Protein AF-0000000071356988 (afdb_homodimer)

Organism: NCBI:txid346377

Radius of gyration: 32.49 Å; Cα contacts (8 Å, |Δi|>4): 2192; chains: 2; bounding box: 57×94×104 Å

Sequence (890 aa):
MARQQEADKPNIILIVADDLGYGDLGITGSKQIFTPNIDALAKGGIFFSQGYVSSAVCSPSRAGLLTGRNQVTFGYDNNLAENQPGFDPAFLGLPVEVKTVGDHLHELGYISGIVGKWHLGFEEQFYPLNRGFDEFWGYRGGGHDYFEATDRDRGYKARIESNYKTPQPISYLTDDKGDECVDFIRRHQEEPFFLYASFNAPHTPMQATEADLNIYKDIKDPKRRTYAAMVHRLDINIGKIMNALEENGLSENTMVVFISDNGGPVVTNGSINAPFTGKKGTLLEGGIRVPFILNWPGHLSAGSTYDHPVSSLDLVPTFITMAGGILRPEDQFDGKNLLPYLGQEQMEIPHEEMKWRFTISAVIREGKWKLVRLPDRLPMLFDLDTDLSEQHDVAMEHMDITKRLLRKLGQWDVQLPHPLFLEGPSWRINQLDQYDKTYRLTQPEMARQQEADKPNIILIVADDLGYGDLGITGSKQIFTPNIDALAKGGIFFSQGYVSSAVCSPSRAGLLTGRNQVTFGYDNNLAENQPGFDPAFLGLPVEVKTVGDHLHELGYISGIVGKWHLGFEEQFYPLNRGFDEFWGYRGGGHDYFEATDRDRGYKARIESNYKTPQPISYLTDDKGDECVDFIRRHQEEPFFLYASFNAPHTPMQATEADLNIYKDIKDPKRRTYAAMVHRLDINIGKIMNALEENGLSENTMVVFISDNGGPVVTNGSINAPFTGKKGTLLEGGIRVPFILNWPGHLSAGSTYDHPVSSLDLVPTFITMAGGILRPEDQFDGKNLLPYLGQEQMEIPHEEMKWRFTISAVIREGKWKLVRLPDRLPMLFDLDTDLSEQHDVAMEHMDITKRLLRKLGQWDVQLPHPLFLEGPSWRINQLDQYDKTYRLTQPE

InterPro domains:
  IPR000917 Sulfatase, N-terminal [PF00884] (10-324)
  IPR017850 Alkaline-phosphatase-like, core domain superfamily [G3DSA:3.40.720.10] (7-374)
  IPR017850 Alkaline-phosphatase-like, core domain superfamily [SSF53649] (8-413)
  IPR024607 Sulfatase, conserved site [PS00149] (109-119)
  IPR024607 Sulfatase, conserved site [PS00523] (56-68)
  IPR050738 Sulfatase enzyme [PTHR42693] (6-416)

Foldseek 3Di:
DPPPPPPAQFAEEEAAEEQAAFCLEVVNPFPQFYQVLVVVLQQQFEWAQFEWFQALHFQQSVLLLFQLANSLQVFAFAFQAPFDPPFDLVLRFRDLVGATLLQLVVVLPAAEEEQEEQRGDDDPCRDVVNRNHVKYWYFDHDDDDQAQDDPVDPDPNTDTDIDPDDDDHHPGRLVSLLVVLLVVCVVCVPHHYYYYSYDHPPPDDLDADPVLLVVNVVPPPSLLSSNSSRVNSNSVSSVSNCVSCVVSVNQQRYKYKYKYSWAHQCVNRPHANAQAAFHRLAPTCRSIGITITIHHHPQADGRHYDHAHAYSSQVSQQSCVSSVHDDDVVSVRPHHNCSCCRDPNHDDGRDQKDWHDHDFWIWMDGVQWIWIDGDPDQIFIDRCVVCVHSPDGCCVVCVVVNVVVVVVRVVVVVSGDHRSGYNDPVSSVVSVVSVVDDHDHDHDD/DPPPPPPAQFAEEEAAEEQAAFCLEVVNPFPQFYQPQVVVLQQQFEWAQFEWFQALHFQQSVLLLFQLANSLQVFAQAFQAPFDPPFDLVLRFRDLPGATLLQLVVVLPAAEEEFEEQRGDDDPCRDVVNRNHVKYWYFDHDDDDQAQDDPVDPDPNTDTDIDPDDDDHHPGSLVSLLVVLLVVCVVCVPHHYYYYSYDHPPPDDLDADPVLLVVNVVPPPSLLSSNSSSVNSNSVSSVSNCVSCVVSVNQQRYKYKYKYSWAHQCVNRPHANAQAAFHRLAPTCRSIGITITIHHHPQADGRHYDHAHAYSSQVSQQSCVSSVHDDDVVSVRPHHNCSCCRDPNHDDGRDQKDWHDHDFWIWMDGVQWIWIDGDPDQIFIDRCVVCVHSPDGCCVVCVVVNVVVVVVRVVVVVSGDHRSGDNDPVSSVVSVVSVVDDHDHDHDD

Structure (mmCIF, N/CA/C/O backbone):
data_AF-0000000071356988-model_v1
#
loop_
_entity.id
_entity.type
_entity.pdbx_description
1 polymer Arylsulfatase
#
loop_
_atom_site.group_PDB
_atom_site.id
_atom_site.type_symbol
_atom_site.label_atom_id
_atom_site.label_alt_id
_atom_site.label_comp_id
_atom_site.label_asym_id
_atom_site.label_entity_id
_atom_site.label_seq_id
_atom_site.pdbx_PDB_ins_code
_atom_site.Cartn_x
_atom_site.Cartn_y
_atom_site.Cartn_z
_atom_site.occupancy
_atom_site.B_iso_or_equiv
_atom_site.auth_seq_id
_atom_site.auth_comp_id
_atom_site.auth_asym_id
_atom_site.auth_atom_id
_atom_site.pdbx_PDB_model_num
ATOM 1 N N . MET A 1 1 ? -15.273 -34.094 -52.219 1 24.59 1 MET A N 1
ATOM 2 C CA . MET A 1 1 ? -15.102 -33.031 -51.219 1 24.59 1 MET A CA 1
ATOM 3 C C . MET A 1 1 ? -14.906 -33.625 -49.844 1 24.59 1 MET A C 1
ATOM 5 O O . MET A 1 1 ? -15.812 -34.25 -49.281 1 24.59 1 MET A O 1
ATOM 9 N N . ALA A 1 2 ? -13.727 -33.938 -49.594 1 35.47 2 ALA A N 1
ATOM 10 C CA . ALA A 1 2 ? -13.32 -34.75 -48.438 1 35.47 2 ALA A CA 1
ATOM 11 C C . ALA A 1 2 ? -13.891 -34.188 -47.156 1 35.47 2 ALA A C 1
ATOM 13 O O . ALA A 1 2 ? -13.836 -33 -46.906 1 35.47 2 ALA A O 1
ATOM 14 N N . ARG A 1 3 ? -15 -34.656 -46.656 1 33.38 3 ARG A N 1
ATOM 15 C CA . ARG A 1 3 ? -15.305 -34.219 -45.312 1 33.38 3 ARG A CA 1
ATOM 16 C C . ARG A 1 3 ? -14.031 -34 -44.5 1 33.38 3 AR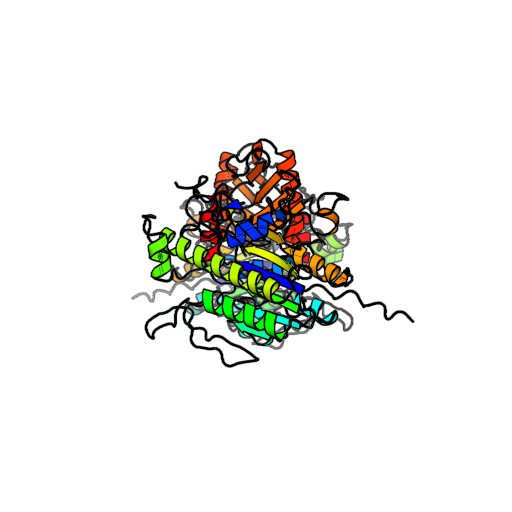G A C 1
ATOM 18 O O . ARG A 1 3 ? -13.242 -34.906 -44.312 1 33.38 3 ARG A O 1
ATOM 25 N N . GLN A 1 4 ? -13.461 -32.938 -44.625 1 34.5 4 GLN A N 1
ATOM 26 C CA . GLN A 1 4 ? -12.281 -32.625 -43.844 1 34.5 4 GLN A CA 1
ATOM 27 C C . GLN A 1 4 ? -12.469 -33 -42.375 1 34.5 4 GLN A C 1
ATOM 29 O O . GLN A 1 4 ? -13.43 -32.562 -41.719 1 34.5 4 GLN A O 1
ATOM 34 N N . GLN A 1 5 ? -12.242 -34.125 -41.938 1 36.25 5 GLN A N 1
ATOM 35 C CA . GLN A 1 5 ? -12.195 -34.562 -40.562 1 36.25 5 GLN A CA 1
ATOM 36 C C . GLN A 1 5 ? -11.797 -33.438 -39.625 1 36.25 5 GLN A C 1
ATOM 38 O O . GLN A 1 5 ? -10.695 -32.875 -39.719 1 36.25 5 GLN A O 1
ATOM 43 N N . GLU A 1 6 ? -12.562 -32.375 -39.375 1 43.94 6 GLU A N 1
ATOM 44 C CA . GLU A 1 6 ? -12.312 -31.297 -38.438 1 43.94 6 GLU A CA 1
ATOM 45 C C . GLU A 1 6 ? -11.383 -31.766 -37.312 1 43.94 6 GLU A C 1
ATOM 47 O O . GLU A 1 6 ? -11.648 -32.75 -36.625 1 43.94 6 GLU A O 1
ATOM 52 N N . ALA A 1 7 ? -10.125 -31.719 -37.438 1 52.62 7 ALA A N 1
ATOM 53 C CA . ALA A 1 7 ? -9.078 -32.094 -36.5 1 52.62 7 ALA A CA 1
ATOM 54 C C . ALA A 1 7 ? -9.539 -31.859 -35.062 1 52.62 7 ALA A C 1
ATOM 56 O O . ALA A 1 7 ? -10.031 -30.781 -34.719 1 52.62 7 ALA A O 1
ATOM 57 N N . ASP A 1 8 ? -9.805 -32.875 -34.156 1 77.62 8 ASP A N 1
ATOM 58 C CA . ASP A 1 8 ? -10.359 -32.969 -32.781 1 77.62 8 ASP A CA 1
ATOM 59 C C . ASP A 1 8 ? -9.609 -32.031 -31.844 1 77.62 8 ASP A C 1
ATOM 61 O O . ASP A 1 8 ? -8.383 -32.062 -31.781 1 77.62 8 ASP A O 1
ATOM 65 N N . LYS A 1 9 ? -10.211 -30.922 -31.453 1 92.69 9 LYS A N 1
ATOM 66 C CA . LYS A 1 9 ? -9.648 -30.031 -30.438 1 92.69 9 LYS A CA 1
ATOM 67 C C . LYS A 1 9 ? -9.023 -30.812 -29.297 1 92.69 9 LYS A C 1
ATOM 69 O O . LYS A 1 9 ? -9.641 -31.75 -28.781 1 92.69 9 LYS A O 1
ATOM 74 N N . PRO A 1 10 ? -7.793 -30.531 -29.031 1 97.19 10 PRO A N 1
ATOM 75 C CA . PRO A 1 10 ? -7.125 -31.281 -27.969 1 97.19 10 PRO A CA 1
ATOM 76 C C . PRO A 1 10 ? -7.746 -31.031 -26.594 1 97.19 10 PRO A C 1
ATOM 78 O O . PRO A 1 10 ? -8.305 -29.953 -26.344 1 97.19 10 PRO A O 1
ATOM 81 N N . ASN A 1 11 ? -7.684 -32.031 -25.766 1 98.5 11 ASN A N 1
ATOM 82 C CA . ASN A 1 11 ? -8.031 -31.875 -24.359 1 98.5 11 ASN A CA 1
ATOM 83 C C . ASN A 1 11 ? -6.91 -31.203 -23.578 1 98.5 11 ASN A C 1
ATOM 85 O O . ASN A 1 11 ? -5.758 -31.219 -24.016 1 98.5 11 ASN A O 1
ATOM 89 N N . ILE A 1 12 ? -7.258 -30.578 -22.5 1 98.81 12 ILE A N 1
ATOM 90 C CA . ILE A 1 12 ? -6.297 -29.938 -21.609 1 98.81 12 ILE A CA 1
ATOM 91 C C . ILE A 1 12 ? -6.551 -30.375 -20.172 1 98.81 12 ILE A C 1
ATOM 93 O O . ILE A 1 12 ? -7.688 -30.344 -19.688 1 98.81 12 ILE A O 1
ATOM 97 N N . ILE A 1 13 ? -5.531 -30.828 -19.484 1 98.94 13 ILE A N 1
ATOM 98 C CA . ILE A 1 13 ? -5.586 -31.078 -18.062 1 98.94 13 ILE A CA 1
ATOM 99 C C . ILE A 1 13 ? -4.512 -30.266 -17.344 1 98.94 13 ILE A C 1
ATOM 101 O O . ILE A 1 13 ? -3.324 -30.391 -17.656 1 98.94 13 ILE A O 1
ATOM 105 N N . LEU A 1 14 ? -4.914 -29.422 -16.484 1 98.94 14 LEU A N 1
ATOM 106 C CA . LEU A 1 14 ? -4.035 -28.656 -15.617 1 98.94 14 LEU A CA 1
ATOM 107 C C . LEU A 1 14 ? -4.039 -29.219 -14.203 1 98.94 14 LEU A C 1
ATOM 109 O O . LEU A 1 14 ? -5.023 -29.094 -13.477 1 98.94 14 LEU A O 1
ATOM 113 N N . ILE A 1 15 ? -2.975 -29.875 -13.836 1 98.94 15 ILE A N 1
ATOM 114 C CA . ILE A 1 15 ? -2.812 -30.438 -12.5 1 98.94 15 ILE A CA 1
ATOM 115 C C . ILE A 1 15 ? -2.025 -29.469 -11.617 1 98.94 15 ILE A C 1
ATOM 117 O O . ILE A 1 15 ? -0.886 -29.125 -11.938 1 98.94 15 ILE A O 1
ATOM 121 N N . VAL A 1 16 ? -2.635 -29.078 -10.5 1 98.94 16 VAL A N 1
ATOM 122 C CA . VAL A 1 16 ? -1.989 -28.109 -9.609 1 98.94 16 VAL A CA 1
ATOM 123 C C . VAL A 1 16 ? -1.786 -28.734 -8.234 1 98.94 16 VAL A C 1
ATOM 125 O O . VAL A 1 16 ? -2.742 -29.188 -7.602 1 98.94 16 VAL A O 1
ATOM 128 N N . ALA A 1 17 ? -0.52 -28.797 -7.844 1 98.88 17 ALA A N 1
ATOM 129 C CA . ALA A 1 17 ? -0.189 -29.125 -6.457 1 98.88 17 ALA A CA 1
ATOM 130 C C . ALA A 1 17 ? -0.237 -27.891 -5.574 1 98.88 17 ALA A C 1
ATOM 132 O O . ALA A 1 17 ? -0.066 -26.766 -6.059 1 98.88 17 ALA A O 1
ATOM 133 N N . ASP A 1 18 ? -0.504 -28.109 -4.301 1 98.56 18 ASP A N 1
ATOM 134 C CA . ASP A 1 18 ? -0.643 -27.016 -3.352 1 98.56 18 ASP A CA 1
ATOM 135 C C . ASP A 1 18 ? 0.484 -27.031 -2.32 1 98.56 18 ASP A C 1
ATOM 137 O O . ASP A 1 18 ? 0.528 -27.906 -1.458 1 98.56 18 ASP A O 1
ATOM 141 N N . ASP A 1 19 ? 1.419 -26.047 -2.404 1 98.69 19 ASP A N 1
ATOM 142 C CA . ASP A 1 19 ? 2.498 -25.891 -1.436 1 98.69 19 ASP A CA 1
ATOM 143 C C . ASP A 1 19 ? 3.586 -26.938 -1.643 1 98.69 19 ASP A C 1
ATOM 145 O O . ASP A 1 19 ? 4.191 -27.406 -0.679 1 98.69 19 ASP A O 1
ATOM 149 N N . LEU A 1 20 ? 3.777 -27.359 -2.898 1 98.94 20 LEU A N 1
ATOM 150 C CA . LEU A 1 20 ? 4.809 -28.344 -3.189 1 98.94 20 LEU A CA 1
ATOM 151 C C . LEU A 1 20 ? 6.184 -27.688 -3.273 1 98.94 20 LEU A C 1
ATOM 153 O O . LEU A 1 20 ? 6.359 -26.703 -3.986 1 98.94 20 LEU A O 1
ATOM 157 N N . GLY A 1 21 ? 7.168 -28.25 -2.576 1 98.81 21 GLY A N 1
ATOM 158 C CA . GLY A 1 21 ? 8.531 -27.766 -2.674 1 98.81 21 GLY A CA 1
ATOM 159 C C . GLY A 1 21 ? 9.18 -28.047 -4.016 1 98.81 21 GLY A C 1
ATOM 160 O O . GLY A 1 21 ? 8.977 -29.125 -4.586 1 98.81 21 GLY A O 1
ATOM 161 N N . TYR A 1 22 ? 9.984 -27.141 -4.438 1 98.75 22 TYR A N 1
ATOM 162 C CA . TYR A 1 22 ? 10.68 -27.328 -5.707 1 98.75 22 TYR A CA 1
ATOM 163 C C . TYR A 1 22 ? 11.523 -28.594 -5.68 1 98.75 22 TYR A C 1
ATOM 165 O O . TYR A 1 22 ? 11.508 -29.375 -6.633 1 98.75 22 TYR A O 1
ATOM 173 N N . GLY A 1 23 ? 12.219 -28.875 -4.648 1 98.5 23 GLY A N 1
ATOM 174 C CA . GLY A 1 23 ? 13.188 -29.953 -4.559 1 98.5 23 GLY A CA 1
ATOM 175 C C . GLY A 1 23 ? 12.562 -31.281 -4.16 1 98.5 23 GLY A C 1
ATOM 176 O O . GLY A 1 23 ? 13.273 -32.219 -3.801 1 98.5 23 GLY A O 1
ATOM 177 N N . ASP A 1 24 ? 11.266 -31.406 -4.309 1 98.75 24 ASP A N 1
ATOM 178 C CA . ASP A 1 24 ? 10.625 -32.531 -3.654 1 98.75 24 ASP A CA 1
ATOM 179 C C . ASP A 1 24 ? 10.125 -33.562 -4.68 1 98.75 24 ASP A C 1
ATOM 181 O O . ASP A 1 24 ? 9.336 -34.438 -4.348 1 98.75 24 ASP A O 1
ATOM 185 N N . LEU A 1 25 ? 10.539 -33.406 -5.91 1 98.69 25 LEU A N 1
ATOM 186 C CA . LEU A 1 25 ? 10.297 -34.406 -6.953 1 98.69 25 LEU A CA 1
ATOM 187 C C . LEU A 1 25 ? 11.594 -35.125 -7.316 1 98.69 25 LEU A C 1
ATOM 189 O O . LEU A 1 25 ? 12.688 -34.594 -7.109 1 98.69 25 LEU A O 1
ATOM 193 N N . GLY A 1 26 ? 11.383 -36.312 -7.855 1 97.88 26 GLY A N 1
ATOM 194 C CA . GLY A 1 26 ? 12.57 -36.969 -8.375 1 97.88 26 GLY A CA 1
ATOM 195 C C . GLY A 1 26 ? 13.32 -36.156 -9.406 1 97.88 26 GLY A C 1
ATOM 196 O O . GLY A 1 26 ? 14.539 -36 -9.312 1 97.88 26 GLY A O 1
ATOM 197 N N . ILE A 1 27 ? 12.664 -35.531 -10.32 1 97 27 ILE A N 1
ATOM 198 C CA . ILE A 1 27 ? 13.258 -34.812 -11.43 1 97 27 ILE A CA 1
ATOM 199 C C . ILE A 1 27 ? 13.906 -33.531 -10.906 1 97 27 ILE A C 1
ATOM 201 O O . ILE A 1 27 ? 14.773 -32.938 -11.57 1 97 27 ILE A O 1
ATOM 205 N N . THR A 1 28 ? 13.508 -33.062 -9.727 1 97.5 28 THR A N 1
ATOM 206 C CA . THR A 1 28 ? 14.094 -31.844 -9.18 1 97.5 28 THR A CA 1
ATOM 207 C C . THR A 1 28 ? 15.102 -32.188 -8.086 1 97.5 28 THR A C 1
ATOM 209 O O . THR A 1 28 ? 15.57 -31.281 -7.379 1 97.5 28 THR A O 1
ATOM 212 N N . GLY A 1 29 ? 15.352 -33.5 -7.855 1 96 29 GLY A N 1
ATOM 213 C CA . GLY A 1 29 ? 16.547 -33.875 -7.102 1 96 29 GLY A CA 1
ATOM 214 C C . GLY A 1 29 ? 16.234 -34.5 -5.754 1 96 29 GLY A C 1
ATOM 215 O O . GLY A 1 29 ? 17.141 -34.719 -4.953 1 96 29 GLY A O 1
ATOM 216 N N . SER A 1 30 ? 14.953 -34.75 -5.469 1 97.75 30 SER A N 1
ATOM 217 C CA . SER A 1 30 ? 14.648 -35.344 -4.168 1 97.75 30 SER A CA 1
ATOM 218 C C . SER A 1 30 ? 15.344 -36.688 -3.986 1 97.75 30 SER A C 1
ATOM 220 O O . SER A 1 30 ? 15.359 -37.5 -4.898 1 97.75 30 SER A O 1
ATOM 222 N N . LYS A 1 31 ? 15.859 -36.906 -2.818 1 96.44 31 LYS A N 1
ATOM 223 C CA . LYS A 1 31 ? 16.484 -38.188 -2.465 1 96.44 31 LYS A CA 1
ATOM 224 C C . LYS A 1 31 ? 15.594 -39 -1.506 1 96.44 31 LYS A C 1
ATOM 226 O O . LYS A 1 31 ? 15.852 -40.156 -1.244 1 96.44 31 LYS A O 1
ATOM 231 N N . GLN A 1 32 ? 14.555 -38.312 -1.113 1 97.56 32 GLN A N 1
ATOM 232 C CA . GLN A 1 32 ? 13.711 -38.938 -0.097 1 97.56 32 GLN A CA 1
ATOM 233 C C . GLN A 1 32 ? 12.359 -39.344 -0.674 1 97.56 32 GLN A C 1
ATOM 235 O O . GLN A 1 32 ? 11.773 -40.344 -0.269 1 97.56 32 GLN A O 1
ATOM 240 N N . ILE A 1 33 ? 11.867 -38.562 -1.537 1 98.12 33 ILE A N 1
ATOM 241 C CA . ILE A 1 33 ? 10.508 -38.75 -2.027 1 98.12 33 ILE A CA 1
ATOM 242 C C . ILE A 1 33 ? 10.547 -39.344 -3.441 1 98.12 33 ILE A C 1
ATOM 244 O O . ILE A 1 33 ? 11.211 -38.781 -4.324 1 98.12 33 ILE A O 1
ATOM 248 N N . PHE A 1 34 ? 9.859 -40.375 -3.645 1 96.12 34 PHE A N 1
ATOM 249 C CA . PHE A 1 34 ? 9.773 -41.031 -4.949 1 96.12 34 PHE A CA 1
ATOM 250 C C . PHE A 1 34 ? 8.492 -40.625 -5.672 1 96.12 34 PHE A C 1
ATOM 252 O O . PHE A 1 34 ? 7.391 -40.844 -5.176 1 96.12 34 PHE A O 1
ATOM 259 N N . THR A 1 35 ? 8.672 -39.969 -6.832 1 98.62 35 THR A N 1
ATOM 260 C CA . THR A 1 35 ? 7.523 -39.5 -7.594 1 98.62 35 THR A CA 1
ATOM 261 C C . THR A 1 35 ? 7.574 -40.031 -9.031 1 98.62 35 THR A C 1
ATOM 263 O O . THR A 1 35 ? 7.609 -39.219 -9.977 1 98.62 35 THR A O 1
ATOM 266 N N . PRO A 1 36 ? 7.465 -41.312 -9.234 1 98.69 36 PRO A N 1
ATOM 267 C CA . PRO A 1 36 ? 7.676 -41.875 -10.555 1 98.69 36 PRO A CA 1
ATOM 268 C C . PRO A 1 36 ? 6.664 -41.406 -11.586 1 98.69 36 PRO A C 1
ATOM 270 O O . PRO A 1 36 ? 6.992 -41.281 -12.773 1 98.69 36 PRO A O 1
ATOM 273 N N . ASN A 1 37 ? 5.449 -41.188 -11.18 1 98.75 37 ASN A N 1
ATOM 274 C CA . ASN A 1 37 ? 4.438 -40.781 -12.148 1 98.75 37 ASN A CA 1
ATOM 275 C C . ASN A 1 37 ? 4.656 -39.344 -12.625 1 98.75 37 ASN A C 1
ATOM 277 O O . ASN A 1 37 ? 4.57 -39.062 -13.82 1 98.75 37 ASN A O 1
ATOM 281 N N . ILE A 1 38 ? 4.988 -38.438 -11.703 1 98.81 38 ILE A N 1
ATOM 282 C CA . ILE A 1 38 ? 5.277 -37.062 -12.078 1 98.81 38 ILE A CA 1
ATOM 283 C C . ILE A 1 38 ? 6.562 -37 -12.898 1 98.81 38 ILE A C 1
ATOM 285 O O . ILE A 1 38 ? 6.648 -36.281 -13.883 1 98.81 38 ILE A O 1
ATOM 289 N N . ASP A 1 39 ? 7.531 -37.812 -12.516 1 98.56 39 ASP A N 1
ATOM 290 C CA . ASP A 1 39 ? 8.781 -37.875 -13.266 1 98.56 39 ASP A CA 1
ATOM 291 C C . ASP A 1 39 ? 8.539 -38.406 -14.68 1 98.56 39 ASP A C 1
ATOM 293 O O . ASP A 1 39 ? 9.172 -37.938 -15.633 1 98.56 39 ASP A O 1
ATOM 297 N N . ALA A 1 40 ? 7.645 -39.312 -14.773 1 98.19 40 ALA A N 1
ATOM 298 C CA . ALA A 1 40 ? 7.312 -39.844 -16.094 1 98.19 40 ALA A CA 1
ATOM 299 C C . ALA A 1 40 ? 6.652 -38.781 -16.969 1 98.19 40 ALA A C 1
ATOM 301 O O . ALA A 1 40 ? 6.863 -38.75 -18.172 1 98.19 40 ALA A O 1
ATOM 302 N N . LEU A 1 41 ? 5.836 -37.969 -16.344 1 97.25 41 LEU A N 1
ATOM 303 C CA . LEU A 1 41 ? 5.234 -36.875 -17.078 1 97.25 41 LEU A CA 1
ATOM 304 C C . LEU A 1 41 ? 6.309 -35.969 -17.656 1 97.25 41 LEU A C 1
ATOM 306 O O . LEU A 1 41 ? 6.211 -35.531 -18.812 1 97.25 41 LEU A O 1
ATOM 310 N N . ALA A 1 42 ? 7.32 -35.688 -16.859 1 97.12 42 ALA A N 1
ATOM 311 C CA . ALA A 1 42 ? 8.43 -34.844 -17.297 1 97.12 42 ALA A CA 1
ATOM 312 C C . ALA A 1 42 ? 9.242 -35.562 -18.391 1 97.12 42 ALA A C 1
ATOM 314 O O . ALA A 1 42 ? 9.602 -34.938 -19.391 1 97.12 42 ALA A O 1
ATOM 315 N N . LYS A 1 43 ? 9.477 -36.812 -18.219 1 96.62 43 LYS A N 1
ATOM 316 C CA . LYS A 1 43 ? 10.258 -37.562 -19.172 1 96.62 43 LYS A CA 1
ATOM 317 C C . LYS A 1 43 ? 9.539 -37.656 -20.516 1 96.62 43 LYS A C 1
ATOM 319 O O . LYS A 1 43 ? 10.18 -37.75 -21.562 1 96.62 43 LYS A O 1
ATOM 324 N N . GLY A 1 44 ? 8.25 -37.656 -20.422 1 96.31 44 GLY A N 1
ATOM 325 C CA . GLY A 1 44 ? 7.449 -37.75 -21.641 1 96.31 44 GLY A CA 1
ATOM 326 C C . GLY A 1 44 ? 7.098 -36.375 -22.219 1 96.31 44 GLY A C 1
ATOM 327 O O . GLY A 1 44 ? 6.422 -36.281 -23.234 1 96.31 44 GLY A O 1
ATOM 328 N N . GLY A 1 45 ? 7.539 -35.344 -21.594 1 96.81 45 GLY A N 1
ATOM 329 C CA . GLY A 1 45 ? 7.223 -34 -22 1 96.81 45 GLY A CA 1
ATOM 330 C C . GLY A 1 45 ? 8.383 -33.031 -21.812 1 96.81 45 GLY A C 1
ATOM 331 O O . GLY A 1 45 ? 9.531 -33.375 -22.109 1 96.81 45 GLY A O 1
ATOM 332 N N . ILE A 1 46 ? 8.047 -31.828 -21.469 1 96.81 46 ILE A N 1
ATOM 333 C CA . ILE A 1 46 ? 9.023 -30.766 -21.25 1 96.81 46 ILE A CA 1
ATOM 334 C C . ILE A 1 46 ? 9.023 -30.344 -19.797 1 96.81 46 ILE A C 1
ATOM 336 O O . ILE A 1 46 ? 7.973 -30.031 -19.219 1 96.81 46 ILE A O 1
ATOM 340 N N . PHE A 1 47 ? 10.219 -30.391 -19.172 1 97.81 47 PHE A N 1
ATOM 341 C CA . PHE A 1 47 ? 10.422 -29.812 -17.844 1 97.81 47 PHE A CA 1
ATOM 342 C C . PHE A 1 47 ? 10.945 -28.391 -17.938 1 97.81 47 PHE A C 1
ATOM 344 O O . PHE A 1 47 ? 11.961 -28.141 -18.594 1 97.81 47 PHE A O 1
ATOM 351 N N . PHE A 1 48 ? 10.234 -27.469 -17.344 1 97.94 48 PHE A N 1
ATOM 352 C CA . PHE A 1 48 ? 10.711 -26.078 -17.297 1 97.94 48 PHE A CA 1
ATOM 353 C C . PHE A 1 48 ? 11.57 -25.859 -16.062 1 97.94 48 PHE A C 1
ATOM 355 O O . PHE A 1 48 ? 11.047 -25.656 -14.961 1 97.94 48 PHE A O 1
ATOM 362 N N . SER A 1 49 ? 12.844 -25.781 -16.281 1 97.25 49 SER A N 1
ATOM 363 C CA . SER A 1 49 ? 13.742 -25.656 -15.141 1 97.25 49 SER A CA 1
ATOM 364 C C . SER A 1 49 ? 13.602 -24.281 -14.484 1 97.25 49 SER A C 1
ATOM 366 O O . SER A 1 49 ? 13.977 -24.109 -13.32 1 97.25 49 SER A O 1
ATOM 368 N N . GLN A 1 50 ? 13.125 -23.312 -15.266 1 97.94 50 GLN A N 1
ATOM 369 C CA . GLN A 1 50 ? 12.859 -21.969 -14.773 1 97.94 50 GLN A CA 1
ATOM 370 C C . GLN A 1 50 ? 11.383 -21.609 -14.922 1 97.94 50 GLN A C 1
ATOM 372 O O . GLN A 1 50 ? 11.047 -20.609 -15.555 1 97.94 50 GLN A O 1
ATOM 377 N N . GLY A 1 51 ? 10.547 -22.453 -14.281 1 98.62 51 GLY A N 1
ATOM 378 C CA . GLY A 1 51 ? 9.117 -22.203 -14.227 1 98.62 51 GLY A CA 1
ATOM 379 C C . GLY A 1 51 ? 8.695 -21.359 -13.039 1 98.62 51 GLY A C 1
ATOM 380 O O . GLY A 1 51 ? 9.047 -21.672 -11.898 1 98.62 51 GLY A O 1
ATOM 381 N N . TYR A 1 52 ? 7.984 -20.266 -13.312 1 98.88 52 TYR A N 1
ATOM 382 C CA . TYR A 1 52 ? 7.613 -19.328 -12.258 1 98.88 52 TYR A CA 1
ATOM 383 C C . TYR A 1 52 ? 6.098 -19.203 -12.148 1 98.88 52 TYR A C 1
ATOM 385 O O . TYR A 1 52 ? 5.387 -19.297 -13.148 1 98.88 52 TYR A O 1
ATOM 393 N N . VAL A 1 53 ? 5.664 -19 -10.922 1 98.94 53 VAL A N 1
ATOM 394 C CA . VAL A 1 53 ? 4.309 -18.516 -10.688 1 98.94 53 VAL A CA 1
ATOM 395 C C . VAL A 1 53 ? 4.328 -17.016 -10.445 1 98.94 53 VAL A C 1
ATOM 397 O O . VAL A 1 53 ? 5.391 -16.422 -10.242 1 98.94 53 VAL A O 1
ATOM 400 N N . SER A 1 54 ? 3.16 -16.422 -10.516 1 98.75 54 SER A N 1
ATOM 401 C CA . SER A 1 54 ? 3.092 -14.961 -10.516 1 98.75 54 SER A CA 1
ATOM 402 C C . SER A 1 54 ? 2.902 -14.414 -9.109 1 98.75 54 SER A C 1
ATOM 404 O O . SER A 1 54 ? 2.908 -13.203 -8.898 1 98.75 54 SER A O 1
ATOM 406 N N . SER A 1 55 ? 2.738 -15.344 -8.148 1 98.75 55 SER A N 1
ATOM 407 C CA . SER A 1 55 ? 2.645 -14.953 -6.75 1 98.75 55 SER A CA 1
ATOM 408 C C . SER A 1 55 ? 3.227 -16.031 -5.836 1 98.75 55 SER A C 1
ATOM 410 O O . SER A 1 55 ? 3.293 -17.203 -6.211 1 98.75 55 SER A O 1
ATOM 412 N N . ALA A 1 56 ? 3.572 -15.609 -4.637 1 98 56 ALA A N 1
ATOM 413 C CA . ALA A 1 56 ? 4.242 -16.516 -3.703 1 98 56 ALA A CA 1
ATOM 414 C C . ALA A 1 56 ? 3.246 -17.141 -2.732 1 98 56 ALA A C 1
ATOM 416 O O . ALA A 1 56 ? 3.639 -17.781 -1.753 1 98 56 ALA A O 1
ATOM 417 N N . VAL A 1 57 ? 1.941 -16.875 -2.982 1 97.44 57 VAL A N 1
ATOM 418 C CA . VAL A 1 57 ? 0.917 -17.469 -2.137 1 97.44 57 VAL A CA 1
ATOM 419 C C . VAL A 1 57 ? -0.234 -17.984 -3.002 1 97.44 57 VAL A C 1
ATOM 421 O O . VAL A 1 57 ? -0.346 -17.609 -4.176 1 97.44 57 VAL A O 1
ATOM 424 N N . CYS A 1 58 ? -1.134 -18.688 -2.447 1 98.06 58 CYS A N 1
ATOM 425 C CA . CYS A 1 58 ? -2.045 -19.594 -3.143 1 98.06 58 CYS A CA 1
ATOM 426 C C . CYS A 1 58 ? -3.037 -18.812 -4 1 98.06 58 CYS A C 1
ATOM 428 O O . CYS A 1 58 ? -3.018 -18.922 -5.227 1 98.06 58 CYS A O 1
ATOM 430 N N . SER A 1 59 ? -3.812 -17.953 -3.4 1 98.06 59 SER A N 1
ATOM 431 C CA . SER A 1 59 ? -4.98 -17.391 -4.062 1 98.06 59 SER A CA 1
ATOM 432 C C . SER A 1 59 ? -4.57 -16.469 -5.203 1 98.06 59 SER A C 1
ATOM 434 O O . SER A 1 59 ? -5.016 -16.641 -6.34 1 98.06 59 SER A O 1
ATOM 436 N N . PRO A 1 60 ? -3.674 -15.516 -4.949 1 98.5 60 PRO A N 1
ATOM 437 C CA . PRO A 1 60 ? -3.279 -14.688 -6.086 1 98.5 60 PRO A CA 1
ATOM 438 C C . PRO A 1 60 ? -2.527 -15.469 -7.16 1 98.5 60 PRO A C 1
ATOM 440 O O . PRO A 1 60 ? -2.627 -15.148 -8.344 1 98.5 60 PRO A O 1
ATOM 443 N N . SER A 1 61 ? -1.746 -16.453 -6.824 1 98.81 61 SER A N 1
ATOM 444 C CA . SER A 1 61 ? -1.095 -17.297 -7.816 1 98.81 61 SER A CA 1
ATOM 445 C C . SER A 1 61 ? -2.119 -18.016 -8.695 1 98.81 61 SER A C 1
ATOM 447 O O . SER A 1 61 ? -1.951 -18.078 -9.914 1 98.81 61 SER A O 1
ATOM 449 N N . ARG A 1 62 ? -3.197 -18.484 -8.117 1 98.81 62 ARG A N 1
ATOM 450 C CA . ARG A 1 62 ? -4.27 -19.141 -8.867 1 98.81 62 ARG A CA 1
ATOM 451 C C . ARG A 1 62 ? -5 -18.141 -9.758 1 98.81 62 ARG A C 1
ATOM 453 O O . ARG A 1 62 ? -5.438 -18.484 -10.852 1 98.81 62 ARG A O 1
ATOM 460 N N . ALA A 1 63 ? -5.148 -16.906 -9.234 1 98.81 63 ALA A N 1
ATOM 461 C CA . ALA A 1 63 ? -5.746 -15.867 -10.07 1 98.81 63 ALA A CA 1
ATOM 462 C C . ALA A 1 63 ? -4.93 -15.641 -11.336 1 98.81 63 ALA A C 1
ATOM 464 O O . ALA A 1 63 ? -5.48 -15.586 -12.438 1 98.81 63 ALA A O 1
ATOM 465 N N . GLY A 1 64 ? -3.611 -15.539 -11.164 1 98.81 64 GLY A N 1
ATOM 466 C CA . GLY A 1 64 ? -2.754 -15.406 -12.328 1 98.81 64 GLY A CA 1
ATOM 467 C C . GLY A 1 64 ? -2.799 -16.625 -13.242 1 98.81 64 GLY A C 1
ATOM 468 O O . GLY A 1 64 ? -2.92 -16.484 -14.461 1 98.81 64 GLY A O 1
ATOM 469 N N . LEU A 1 65 ? -2.758 -17.75 -12.68 1 98.81 65 LEU A N 1
ATOM 470 C CA . LEU A 1 65 ? -2.736 -19.031 -13.367 1 98.81 65 LEU A CA 1
ATOM 471 C C . LEU A 1 65 ? -3.979 -19.203 -14.234 1 98.81 65 LEU A C 1
ATOM 473 O O . LEU A 1 65 ? -3.885 -19.672 -15.375 1 98.81 65 LEU A O 1
ATOM 477 N N . LEU A 1 66 ? -5.133 -18.797 -13.75 1 98.88 66 LEU A N 1
ATOM 478 C CA . LEU A 1 66 ? -6.398 -19.094 -14.414 1 98.88 66 LEU A CA 1
ATOM 479 C C . LEU A 1 66 ? -6.809 -17.953 -15.336 1 98.88 66 LEU A C 1
ATOM 481 O O . LEU A 1 66 ? -7.711 -18.109 -16.172 1 98.88 66 LEU A O 1
ATOM 485 N N . THR A 1 67 ? -6.113 -16.781 -15.242 1 98.81 67 THR A N 1
ATOM 486 C CA . THR A 1 67 ? -6.523 -15.664 -16.078 1 98.81 67 THR A CA 1
ATOM 487 C C . THR A 1 67 ? -5.469 -15.359 -17.125 1 98.81 67 THR A C 1
ATOM 489 O O . THR A 1 67 ? -5.758 -14.703 -18.125 1 98.81 67 THR A O 1
ATOM 492 N N . GLY A 1 68 ? -4.219 -15.773 -16.859 1 98.88 68 GLY A N 1
ATOM 493 C CA . GLY A 1 68 ? -3.121 -15.422 -17.75 1 98.88 68 GLY A CA 1
ATOM 494 C C . GLY A 1 68 ? -2.666 -13.984 -17.594 1 98.88 68 GLY A C 1
ATOM 495 O O . GLY A 1 68 ? -1.88 -13.492 -18.406 1 98.88 68 GLY A O 1
ATOM 496 N N . ARG A 1 69 ? -3.221 -13.312 -16.609 1 98.69 69 ARG A N 1
ATOM 497 C CA . ARG A 1 69 ? -2.871 -11.938 -16.281 1 98.69 69 ARG A CA 1
ATOM 498 C C . ARG A 1 69 ? -2.131 -11.867 -14.945 1 98.69 69 ARG A C 1
ATOM 500 O O . ARG A 1 69 ? -2.426 -12.633 -14.023 1 98.69 69 ARG A O 1
ATOM 507 N N . ASN A 1 70 ? -1.138 -10.992 -14.938 1 98.75 70 ASN A N 1
ATOM 508 C CA . ASN A 1 70 ? -0.555 -10.719 -13.625 1 98.75 70 ASN A CA 1
ATOM 509 C C . ASN A 1 70 ? -1.589 -10.148 -12.656 1 98.75 70 ASN A C 1
ATOM 511 O O . ASN A 1 70 ? -2.107 -9.047 -12.875 1 98.75 70 ASN A O 1
ATOM 515 N N . GLN A 1 71 ? -1.821 -10.828 -11.594 1 98.69 71 GLN A N 1
ATOM 516 C CA . GLN A 1 71 ? -2.961 -10.562 -10.727 1 98.69 71 GLN A CA 1
ATOM 517 C C . GLN A 1 71 ? -2.842 -9.188 -10.07 1 98.69 71 GLN A C 1
ATOM 519 O O . GLN A 1 71 ? -3.848 -8.586 -9.688 1 98.69 71 GLN A O 1
ATOM 524 N N . VAL A 1 72 ? -1.711 -8.641 -10.023 1 97.38 72 VAL A N 1
ATOM 525 C CA . VAL A 1 72 ? -1.549 -7.34 -9.383 1 97.38 72 VAL A CA 1
ATOM 526 C C . VAL A 1 72 ? -2.092 -6.242 -10.297 1 97.38 72 VAL A C 1
ATOM 528 O O . VAL A 1 72 ? -2.342 -5.121 -9.852 1 97.38 72 VAL A O 1
ATOM 531 N N . THR A 1 73 ? -2.27 -6.543 -11.641 1 97.06 73 THR A N 1
ATOM 532 C CA . THR A 1 73 ? -2.783 -5.559 -12.586 1 97.06 73 THR A CA 1
ATOM 533 C C . THR A 1 73 ? -4.277 -5.332 -12.375 1 97.06 73 THR A C 1
ATOM 535 O O . THR A 1 73 ? -4.848 -4.375 -12.906 1 97.06 73 THR A O 1
ATOM 538 N N . PHE A 1 74 ? -4.898 -6.188 -11.57 1 96.25 74 PHE A N 1
ATOM 539 C CA . PHE A 1 74 ? -6.301 -5.949 -11.25 1 96.25 74 PHE A CA 1
ATOM 540 C C . PHE A 1 74 ? -6.535 -6.031 -9.75 1 96.25 74 PHE A C 1
ATOM 542 O O . PHE A 1 74 ? -7.656 -6.293 -9.305 1 96.25 74 PHE A O 1
ATOM 549 N N . GLY A 1 75 ? -5.496 -5.926 -8.938 1 94.5 75 GLY A N 1
ATOM 550 C CA . GLY A 1 75 ? -5.574 -5.648 -7.508 1 94.5 75 GLY A CA 1
ATOM 551 C C . GLY A 1 75 ? -5.668 -6.902 -6.66 1 94.5 75 GLY A C 1
ATOM 552 O O . GLY A 1 75 ? -6.109 -6.844 -5.512 1 94.5 75 GLY A O 1
ATOM 553 N N . TYR A 1 76 ? -5.281 -8.062 -7.137 1 96.81 76 TYR A N 1
ATOM 554 C CA . TYR A 1 76 ? -5.391 -9.32 -6.41 1 96.81 76 TYR A CA 1
ATOM 555 C C . TYR A 1 76 ? -4.031 -9.766 -5.875 1 96.81 76 TYR A C 1
ATOM 557 O O . TYR A 1 76 ? -3.551 -10.852 -6.203 1 96.81 76 TYR A O 1
ATOM 565 N N . ASP A 1 77 ? -3.529 -9.094 -4.898 1 94.5 77 ASP A N 1
ATOM 566 C CA . ASP A 1 77 ? -2.154 -9.234 -4.43 1 94.5 77 ASP A CA 1
ATOM 567 C C . ASP A 1 77 ? -2.059 -10.281 -3.322 1 94.5 77 ASP A C 1
ATOM 569 O O . ASP A 1 77 ? -0.991 -10.859 -3.096 1 94.5 77 ASP A O 1
ATOM 573 N N . ASN A 1 78 ? -3.197 -10.531 -2.637 1 93.44 78 ASN A N 1
ATOM 574 C CA . ASN A 1 78 ? -3.115 -11.227 -1.356 1 93.44 78 ASN A CA 1
ATOM 575 C C . ASN A 1 78 ? -4.051 -12.438 -1.313 1 93.44 78 ASN A C 1
ATOM 577 O O . ASN A 1 78 ? -4.973 -12.539 -2.123 1 93.44 78 ASN A O 1
ATOM 581 N N . ASN A 1 79 ? -3.771 -13.32 -0.356 1 94.75 79 ASN A N 1
ATOM 582 C CA . ASN A 1 79 ? -4.734 -14.367 -0.053 1 94.75 79 ASN A CA 1
ATOM 583 C C . ASN A 1 79 ? -6.035 -13.797 0.505 1 94.75 79 ASN A C 1
ATOM 585 O O . ASN A 1 79 ? -6.047 -12.688 1.053 1 94.75 79 ASN A O 1
ATOM 589 N N . LEU A 1 80 ? -7.035 -14.602 0.305 1 92.25 80 LEU A N 1
ATOM 590 C CA . LEU A 1 80 ? -8.32 -14.227 0.883 1 92.25 80 LEU A CA 1
ATOM 591 C C . LEU A 1 80 ? -8.289 -14.336 2.404 1 92.25 80 LEU A C 1
ATOM 593 O O . LEU A 1 80 ? -7.758 -15.305 2.947 1 92.25 80 LEU A O 1
ATOM 597 N N . ALA A 1 81 ? -8.641 -13.305 3.062 1 86.38 81 ALA A N 1
ATOM 598 C CA . ALA A 1 81 ? -8.695 -13.258 4.523 1 86.38 81 ALA A CA 1
ATOM 599 C C . ALA A 1 81 ? -9.922 -12.469 4.996 1 86.38 81 ALA A C 1
ATOM 601 O O . ALA A 1 81 ? -10.789 -12.117 4.195 1 86.38 81 ALA A O 1
ATOM 602 N N . GLU A 1 82 ? -9.961 -12.398 6.277 1 84.25 82 GLU A N 1
ATOM 603 C CA . GLU A 1 82 ? -11.031 -11.578 6.828 1 84.25 82 GLU A CA 1
ATOM 604 C C . GLU A 1 82 ? -10.953 -10.141 6.309 1 84.25 82 GLU A C 1
ATOM 606 O O . GLU A 1 82 ? -9.859 -9.594 6.152 1 84.25 82 GLU A O 1
ATOM 611 N N . ASN A 1 83 ? -12.086 -9.664 6.086 1 84.31 83 ASN A N 1
ATOM 612 C CA . ASN A 1 83 ? -12.141 -8.305 5.566 1 84.31 83 ASN A CA 1
ATOM 613 C C . ASN A 1 83 ? -11.539 -7.301 6.547 1 84.31 83 ASN A C 1
ATOM 615 O O . ASN A 1 83 ? -11.875 -7.301 7.73 1 84.31 83 ASN A O 1
ATOM 619 N N . GLN A 1 84 ? -10.688 -6.477 6.016 1 83.94 84 GLN A N 1
ATOM 620 C CA . GLN A 1 84 ? -10.055 -5.441 6.82 1 83.94 84 GLN A CA 1
ATOM 621 C C . GLN A 1 84 ? -10.859 -4.145 6.781 1 83.94 84 GLN A C 1
ATOM 623 O O . GLN A 1 84 ? -11.555 -3.871 5.801 1 83.94 84 GLN A O 1
ATOM 628 N N . PRO A 1 85 ? -10.742 -3.33 7.887 1 82.81 85 PRO A N 1
ATOM 629 C CA . PRO A 1 85 ? -11.398 -2.023 7.828 1 82.81 85 PRO A CA 1
ATOM 630 C C . PRO A 1 85 ? -10.992 -1.212 6.598 1 82.81 85 PRO A C 1
ATOM 632 O O . PRO A 1 85 ? -9.82 -1.197 6.223 1 82.81 85 PRO A O 1
ATOM 635 N N . GLY A 1 86 ? -12.008 -0.674 5.992 1 84.69 86 GLY A N 1
ATOM 636 C CA . GLY A 1 86 ? -11.75 0.161 4.832 1 84.69 86 GLY A CA 1
ATOM 637 C C . GLY A 1 86 ? -11.984 -0.559 3.516 1 84.69 86 GLY A C 1
ATOM 638 O O . GLY A 1 86 ? -12.109 0.077 2.467 1 84.69 86 GLY A O 1
ATOM 639 N N . PHE A 1 87 ? -12.031 -1.869 3.619 1 87.56 87 PHE A N 1
ATOM 640 C CA . PHE A 1 87 ? -12.219 -2.635 2.391 1 87.56 87 PHE A CA 1
ATOM 641 C C . PHE A 1 87 ? -13.672 -3.043 2.225 1 87.56 87 PHE A C 1
ATOM 643 O O . PHE A 1 87 ? -14.391 -3.215 3.211 1 87.56 87 PHE A O 1
ATOM 650 N N . ASP A 1 88 ? -14.078 -3.143 0.987 1 89.5 88 ASP A N 1
ATOM 651 C CA . ASP A 1 88 ? -15.406 -3.607 0.618 1 89.5 88 ASP A CA 1
ATOM 652 C C . ASP A 1 88 ? -15.43 -5.121 0.431 1 89.5 88 ASP A C 1
ATOM 654 O O . ASP A 1 88 ? -14.805 -5.648 -0.489 1 89.5 88 ASP A O 1
ATOM 658 N N . PRO A 1 89 ? -16.188 -5.816 1.257 1 88.5 89 PRO A N 1
ATOM 659 C CA . PRO A 1 89 ? -16.219 -7.281 1.173 1 88.5 89 PRO A CA 1
ATOM 660 C C . PRO A 1 89 ? -16.719 -7.781 -0.183 1 88.5 89 PRO A C 1
ATOM 662 O O . PRO A 1 89 ? -16.469 -8.938 -0.544 1 88.5 89 PRO A O 1
ATOM 665 N N . ALA A 1 90 ? -17.375 -6.945 -0.954 1 89.38 90 ALA A N 1
ATOM 666 C CA . ALA A 1 90 ? -17.891 -7.34 -2.258 1 89.38 90 ALA A CA 1
ATOM 667 C C . ALA A 1 90 ? -16.766 -7.621 -3.242 1 89.38 90 ALA A C 1
ATOM 669 O O . ALA A 1 90 ? -16.984 -8.25 -4.281 1 89.38 90 ALA A O 1
ATOM 670 N N . PHE A 1 91 ? -15.57 -7.234 -2.867 1 91.44 91 PHE A N 1
ATOM 671 C CA . PHE A 1 91 ? -14.438 -7.379 -3.773 1 91.44 91 PHE A CA 1
ATOM 672 C C . PHE A 1 91 ? -13.5 -8.484 -3.297 1 91.44 91 PHE A C 1
ATOM 674 O O . PHE A 1 91 ? -12.391 -8.633 -3.811 1 91.44 91 PHE A O 1
ATOM 681 N N . LEU A 1 92 ? -13.938 -9.289 -2.346 1 93.56 92 LEU A N 1
ATOM 682 C CA . LEU A 1 92 ? -13.102 -10.328 -1.752 1 93.56 92 LEU A CA 1
ATOM 683 C C . LEU A 1 92 ? -13.109 -11.586 -2.613 1 93.56 92 LEU A C 1
ATOM 685 O O . LEU A 1 92 ? -13.594 -12.633 -2.18 1 93.56 92 LEU A O 1
ATOM 689 N N . GLY A 1 93 ? -12.555 -11.461 -3.826 1 96.38 93 GLY A N 1
ATOM 690 C CA . GLY A 1 93 ? -12.469 -12.531 -4.805 1 96.38 93 GLY A CA 1
ATOM 691 C C . GLY A 1 93 ? -11.961 -12.07 -6.156 1 96.38 93 GLY A C 1
ATOM 692 O O . GLY A 1 93 ? -11.547 -10.922 -6.309 1 96.38 93 GLY A O 1
ATOM 693 N N . LEU A 1 94 ? -11.906 -13.023 -7.07 1 97.81 94 LEU A N 1
ATOM 694 C CA . LEU A 1 94 ? -11.469 -12.688 -8.422 1 97.81 94 LEU A CA 1
ATOM 695 C C . LEU A 1 94 ? -12.461 -11.758 -9.102 1 97.81 94 LEU A C 1
ATOM 697 O O . LEU A 1 94 ? -13.625 -12.117 -9.289 1 97.81 94 LEU A O 1
ATOM 701 N N . PRO A 1 95 ? -12 -10.555 -9.516 1 96.56 95 PRO A N 1
ATOM 702 C CA . PRO A 1 95 ? -12.938 -9.617 -10.141 1 96.56 95 PRO A CA 1
ATOM 703 C C . PRO A 1 95 ? -13.703 -10.234 -11.305 1 96.56 95 PRO A C 1
ATOM 705 O O . PRO A 1 95 ? -13.109 -10.906 -12.156 1 96.56 95 PRO A O 1
ATOM 708 N N . VAL A 1 96 ? -14.984 -9.938 -11.359 1 95.5 96 VAL A N 1
ATOM 709 C CA . VAL A 1 96 ? -15.875 -10.656 -12.258 1 95.5 96 VAL A CA 1
ATOM 710 C C . VAL A 1 96 ? -15.625 -10.219 -13.695 1 95.5 96 VAL A C 1
ATOM 712 O O . VAL A 1 96 ? -15.977 -10.938 -14.641 1 95.5 96 VAL A O 1
ATOM 715 N N . GLU A 1 97 ? -14.984 -9.047 -13.836 1 95.12 97 GLU A N 1
ATOM 716 C CA . GLU A 1 97 ? -14.719 -8.547 -15.18 1 95.12 97 GLU A CA 1
ATOM 717 C C . GLU A 1 97 ? -13.5 -9.234 -15.789 1 95.12 97 GLU A C 1
ATOM 719 O O . GLU A 1 97 ? -13.258 -9.125 -16.984 1 95.12 97 GLU A O 1
ATOM 724 N N . VAL A 1 98 ? -12.711 -9.93 -15 1 97.75 98 VAL A N 1
ATOM 725 C CA . VAL A 1 98 ? -11.523 -10.625 -15.492 1 97.75 98 VAL A CA 1
ATOM 726 C C . VAL A 1 98 ? -11.891 -12.047 -15.914 1 97.75 98 VAL A C 1
ATOM 728 O O . VAL A 1 98 ? -12.266 -12.867 -15.07 1 97.75 98 VAL A O 1
ATOM 731 N N . LYS A 1 99 ? -11.75 -12.367 -17.156 1 98.25 99 LYS A N 1
ATOM 732 C CA . LYS A 1 99 ? -12.117 -13.68 -17.672 1 98.25 99 LYS A CA 1
ATOM 733 C C . LYS A 1 99 ? -11.102 -14.742 -17.25 1 98.25 99 LYS A C 1
ATOM 735 O O . LYS A 1 99 ? -9.898 -14.484 -17.234 1 98.25 99 LYS A O 1
ATOM 740 N N . THR A 1 100 ? -11.602 -15.945 -16.969 1 98.62 100 THR A N 1
ATOM 741 C CA . THR A 1 100 ? -10.75 -17.094 -16.672 1 98.62 100 THR A CA 1
ATOM 742 C C . THR A 1 100 ? -10.562 -17.953 -17.906 1 98.62 100 THR A C 1
ATOM 744 O O . THR A 1 100 ? -11.188 -17.719 -18.938 1 98.62 100 THR A O 1
ATOM 747 N N . VAL A 1 101 ? -9.703 -18.922 -17.781 1 98.75 101 VAL A N 1
ATOM 748 C CA . VAL A 1 101 ? -9.5 -19.906 -18.828 1 98.75 101 VAL A CA 1
ATOM 749 C C . VAL A 1 101 ? -10.812 -20.625 -19.141 1 98.75 101 VAL A C 1
ATOM 751 O O . VAL A 1 101 ? -11.094 -20.969 -20.297 1 98.75 101 VAL A O 1
ATOM 754 N N . GLY A 1 102 ? -11.664 -20.844 -18.078 1 98.5 102 GLY A N 1
ATOM 755 C CA . GLY A 1 102 ? -12.977 -21.438 -18.312 1 98.5 102 GLY A CA 1
ATOM 756 C C . GLY A 1 102 ? -13.844 -20.625 -19.25 1 98.5 102 GLY A C 1
ATOM 757 O O . GLY A 1 102 ? -14.477 -21.188 -20.141 1 98.5 102 GLY A O 1
ATOM 758 N N . ASP A 1 103 ? -13.82 -19.297 -19.109 1 98.38 103 ASP A N 1
ATOM 759 C CA . ASP A 1 103 ? -14.578 -18.406 -19.984 1 98.38 103 ASP A CA 1
ATOM 760 C C . ASP A 1 103 ? -14.078 -18.5 -21.422 1 98.38 103 ASP A C 1
ATOM 762 O O . ASP A 1 103 ? -14.875 -18.641 -22.344 1 98.38 103 ASP A O 1
ATOM 766 N N . HIS A 1 104 ? -12.805 -18.422 -21.594 1 98.5 104 HIS A N 1
ATOM 767 C CA . HIS A 1 104 ? -12.203 -18.406 -22.922 1 98.5 104 HIS A CA 1
ATOM 768 C C . HIS A 1 104 ? -12.445 -19.719 -23.656 1 98.5 104 HIS A C 1
ATOM 770 O O . HIS A 1 104 ? -12.812 -19.734 -24.828 1 98.5 104 HIS A O 1
ATOM 776 N N . LEU A 1 105 ? -12.273 -20.859 -22.984 1 98.5 105 LEU A N 1
ATOM 777 C CA . LEU A 1 105 ? -12.398 -22.156 -23.625 1 98.5 105 LEU A CA 1
ATOM 778 C C . LEU A 1 105 ? -13.859 -22.516 -23.875 1 98.5 105 LEU A C 1
ATOM 780 O O . LEU A 1 105 ? -14.18 -23.219 -24.844 1 98.5 105 LEU A O 1
ATOM 784 N N . HIS A 1 106 ? -14.703 -22 -22.984 1 97.75 106 HIS A N 1
ATOM 785 C CA . HIS A 1 106 ? -16.125 -22.172 -23.234 1 97.75 106 HIS A CA 1
ATOM 786 C C . HIS A 1 106 ? -16.531 -21.594 -24.578 1 97.75 106 HIS A C 1
ATOM 788 O O . HIS A 1 106 ? -17.281 -22.219 -25.344 1 97.75 106 HIS A O 1
ATOM 794 N N . GLU A 1 107 ? -16 -20.5 -24.906 1 96.81 107 GLU A N 1
ATOM 795 C CA . GLU A 1 107 ? -16.281 -19.828 -26.172 1 96.81 107 GLU A CA 1
ATOM 796 C C . GLU A 1 107 ? -15.766 -20.641 -27.344 1 96.81 107 GLU A C 1
ATOM 798 O O . GLU A 1 107 ? -16.203 -20.453 -28.484 1 96.81 107 GLU A O 1
ATOM 803 N N . LEU A 1 108 ? -14.891 -21.578 -27.062 1 97.5 108 LEU A N 1
ATOM 804 C CA . LEU A 1 108 ? -14.273 -22.375 -28.109 1 97.5 108 LEU A CA 1
ATOM 805 C C . LEU A 1 108 ? -14.859 -23.781 -28.141 1 97.5 108 LEU A C 1
ATOM 807 O O . LEU A 1 108 ? -14.352 -24.656 -28.844 1 97.5 108 LEU A O 1
ATOM 811 N N . GLY A 1 109 ? -15.852 -24.016 -27.328 1 97.69 109 GLY A N 1
ATOM 812 C CA . GLY A 1 109 ? -16.609 -25.25 -27.422 1 97.69 109 GLY A CA 1
ATOM 813 C C . GLY A 1 109 ? -16.156 -26.312 -26.438 1 97.69 109 GLY A C 1
ATOM 814 O O . GLY A 1 109 ? -16.531 -27.484 -26.562 1 97.69 109 GLY A O 1
ATOM 815 N N . TYR A 1 110 ? -15.391 -25.953 -25.438 1 98.5 110 TYR A N 1
ATOM 816 C CA . TYR A 1 110 ? -14.898 -26.906 -24.453 1 98.5 110 TYR A CA 1
ATOM 817 C C . TYR A 1 110 ? -15.906 -27.078 -23.328 1 98.5 110 TYR A C 1
ATOM 819 O O . TYR A 1 110 ? -16.609 -26.141 -22.953 1 98.5 110 TYR A O 1
ATOM 827 N N . ILE A 1 111 ? -15.961 -28.266 -22.781 1 98.5 111 ILE A N 1
ATOM 828 C CA . ILE A 1 111 ? -16.516 -28.484 -21.453 1 98.5 111 ILE A CA 1
ATOM 829 C C . ILE A 1 111 ? -15.414 -28.359 -20.406 1 98.5 111 ILE A C 1
ATOM 831 O O . ILE A 1 111 ? -14.383 -29.031 -20.5 1 98.5 111 ILE A O 1
ATOM 835 N N . SER A 1 112 ? -15.602 -27.469 -19.453 1 98.75 112 SER A N 1
ATOM 836 C CA . SER A 1 112 ? -14.578 -27.219 -18.438 1 98.75 112 SER A CA 1
ATOM 837 C C . SER A 1 112 ? -15.031 -27.688 -17.062 1 98.75 112 SER A C 1
ATOM 839 O O . SER A 1 112 ? -16.156 -27.391 -16.641 1 98.75 112 SER A O 1
ATOM 841 N N . GLY A 1 113 ? -14.148 -28.422 -16.391 1 98.81 113 GLY A N 1
ATOM 842 C CA . GLY A 1 113 ? -14.414 -28.875 -15.031 1 98.81 113 GLY A CA 1
ATOM 843 C C . GLY A 1 113 ? -13.297 -28.531 -14.062 1 98.81 113 GLY A C 1
ATOM 844 O O . GLY A 1 113 ? -12.125 -28.516 -14.438 1 98.81 113 GLY A O 1
ATOM 845 N N . ILE A 1 114 ? -13.68 -28.266 -12.805 1 98.75 114 ILE A N 1
ATOM 846 C CA . ILE A 1 114 ? -12.719 -28.125 -11.719 1 98.75 114 ILE A CA 1
ATOM 847 C C . ILE A 1 114 ? -12.977 -29.203 -10.672 1 98.75 114 ILE A C 1
ATOM 849 O O . ILE A 1 114 ? -14.117 -29.422 -10.25 1 98.75 114 ILE A O 1
ATOM 853 N N . VAL A 1 115 ? -11.961 -29.859 -10.359 1 98.69 115 VAL A N 1
ATOM 854 C CA . VAL A 1 115 ? -11.969 -30.797 -9.234 1 98.69 115 VAL A CA 1
ATOM 855 C C . VAL A 1 115 ? -11.023 -30.281 -8.141 1 98.69 115 VAL A C 1
ATOM 857 O O . VAL A 1 115 ? -9.805 -30.25 -8.336 1 98.69 115 VAL A O 1
ATOM 860 N N . GLY A 1 116 ? -11.633 -29.906 -7.02 1 98.06 116 GLY A N 1
ATOM 861 C CA . GLY A 1 116 ? -10.789 -29.562 -5.883 1 98.06 116 GLY A CA 1
ATOM 862 C C . GLY A 1 116 ? -10.859 -28.094 -5.504 1 98.06 116 GLY A C 1
ATOM 863 O O . GLY A 1 116 ? -11.945 -27.531 -5.395 1 98.06 116 GLY A O 1
ATOM 864 N N . LYS A 1 117 ? -9.727 -27.469 -5.148 1 97.56 117 LYS A N 1
ATOM 865 C CA . LYS A 1 117 ? -9.578 -26.141 -4.539 1 97.56 117 LYS A CA 1
ATOM 866 C C . LYS A 1 117 ? -9.844 -25.031 -5.555 1 97.56 117 LYS A C 1
ATOM 868 O O . LYS A 1 117 ? -9.227 -25 -6.621 1 97.56 117 LYS A O 1
ATOM 873 N N . TRP A 1 118 ? -10.797 -24.125 -5.223 1 97.81 118 TRP A N 1
ATOM 874 C CA . TRP A 1 118 ? -11.062 -22.938 -6.023 1 97.81 118 TRP A CA 1
ATOM 875 C C . TRP A 1 118 ? -10.234 -21.75 -5.543 1 97.81 118 TRP A C 1
ATOM 877 O O . TRP A 1 118 ? -9.25 -21.375 -6.18 1 97.81 118 TRP A O 1
ATOM 887 N N . HIS A 1 119 ? -10.5 -21.219 -4.328 1 97.69 119 HIS A N 1
ATOM 888 C CA . HIS A 1 119 ? -9.766 -20.234 -3.543 1 97.69 119 HIS A CA 1
ATOM 889 C C . HIS A 1 119 ? -9.719 -18.891 -4.254 1 97.69 119 HIS A C 1
ATOM 891 O O . HIS A 1 119 ? -8.719 -18.188 -4.18 1 97.69 119 HIS A O 1
ATOM 897 N N . LEU A 1 120 ? -10.797 -18.531 -5.035 1 98.25 120 LEU A N 1
ATOM 898 C CA . LEU A 1 120 ? -10.836 -17.234 -5.719 1 98.25 120 LEU A CA 1
ATOM 899 C C . LEU A 1 120 ? -12.086 -16.453 -5.332 1 98.25 120 LEU A C 1
ATOM 901 O O . LEU A 1 120 ? -12.586 -15.648 -6.121 1 98.25 120 LEU A O 1
ATOM 905 N N . GLY A 1 121 ? -12.617 -16.766 -4.156 1 96.25 121 GLY A N 1
ATOM 906 C CA . GLY A 1 121 ? -13.75 -16.047 -3.594 1 96.25 121 GLY A CA 1
ATOM 907 C C . GLY A 1 121 ? -14.852 -16.969 -3.104 1 96.25 121 GLY A C 1
ATOM 908 O O . GLY A 1 121 ? -15.047 -18.062 -3.643 1 96.25 121 GLY A O 1
ATOM 909 N N . PHE A 1 122 ? -15.641 -16.484 -2.152 1 94.12 122 PHE A N 1
ATOM 910 C CA . PHE A 1 122 ? -16.672 -17.312 -1.534 1 94.12 122 PHE A CA 1
ATOM 911 C C . PHE A 1 122 ? -18.047 -16.938 -2.049 1 94.12 122 PHE A C 1
ATOM 913 O O . PHE A 1 122 ? -18.969 -17.766 -2.045 1 94.12 122 PHE A O 1
ATOM 920 N N . GLU A 1 123 ? -18.172 -15.688 -2.482 1 94.19 123 GLU A N 1
ATOM 921 C CA . GLU A 1 123 ? -19.484 -15.195 -2.869 1 94.19 123 GLU A CA 1
ATOM 922 C C . GLU A 1 123 ? -19.938 -15.789 -4.203 1 94.19 123 GLU A C 1
ATOM 924 O O . GLU A 1 123 ? -19.094 -16.25 -4.984 1 94.19 123 GLU A O 1
ATOM 929 N N . GLU A 1 124 ? -21.188 -15.711 -4.496 1 95.25 124 GLU A N 1
ATOM 930 C CA . GLU A 1 124 ? -21.812 -16.344 -5.656 1 95.25 124 GLU A CA 1
ATOM 931 C C . GLU A 1 124 ? -21.203 -15.836 -6.957 1 95.25 124 GLU A C 1
ATOM 933 O O . GLU A 1 124 ? -20.984 -16.609 -7.895 1 95.25 124 GLU A O 1
ATOM 938 N N . GLN A 1 125 ? -20.875 -14.625 -6.98 1 95.25 125 GLN A N 1
ATOM 939 C CA . GLN A 1 125 ? -20.375 -14.039 -8.219 1 95.25 125 GLN A CA 1
ATOM 940 C C . GLN A 1 125 ? -18.984 -14.578 -8.562 1 95.25 125 GLN A C 1
ATOM 942 O O . GLN A 1 125 ? -18.531 -14.461 -9.703 1 95.25 125 GLN A O 1
ATOM 947 N N . PHE A 1 126 ? -18.328 -15.195 -7.512 1 96.88 126 PHE A N 1
ATOM 948 C CA . PHE A 1 126 ? -16.984 -15.695 -7.723 1 96.88 126 PHE A CA 1
ATOM 949 C C . PHE A 1 126 ? -17 -17.203 -7.945 1 96.88 126 PHE A C 1
ATOM 951 O O . PHE A 1 126 ? -15.961 -17.797 -8.266 1 96.88 126 PHE A O 1
ATOM 958 N N . TYR A 1 127 ? -18.156 -17.812 -7.848 1 96.56 127 TYR A N 1
ATOM 959 C CA . TYR A 1 127 ? -18.312 -19.266 -7.953 1 96.56 127 TYR A CA 1
ATOM 960 C C . TYR A 1 127 ? -17.812 -19.766 -9.297 1 96.56 127 TYR A C 1
ATOM 962 O O . TYR A 1 127 ? -18.031 -19.141 -10.328 1 96.56 127 TYR A O 1
ATOM 970 N N . PRO A 1 128 ? -17.078 -20.984 -9.258 1 97.81 128 PRO A N 1
ATOM 971 C CA . PRO A 1 128 ? -16.484 -21.469 -10.508 1 97.81 128 PRO A CA 1
ATOM 972 C C . PRO A 1 128 ? -17.5 -21.562 -11.641 1 97.81 128 PRO A C 1
ATOM 974 O O . PRO A 1 128 ? -17.188 -21.234 -12.789 1 97.81 128 PRO A O 1
ATOM 977 N N . LEU A 1 129 ? -18.781 -21.891 -11.32 1 98.25 129 LEU A N 1
ATOM 978 C CA . LEU A 1 129 ? -19.828 -22.078 -12.32 1 98.25 129 LEU A CA 1
ATOM 979 C C . LEU A 1 129 ? -20.25 -20.734 -12.906 1 98.25 129 LEU A C 1
ATOM 981 O O . LEU A 1 129 ? -20.891 -20.688 -13.953 1 98.25 129 LEU A O 1
ATOM 985 N N . ASN A 1 130 ? -19.938 -19.641 -12.203 1 97.94 130 ASN A N 1
ATOM 986 C CA . ASN A 1 130 ? -20.203 -18.297 -12.711 1 97.94 130 ASN A CA 1
ATOM 987 C C . ASN A 1 130 ? -18.953 -17.672 -13.312 1 97.94 130 ASN A C 1
ATOM 989 O O . ASN A 1 130 ? -18.938 -16.469 -13.602 1 97.94 130 ASN A O 1
ATOM 993 N N . ARG A 1 131 ? -17.922 -18.516 -13.406 1 98.12 131 ARG A N 1
ATOM 994 C CA . ARG A 1 131 ? -16.641 -18.031 -13.906 1 98.12 131 ARG A CA 1
ATOM 995 C C . ARG A 1 131 ? -16.141 -18.891 -15.07 1 98.12 131 ARG A C 1
ATOM 997 O O . ARG A 1 131 ? -14.938 -19.094 -15.227 1 98.12 131 ARG A O 1
ATOM 1004 N N . GLY A 1 132 ? -17.016 -19.438 -15.812 1 98.12 132 GLY A N 1
ATOM 1005 C CA . GLY A 1 132 ? -16.688 -20.062 -17.078 1 98.12 132 GLY A CA 1
ATOM 1006 C C . GLY A 1 132 ? -16.578 -21.562 -17 1 98.12 132 GLY A C 1
ATOM 1007 O O . GLY A 1 132 ? -16.438 -22.25 -18.016 1 98.12 132 GLY A O 1
ATOM 1008 N N . PHE A 1 133 ? -16.703 -22.141 -15.805 1 98.75 133 PHE A N 1
ATOM 1009 C CA . PHE A 1 133 ? -16.641 -23.578 -15.664 1 98.75 133 PHE A CA 1
ATOM 1010 C C . PHE A 1 133 ? -18.031 -24.203 -15.719 1 98.75 133 PHE A C 1
ATOM 1012 O O . PHE A 1 133 ? -18.984 -23.641 -15.203 1 98.75 133 PHE A O 1
ATOM 1019 N N . ASP A 1 134 ? -18.094 -25.391 -16.266 1 98.69 134 ASP A N 1
ATOM 1020 C CA . ASP A 1 134 ? -19.359 -26.094 -16.438 1 98.69 134 ASP A CA 1
ATOM 1021 C C . ASP A 1 134 ? -19.625 -27.031 -15.266 1 98.69 134 ASP A C 1
ATOM 1023 O O . ASP A 1 134 ? -20.781 -27.281 -14.898 1 98.69 134 ASP A O 1
ATOM 1027 N N . GLU A 1 135 ? -18.516 -27.578 -14.734 1 98.75 135 GLU A N 1
ATOM 1028 C CA . GLU A 1 135 ? -18.625 -28.531 -13.633 1 98.75 135 GLU A CA 1
ATOM 1029 C C . GLU A 1 135 ? -17.688 -28.172 -12.484 1 98.75 135 GLU A C 1
ATOM 1031 O O . GLU A 1 135 ? -16.547 -27.766 -12.719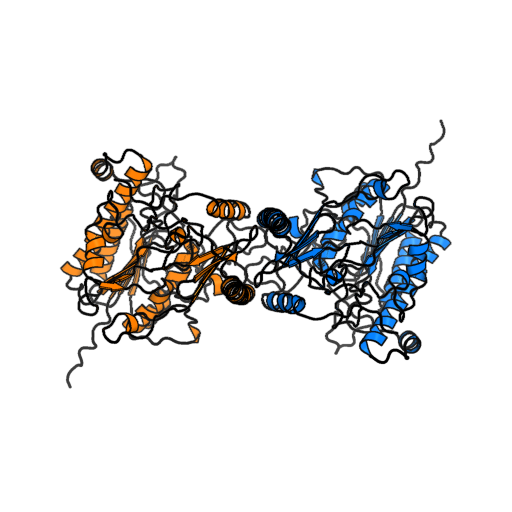 1 98.75 135 GLU A O 1
ATOM 1036 N N . PHE A 1 136 ? -18.281 -28.359 -11.266 1 98.5 136 PHE A N 1
ATOM 1037 C CA . PHE A 1 136 ? -17.5 -28.109 -10.055 1 98.5 136 PHE A CA 1
ATOM 1038 C C . PHE A 1 136 ? -17.703 -29.234 -9.047 1 98.5 136 PHE A C 1
ATOM 1040 O O . PHE A 1 136 ? -18.828 -29.609 -8.719 1 98.5 136 PHE A O 1
ATOM 1047 N N . TRP A 1 137 ? -16.625 -29.812 -8.625 1 98.38 137 TRP A N 1
ATOM 1048 C CA . TRP A 1 137 ? -16.531 -30.703 -7.477 1 98.38 137 TRP A CA 1
ATOM 1049 C C . TRP A 1 137 ? -15.391 -30.297 -6.555 1 98.38 137 TRP A C 1
ATOM 1051 O O . TRP A 1 137 ? -14.219 -30.484 -6.883 1 98.38 137 TRP A O 1
ATOM 1061 N N . GLY A 1 138 ? -15.68 -29.719 -5.453 1 97.12 138 GLY A N 1
ATOM 1062 C CA . GLY A 1 138 ? -14.602 -29.234 -4.598 1 97.12 138 GLY A CA 1
ATOM 1063 C C . GLY A 1 138 ? -15.07 -28.25 -3.545 1 97.12 138 GLY A C 1
ATOM 1064 O O . GLY A 1 138 ? -16.125 -28.438 -2.941 1 97.12 138 GLY A O 1
ATOM 1065 N N . TYR A 1 139 ? -14.258 -27.344 -3.15 1 95.44 139 TYR A N 1
ATOM 1066 C CA . TYR A 1 139 ? -14.516 -26.375 -2.094 1 95.44 139 TYR A CA 1
ATOM 1067 C C . TYR A 1 139 ? -13.945 -25 -2.457 1 95.44 139 TYR A C 1
ATOM 1069 O O . TYR A 1 139 ? -13.008 -24.906 -3.252 1 95.44 139 TYR A O 1
ATOM 1077 N N . ARG A 1 140 ? -14.469 -23.984 -1.923 1 93.81 140 ARG A N 1
ATOM 1078 C CA . ARG A 1 140 ? -14.18 -22.609 -2.334 1 93.81 140 ARG A CA 1
ATOM 1079 C C . ARG A 1 140 ? -12.992 -22.047 -1.55 1 93.81 140 ARG A C 1
ATOM 1081 O O . ARG A 1 140 ? -12.336 -21.109 -2.002 1 93.81 140 ARG A O 1
ATOM 1088 N N . GLY A 1 141 ? -12.648 -22.641 -0.4 1 92.75 141 GLY A N 1
ATOM 1089 C CA . GLY A 1 141 ? -11.68 -22.078 0.524 1 92.75 141 GLY A CA 1
ATOM 1090 C C . GLY A 1 141 ? -10.25 -22.453 0.192 1 92.75 141 GLY A C 1
ATOM 1091 O O . GLY A 1 141 ? -9.984 -23.062 -0.841 1 92.75 141 GLY A O 1
ATOM 1092 N N . GLY A 1 142 ? -9.336 -22.016 1.098 1 92.25 142 GLY A N 1
ATOM 1093 C CA . GLY A 1 142 ? -7.906 -22.141 0.855 1 92.25 142 GLY A CA 1
ATOM 1094 C C . GLY A 1 142 ? -7.344 -23.484 1.278 1 92.25 142 GLY A C 1
ATOM 1095 O O . GLY A 1 142 ? -6.199 -23.797 0.964 1 92.25 142 GLY A O 1
ATOM 1096 N N . GLY A 1 143 ? -8.078 -24.219 1.974 1 91 143 GLY A N 1
ATOM 1097 C CA . GLY A 1 143 ? -7.637 -25.531 2.447 1 91 143 GLY A CA 1
ATOM 1098 C C . GLY A 1 143 ? -8.781 -26.453 2.818 1 91 143 GLY A C 1
ATOM 1099 O O . GLY A 1 143 ? -9.945 -26.047 2.76 1 91 143 GLY A O 1
ATOM 1100 N N . HIS A 1 144 ? -8.375 -27.672 3.039 1 92.5 144 HIS A N 1
ATOM 1101 C CA . HIS A 1 144 ? -9.344 -28.688 3.445 1 92.5 144 HIS A CA 1
ATOM 1102 C C . HIS A 1 144 ? -8.664 -29.828 4.172 1 92.5 144 HIS A C 1
ATOM 1104 O O . HIS A 1 144 ? -7.539 -30.219 3.83 1 92.5 144 HIS A O 1
ATOM 1110 N N . ASP A 1 145 ? -9.422 -30.422 5.102 1 93.38 145 ASP A N 1
ATOM 1111 C CA . ASP A 1 145 ? -8.922 -31.641 5.719 1 93.38 145 ASP A CA 1
ATOM 1112 C C . ASP A 1 145 ? -8.891 -32.781 4.715 1 93.38 145 ASP A C 1
ATOM 1114 O O . ASP A 1 145 ? -9.68 -32.812 3.768 1 93.38 145 ASP A O 1
ATOM 1118 N N . TYR A 1 146 ? -7.992 -33.719 4.938 1 95.75 146 TYR A N 1
ATOM 1119 C CA . TYR A 1 146 ? -7.824 -34.812 3.996 1 95.75 146 TYR A CA 1
ATOM 1120 C C . TYR A 1 146 ? -8.734 -36 4.352 1 95.75 146 TYR A C 1
ATOM 1122 O O . TYR A 1 146 ? -8.969 -36.875 3.525 1 95.75 146 TYR A O 1
ATOM 1130 N N . PHE A 1 147 ? -9.094 -36 5.605 1 93.56 147 PHE A N 1
ATOM 1131 C CA . PHE A 1 147 ? -10.047 -37 6.098 1 93.56 147 PHE A CA 1
ATOM 1132 C C . PHE A 1 147 ? -11.312 -36.312 6.605 1 93.56 147 PHE A C 1
ATOM 1134 O O . PHE A 1 147 ? -11.359 -35.094 6.719 1 93.56 147 PHE A O 1
ATOM 1141 N N . GLU A 1 148 ? -12.43 -37.125 6.723 1 83.12 148 GLU A N 1
ATOM 1142 C CA . GLU A 1 148 ? -13.656 -36.562 7.281 1 83.12 148 GLU A CA 1
ATOM 1143 C C . GLU A 1 148 ? -13.406 -35.938 8.656 1 83.12 148 GLU A C 1
ATOM 1145 O O . GLU A 1 148 ? -12.789 -36.562 9.523 1 83.12 148 GLU A O 1
ATOM 1150 N N . ALA A 1 149 ? -13.688 -34.469 8.68 1 68.06 149 ALA A N 1
ATOM 1151 C CA . ALA A 1 149 ? -13.445 -33.781 9.945 1 68.06 149 ALA A CA 1
ATOM 1152 C C . ALA A 1 149 ? -14.375 -34.281 11.039 1 68.06 149 ALA A C 1
ATOM 1154 O O . ALA A 1 149 ? -15.516 -34.656 10.766 1 68.06 149 ALA A O 1
ATOM 1155 N N . THR A 1 150 ? -13.812 -34.719 12.109 1 58.59 150 THR A N 1
ATOM 1156 C CA . THR A 1 150 ? -14.633 -35.031 13.273 1 58.59 150 THR A CA 1
ATOM 1157 C C . THR A 1 150 ? -15 -33.75 14.023 1 58.59 150 THR A C 1
ATOM 1159 O O . THR A 1 150 ? -14.406 -32.688 13.797 1 58.59 150 THR A O 1
ATOM 1162 N N . ASP A 1 151 ? -16.234 -33.656 14.711 1 49.59 151 ASP A N 1
ATOM 1163 C CA . ASP A 1 151 ? -16.781 -32.531 15.461 1 49.59 151 ASP A CA 1
ATOM 1164 C C . ASP A 1 151 ? -15.656 -31.672 16.031 1 49.59 151 ASP A C 1
ATOM 1166 O O . ASP A 1 151 ? -15.836 -30.469 16.266 1 49.59 151 ASP A O 1
ATOM 1170 N N . ARG A 1 152 ? -14.805 -32.25 16.625 1 44.78 152 ARG A N 1
ATOM 1171 C CA . ARG A 1 152 ? -13.844 -31.484 17.406 1 44.78 152 ARG A CA 1
ATOM 1172 C C . ARG A 1 152 ? -12.859 -30.75 16.5 1 44.78 152 ARG A C 1
ATOM 1174 O O . ARG A 1 152 ? -12.016 -29.984 16.984 1 44.78 152 ARG A O 1
ATOM 1181 N N . ASP A 1 153 ? -12.695 -31.172 15.383 1 44.53 153 ASP A N 1
ATOM 1182 C CA . ASP A 1 153 ? -11.523 -30.734 14.641 1 44.53 153 ASP A CA 1
ATOM 1183 C C . ASP A 1 153 ? -11.773 -29.391 13.961 1 44.53 153 ASP A C 1
ATOM 1185 O O . ASP A 1 153 ? -12.844 -29.172 13.383 1 44.53 153 ASP A O 1
ATOM 1189 N N . ARG A 1 154 ? -11.219 -28.422 14.297 1 44.47 154 ARG A N 1
ATOM 1190 C CA . ARG A 1 154 ? -11.195 -27.016 13.945 1 44.47 154 ARG A CA 1
ATOM 1191 C C . ARG A 1 154 ? -10.883 -26.812 12.469 1 44.47 154 ARG A C 1
ATOM 1193 O O . ARG A 1 154 ? -10.812 -25.688 11.984 1 44.47 154 ARG A O 1
ATOM 1200 N N . GLY A 1 155 ? -10.539 -27.891 11.672 1 49.12 155 GLY A N 1
ATOM 1201 C CA . GLY A 1 155 ? -9.992 -27.609 10.359 1 49.12 155 GLY A CA 1
ATOM 1202 C C . GLY A 1 155 ? -11.031 -27.125 9.367 1 49.12 155 GLY A C 1
ATOM 1203 O O . GLY A 1 155 ? -12.156 -26.797 9.75 1 49.12 155 GLY A O 1
ATOM 1204 N N . TYR A 1 156 ? -10.602 -26.969 8.047 1 58.53 156 TYR A N 1
ATOM 1205 C CA . TYR A 1 156 ? -11.383 -26.516 6.902 1 58.53 156 TYR A CA 1
ATOM 1206 C C . TYR A 1 156 ? -12.625 -27.375 6.711 1 58.53 156 TYR A C 1
ATOM 1208 O O . TYR A 1 156 ? -12.57 -28.422 6.055 1 58.53 156 TYR A O 1
ATOM 1216 N N . LYS A 1 157 ? -13.562 -27.234 7.52 1 63.78 157 LYS A N 1
ATOM 1217 C CA . LYS A 1 157 ? -14.797 -28.016 7.547 1 63.78 157 LYS A CA 1
ATOM 1218 C C . LYS A 1 157 ? -15.711 -27.641 6.383 1 63.78 157 LYS A C 1
ATOM 1220 O O . LYS A 1 157 ? -16.922 -27.797 6.469 1 63.78 157 LYS A O 1
ATOM 1225 N N . ALA A 1 158 ? -15.078 -27.328 5.367 1 77.25 158 ALA A N 1
ATOM 1226 C CA . ALA A 1 158 ? -15.984 -27 4.273 1 77.25 158 ALA A CA 1
ATOM 1227 C C . ALA A 1 158 ? -16.531 -28.266 3.609 1 77.25 158 ALA A C 1
ATOM 1229 O O . ALA A 1 158 ? -15.805 -29.25 3.453 1 77.25 158 ALA A O 1
ATOM 1230 N N . ARG A 1 159 ? -17.844 -28.328 3.377 1 85.12 159 ARG A N 1
ATOM 1231 C CA . ARG A 1 159 ? -18.438 -29.422 2.613 1 85.12 159 ARG A CA 1
ATOM 1232 C C . ARG A 1 159 ? -18.016 -29.359 1.15 1 85.12 159 ARG A C 1
ATOM 1234 O O . ARG A 1 159 ? -17.844 -28.281 0.589 1 85.12 159 ARG A O 1
ATOM 1241 N N . ILE A 1 160 ? -17.75 -30.641 0.598 1 93.94 160 ILE A N 1
ATOM 1242 C CA . ILE A 1 160 ? -17.5 -30.703 -0.839 1 93.94 160 ILE A CA 1
ATOM 1243 C C . ILE A 1 160 ? -18.766 -30.297 -1.595 1 93.94 160 ILE A C 1
ATOM 1245 O O . ILE A 1 160 ? -19.859 -30.797 -1.302 1 93.94 160 ILE A O 1
ATOM 1249 N N . GLU A 1 161 ? -18.625 -29.375 -2.488 1 95.31 161 GLU A N 1
ATOM 1250 C CA . GLU A 1 161 ? -19.719 -28.938 -3.352 1 95.31 161 GLU A CA 1
ATOM 1251 C C . GLU A 1 161 ? -19.625 -29.578 -4.73 1 95.31 161 GLU A C 1
ATOM 1253 O O . GLU A 1 161 ? -18.531 -29.812 -5.246 1 95.31 161 GLU A O 1
ATOM 1258 N N . SER A 1 162 ? -20.719 -29.891 -5.332 1 97.38 162 SER A N 1
ATOM 1259 C CA . SER A 1 162 ? -20.797 -30.406 -6.691 1 97.38 162 SER A CA 1
ATOM 1260 C C . SER A 1 162 ? -22.109 -30.047 -7.355 1 97.38 162 SER A C 1
ATOM 1262 O O . SER A 1 162 ? -23.172 -30.062 -6.707 1 97.38 162 SER A O 1
ATOM 1264 N N . ASN A 1 163 ? -22.078 -29.656 -8.633 1 97.75 163 ASN A N 1
ATOM 1265 C CA . ASN A 1 163 ? -23.312 -29.297 -9.312 1 97.75 163 ASN A CA 1
ATOM 1266 C C . ASN A 1 163 ? -23.859 -30.469 -10.125 1 97.75 163 ASN A C 1
ATOM 1268 O O . ASN A 1 163 ? -24.953 -30.391 -10.688 1 97.75 163 ASN A O 1
ATOM 1272 N N . TYR A 1 164 ? -23.203 -31.656 -10.164 1 97.12 164 TYR A N 1
ATOM 1273 C CA . TYR A 1 164 ? -23.641 -32.688 -11.094 1 97.12 164 TYR A CA 1
ATOM 1274 C C . TYR A 1 164 ? -23.828 -34.031 -10.383 1 97.12 164 TYR A C 1
ATOM 1276 O O . TYR A 1 164 ? -24.312 -34.969 -10.977 1 97.12 164 TYR A O 1
ATOM 1284 N N . LYS A 1 165 ? -23.391 -34.094 -9.094 1 96.75 165 LYS A N 1
ATOM 1285 C CA . LYS A 1 165 ? -23.641 -35.281 -8.273 1 96.75 165 LYS A CA 1
ATOM 1286 C C . LYS A 1 165 ? -23.594 -34.938 -6.789 1 96.75 165 LYS A C 1
ATOM 1288 O O . LYS A 1 165 ? -23.141 -33.875 -6.402 1 96.75 165 LYS A O 1
ATOM 1293 N N . THR A 1 166 ? -24.125 -35.875 -5.996 1 94.69 166 THR A N 1
ATOM 1294 C CA . THR A 1 166 ? -23.922 -35.781 -4.555 1 94.69 166 THR A CA 1
ATOM 1295 C C . THR A 1 166 ? -22.531 -36.281 -4.172 1 94.69 166 THR A C 1
ATOM 1297 O O . THR A 1 166 ? -22.203 -37.438 -4.414 1 94.69 166 THR A O 1
ATOM 1300 N N . PRO A 1 167 ? -21.781 -35.406 -3.676 1 91.75 167 PRO A N 1
ATOM 1301 C CA . PRO A 1 167 ? -20.438 -35.875 -3.311 1 91.75 167 PRO A CA 1
ATOM 1302 C C . PRO A 1 167 ? -20.469 -37 -2.283 1 91.75 167 PRO A C 1
ATOM 1304 O O . PRO A 1 167 ? -21.297 -37 -1.372 1 91.75 167 PRO A O 1
ATOM 1307 N N . GLN A 1 168 ? -19.594 -37.906 -2.438 1 88.38 168 GLN A N 1
ATOM 1308 C CA . GLN A 1 168 ? -19.406 -38.938 -1.44 1 88.38 168 GLN A CA 1
ATOM 1309 C C . GLN A 1 168 ? -18.703 -38.406 -0.198 1 88.38 168 GLN A C 1
ATOM 1311 O O . GLN A 1 168 ? -18.062 -37.344 -0.249 1 88.38 168 GLN A O 1
ATOM 1316 N N . PRO A 1 169 ? -18.859 -39.219 0.924 1 89.69 169 PRO A N 1
ATOM 1317 C CA . PRO A 1 169 ? -18.031 -38.844 2.068 1 89.69 169 PRO A CA 1
ATOM 1318 C C . PRO A 1 169 ? -16.531 -38.906 1.754 1 89.69 169 PRO A C 1
ATOM 1320 O O . PRO A 1 169 ? -16.109 -39.75 0.966 1 89.69 169 PRO A O 1
ATOM 1323 N N . ILE A 1 170 ? -15.82 -38.125 2.387 1 92.94 170 ILE A N 1
ATOM 1324 C CA . ILE A 1 170 ? -14.383 -38.094 2.125 1 92.94 170 ILE A CA 1
ATOM 1325 C C . ILE A 1 170 ? -13.711 -39.312 2.695 1 92.94 170 ILE A C 1
ATOM 1327 O O . ILE A 1 170 ? -13.836 -39.625 3.887 1 92.94 170 ILE A O 1
ATOM 1331 N N . SER A 1 171 ? -13.117 -40.125 1.928 1 94.19 171 SER A N 1
ATOM 1332 C CA . SER A 1 171 ? -12.219 -41.188 2.371 1 94.19 171 SER A CA 1
ATOM 1333 C C . SER A 1 171 ? -10.812 -40.656 2.617 1 94.19 171 SER A C 1
ATOM 1335 O O . SER A 1 171 ? -10.414 -40.438 3.766 1 94.19 171 SER A O 1
ATOM 1337 N N . TYR A 1 172 ? -10.156 -40.312 1.677 1 96.81 172 TYR A N 1
ATOM 1338 C CA . TYR A 1 172 ? -8.93 -39.531 1.631 1 96.81 172 TYR A CA 1
ATOM 1339 C C . TYR A 1 172 ? -8.953 -38.562 0.445 1 96.81 172 TYR A C 1
ATOM 1341 O O . TYR A 1 172 ? -8.984 -39 -0.709 1 96.81 172 TYR A O 1
ATOM 1349 N N . LEU A 1 173 ? -8.984 -37.344 0.708 1 96.88 173 LEU A N 1
ATOM 1350 C CA . LEU A 1 173 ? -9.367 -36.312 -0.253 1 96.88 173 LEU A CA 1
ATOM 1351 C C . LEU A 1 173 ? -8.508 -36.406 -1.51 1 96.88 173 LEU A C 1
ATOM 1353 O O . LEU A 1 173 ? -9.008 -36.219 -2.621 1 96.88 173 LEU A O 1
ATOM 1357 N N . THR A 1 174 ? -7.176 -36.688 -1.329 1 98.5 174 THR A N 1
ATOM 1358 C CA . THR A 1 174 ? -6.297 -36.781 -2.49 1 98.5 174 THR A CA 1
ATOM 1359 C C . THR A 1 174 ? -6.77 -37.906 -3.432 1 98.5 174 THR A C 1
ATOM 1361 O O . THR A 1 174 ? -6.812 -37.688 -4.648 1 98.5 174 THR A O 1
ATOM 1364 N N . ASP A 1 175 ? -7.145 -39.031 -2.857 1 98.56 175 ASP A N 1
ATOM 1365 C CA . ASP A 1 175 ? -7.672 -40.125 -3.65 1 98.56 175 ASP A CA 1
ATOM 1366 C C . ASP A 1 175 ? -9.023 -39.781 -4.266 1 98.56 175 ASP A C 1
ATOM 1368 O O . ASP A 1 175 ? -9.289 -40.094 -5.422 1 98.56 175 ASP A O 1
ATOM 1372 N N . ASP A 1 176 ? -9.836 -39.156 -3.473 1 97.94 176 ASP A N 1
ATOM 1373 C CA . ASP A 1 176 ? -11.156 -38.75 -3.961 1 97.94 176 ASP A CA 1
ATOM 1374 C C . ASP A 1 176 ? -11.039 -37.812 -5.16 1 97.94 176 ASP A C 1
ATOM 1376 O O . ASP A 1 176 ? -11.797 -37.938 -6.125 1 97.94 176 ASP A O 1
ATOM 1380 N N . LYS A 1 177 ? -10.117 -36.906 -5.152 1 98.56 177 LYS A N 1
ATOM 1381 C CA . LYS A 1 177 ? -9.883 -36 -6.27 1 98.56 177 LYS A CA 1
ATOM 1382 C C . LYS A 1 177 ? -9.398 -36.75 -7.5 1 98.56 177 LYS A C 1
ATOM 1384 O O . LYS A 1 177 ? -9.852 -36.5 -8.617 1 98.56 177 LYS A O 1
ATOM 1389 N N . GLY A 1 178 ? -8.406 -37.688 -7.285 1 98.75 178 GLY A N 1
ATOM 1390 C CA . GLY A 1 178 ? -7.973 -38.5 -8.391 1 98.75 178 GLY A CA 1
ATOM 1391 C C . GLY A 1 178 ? -9.109 -39.25 -9.062 1 98.75 178 GLY A C 1
ATOM 1392 O O . GLY A 1 178 ? -9.219 -39.25 -10.289 1 98.75 178 GLY A O 1
ATOM 1393 N N . ASP A 1 179 ? -9.961 -39.844 -8.211 1 98.69 179 ASP A N 1
ATOM 1394 C CA . ASP A 1 179 ? -11.109 -40.594 -8.719 1 98.69 179 ASP A CA 1
ATOM 1395 C C . ASP A 1 179 ? -12.055 -39.688 -9.5 1 98.69 179 ASP A C 1
ATOM 1397 O O . ASP A 1 179 ? -12.562 -40.094 -10.555 1 98.69 179 ASP A O 1
ATOM 1401 N N . GLU A 1 180 ? -12.273 -38.531 -8.969 1 98.62 180 GLU A N 1
ATOM 1402 C CA . GLU A 1 180 ? -13.195 -37.594 -9.625 1 98.62 180 GLU A CA 1
ATOM 1403 C C . GLU A 1 180 ? -12.625 -37.094 -10.953 1 98.62 180 GLU A C 1
ATOM 1405 O O . GLU A 1 180 ? -13.375 -36.875 -11.906 1 98.62 180 GLU A O 1
ATOM 1410 N N . CYS A 1 181 ? -11.328 -36.906 -11 1 98.88 181 CYS A N 1
ATOM 1411 C CA . CYS A 1 181 ? -10.688 -36.531 -12.258 1 98.88 181 CYS A CA 1
ATOM 1412 C C . CYS A 1 181 ? -10.867 -37.625 -13.305 1 98.88 181 CYS A C 1
ATOM 1414 O O . CYS A 1 181 ? -11.188 -37.344 -14.461 1 98.88 181 CYS A O 1
ATOM 1416 N N . VAL A 1 182 ? -10.68 -38.844 -12.922 1 98.81 182 VAL A N 1
ATOM 1417 C CA . VAL A 1 182 ? -10.852 -40 -13.82 1 98.81 182 VAL A CA 1
ATOM 1418 C C . VAL A 1 182 ? -12.305 -40.062 -14.297 1 98.81 182 VAL A C 1
ATOM 1420 O O . VAL A 1 182 ? -12.562 -40.281 -15.484 1 98.81 182 VAL A O 1
ATOM 1423 N N . ASP A 1 183 ? -13.234 -39.844 -13.336 1 98.56 183 ASP A N 1
ATOM 1424 C CA . ASP A 1 183 ? -14.648 -39.844 -13.68 1 98.56 183 ASP A CA 1
ATOM 1425 C C . ASP A 1 183 ? -14.953 -38.781 -14.734 1 98.56 183 ASP A C 1
ATOM 1427 O O . ASP A 1 183 ? -15.656 -39.031 -15.711 1 98.56 183 ASP A O 1
ATOM 1431 N N . PHE A 1 184 ? -14.469 -37.594 -14.586 1 98.69 184 PHE A N 1
ATOM 1432 C CA . PHE A 1 184 ? -14.664 -36.5 -15.531 1 98.69 184 PHE A CA 1
ATOM 1433 C C . PHE A 1 184 ? -14.164 -36.875 -16.922 1 98.69 184 PHE A C 1
ATOM 1435 O O . PHE A 1 184 ? -14.859 -36.688 -17.922 1 98.69 184 PHE A O 1
ATOM 1442 N N . ILE A 1 185 ? -12.898 -37.438 -16.969 1 98.69 185 ILE A N 1
ATOM 1443 C CA . ILE A 1 185 ? -12.273 -37.812 -18.234 1 98.69 185 ILE A CA 1
ATOM 1444 C C . ILE A 1 185 ? -13.156 -38.844 -18.953 1 98.69 185 ILE A C 1
ATOM 1446 O O . ILE A 1 185 ? -13.422 -38.719 -20.141 1 98.69 185 ILE A O 1
ATOM 1450 N N . ARG A 1 186 ? -13.703 -39.781 -18.219 1 98.25 186 ARG A N 1
ATOM 1451 C CA . ARG A 1 186 ? -14.523 -40.812 -18.797 1 98.25 186 ARG A CA 1
ATOM 1452 C C . ARG A 1 186 ? -15.852 -40.25 -19.297 1 98.25 186 ARG A C 1
ATOM 1454 O O . ARG A 1 186 ? -16.312 -40.625 -20.375 1 98.25 186 ARG A O 1
ATOM 1461 N N . ARG A 1 187 ? -16.375 -39.312 -18.547 1 98.12 187 ARG A N 1
ATOM 1462 C CA . ARG A 1 187 ? -17.672 -38.781 -18.906 1 98.12 187 ARG A CA 1
ATOM 1463 C C . ARG A 1 187 ? -17.562 -37.875 -20.125 1 98.12 187 ARG A C 1
ATOM 1465 O O . ARG A 1 187 ? -18.516 -37.75 -20.906 1 98.12 187 ARG A O 1
ATOM 1472 N N . HIS A 1 188 ? -16.438 -37.312 -20.375 1 97.88 188 HIS A N 1
ATOM 1473 C CA . HIS A 1 188 ? -16.328 -36.312 -21.406 1 97.88 188 HIS A CA 1
ATOM 1474 C C . HIS A 1 188 ? -15.344 -36.719 -22.5 1 97.88 188 HIS A C 1
ATOM 1476 O O . HIS A 1 188 ? -14.805 -35.875 -23.203 1 97.88 188 HIS A O 1
ATOM 1482 N N . GLN A 1 189 ? -15.055 -37.969 -22.656 1 96 189 GLN A N 1
ATOM 1483 C CA . GLN A 1 189 ? -14.031 -38.5 -23.547 1 96 189 GLN A CA 1
ATOM 1484 C C . GLN A 1 189 ? -14.383 -38.25 -25.016 1 96 189 GLN A C 1
ATOM 1486 O O . GLN A 1 189 ? -13.516 -38.312 -25.891 1 96 189 GLN A O 1
ATOM 1491 N N . GLU A 1 190 ? -15.656 -37.875 -25.375 1 96 190 GLU A N 1
ATOM 1492 C CA . GLU A 1 190 ? -16.094 -37.719 -26.766 1 96 190 GLU A CA 1
ATOM 1493 C C . GLU A 1 190 ? -16.156 -36.25 -27.172 1 96 190 GLU A C 1
ATOM 1495 O O . GLU A 1 190 ? -16.594 -35.938 -28.281 1 96 190 GLU A O 1
ATOM 1500 N N . GLU A 1 191 ? -15.828 -35.344 -26.328 1 96.5 191 GLU A N 1
ATOM 1501 C CA . GLU A 1 191 ? -15.805 -33.906 -26.609 1 96.5 191 GLU A CA 1
ATOM 1502 C C . GLU A 1 191 ? -14.547 -33.281 -26.047 1 96.5 191 GLU A C 1
ATOM 1504 O O . GLU A 1 191 ? -13.922 -33.812 -25.141 1 96.5 191 GLU A O 1
ATOM 1509 N N . PRO A 1 192 ? -14.117 -32.188 -26.656 1 98.12 192 PRO A N 1
ATOM 1510 C CA . PRO A 1 192 ? -12.953 -31.5 -26.078 1 98.12 192 PRO A CA 1
ATOM 1511 C C . PRO A 1 192 ? -13.203 -30.984 -24.672 1 98.12 192 PRO A C 1
ATOM 1513 O O . PRO A 1 192 ? -14.266 -30.406 -24.391 1 98.12 192 PRO A O 1
ATOM 1516 N N . PHE A 1 193 ? -12.227 -31.141 -23.719 1 98.62 193 PHE A N 1
ATOM 1517 C CA . PHE A 1 193 ? -12.453 -30.75 -22.328 1 98.62 193 PHE A CA 1
ATOM 1518 C C . PHE A 1 193 ? -11.227 -30.062 -21.75 1 98.62 193 PHE A C 1
ATOM 1520 O O . PHE A 1 193 ? -10.125 -30.203 -22.266 1 98.62 193 PHE A O 1
ATOM 1527 N N . PHE A 1 194 ? -11.484 -29.234 -20.828 1 98.81 194 PHE A N 1
ATOM 1528 C CA . PHE A 1 194 ? -10.5 -28.656 -19.906 1 98.81 194 PHE A CA 1
ATOM 1529 C C . PHE A 1 194 ? -10.766 -29.109 -18.484 1 98.81 194 PHE A C 1
ATOM 1531 O O . PHE A 1 194 ? -11.844 -28.844 -17.938 1 98.81 194 PHE A O 1
ATOM 1538 N N . LEU A 1 195 ? -9.789 -29.797 -17.906 1 98.94 195 LEU A N 1
ATOM 1539 C CA . LEU A 1 195 ? -9.883 -30.234 -16.531 1 98.94 195 LEU A CA 1
ATOM 1540 C C . LEU A 1 195 ? -8.852 -29.516 -15.656 1 98.94 195 LEU A C 1
ATOM 1542 O O . LEU A 1 195 ? -7.648 -29.656 -15.875 1 98.94 195 LEU A O 1
ATOM 1546 N N . TYR A 1 196 ? -9.344 -28.734 -14.758 1 98.88 196 TYR A N 1
ATOM 1547 C CA . TYR A 1 196 ? -8.539 -28.141 -13.695 1 98.88 196 TYR A CA 1
ATOM 1548 C C . TYR A 1 196 ? -8.492 -29.047 -12.469 1 98.88 196 TYR A C 1
ATOM 1550 O O . TYR A 1 196 ? -9.375 -28.984 -11.617 1 98.88 196 TYR A O 1
ATOM 1558 N N . ALA A 1 197 ? -7.492 -29.906 -12.445 1 98.94 197 ALA A N 1
ATOM 1559 C CA . ALA A 1 197 ? -7.262 -30.812 -11.328 1 98.94 197 ALA A CA 1
ATOM 1560 C C . ALA A 1 197 ? -6.48 -30.125 -10.211 1 98.94 197 ALA A C 1
ATOM 1562 O O . ALA A 1 197 ? -5.246 -30.172 -10.188 1 98.94 197 ALA A O 1
ATOM 1563 N N . SER A 1 198 ? -7.203 -29.547 -9.289 1 98.69 198 SER A N 1
ATOM 1564 C CA . SER A 1 198 ? -6.641 -28.672 -8.266 1 98.69 198 SER A CA 1
ATOM 1565 C C . SER A 1 198 ? -6.492 -29.406 -6.938 1 98.69 198 SER A C 1
ATOM 1567 O O . SER A 1 198 ? -7.367 -29.312 -6.07 1 98.69 198 SER A O 1
ATOM 1569 N N . PHE A 1 199 ? -5.398 -30 -6.746 1 98.62 199 PHE A N 1
ATOM 1570 C CA . PHE A 1 199 ? -5.145 -30.797 -5.547 1 98.62 199 PHE A CA 1
ATOM 1571 C C . PHE A 1 199 ? -4.781 -29.906 -4.371 1 98.62 199 PHE A C 1
ATOM 1573 O O . PHE A 1 199 ? -4.238 -28.812 -4.562 1 98.62 199 PHE A O 1
ATOM 1580 N N . ASN A 1 200 ? -5.078 -30.375 -3.123 1 95.75 200 ASN A N 1
ATOM 1581 C CA . ASN A 1 200 ? -4.637 -29.688 -1.908 1 95.75 200 ASN A CA 1
ATOM 1582 C C . ASN A 1 200 ? -3.342 -30.297 -1.37 1 95.75 200 ASN A C 1
ATOM 1584 O O . ASN A 1 200 ? -2.66 -29.688 -0.548 1 95.75 200 ASN A O 1
ATOM 1588 N N . ALA A 1 201 ? -3.109 -31.531 -1.789 1 97.94 201 ALA A N 1
ATOM 1589 C CA . ALA A 1 201 ? -1.831 -32.125 -1.396 1 97.94 201 ALA A CA 1
ATOM 1590 C C . ALA A 1 201 ? -0.667 -31.406 -2.076 1 97.94 201 ALA A C 1
ATOM 1592 O O . ALA A 1 201 ? -0.722 -31.109 -3.273 1 97.94 201 ALA A O 1
ATOM 1593 N N . PRO A 1 202 ? 0.36 -30.984 -1.311 1 98.56 202 PRO A N 1
ATOM 1594 C CA . PRO A 1 202 ? 0.591 -31.406 0.072 1 98.56 202 PRO A CA 1
ATOM 1595 C C . PRO A 1 202 ? 0.38 -30.281 1.08 1 98.56 202 PRO A C 1
ATOM 1597 O O . PRO A 1 202 ? 1.144 -30.156 2.041 1 98.56 202 PRO A O 1
ATOM 1600 N N . HIS A 1 203 ? -0.554 -29.469 0.86 1 97.69 203 HIS A N 1
ATOM 1601 C CA . HIS A 1 203 ? -0.928 -28.391 1.765 1 97.69 203 HIS A CA 1
ATOM 1602 C C . HIS A 1 203 ? -1.335 -28.938 3.131 1 97.69 203 HIS A C 1
ATOM 1604 O O . HIS A 1 203 ? -1.82 -30.062 3.238 1 97.69 203 HIS A O 1
ATOM 1610 N N . THR A 1 204 ? -1.138 -28.156 4.219 1 96.69 204 THR A N 1
ATOM 1611 C CA . THR A 1 204 ? -1.647 -28.516 5.539 1 96.69 204 THR A CA 1
ATOM 1612 C C . THR A 1 204 ? -3.164 -28.672 5.508 1 96.69 204 THR A C 1
ATOM 1614 O O . THR A 1 204 ? -3.836 -28.109 4.645 1 96.69 204 THR A O 1
ATOM 1617 N N . PRO A 1 205 ? -3.715 -29.359 6.492 1 95.5 205 PRO A N 1
ATOM 1618 C CA . PRO A 1 205 ? -3.072 -30.047 7.621 1 95.5 205 PRO A CA 1
ATOM 1619 C C . PRO A 1 205 ? -2.256 -31.266 7.195 1 95.5 205 PRO A C 1
ATOM 1621 O O . PRO A 1 205 ? -2.494 -31.812 6.121 1 95.5 205 PRO A O 1
ATOM 1624 N N . MET A 1 206 ? -1.327 -31.609 8.094 1 97.12 206 MET A N 1
ATOM 1625 C CA . MET A 1 206 ? -0.471 -32.75 7.793 1 97.12 206 MET A CA 1
ATOM 1626 C C . MET A 1 206 ? -1.188 -34.062 8.102 1 97.12 206 MET A C 1
ATOM 1628 O O . MET A 1 206 ? -1.151 -34.531 9.242 1 97.12 206 MET A O 1
ATOM 1632 N N . GLN A 1 207 ? -1.845 -34.594 7.051 1 96.69 207 GLN A N 1
ATOM 1633 C CA . GLN A 1 207 ? -2.643 -35.812 7.18 1 96.69 207 GLN A CA 1
ATOM 1634 C C . GLN A 1 207 ? -2.367 -36.781 6.031 1 96.69 207 GLN A C 1
ATOM 1636 O O . GLN A 1 207 ? -2.664 -36.5 4.875 1 96.69 207 GLN A O 1
ATOM 1641 N N . ALA A 1 208 ? -1.82 -37.969 6.293 1 98 208 ALA A N 1
ATOM 1642 C CA . ALA A 1 208 ? -1.51 -39 5.312 1 98 208 ALA A CA 1
ATOM 1643 C C . ALA A 1 208 ? -2.051 -40.344 5.758 1 98 208 ALA A C 1
ATOM 1645 O O . ALA A 1 208 ? -2.375 -40.531 6.934 1 98 208 ALA A O 1
ATOM 1646 N N . THR A 1 209 ? -2.186 -41.219 4.832 1 97.62 209 THR A N 1
ATOM 1647 C CA . THR A 1 209 ? -2.643 -42.562 5.168 1 97.62 209 THR A CA 1
ATOM 1648 C C . THR A 1 209 ? -1.558 -43.312 5.914 1 97.62 209 THR A C 1
ATOM 1650 O O . THR A 1 209 ? -0.366 -43.125 5.68 1 97.62 209 THR A O 1
ATOM 1653 N N . GLU A 1 210 ? -2.041 -44.25 6.719 1 97.81 210 GLU A N 1
ATOM 1654 C CA . GLU A 1 210 ? -1.1 -45.062 7.477 1 97.81 210 GLU A CA 1
ATOM 1655 C C . GLU A 1 210 ? -0.184 -45.844 6.543 1 97.81 210 GLU A C 1
ATOM 1657 O O . GLU A 1 210 ? 1.007 -46 6.82 1 97.81 210 GLU A O 1
ATOM 1662 N N . ALA A 1 211 ? -0.748 -46.344 5.52 1 98.25 211 ALA A N 1
ATOM 1663 C CA . ALA A 1 211 ? 0.024 -47.125 4.555 1 98.25 211 ALA A CA 1
ATOM 1664 C C . ALA A 1 211 ? 1.166 -46.281 3.971 1 98.25 211 ALA A C 1
ATOM 1666 O O . ALA A 1 211 ? 2.293 -46.781 3.85 1 98.25 211 ALA A O 1
ATOM 1667 N N . ASP A 1 212 ? 0.923 -45.094 3.645 1 98.19 212 ASP A N 1
ATOM 1668 C CA . ASP A 1 212 ? 1.938 -44.25 3.035 1 98.19 212 ASP A CA 1
ATOM 1669 C C . ASP A 1 212 ? 2.959 -43.781 4.07 1 98.19 212 ASP A C 1
ATOM 1671 O O . ASP A 1 212 ? 4.141 -43.625 3.76 1 98.19 212 ASP A O 1
ATOM 1675 N N . LEU A 1 213 ? 2.527 -43.5 5.273 1 98.56 213 LEU A N 1
ATOM 1676 C CA . LEU A 1 213 ? 3.453 -43.156 6.348 1 98.56 213 LEU A CA 1
ATOM 1677 C C . LEU A 1 213 ? 4.473 -44.281 6.566 1 98.56 213 LEU A C 1
ATOM 1679 O O . LEU A 1 213 ? 5.645 -44 6.828 1 98.56 213 LEU A O 1
ATOM 1683 N N . ASN A 1 214 ? 3.969 -45.469 6.426 1 98.38 214 ASN A N 1
ATOM 1684 C CA . ASN A 1 214 ? 4.84 -46.625 6.621 1 98.38 214 ASN A CA 1
ATOM 1685 C C . ASN A 1 214 ? 5.902 -46.719 5.531 1 98.38 214 ASN A C 1
ATOM 1687 O O . ASN A 1 214 ? 7.023 -47.156 5.785 1 98.38 214 ASN A O 1
ATOM 1691 N N . ILE A 1 215 ? 5.59 -46.344 4.352 1 98.31 215 ILE A N 1
ATOM 1692 C CA . ILE A 1 215 ? 6.543 -46.344 3.248 1 98.31 215 ILE A CA 1
ATOM 1693 C C . ILE A 1 215 ? 7.707 -45.406 3.586 1 98.31 215 ILE A C 1
ATOM 1695 O O . ILE A 1 215 ? 8.859 -45.688 3.264 1 98.31 215 ILE A O 1
ATOM 1699 N N . TYR A 1 216 ? 7.465 -44.344 4.285 1 98.19 216 TYR A N 1
ATOM 1700 C CA . TYR A 1 216 ? 8.477 -43.312 4.527 1 98.19 216 TYR A CA 1
ATOM 1701 C C . TYR A 1 216 ? 8.883 -43.312 5.996 1 98.19 216 TYR A C 1
ATOM 1703 O O . TYR A 1 216 ? 9.281 -42.25 6.523 1 98.19 216 TYR A O 1
ATOM 1711 N N . LYS A 1 217 ? 8.75 -44.344 6.672 1 97.69 217 LYS A N 1
ATOM 1712 C CA . LYS A 1 217 ? 8.969 -44.469 8.109 1 97.69 217 LYS A CA 1
ATOM 1713 C C . LYS A 1 217 ? 10.414 -44.156 8.469 1 97.69 217 LYS A C 1
ATOM 1715 O O . LYS A 1 217 ? 10.711 -43.781 9.609 1 97.69 217 LYS A O 1
ATOM 1720 N N . ASP A 1 218 ? 11.359 -44.219 7.488 1 96.94 218 ASP A N 1
ATOM 1721 C CA . ASP A 1 218 ? 12.773 -44 7.754 1 96.94 218 ASP A CA 1
ATOM 1722 C C . ASP A 1 218 ? 13.086 -42.5 7.867 1 96.94 218 ASP A C 1
ATOM 1724 O O . ASP A 1 218 ? 14.164 -42.125 8.336 1 96.94 218 ASP A O 1
ATOM 1728 N N . ILE A 1 219 ? 12.172 -41.625 7.352 1 97.62 219 ILE A N 1
ATOM 1729 C CA . ILE A 1 219 ? 12.32 -40.219 7.578 1 97.62 219 ILE A CA 1
ATOM 1730 C C . ILE A 1 219 ? 12.031 -39.875 9.039 1 97.62 219 ILE A C 1
ATOM 1732 O O . ILE A 1 219 ? 10.898 -40.062 9.508 1 97.62 219 ILE A O 1
ATOM 1736 N N . LYS A 1 220 ? 13.016 -39.406 9.75 1 96.06 220 LYS A N 1
ATOM 1737 C CA . LYS A 1 220 ? 12.938 -39.25 11.203 1 96.06 220 LYS A CA 1
ATOM 1738 C C . LYS A 1 220 ? 11.992 -38.125 11.578 1 96.06 220 LYS A C 1
ATOM 1740 O O . LYS A 1 220 ? 11.227 -38.219 12.539 1 96.06 220 LYS A O 1
ATOM 1745 N N . ASP A 1 221 ? 12.109 -37 10.859 1 96.62 221 ASP A N 1
ATOM 1746 C CA . ASP A 1 221 ? 11.242 -35.875 11.156 1 96.62 221 ASP A CA 1
ATOM 1747 C C . ASP A 1 221 ? 9.789 -36.188 10.82 1 96.62 221 ASP A C 1
ATOM 1749 O O . ASP A 1 221 ? 9.453 -36.438 9.656 1 96.62 221 ASP A O 1
ATOM 1753 N N . PRO A 1 222 ? 8.891 -36.219 11.836 1 97.44 222 PRO A N 1
ATOM 1754 C CA . PRO A 1 222 ? 7.516 -36.656 11.586 1 97.44 222 PRO A CA 1
ATOM 1755 C C . PRO A 1 222 ? 6.793 -35.75 10.586 1 97.44 222 PRO A C 1
ATOM 1757 O O . PRO A 1 222 ? 5.965 -36.25 9.805 1 97.44 222 PRO A O 1
ATOM 1760 N N . LYS A 1 223 ? 6.996 -34.531 10.617 1 97.75 223 LYS A N 1
ATOM 1761 C CA . LYS A 1 223 ? 6.352 -33.625 9.664 1 97.75 223 LYS A CA 1
ATOM 1762 C C . LYS A 1 223 ? 6.824 -33.906 8.242 1 97.75 223 LYS A C 1
ATOM 1764 O O . LYS A 1 223 ? 6.012 -34 7.316 1 97.75 223 LYS A O 1
ATOM 1769 N N . ARG A 1 224 ? 8.094 -34.031 8.008 1 98.19 224 ARG A N 1
ATOM 1770 C CA . ARG A 1 224 ? 8.656 -34.344 6.703 1 98.19 224 ARG A CA 1
ATOM 1771 C C . ARG A 1 224 ? 8.156 -35.719 6.227 1 98.19 224 ARG A C 1
ATOM 1773 O O . ARG A 1 224 ? 7.875 -35.906 5.039 1 98.19 224 ARG A O 1
ATOM 1780 N N . ARG A 1 225 ? 8.055 -36.625 7.16 1 98.5 225 ARG A N 1
ATOM 1781 C CA . ARG A 1 225 ? 7.539 -37.938 6.844 1 98.5 225 ARG A CA 1
ATOM 1782 C C . ARG A 1 225 ? 6.109 -37.875 6.312 1 98.5 225 ARG A C 1
ATOM 1784 O O . ARG A 1 225 ? 5.789 -38.469 5.285 1 98.5 225 ARG A O 1
ATOM 1791 N N . THR A 1 226 ? 5.301 -37.156 7.059 1 98.75 226 THR A N 1
ATOM 1792 C CA . THR A 1 226 ? 3.91 -37 6.637 1 98.75 226 THR A CA 1
ATOM 1793 C C . THR A 1 226 ? 3.828 -36.281 5.293 1 98.75 226 THR A C 1
ATOM 1795 O O . THR A 1 226 ? 3.061 -36.688 4.414 1 98.75 226 THR A O 1
ATOM 1798 N N . TYR A 1 227 ? 4.672 -35.281 5.148 1 98.75 227 TYR A N 1
ATOM 1799 C CA . TYR A 1 227 ? 4.742 -34.531 3.891 1 98.75 227 TYR A CA 1
ATOM 1800 C C . TYR A 1 227 ? 5.098 -35.469 2.734 1 98.75 227 TYR A C 1
ATOM 1802 O O . TYR A 1 227 ? 4.438 -35.438 1.691 1 98.75 227 TYR A O 1
ATOM 1810 N N . ALA A 1 228 ? 6.109 -36.219 2.891 1 98.81 228 ALA A N 1
ATOM 1811 C CA . ALA A 1 228 ? 6.547 -37.156 1.86 1 98.81 228 ALA A CA 1
ATOM 1812 C C . ALA A 1 228 ? 5.426 -38.125 1.488 1 98.81 228 ALA A C 1
ATOM 1814 O O . ALA A 1 228 ? 5.215 -38.438 0.308 1 98.81 228 ALA A O 1
ATOM 1815 N N . ALA A 1 229 ? 4.734 -38.594 2.488 1 98.88 229 ALA A N 1
ATOM 1816 C CA . ALA A 1 229 ? 3.609 -39.5 2.271 1 98.88 229 ALA A CA 1
ATOM 1817 C C . ALA A 1 229 ? 2.504 -38.844 1.47 1 98.88 229 ALA A C 1
ATOM 1819 O O . ALA A 1 229 ? 1.891 -39.438 0.597 1 98.88 229 ALA A O 1
ATOM 1820 N N . MET A 1 230 ? 2.211 -37.625 1.753 1 98.88 230 MET A N 1
ATOM 1821 C CA . MET A 1 230 ? 1.193 -36.844 1.032 1 98.88 230 MET A CA 1
ATOM 1822 C C . MET A 1 230 ? 1.595 -36.656 -0.425 1 98.88 230 MET A C 1
ATOM 1824 O O . MET A 1 230 ? 0.766 -36.781 -1.327 1 98.88 230 MET A O 1
ATOM 1828 N N . VAL A 1 231 ? 2.904 -36.312 -0.672 1 98.94 231 VAL A N 1
ATOM 1829 C CA . VAL A 1 231 ? 3.402 -36.125 -2.031 1 98.94 231 VAL A CA 1
ATOM 1830 C C . VAL A 1 231 ? 3.346 -37.438 -2.791 1 98.94 231 VAL A C 1
ATOM 1832 O O . VAL A 1 231 ? 3.002 -37.469 -3.975 1 98.94 231 VAL A O 1
ATOM 1835 N N . HIS A 1 232 ? 3.654 -38.5 -2.096 1 98.75 232 HIS A N 1
ATOM 1836 C CA . HIS A 1 232 ? 3.57 -39.844 -2.676 1 98.75 232 HIS A CA 1
ATOM 1837 C C . HIS A 1 232 ? 2.16 -40.125 -3.176 1 98.75 232 HIS A C 1
ATOM 1839 O O . HIS A 1 232 ? 1.982 -40.594 -4.297 1 98.75 232 HIS A O 1
ATOM 1845 N N . ARG A 1 233 ? 1.201 -39.844 -2.352 1 98.81 233 ARG A N 1
ATOM 1846 C CA . ARG A 1 233 ? -0.179 -40.125 -2.74 1 98.81 233 ARG A CA 1
ATOM 1847 C C . ARG A 1 233 ? -0.607 -39.25 -3.902 1 98.81 233 ARG A C 1
ATOM 1849 O O . ARG A 1 233 ? -1.354 -39.656 -4.781 1 98.81 233 ARG A O 1
ATOM 1856 N N . LEU A 1 234 ? -0.191 -38 -3.896 1 98.94 234 LEU A N 1
ATOM 1857 C CA . LEU A 1 234 ? -0.406 -37.125 -5.047 1 98.94 234 LEU A CA 1
ATOM 1858 C C . LEU A 1 234 ? 0.15 -37.75 -6.32 1 98.94 234 LEU A C 1
ATOM 1860 O O . LEU A 1 234 ? -0.536 -37.812 -7.344 1 98.94 234 LEU A O 1
ATOM 1864 N N . ASP A 1 235 ? 1.353 -38.25 -6.262 1 98.94 235 ASP A N 1
ATOM 1865 C CA . ASP A 1 235 ? 2.008 -38.875 -7.398 1 98.94 235 ASP A CA 1
ATOM 1866 C C . ASP A 1 235 ? 1.186 -40.062 -7.922 1 98.94 235 ASP A C 1
ATOM 1868 O O . ASP A 1 235 ? 1.004 -40.219 -9.133 1 98.94 235 ASP A O 1
ATOM 1872 N N . ILE A 1 236 ? 0.696 -40.875 -7.023 1 98.88 236 ILE A N 1
ATOM 1873 C CA . ILE A 1 236 ? -0.105 -42.031 -7.387 1 98.88 236 ILE A CA 1
ATOM 1874 C C . ILE A 1 236 ? -1.355 -41.594 -8.141 1 98.88 236 ILE A C 1
ATOM 1876 O O . ILE A 1 236 ? -1.73 -42.188 -9.148 1 98.88 236 ILE A O 1
ATOM 1880 N N . ASN A 1 237 ? -1.957 -40.562 -7.664 1 98.88 237 ASN A N 1
ATOM 1881 C CA . ASN A 1 237 ? -3.199 -40.125 -8.289 1 98.88 237 ASN A CA 1
ATOM 1882 C C . ASN A 1 237 ? -2.939 -39.406 -9.625 1 98.88 237 ASN A C 1
ATOM 1884 O O . ASN A 1 237 ? -3.783 -39.469 -10.523 1 98.88 237 ASN A O 1
ATOM 1888 N N . ILE A 1 238 ? -1.783 -38.812 -9.797 1 98.88 238 ILE A N 1
ATOM 1889 C CA . ILE A 1 238 ? -1.399 -38.312 -11.117 1 98.88 238 ILE A CA 1
ATOM 1890 C C . ILE A 1 238 ? -1.241 -39.469 -12.086 1 98.88 238 ILE A C 1
ATOM 1892 O O . ILE A 1 238 ? -1.682 -39.406 -13.234 1 98.88 238 ILE A O 1
ATOM 1896 N N . GLY A 1 239 ? -0.666 -40.531 -11.609 1 98.81 239 GLY A N 1
ATOM 1897 C CA . GLY A 1 239 ? -0.625 -41.75 -12.398 1 98.81 239 GLY A CA 1
ATOM 1898 C C . GLY A 1 239 ? -2 -42.25 -12.812 1 98.81 239 GLY A C 1
ATOM 1899 O O . GLY A 1 239 ? -2.199 -42.656 -13.961 1 98.81 239 GLY A O 1
ATOM 1900 N N . LYS A 1 240 ? -2.926 -42.219 -11.867 1 98.69 240 LYS A N 1
ATOM 1901 C CA . LYS A 1 240 ? -4.301 -42.625 -12.141 1 98.69 240 LYS A CA 1
ATOM 1902 C C . LYS A 1 240 ? -4.906 -41.812 -13.273 1 98.69 240 LYS A C 1
ATOM 1904 O O . LYS A 1 240 ? -5.578 -42.344 -14.148 1 98.69 240 LYS A O 1
ATOM 1909 N N . ILE A 1 241 ? -4.703 -40.5 -13.273 1 98.88 241 ILE A N 1
ATOM 1910 C CA . ILE A 1 241 ? -5.219 -39.594 -14.289 1 98.88 241 ILE A CA 1
ATOM 1911 C C . ILE A 1 241 ? -4.598 -39.938 -15.648 1 98.88 241 ILE A C 1
ATOM 1913 O O . ILE A 1 241 ? -5.305 -40.062 -16.641 1 98.88 241 ILE A O 1
ATOM 1917 N N . MET A 1 242 ? -3.264 -40.156 -15.672 1 98.69 242 MET A N 1
ATOM 1918 C CA . MET A 1 242 ? -2.572 -40.469 -16.922 1 98.69 242 MET A CA 1
ATOM 1919 C C . MET A 1 242 ? -3.031 -41.812 -17.469 1 98.69 242 MET A C 1
ATOM 1921 O O . MET A 1 242 ? -3.205 -41.969 -18.672 1 98.69 242 MET A O 1
ATOM 1925 N N . ASN A 1 243 ? -3.219 -42.781 -16.578 1 98.62 243 ASN A N 1
ATOM 1926 C CA . ASN A 1 243 ? -3.721 -44.062 -16.984 1 98.62 243 ASN A CA 1
ATOM 1927 C C . ASN A 1 243 ? -5.117 -43.969 -17.594 1 98.62 243 ASN A C 1
ATOM 1929 O O . ASN A 1 243 ? -5.43 -44.656 -18.562 1 98.62 243 ASN A O 1
ATOM 1933 N N . ALA A 1 244 ? -5.953 -43.156 -17 1 98.69 244 ALA A N 1
ATOM 1934 C CA . ALA A 1 244 ? -7.297 -42.969 -17.531 1 98.69 244 ALA A CA 1
ATOM 1935 C C . ALA A 1 244 ? -7.238 -42.438 -18.969 1 98.69 244 ALA A C 1
ATOM 1937 O O . ALA A 1 244 ? -8.039 -42.844 -19.812 1 98.69 244 ALA A O 1
ATOM 1938 N N . LEU A 1 245 ? -6.32 -41.531 -19.281 1 98.5 245 LEU A N 1
ATOM 1939 C CA . LEU A 1 245 ? -6.145 -41.062 -20.641 1 98.5 245 LEU A CA 1
ATOM 1940 C C . LEU A 1 245 ? -5.734 -42.188 -21.578 1 98.5 245 LEU A C 1
ATOM 1942 O O . LEU A 1 245 ? -6.273 -42.312 -22.672 1 98.5 245 LEU A O 1
ATOM 1946 N N . GLU A 1 246 ? -4.809 -43 -21.125 1 97.56 246 GLU A N 1
ATOM 1947 C CA . GLU A 1 246 ? -4.328 -44.094 -21.922 1 97.56 246 GLU A CA 1
ATOM 1948 C C . GLU A 1 246 ? -5.441 -45.125 -22.188 1 97.56 246 GLU A C 1
ATOM 1950 O O . GLU A 1 246 ? -5.66 -45.531 -23.344 1 97.56 246 GLU A O 1
ATOM 1955 N N . GLU A 1 247 ? -6.16 -45.375 -21.188 1 97.81 247 GLU A N 1
ATOM 1956 C CA . GLU A 1 247 ? -7.211 -46.406 -21.266 1 97.81 247 GLU A CA 1
ATOM 1957 C C . GLU A 1 247 ? -8.336 -45.969 -22.188 1 97.81 247 GLU A C 1
ATOM 1959 O O . GLU A 1 247 ? -9.016 -46.781 -22.797 1 97.81 247 GLU A O 1
ATOM 1964 N N . ASN A 1 248 ? -8.453 -44.719 -22.328 1 97.19 248 ASN A N 1
ATOM 1965 C CA . ASN A 1 248 ? -9.547 -44.188 -23.141 1 97.19 248 ASN A CA 1
ATOM 1966 C C . ASN A 1 248 ? -9.047 -43.656 -24.484 1 97.19 248 ASN A C 1
ATOM 1968 O O . ASN A 1 248 ? -9.781 -42.938 -25.188 1 97.19 248 ASN A O 1
ATOM 1972 N N . GLY A 1 249 ? -7.77 -43.875 -24.828 1 96.75 249 GLY A N 1
ATOM 1973 C CA . GLY A 1 249 ? -7.207 -43.5 -26.109 1 96.75 249 GLY A CA 1
ATOM 1974 C C . GLY A 1 249 ? -7.07 -42 -26.281 1 96.75 249 GLY A C 1
ATOM 1975 O O . GLY A 1 249 ? -7.18 -41.5 -27.406 1 96.75 249 GLY A O 1
ATOM 1976 N N . LEU A 1 250 ? -6.863 -41.312 -25.203 1 97.5 250 LEU A N 1
ATOM 1977 C CA . LEU A 1 250 ? -6.895 -39.844 -25.25 1 97.5 250 LEU A CA 1
ATOM 1978 C C . LEU A 1 250 ? -5.492 -39.281 -25.094 1 97.5 250 LEU A C 1
ATOM 1980 O O . LEU A 1 250 ? -5.301 -38.062 -25.188 1 97.5 250 LEU A O 1
ATOM 1984 N N . SER A 1 251 ? -4.477 -40.062 -24.906 1 96.62 251 SER A N 1
ATOM 1985 C CA . SER A 1 251 ? -3.146 -39.625 -24.516 1 96.62 251 SER A CA 1
ATOM 1986 C C . SER A 1 251 ? -2.568 -38.656 -25.516 1 96.62 251 SER A C 1
ATOM 1988 O O . SER A 1 251 ? -2.084 -37.562 -25.156 1 96.62 251 SER A O 1
ATOM 1990 N N . GLU A 1 252 ? -2.639 -38.938 -26.812 1 95.38 252 GLU A N 1
ATOM 1991 C CA . GLU A 1 252 ? -2.008 -38.094 -27.844 1 95.38 252 GLU A CA 1
ATOM 1992 C C . GLU A 1 252 ? -2.803 -36.812 -28.078 1 95.38 252 GLU A C 1
ATOM 1994 O O . GLU A 1 252 ? -2.256 -35.844 -28.562 1 95.38 252 GLU A O 1
ATOM 1999 N N . ASN A 1 253 ? -4.012 -36.875 -27.688 1 96.81 253 ASN A N 1
ATOM 2000 C CA . ASN A 1 253 ? -4.859 -35.719 -27.922 1 96.81 253 ASN A CA 1
ATOM 2001 C C . ASN A 1 253 ? -5.047 -34.906 -26.656 1 96.81 253 ASN A C 1
ATOM 2003 O O . ASN A 1 253 ? -6.027 -34.156 -26.531 1 96.81 253 ASN A O 1
ATOM 2007 N N . THR A 1 254 ? -4.254 -35.094 -25.641 1 98.12 254 THR A N 1
ATOM 2008 C CA . THR A 1 254 ? -4.422 -34.344 -24.391 1 98.12 254 THR A CA 1
ATOM 2009 C C . THR A 1 254 ? -3.113 -33.688 -23.984 1 98.12 254 THR A C 1
ATOM 2011 O O . THR A 1 254 ? -2.08 -34.344 -23.875 1 98.12 254 THR A O 1
ATOM 2014 N N . MET A 1 255 ? -3.135 -32.375 -23.828 1 97.94 255 MET A N 1
ATOM 2015 C CA . MET A 1 255 ? -2.047 -31.672 -23.172 1 97.94 255 MET A CA 1
ATOM 2016 C C . MET A 1 255 ? -2.219 -31.703 -21.656 1 97.94 255 MET A C 1
ATOM 2018 O O . MET A 1 255 ? -3.281 -31.344 -21.141 1 97.94 255 MET A O 1
ATOM 2022 N N . VAL A 1 256 ? -1.177 -32.125 -20.953 1 98.75 256 VAL A N 1
ATOM 2023 C CA . VAL A 1 256 ? -1.203 -32.188 -19.5 1 98.75 256 VAL A CA 1
ATOM 2024 C C . VAL A 1 256 ? -0.13 -31.266 -18.938 1 98.75 256 VAL A C 1
ATOM 2026 O O . VAL A 1 256 ? 1.033 -31.328 -19.328 1 98.75 256 VAL A O 1
ATOM 2029 N N . VAL A 1 257 ? -0.562 -30.406 -18.078 1 98.88 257 VAL A N 1
ATOM 2030 C CA . VAL A 1 257 ? 0.349 -29.516 -17.344 1 98.88 257 VAL A CA 1
ATOM 2031 C C . VAL A 1 257 ? 0.353 -29.891 -15.867 1 98.88 257 VAL A C 1
ATOM 2033 O O . VAL A 1 257 ? -0.703 -30.125 -15.281 1 98.88 257 VAL A O 1
ATOM 2036 N N . PHE A 1 258 ? 1.539 -29.969 -15.258 1 98.88 258 PHE A N 1
ATOM 2037 C CA . PHE A 1 258 ? 1.725 -30.109 -13.812 1 98.88 258 PHE A CA 1
ATOM 2038 C C . PHE A 1 258 ? 2.486 -28.906 -13.25 1 98.88 258 PHE A C 1
ATOM 2040 O O . PHE A 1 258 ? 3.543 -28.547 -13.773 1 98.88 258 PHE A O 1
ATOM 2047 N N . ILE A 1 259 ? 1.953 -28.328 -12.148 1 98.94 259 ILE A N 1
ATOM 2048 C CA . ILE A 1 259 ? 2.59 -27.156 -11.594 1 98.94 259 ILE A CA 1
ATOM 2049 C C . ILE A 1 259 ? 2.25 -27.031 -10.109 1 98.94 259 ILE A C 1
ATOM 2051 O O . ILE A 1 259 ? 1.205 -27.516 -9.664 1 98.94 259 ILE A O 1
ATOM 2055 N N . SER A 1 260 ? 3.143 -26.516 -9.328 1 98.88 260 SER A N 1
ATOM 2056 C CA . SER A 1 260 ? 2.775 -26.078 -7.98 1 98.88 260 SER A CA 1
ATOM 2057 C C . SER A 1 260 ? 2.254 -24.641 -7.984 1 98.88 260 SER A C 1
ATOM 2059 O O . SER A 1 260 ? 2.721 -23.812 -8.766 1 98.88 260 SER A O 1
ATOM 2061 N N . ASP A 1 261 ? 1.337 -24.312 -7.109 1 98.69 261 ASP A N 1
ATOM 2062 C CA . ASP A 1 261 ? 0.734 -22.984 -7.109 1 98.69 261 ASP A CA 1
ATOM 2063 C C . ASP A 1 261 ? 1.679 -21.953 -6.496 1 98.69 261 ASP A C 1
ATOM 2065 O O . ASP A 1 261 ? 1.513 -20.75 -6.707 1 98.69 261 ASP A O 1
ATOM 2069 N N . ASN A 1 262 ? 2.602 -22.312 -5.715 1 98.81 262 ASN A N 1
ATOM 2070 C CA . ASN A 1 262 ? 3.693 -21.531 -5.145 1 98.81 262 ASN A CA 1
ATOM 2071 C C . ASN A 1 262 ? 4.773 -22.438 -4.547 1 98.81 262 ASN A C 1
ATOM 2073 O O . ASN A 1 262 ? 4.664 -23.656 -4.598 1 98.81 262 ASN A O 1
ATOM 2077 N N . GLY A 1 263 ? 5.875 -21.828 -4.09 1 98.69 263 GLY A N 1
ATOM 2078 C CA . GLY A 1 263 ? 6.883 -22.609 -3.385 1 98.69 263 GLY A CA 1
ATOM 2079 C C . GLY A 1 263 ? 6.391 -23.156 -2.059 1 98.69 263 GLY A C 1
ATOM 2080 O O . GLY A 1 263 ? 5.391 -22.672 -1.515 1 98.69 263 GLY A O 1
ATOM 2081 N N . GLY A 1 264 ? 7.105 -24.141 -1.628 1 98.75 264 GLY A N 1
ATOM 2082 C CA . GLY A 1 264 ? 6.727 -24.734 -0.361 1 98.75 264 GLY A CA 1
ATOM 2083 C C . GLY A 1 264 ? 6.957 -23.828 0.828 1 98.75 264 GLY A C 1
ATOM 2084 O O . GLY A 1 264 ? 7.891 -23.016 0.83 1 98.75 264 GLY A O 1
ATOM 2085 N N . PRO A 1 265 ? 6.133 -24 1.91 1 98.25 265 PRO A N 1
ATOM 2086 C CA . PRO A 1 265 ? 6.281 -23.156 3.1 1 98.25 265 PRO A CA 1
ATOM 2087 C C . PRO A 1 265 ? 7.379 -23.641 4.039 1 98.25 265 PRO A C 1
ATOM 2089 O O . PRO A 1 265 ? 7.672 -23 5.047 1 98.25 265 PRO A O 1
ATOM 2092 N N . VAL A 1 266 ? 7.996 -24.719 3.777 1 97.44 266 VAL A N 1
ATOM 2093 C CA . VAL A 1 266 ? 9.172 -25.281 4.434 1 97.44 266 VAL A CA 1
ATOM 2094 C C . VAL A 1 266 ? 8.82 -25.703 5.859 1 97.44 266 VAL A C 1
ATOM 2096 O O . VAL A 1 266 ? 8.477 -26.859 6.102 1 97.44 266 VAL A O 1
ATOM 2099 N N . VAL A 1 267 ? 8.602 -24.688 6.805 1 94.75 267 VAL A N 1
ATOM 2100 C CA . VAL A 1 267 ? 8.406 -24.969 8.219 1 94.75 267 VAL A CA 1
ATOM 2101 C C . VAL A 1 267 ? 7.008 -25.531 8.453 1 94.75 267 VAL A C 1
ATOM 2103 O O . VAL A 1 267 ? 6.828 -26.469 9.234 1 94.75 267 VAL A O 1
ATOM 2106 N N . THR A 1 268 ? 6.105 -25.078 7.766 1 95.5 268 THR A N 1
ATOM 2107 C CA . THR A 1 268 ? 4.703 -25.359 8.039 1 95.5 268 THR A CA 1
ATOM 2108 C C . THR A 1 268 ? 4.332 -26.75 7.555 1 95.5 268 THR A C 1
ATOM 2110 O O . THR A 1 268 ? 3.506 -27.438 8.172 1 95.5 268 THR A O 1
ATOM 2113 N N . ASN A 1 269 ? 4.957 -27.219 6.422 1 97.81 269 ASN A N 1
ATOM 2114 C CA . ASN A 1 269 ? 4.496 -28.516 5.914 1 97.81 269 ASN A CA 1
ATOM 2115 C C . ASN A 1 269 ? 5.66 -29.469 5.688 1 97.81 269 ASN A C 1
ATOM 2117 O O . ASN A 1 269 ? 5.457 -30.609 5.262 1 97.81 269 ASN A O 1
ATOM 2121 N N . GLY A 1 270 ? 6.879 -29.062 5.871 1 97.94 270 GLY A N 1
ATOM 2122 C CA . GLY A 1 270 ? 8.031 -29.938 5.742 1 97.94 270 GLY A CA 1
ATOM 2123 C C . GLY A 1 270 ? 8.602 -29.984 4.336 1 97.94 270 GLY A C 1
ATOM 2124 O O . GLY A 1 270 ? 9.453 -30.812 4.031 1 97.94 270 GLY A O 1
ATOM 2125 N N . SER A 1 271 ? 8.211 -29.094 3.471 1 98.69 271 SER A N 1
ATOM 2126 C CA . SER A 1 271 ? 8.68 -29.047 2.09 1 98.69 271 SER A CA 1
ATOM 2127 C C . SER A 1 271 ? 10.117 -28.547 2.018 1 98.69 271 SER A C 1
ATOM 2129 O O . SER A 1 271 ? 10.609 -27.922 2.959 1 98.69 271 SER A O 1
ATOM 2131 N N . ILE A 1 272 ? 10.742 -28.891 0.939 1 98.62 272 ILE A N 1
ATOM 2132 C CA . ILE A 1 272 ? 12.102 -28.453 0.656 1 98.62 272 ILE A CA 1
ATOM 2133 C C . ILE A 1 272 ? 12.148 -27.766 -0.709 1 98.62 272 ILE A C 1
ATOM 2135 O O . ILE A 1 272 ? 11.781 -28.359 -1.722 1 98.62 272 ILE A O 1
ATOM 2139 N N . ASN A 1 273 ? 12.656 -26.516 -0.689 1 98.69 273 ASN A N 1
ATOM 2140 C CA . ASN A 1 273 ? 12.734 -25.734 -1.924 1 98.69 273 ASN A CA 1
ATOM 2141 C C . ASN A 1 273 ? 14.156 -25.719 -2.482 1 98.69 273 ASN A C 1
ATOM 2143 O O . ASN A 1 273 ? 14.438 -25.031 -3.465 1 98.69 273 ASN A O 1
ATOM 2147 N N . ALA A 1 274 ? 15.023 -26.484 -1.939 1 98.19 274 ALA A N 1
ATOM 2148 C CA . ALA A 1 274 ? 16.406 -26.531 -2.393 1 98.19 274 ALA A CA 1
ATOM 2149 C C . ALA A 1 274 ? 16.484 -26.734 -3.902 1 98.19 274 ALA A C 1
ATOM 2151 O O . ALA A 1 274 ? 15.703 -27.5 -4.477 1 98.19 274 ALA A O 1
ATOM 2152 N N . PRO A 1 275 ? 17.453 -25.984 -4.512 1 98.06 275 PRO A N 1
ATOM 2153 C CA . PRO A 1 275 ? 18.547 -25.219 -3.924 1 98.06 275 PRO A CA 1
ATOM 2154 C C . PRO A 1 275 ? 18.188 -23.734 -3.74 1 98.06 275 PRO A C 1
ATOM 2156 O O .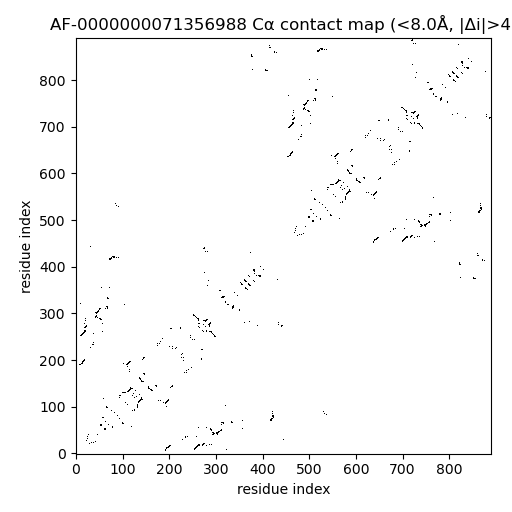 PRO A 1 275 ? 19.078 -22.891 -3.641 1 98.06 275 PRO A O 1
ATOM 2159 N N . PHE A 1 276 ? 16.969 -23.422 -3.695 1 98.56 276 PHE A N 1
ATOM 2160 C CA . PHE A 1 276 ? 16.547 -22.031 -3.73 1 98.56 276 PHE A CA 1
ATOM 2161 C C . PHE A 1 276 ? 16.344 -21.5 -2.32 1 98.56 276 PHE A C 1
ATOM 2163 O O . PHE A 1 276 ? 15.844 -22.203 -1.446 1 98.56 276 PHE A O 1
ATOM 2170 N N . THR A 1 277 ? 16.734 -20.25 -2.109 1 98.31 277 THR A N 1
ATOM 2171 C CA . THR A 1 277 ? 16.406 -19.5 -0.908 1 98.31 277 THR A CA 1
ATOM 2172 C C . THR A 1 277 ? 14.969 -18.984 -0.966 1 98.31 277 THR A C 1
ATOM 2174 O O . THR A 1 277 ? 14.492 -18.578 -2.025 1 98.31 277 THR A O 1
ATOM 2177 N N . GLY A 1 278 ? 14.352 -19.016 0.196 1 98.06 278 GLY A N 1
ATOM 2178 C CA . GLY A 1 278 ? 12.992 -18.5 0.291 1 98.06 278 GLY A CA 1
ATOM 2179 C C . GLY A 1 278 ? 11.945 -19.594 0.382 1 98.06 278 GLY A C 1
ATOM 2180 O O . GLY A 1 278 ? 12.273 -20.781 0.352 1 98.06 278 GLY A O 1
ATOM 2181 N N . LYS A 1 279 ? 10.695 -19.188 0.521 1 98.31 279 LYS A N 1
ATOM 2182 C CA . LYS A 1 279 ? 9.531 -20.062 0.699 1 98.31 279 LYS A CA 1
ATOM 2183 C C . LYS A 1 279 ? 8.242 -19.344 0.332 1 98.31 279 LYS A C 1
ATOM 2185 O O . LYS A 1 279 ? 8.266 -18.188 -0.073 1 98.31 279 LYS A O 1
ATOM 2190 N N . LYS A 1 280 ? 7.148 -20.062 0.427 1 97.81 280 LYS A N 1
ATOM 2191 C CA . LYS A 1 280 ? 5.84 -19.422 0.365 1 97.81 280 LYS A CA 1
ATOM 2192 C C . LYS A 1 280 ? 5.824 -18.125 1.171 1 97.81 280 LYS A C 1
ATOM 2194 O O . LYS A 1 280 ? 6.301 -18.094 2.307 1 97.81 280 LYS A O 1
ATOM 2199 N N . GLY A 1 281 ? 5.371 -17.094 0.512 1 96.81 281 GLY A N 1
ATOM 2200 C CA . GLY A 1 281 ? 5.285 -15.805 1.19 1 96.81 281 GLY A CA 1
ATOM 2201 C C . GLY A 1 281 ? 6.465 -14.898 0.893 1 96.81 281 GLY A C 1
ATOM 2202 O O . GLY A 1 281 ? 6.48 -13.734 1.31 1 96.81 281 GLY A O 1
ATOM 2203 N N . THR A 1 282 ? 7.492 -15.359 0.167 1 97.94 282 THR A N 1
ATOM 2204 C CA . THR A 1 282 ? 8.602 -14.516 -0.259 1 97.94 282 THR A CA 1
ATOM 2205 C C . THR A 1 282 ? 8.734 -14.516 -1.779 1 97.94 282 THR A C 1
ATOM 2207 O O . THR A 1 282 ? 8.352 -15.492 -2.439 1 97.94 282 THR A O 1
ATOM 2210 N N . LEU A 1 283 ? 9.258 -13.461 -2.332 1 98.56 283 LEU A N 1
ATOM 2211 C CA . LEU A 1 283 ? 9.484 -13.383 -3.771 1 98.56 283 LEU A CA 1
ATOM 2212 C C . LEU A 1 283 ? 10.898 -13.82 -4.125 1 98.56 283 LEU A C 1
ATOM 2214 O O . LEU A 1 283 ? 11.398 -13.5 -5.207 1 98.56 283 LEU A O 1
ATOM 2218 N N . LEU A 1 284 ? 11.562 -14.508 -3.199 1 98.75 284 LEU A N 1
ATOM 2219 C CA . LEU A 1 284 ? 12.805 -15.203 -3.518 1 98.75 284 LEU A CA 1
ATOM 2220 C C . LEU A 1 284 ? 12.523 -16.469 -4.34 1 98.75 284 LEU A C 1
ATOM 2222 O O . LEU A 1 284 ? 11.375 -16.891 -4.465 1 98.75 284 LEU A O 1
ATOM 2226 N N . GLU A 1 285 ? 13.523 -17.016 -4.91 1 98.81 285 GLU A N 1
ATOM 2227 C CA . GLU A 1 285 ? 13.344 -18.141 -5.828 1 98.81 285 GLU A CA 1
ATOM 2228 C C . GLU A 1 285 ? 12.539 -19.266 -5.18 1 98.81 285 GLU A C 1
ATOM 2230 O O . GLU A 1 285 ? 11.648 -19.844 -5.812 1 98.81 285 GLU A O 1
ATOM 2235 N N . GLY A 1 286 ? 12.742 -19.531 -3.949 1 98.75 286 GLY A N 1
ATOM 2236 C CA . GLY A 1 286 ? 12.078 -20.641 -3.273 1 98.75 286 GLY A CA 1
ATOM 2237 C C . GLY A 1 286 ? 10.586 -20.422 -3.104 1 98.75 286 GLY A C 1
ATOM 2238 O O . GLY A 1 286 ? 9.844 -21.359 -2.801 1 98.75 286 GLY A O 1
ATOM 2239 N N . GLY A 1 287 ? 10.141 -19.188 -3.258 1 98.69 287 GLY A N 1
ATOM 2240 C CA . GLY A 1 287 ? 8.727 -18.891 -3.1 1 98.69 287 GLY A CA 1
ATOM 2241 C C . GLY A 1 287 ? 7.977 -18.828 -4.418 1 98.69 287 GLY A C 1
ATOM 2242 O O . GLY A 1 287 ? 6.75 -18.969 -4.445 1 98.69 287 GLY A O 1
ATOM 2243 N N . ILE A 1 288 ? 8.766 -18.688 -5.566 1 98.88 288 ILE A N 1
ATOM 2244 C CA . ILE A 1 288 ? 8.016 -18.375 -6.785 1 98.88 288 ILE A CA 1
ATOM 2245 C C . ILE A 1 288 ? 8.492 -19.297 -7.918 1 98.88 288 ILE A C 1
ATOM 2247 O O . ILE A 1 288 ? 7.836 -19.375 -8.961 1 98.88 288 ILE A O 1
ATOM 2251 N N . ARG A 1 289 ? 9.695 -19.875 -7.879 1 98.81 289 ARG A N 1
ATOM 2252 C CA . ARG A 1 289 ? 10.117 -20.906 -8.828 1 98.81 289 ARG A CA 1
ATOM 2253 C C . ARG A 1 289 ? 9.602 -22.281 -8.414 1 98.81 289 ARG A C 1
ATOM 2255 O O . ARG A 1 289 ? 9.82 -22.719 -7.281 1 98.81 289 ARG A O 1
ATOM 2262 N N . VAL A 1 290 ? 8.883 -22.938 -9.32 1 98.88 290 VAL A N 1
ATOM 2263 C CA . VAL A 1 290 ? 8.156 -24.125 -8.914 1 98.88 290 VAL A CA 1
ATOM 2264 C C . VAL A 1 290 ? 8.367 -25.234 -9.945 1 98.88 290 VAL A C 1
ATOM 2266 O O . VAL A 1 290 ? 8.828 -24.984 -11.062 1 98.88 290 VAL A O 1
ATOM 2269 N N . PRO A 1 291 ? 8.094 -26.516 -9.547 1 98.81 291 PRO A N 1
ATOM 2270 C CA . PRO A 1 291 ? 7.992 -27.562 -10.57 1 98.81 291 PRO A CA 1
ATOM 2271 C C . PRO A 1 291 ? 6.934 -27.25 -11.625 1 98.81 291 PRO A C 1
ATOM 2273 O O . PRO A 1 291 ? 5.797 -26.906 -11.289 1 98.81 291 PRO A O 1
ATOM 2276 N N . PHE A 1 292 ? 7.336 -27.312 -12.82 1 98.81 292 PHE A N 1
ATOM 2277 C CA . PHE A 1 292 ? 6.512 -26.938 -13.961 1 98.81 292 PHE A CA 1
ATOM 2278 C C . PHE A 1 292 ? 6.805 -27.844 -15.156 1 98.81 292 PHE A C 1
ATOM 2280 O O . PHE A 1 292 ? 7.91 -27.844 -15.695 1 98.81 292 PHE A O 1
ATOM 2287 N N . ILE A 1 293 ? 5.789 -28.688 -15.508 1 98.69 293 ILE A N 1
ATOM 2288 C CA . ILE A 1 293 ? 5.949 -29.688 -16.547 1 98.69 293 ILE A CA 1
ATOM 2289 C C . ILE A 1 293 ? 4.824 -29.562 -17.578 1 98.69 293 ILE A C 1
ATOM 2291 O O . ILE A 1 293 ? 3.666 -29.344 -17.203 1 98.69 293 ILE A O 1
ATOM 2295 N N . LEU A 1 294 ? 5.129 -29.672 -18.797 1 98.19 294 LEU A N 1
ATOM 2296 C CA . LEU A 1 294 ? 4.18 -29.734 -19.906 1 98.19 294 LEU A CA 1
ATOM 2297 C C . LEU A 1 294 ? 4.363 -31.016 -20.719 1 98.19 294 LEU A C 1
ATOM 2299 O O . LEU A 1 294 ? 5.48 -31.328 -21.156 1 98.19 294 LEU A O 1
ATOM 2303 N N . ASN A 1 295 ? 3.27 -31.797 -20.828 1 97.44 295 ASN A N 1
ATOM 2304 C CA . ASN A 1 295 ? 3.289 -33.062 -21.562 1 97.44 295 ASN A CA 1
ATOM 2305 C C . ASN A 1 295 ? 2.219 -33.094 -22.656 1 97.44 295 ASN A C 1
ATOM 2307 O O . ASN A 1 295 ? 1.037 -32.875 -22.375 1 97.44 295 ASN A O 1
ATOM 2311 N N . TRP A 1 296 ? 2.588 -33.25 -23.875 1 96 296 TRP A N 1
ATOM 2312 C CA . TRP A 1 296 ? 1.707 -33.406 -25.031 1 96 296 TRP A CA 1
ATOM 2313 C C . TRP A 1 296 ? 2.305 -34.344 -26.062 1 96 296 TRP A C 1
ATOM 2315 O O . TRP A 1 296 ? 2.85 -33.906 -27.078 1 96 296 TRP A O 1
ATOM 2325 N N . PRO A 1 297 ? 2.031 -35.625 -25.797 1 94 297 PRO A N 1
ATOM 2326 C CA . PRO A 1 297 ? 2.654 -36.625 -26.672 1 94 297 PRO A CA 1
ATOM 2327 C C . PRO A 1 297 ? 2.307 -36.438 -28.141 1 94 297 PRO A C 1
ATOM 2329 O O . PRO A 1 297 ? 1.161 -36.094 -28.469 1 94 297 PRO A O 1
ATOM 2332 N N . GLY A 1 298 ? 3.326 -36.562 -28.969 1 89.5 298 GLY A N 1
ATOM 2333 C CA . GLY A 1 298 ? 3.129 -36.438 -30.406 1 89.5 298 GLY A CA 1
ATOM 2334 C C . GLY A 1 298 ? 3.229 -35.031 -30.906 1 89.5 298 GLY A C 1
ATOM 2335 O O . GLY A 1 298 ? 3.336 -34.781 -32.125 1 89.5 298 GLY A O 1
ATOM 2336 N N . HIS A 1 299 ? 3.277 -34.094 -30.031 1 89.81 299 HIS A N 1
ATOM 2337 C CA . HIS A 1 299 ? 3.287 -32.688 -30.438 1 89.81 299 HIS A CA 1
ATOM 2338 C C . HIS A 1 299 ? 4.52 -31.969 -29.906 1 89.81 299 HIS A C 1
ATOM 2340 O O . HIS A 1 299 ? 5 -31.016 -30.531 1 89.81 299 HIS A O 1
ATOM 2346 N N . LEU A 1 300 ? 4.973 -32.344 -28.734 1 89.5 300 LEU A N 1
ATOM 2347 C CA . LEU A 1 300 ? 6.16 -31.781 -28.125 1 89.5 300 LEU A CA 1
ATOM 2348 C C . LEU A 1 300 ? 7.246 -32.844 -27.938 1 89.5 300 LEU A C 1
ATOM 2350 O O . LEU A 1 300 ? 6.949 -34.031 -27.797 1 89.5 300 LEU A O 1
ATOM 2354 N N . SER A 1 301 ? 8.453 -32.344 -27.969 1 85.5 301 SER A N 1
ATOM 2355 C CA . SER A 1 301 ? 9.57 -33.25 -27.781 1 85.5 301 SER A CA 1
ATOM 2356 C C . SER A 1 301 ? 9.586 -33.812 -26.375 1 85.5 301 SER A C 1
ATOM 2358 O O . SER A 1 301 ? 9.43 -33.062 -25.391 1 85.5 301 SER A O 1
ATOM 2360 N N . ALA A 1 302 ? 9.789 -35.062 -26.312 1 88.31 302 ALA A N 1
ATOM 2361 C CA . ALA A 1 302 ? 9.812 -35.719 -25.016 1 88.31 302 ALA A CA 1
ATOM 2362 C C . ALA A 1 302 ? 11.203 -35.656 -24.375 1 88.31 302 ALA A C 1
ATOM 2364 O O . ALA A 1 302 ? 12.211 -35.656 -25.094 1 88.31 302 ALA A O 1
ATOM 2365 N N . GLY A 1 303 ? 11.148 -35.562 -23.016 1 90.44 303 GLY A N 1
ATOM 2366 C CA . GLY A 1 303 ? 12.367 -35.688 -22.234 1 90.44 303 GLY A CA 1
ATOM 2367 C C . GLY A 1 303 ? 13.273 -34.469 -22.359 1 90.44 303 GLY A C 1
ATOM 2368 O O . GLY A 1 303 ? 14.5 -34.594 -22.25 1 90.44 303 GLY A O 1
ATOM 2369 N N . SER A 1 304 ? 12.68 -33.312 -22.672 1 90.81 304 SER A N 1
ATOM 2370 C CA . SER A 1 304 ? 13.492 -32.125 -22.828 1 90.81 304 SER A CA 1
ATOM 2371 C C . SER A 1 304 ? 13.367 -31.219 -21.609 1 90.81 304 SER A C 1
ATOM 2373 O O . SER A 1 304 ? 12.391 -31.297 -20.859 1 90.81 304 SER A O 1
ATOM 2375 N N . THR A 1 305 ? 14.43 -30.484 -21.359 1 94.12 305 THR A N 1
ATOM 2376 C CA . THR A 1 305 ? 14.422 -29.422 -20.359 1 94.12 305 THR A CA 1
ATOM 2377 C C . THR A 1 305 ? 14.484 -28.062 -21.031 1 94.12 305 THR A C 1
ATOM 2379 O O . THR A 1 305 ? 15.359 -27.812 -21.875 1 94.12 305 THR A O 1
ATOM 2382 N N . TYR A 1 306 ? 13.523 -27.281 -20.844 1 94.81 306 TYR A N 1
ATOM 2383 C CA . TYR A 1 306 ? 13.531 -25.906 -21.312 1 94.81 306 TYR A CA 1
ATOM 2384 C C . TYR A 1 306 ? 14.078 -24.969 -20.25 1 94.81 306 TYR A C 1
ATOM 2386 O O . TYR A 1 306 ? 13.5 -24.844 -19.172 1 94.81 306 TYR A O 1
ATOM 2394 N N . ASP A 1 307 ? 15.141 -24.219 -20.547 1 93.94 307 ASP A N 1
ATOM 2395 C CA . ASP A 1 307 ? 15.914 -23.594 -19.469 1 93.94 307 ASP A CA 1
ATOM 2396 C C . ASP A 1 307 ? 15.766 -22.078 -19.5 1 93.94 307 ASP A C 1
ATOM 2398 O O . ASP A 1 307 ? 16.594 -21.359 -18.938 1 93.94 307 ASP A O 1
ATOM 2402 N N . HIS A 1 308 ? 14.75 -21.562 -20.203 1 95.06 308 HIS A N 1
ATOM 2403 C CA . HIS A 1 308 ? 14.422 -20.141 -20.125 1 95.06 308 HIS A CA 1
ATOM 2404 C C . HIS A 1 308 ? 13.195 -19.906 -19.25 1 95.06 308 HIS A C 1
ATOM 2406 O O . HIS A 1 308 ? 12.344 -20.781 -19.109 1 95.06 308 HIS A O 1
ATOM 2412 N N . PRO A 1 309 ? 13.125 -18.703 -18.734 1 97.5 309 PRO A N 1
ATOM 2413 C CA . PRO A 1 309 ? 12.008 -18.438 -17.828 1 97.5 309 PRO A CA 1
ATOM 2414 C C . PRO A 1 309 ? 10.648 -18.516 -18.516 1 97.5 309 PRO A C 1
ATOM 2416 O O . PRO A 1 309 ? 10.484 -17.984 -19.625 1 97.5 309 PRO A O 1
ATOM 2419 N N . VAL A 1 310 ? 9.797 -19.234 -17.953 1 98.12 310 VAL A N 1
ATOM 2420 C CA . VAL A 1 310 ? 8.383 -19.234 -18.328 1 98.12 310 VAL A CA 1
ATOM 2421 C C . VAL A 1 310 ? 7.523 -18.938 -17.094 1 98.12 310 VAL A C 1
ATOM 2423 O O . VAL A 1 310 ? 8 -19.031 -15.961 1 98.12 310 VAL A O 1
ATOM 2426 N N . SER A 1 311 ? 6.297 -18.516 -17.328 1 98.81 311 SER A N 1
ATOM 2427 C CA . SER A 1 311 ? 5.395 -18.141 -16.234 1 98.81 311 SER A CA 1
ATOM 2428 C C . SER A 1 311 ? 4.094 -18.938 -16.297 1 98.81 311 SER A C 1
ATOM 2430 O O . SER A 1 311 ? 3.629 -19.297 -17.391 1 98.81 311 SER A O 1
ATOM 2432 N N . SER A 1 312 ? 3.555 -19.188 -15.109 1 98.88 312 SER A N 1
ATOM 2433 C CA . SER A 1 312 ? 2.215 -19.766 -15.07 1 98.88 312 SER A CA 1
ATOM 2434 C C . SER A 1 312 ? 1.228 -18.938 -15.875 1 98.88 312 SER A C 1
ATOM 2436 O O . SER A 1 312 ? 0.226 -19.453 -16.375 1 98.88 312 SER A O 1
ATOM 2438 N N . LEU A 1 313 ? 1.492 -17.688 -16.094 1 98.88 313 LEU A N 1
ATOM 2439 C CA . LEU A 1 313 ? 0.65 -16.781 -16.859 1 98.88 313 LEU A CA 1
ATOM 2440 C C . LEU A 1 313 ? 0.612 -17.188 -18.328 1 98.88 313 LEU A C 1
ATOM 2442 O O . LEU A 1 313 ? -0.263 -16.734 -19.078 1 98.88 313 LEU A O 1
ATOM 2446 N N . ASP A 1 314 ? 1.517 -17.969 -18.766 1 98.81 314 ASP A N 1
ATOM 2447 C CA . ASP A 1 314 ? 1.657 -18.344 -20.172 1 98.81 314 ASP A CA 1
ATOM 2448 C C . ASP A 1 314 ? 0.643 -19.406 -20.562 1 98.81 314 ASP A C 1
ATOM 2450 O O . ASP A 1 314 ? 0.409 -19.656 -21.75 1 98.81 314 ASP A O 1
ATOM 2454 N N . LEU A 1 315 ? 0.032 -20.031 -19.578 1 98.88 315 LEU A N 1
ATOM 2455 C CA . LEU A 1 315 ? -0.775 -21.219 -19.844 1 98.88 315 LEU A CA 1
ATOM 2456 C C . LEU A 1 315 ? -2.072 -20.844 -20.547 1 98.88 315 LEU A C 1
ATOM 2458 O O . LEU A 1 315 ? -2.441 -21.484 -21.547 1 98.88 315 LEU A O 1
ATOM 2462 N N . VAL A 1 316 ? -2.701 -19.766 -20.125 1 98.88 316 VAL A N 1
ATOM 2463 C CA . VAL A 1 316 ? -4.004 -19.438 -20.703 1 98.88 316 VAL A CA 1
ATOM 2464 C C . VAL A 1 316 ? -3.848 -19.062 -22.172 1 98.88 316 VAL A C 1
ATOM 2466 O O . VAL A 1 316 ? -4.52 -19.625 -23.031 1 98.88 316 VAL A O 1
ATOM 2469 N N . PRO A 1 317 ? -2.91 -18.125 -22.516 1 98.75 317 PRO A N 1
ATOM 2470 C CA . PRO A 1 317 ? -2.746 -17.875 -23.938 1 98.75 317 PRO A CA 1
ATOM 2471 C C . PRO A 1 317 ? -2.326 -19.109 -24.719 1 98.75 317 PRO A C 1
ATOM 2473 O O . PRO A 1 317 ? -2.711 -19.266 -25.891 1 98.75 317 PRO A O 1
ATOM 2476 N N . THR A 1 318 ? -1.563 -20 -24.156 1 98.12 318 THR A N 1
ATOM 2477 C CA . THR A 1 318 ? -1.168 -21.25 -24.797 1 98.12 318 THR A CA 1
ATOM 2478 C C . THR A 1 318 ? -2.383 -22.141 -25.047 1 98.12 318 THR A C 1
ATOM 2480 O O . THR A 1 318 ? -2.562 -22.656 -26.141 1 98.12 318 THR A O 1
ATOM 2483 N N . PHE A 1 319 ? -3.254 -22.297 -24.047 1 98.62 319 PHE A N 1
ATOM 2484 C CA . PHE A 1 319 ? -4.441 -23.141 -24.156 1 98.62 319 PHE A CA 1
ATOM 2485 C C . PHE A 1 319 ? -5.391 -22.609 -25.219 1 98.62 319 PHE A C 1
ATOM 2487 O O . PHE A 1 319 ? -5.945 -23.375 -26 1 98.62 319 PHE A O 1
ATOM 2494 N N . ILE A 1 320 ? -5.586 -21.297 -25.219 1 98.38 320 ILE A N 1
ATOM 2495 C CA . ILE A 1 320 ? -6.484 -20.672 -26.188 1 98.38 320 ILE A CA 1
ATOM 2496 C C . ILE A 1 320 ? -5.992 -20.953 -27.609 1 98.38 320 ILE A C 1
ATOM 2498 O O . ILE A 1 320 ? -6.766 -21.359 -28.469 1 98.38 320 ILE A O 1
ATOM 2502 N N . THR A 1 321 ? -4.691 -20.781 -27.797 1 96.88 321 THR A N 1
ATOM 2503 C CA . THR A 1 321 ? -4.109 -20.984 -29.109 1 96.88 321 THR A CA 1
ATOM 2504 C C . THR A 1 321 ? -4.207 -22.453 -29.531 1 96.88 321 THR A C 1
ATOM 2506 O O . THR A 1 321 ? -4.602 -22.766 -30.656 1 96.88 321 THR A O 1
ATOM 2509 N N . MET A 1 322 ? -3.914 -23.297 -28.656 1 95.44 322 MET A N 1
ATOM 2510 C CA . MET A 1 322 ? -3.998 -24.734 -28.891 1 95.44 322 MET A CA 1
ATOM 2511 C C . MET A 1 322 ? -5.422 -25.141 -29.266 1 95.44 322 MET A C 1
ATOM 2513 O O . MET A 1 322 ? -5.621 -26.031 -30.078 1 95.44 322 MET A O 1
ATOM 2517 N N . ALA A 1 323 ? -6.371 -24.484 -28.703 1 96.62 323 ALA A N 1
ATOM 2518 C CA . ALA A 1 323 ? -7.785 -24.797 -28.906 1 96.62 323 ALA A CA 1
ATOM 2519 C C . ALA A 1 323 ? -8.305 -24.172 -30.188 1 96.62 323 ALA A C 1
ATOM 2521 O O . ALA A 1 323 ? -9.477 -24.344 -30.547 1 96.62 323 ALA A O 1
ATOM 2522 N N . GLY A 1 324 ? -7.461 -23.438 -30.828 1 96.12 324 GLY A N 1
ATOM 2523 C CA . GLY A 1 324 ? -7.852 -22.828 -32.094 1 96.12 324 GLY A CA 1
ATOM 2524 C C . GLY A 1 324 ? -8.375 -21.406 -31.922 1 96.12 324 GLY A C 1
ATOM 2525 O O . GLY A 1 324 ? -8.938 -20.844 -32.875 1 96.12 324 GLY A O 1
ATOM 2526 N N . GLY A 1 325 ? -8.141 -20.875 -30.703 1 96.81 325 GLY A N 1
ATOM 2527 C CA . GLY A 1 325 ? -8.594 -19.516 -30.453 1 96.81 325 GLY A CA 1
ATOM 2528 C C . GLY A 1 325 ? -7.582 -18.469 -30.859 1 96.81 325 GLY A C 1
ATOM 2529 O O . GLY A 1 325 ? -6.445 -18.797 -31.219 1 96.81 325 GLY A O 1
ATOM 2530 N N . ILE A 1 326 ? -8.07 -17.203 -30.859 1 96 326 ILE A N 1
ATOM 2531 C CA . ILE A 1 326 ? -7.246 -16.047 -31.203 1 96 326 ILE A CA 1
ATOM 2532 C C . ILE A 1 326 ? -7.039 -15.18 -29.953 1 96 326 ILE A C 1
ATOM 2534 O O . ILE A 1 326 ? -7.98 -14.922 -29.203 1 96 326 ILE A O 1
ATOM 2538 N N . LEU A 1 327 ? -5.781 -14.875 -29.766 1 97.19 327 LEU A N 1
ATOM 2539 C CA . LEU A 1 327 ? -5.473 -13.969 -28.672 1 97.19 327 LEU A CA 1
ATOM 2540 C C . LEU A 1 327 ? -5.785 -12.523 -29.047 1 97.19 327 LEU A C 1
ATOM 2542 O O . LEU A 1 327 ? -5.355 -12.047 -30.094 1 97.19 327 LEU A O 1
ATOM 2546 N N . ARG A 1 328 ? -6.547 -11.781 -28.188 1 94.25 328 ARG A N 1
ATOM 2547 C CA . ARG A 1 328 ? -6.953 -10.406 -28.453 1 94.25 328 ARG A CA 1
ATOM 2548 C C . ARG A 1 328 ? -6.32 -9.438 -27.469 1 94.25 328 ARG A C 1
ATOM 2550 O O . ARG A 1 328 ? -6.145 -9.773 -26.281 1 94.25 328 ARG A O 1
ATOM 2557 N N . PRO A 1 329 ? -5.941 -8.258 -27.938 1 95.25 329 PRO A N 1
ATOM 2558 C CA . PRO A 1 329 ? -5.367 -7.262 -27.031 1 95.25 329 PRO A CA 1
ATOM 2559 C C . PRO A 1 329 ? -6.254 -6.98 -25.828 1 95.25 329 PRO A C 1
ATOM 2561 O O . PRO A 1 329 ? -5.75 -6.711 -24.734 1 95.25 329 PRO A O 1
ATOM 2564 N N . GLU A 1 330 ? -7.523 -7.023 -25.969 1 94.38 330 GLU A N 1
ATOM 2565 C CA . GLU A 1 330 ? -8.477 -6.699 -24.906 1 94.38 330 GLU A CA 1
ATOM 2566 C C . GLU A 1 330 ? -8.406 -7.719 -23.781 1 94.38 330 GLU A C 1
ATOM 2568 O O . GLU A 1 330 ? -8.898 -7.461 -22.672 1 94.38 330 GLU A O 1
ATOM 2573 N N . ASP A 1 331 ? -7.824 -8.906 -24.094 1 95.25 331 ASP A N 1
ATOM 2574 C CA . ASP A 1 331 ? -7.703 -9.914 -23.047 1 95.25 331 ASP A CA 1
ATOM 2575 C C . ASP A 1 331 ? -6.621 -9.531 -22.031 1 95.25 331 ASP A C 1
ATOM 2577 O O . ASP A 1 331 ? -6.609 -10.031 -20.906 1 95.25 331 ASP A O 1
ATOM 2581 N N . GLN A 1 332 ? -5.637 -8.703 -22.469 1 97.25 332 GLN A N 1
ATOM 2582 C CA . GLN A 1 332 ? -4.605 -8.109 -21.625 1 97.25 332 GLN A CA 1
ATOM 2583 C C . GLN A 1 332 ? -3.75 -9.188 -20.953 1 97.25 332 GLN A C 1
ATOM 2585 O O . GLN A 1 332 ? -3.439 -9.094 -19.766 1 97.25 332 GLN A O 1
ATOM 2590 N N . PHE A 1 333 ? -3.432 -10.211 -21.719 1 98.5 333 PHE A N 1
ATOM 2591 C CA . PHE A 1 333 ? -2.576 -11.266 -21.188 1 98.5 333 PHE A CA 1
ATOM 2592 C C . PHE A 1 333 ? -1.173 -10.734 -20.922 1 98.5 333 PHE A C 1
ATOM 2594 O O . PHE A 1 333 ? -0.596 -10.039 -21.75 1 98.5 333 PHE A O 1
ATOM 2601 N N . ASP A 1 334 ? -0.705 -11.039 -19.766 1 98.25 334 ASP A N 1
ATOM 2602 C CA . ASP A 1 334 ? 0.705 -10.82 -19.453 1 98.25 334 ASP A CA 1
ATOM 2603 C C . ASP A 1 334 ? 1.544 -12.039 -19.828 1 98.25 334 ASP A C 1
ATOM 2605 O O . ASP A 1 334 ? 2.762 -11.938 -19.984 1 98.25 334 ASP A O 1
ATOM 2609 N N . GLY A 1 335 ? 0.901 -13.242 -19.922 1 98.19 335 GLY A N 1
ATOM 2610 C CA . GLY A 1 335 ? 1.558 -14.453 -20.391 1 98.19 335 GLY A CA 1
ATOM 2611 C C . GLY A 1 335 ? 1.695 -14.5 -21.906 1 98.19 335 GLY A C 1
ATOM 2612 O O . GLY A 1 335 ? 1.09 -13.703 -22.609 1 98.19 335 GLY A O 1
ATOM 2613 N N . LYS A 1 336 ? 2.48 -15.461 -22.359 1 96.5 336 LYS A N 1
ATOM 2614 C CA . LYS A 1 336 ? 2.721 -15.688 -23.781 1 96.5 336 LYS A CA 1
ATOM 2615 C C . LYS A 1 336 ? 2.336 -17.109 -24.188 1 96.5 336 LYS A C 1
ATOM 2617 O O . LYS A 1 336 ? 2.436 -18.031 -23.375 1 96.5 336 LYS A O 1
ATOM 2622 N N . ASN A 1 337 ? 1.862 -17.156 -25.453 1 96.56 337 ASN A N 1
ATOM 2623 C CA . ASN A 1 337 ? 1.753 -18.5 -26.016 1 96.56 337 ASN A CA 1
ATOM 2624 C C . ASN A 1 337 ? 3.115 -19.172 -26.109 1 96.56 337 ASN A C 1
ATOM 2626 O O . ASN A 1 337 ? 3.99 -18.719 -26.844 1 96.56 337 ASN A O 1
ATOM 2630 N N . LEU A 1 338 ? 3.277 -20.328 -25.422 1 96.38 338 LEU A N 1
ATOM 2631 C CA . LEU A 1 338 ? 4.586 -20.953 -25.297 1 96.38 338 LEU A CA 1
ATOM 2632 C C . LEU A 1 338 ? 4.891 -21.828 -26.516 1 96.38 338 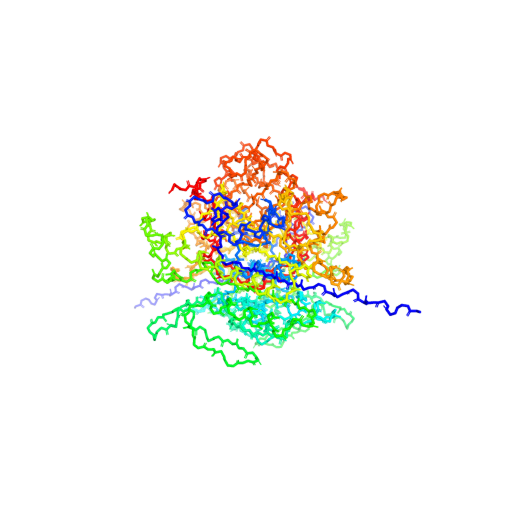LEU A C 1
ATOM 2634 O O . LEU A 1 338 ? 6.039 -22.219 -26.734 1 96.38 338 LEU A O 1
ATOM 2638 N N . LEU A 1 339 ? 3.949 -22.188 -27.328 1 93.31 339 LEU A N 1
ATOM 2639 C CA . LEU A 1 339 ? 4.086 -23.203 -28.359 1 93.31 339 LEU A CA 1
ATOM 2640 C C . LEU A 1 339 ? 5.191 -22.844 -29.344 1 93.31 339 LEU A C 1
ATOM 2642 O O . LEU A 1 339 ? 6.023 -23.672 -29.703 1 93.31 339 LEU A O 1
ATOM 2646 N N . PRO A 1 340 ? 5.289 -21.547 -29.719 1 92.69 340 PRO A N 1
ATOM 2647 C CA . PRO A 1 340 ? 6.352 -21.219 -30.672 1 92.69 340 PRO A CA 1
ATOM 2648 C C . PRO A 1 340 ? 7.746 -21.359 -30.062 1 92.69 340 PRO A C 1
ATOM 2650 O O . PRO A 1 340 ? 8.727 -21.484 -30.797 1 92.69 340 PRO A O 1
ATOM 2653 N N . TYR A 1 341 ? 7.836 -21.359 -28.781 1 93.19 341 TYR A N 1
ATOM 2654 C CA . TYR A 1 341 ? 9.133 -21.391 -28.109 1 93.19 341 TYR A CA 1
ATOM 2655 C C . TYR A 1 341 ? 9.578 -22.812 -27.828 1 93.19 341 TYR A C 1
ATOM 2657 O O . TYR A 1 341 ? 10.742 -23.062 -27.516 1 93.19 341 TYR A O 1
ATOM 2665 N N . LEU A 1 342 ? 8.656 -23.734 -27.828 1 90.81 342 LEU A N 1
ATOM 2666 C CA . LEU A 1 342 ? 8.922 -25.094 -27.391 1 90.81 342 LEU A CA 1
ATOM 2667 C C . LEU A 1 342 ? 9.211 -26 -28.578 1 90.81 342 LEU A C 1
ATOM 2669 O O . LEU A 1 342 ? 9.633 -27.141 -28.406 1 90.81 342 LEU A O 1
ATOM 2673 N N . GLY A 1 343 ? 8.953 -25.547 -29.812 1 76.31 343 GLY A N 1
ATOM 2674 C CA . GLY A 1 343 ? 9.195 -26.328 -31.016 1 76.31 343 GLY A CA 1
ATOM 2675 C C . GLY A 1 343 ? 10.617 -26.188 -31.547 1 76.31 343 GLY A C 1
ATOM 2676 O O . GLY A 1 343 ? 11.477 -25.625 -30.875 1 76.31 343 GLY A O 1
ATOM 2677 N N . GLN A 1 344 ? 10.852 -26.859 -32.625 1 62.16 344 GLN A N 1
ATOM 2678 C CA . GLN A 1 344 ? 12.141 -26.906 -33.281 1 62.16 344 GLN A CA 1
ATOM 2679 C C . GLN A 1 344 ? 12.57 -25.531 -33.781 1 62.16 344 GLN A C 1
ATOM 2681 O O . GLN A 1 344 ? 13.758 -25.219 -33.844 1 62.16 344 GLN A O 1
ATOM 2686 N N . GLU A 1 345 ? 11.617 -24.656 -34.094 1 58.38 345 GLU A N 1
ATOM 2687 C CA . GLU A 1 345 ? 11.961 -23.328 -34.594 1 58.38 345 GLU A CA 1
ATOM 2688 C C . GLU A 1 345 ? 12.148 -22.344 -33.469 1 58.38 345 GLU A C 1
ATOM 2690 O O . GLU A 1 345 ? 11.219 -22.094 -32.688 1 58.38 345 GLU A O 1
ATOM 2695 N N . GLN A 1 346 ? 13.242 -22.578 -32.781 1 60.16 346 GLN A N 1
ATOM 2696 C CA . GLN A 1 346 ? 13.445 -21.875 -31.516 1 60.16 346 GLN A CA 1
ATOM 2697 C C . GLN A 1 346 ? 13.43 -20.375 -31.719 1 60.16 346 GLN A C 1
ATOM 2699 O O . GLN A 1 346 ? 14.266 -19.828 -32.438 1 60.16 346 GLN A O 1
ATOM 2704 N N . MET A 1 347 ? 12.164 -19.844 -31.562 1 65.81 347 MET A N 1
ATOM 2705 C CA . MET A 1 347 ? 12.023 -18.391 -31.422 1 65.81 347 MET A CA 1
ATOM 2706 C C . MET A 1 347 ? 12.773 -17.906 -30.188 1 65.81 347 MET A C 1
ATOM 2708 O O . MET A 1 347 ? 13.172 -18.703 -29.328 1 65.81 347 MET A O 1
ATOM 2712 N N . GLU A 1 348 ? 12.969 -16.672 -30.141 1 83.19 348 GLU A N 1
ATOM 2713 C CA . GLU A 1 348 ? 13.523 -15.914 -29.031 1 83.19 348 GLU A CA 1
ATOM 2714 C C . GLU A 1 348 ? 12.891 -16.328 -27.703 1 83.19 348 GLU A C 1
ATOM 2716 O O . GLU A 1 348 ? 12.023 -17.203 -27.672 1 83.19 348 GLU A O 1
ATOM 2721 N N . ILE A 1 349 ? 13.398 -15.945 -26.5 1 92.25 349 ILE A N 1
ATOM 2722 C CA . ILE A 1 349 ? 12.953 -16.281 -25.156 1 92.25 349 ILE A CA 1
ATOM 2723 C C . ILE A 1 349 ? 11.617 -15.602 -24.875 1 92.25 349 ILE A C 1
ATOM 2725 O O . ILE A 1 349 ? 11.375 -14.469 -25.297 1 92.25 349 ILE A O 1
ATOM 2729 N N . PRO A 1 350 ? 10.688 -16.344 -24.297 1 94.69 350 PRO A N 1
ATOM 2730 C CA . PRO A 1 350 ? 9.344 -15.781 -24.109 1 94.69 350 PRO A CA 1
ATOM 2731 C C . PRO A 1 350 ? 9.344 -14.547 -23.219 1 94.69 350 PRO A C 1
ATOM 2733 O O . PRO A 1 350 ? 8.57 -13.609 -23.453 1 94.69 350 PRO A O 1
ATOM 2736 N N . HIS A 1 351 ? 10.211 -14.555 -22.234 1 96.75 351 HIS A N 1
ATOM 2737 C CA . HIS A 1 351 ? 10.211 -13.438 -21.297 1 96.75 351 HIS A CA 1
ATOM 2738 C C . HIS A 1 351 ? 11.625 -12.898 -21.078 1 96.75 351 HIS A C 1
ATOM 2740 O O . HIS A 1 351 ? 12.477 -13.586 -20.5 1 96.75 351 HIS A O 1
ATOM 2746 N N . GLU A 1 352 ? 11.805 -11.672 -21.453 1 95.88 352 GLU A N 1
ATOM 2747 C CA . GLU A 1 352 ? 13.047 -10.984 -21.141 1 95.88 352 GLU A CA 1
ATOM 2748 C C . GLU A 1 352 ? 12.992 -10.336 -19.766 1 95.88 352 GLU A C 1
ATOM 2750 O O . GLU A 1 352 ? 14.031 -10.102 -19.141 1 95.88 352 GLU A O 1
ATOM 2755 N N . GLU A 1 353 ? 11.828 -10.055 -19.375 1 98 353 GLU A N 1
ATOM 2756 C CA . GLU A 1 353 ? 11.57 -9.367 -18.109 1 98 353 GLU A CA 1
ATOM 2757 C C . GLU A 1 353 ? 10.336 -9.93 -17.406 1 98 353 GLU A C 1
ATOM 2759 O O . GLU A 1 353 ? 9.336 -10.234 -18.062 1 98 353 GLU A O 1
ATOM 2764 N N . MET A 1 354 ? 10.414 -10.172 -16.094 1 98.56 354 MET A N 1
ATOM 2765 C CA . MET A 1 354 ? 9.281 -10.555 -15.25 1 98.56 354 MET A CA 1
ATOM 2766 C C . MET A 1 354 ? 9.242 -9.703 -13.984 1 98.56 354 MET A C 1
ATOM 2768 O O . MET A 1 354 ? 10.281 -9.336 -13.445 1 98.56 354 MET A O 1
ATOM 2772 N N . LYS A 1 355 ? 8.07 -9.359 -13.516 1 98.81 355 LYS A N 1
ATOM 2773 C CA . LYS A 1 355 ? 7.898 -8.539 -12.312 1 98.81 355 LYS A CA 1
ATOM 2774 C C . LYS A 1 355 ? 6.875 -9.164 -11.367 1 98.81 355 LYS A C 1
ATOM 2776 O O . LYS A 1 355 ? 5.93 -9.812 -11.812 1 98.81 355 LYS A O 1
ATOM 2781 N N . TRP A 1 356 ? 7.102 -9.008 -10.086 1 98.81 356 TRP A N 1
ATOM 2782 C CA . TRP A 1 356 ? 6.23 -9.477 -9.016 1 98.81 356 TRP A CA 1
ATOM 2783 C C . TRP A 1 356 ? 6.004 -8.375 -7.977 1 98.81 356 TRP A C 1
ATOM 2785 O O . TRP A 1 356 ? 6.879 -7.539 -7.75 1 98.81 356 TRP A O 1
ATOM 2795 N N . ARG A 1 357 ? 4.863 -8.352 -7.434 1 97.81 357 ARG A N 1
ATOM 2796 C CA . ARG A 1 357 ? 4.559 -7.594 -6.223 1 97.81 357 ARG A CA 1
ATOM 2797 C C . ARG A 1 357 ? 3.754 -8.438 -5.238 1 97.81 357 ARG A C 1
ATOM 2799 O O . ARG A 1 357 ? 2.861 -9.188 -5.641 1 97.81 357 ARG A O 1
ATOM 2806 N N . PHE A 1 358 ? 4.164 -8.352 -3.969 1 95.88 358 PHE A N 1
ATOM 2807 C CA . PHE A 1 358 ? 3.447 -9.039 -2.898 1 95.88 358 PHE A CA 1
ATOM 2808 C C . PHE A 1 358 ? 3.502 -8.227 -1.609 1 95.88 358 PHE A C 1
ATOM 2810 O O . PHE A 1 358 ? 4.523 -8.219 -0.916 1 95.88 358 PHE A O 1
ATOM 2817 N N . THR A 1 359 ? 2.42 -7.559 -1.27 1 90.56 359 THR A N 1
ATOM 2818 C CA . THR A 1 359 ? 2.176 -6.762 -0.071 1 90.56 359 THR A CA 1
ATOM 2819 C C . THR A 1 359 ? 3.293 -5.746 0.14 1 90.56 359 THR A C 1
ATOM 2821 O O . THR A 1 359 ? 3.197 -4.605 -0.323 1 90.56 359 THR A O 1
ATOM 2824 N N . ILE A 1 360 ? 4.52 -6.195 0.68 1 93.19 360 ILE A N 1
ATOM 2825 C CA . ILE A 1 360 ? 5.543 -5.223 1.044 1 93.19 360 ILE A CA 1
ATOM 2826 C C . ILE A 1 360 ? 6.762 -5.391 0.138 1 93.19 360 ILE A C 1
ATOM 2828 O O . ILE A 1 360 ? 7.703 -4.598 0.202 1 93.19 360 ILE A O 1
ATOM 2832 N N . SER A 1 361 ? 6.754 -6.414 -0.752 1 97.25 361 SER A N 1
ATOM 2833 C CA . SER A 1 361 ? 7.91 -6.715 -1.592 1 97.25 361 SER A CA 1
ATOM 2834 C C . SER A 1 361 ? 7.574 -6.551 -3.07 1 97.25 361 SER A C 1
ATOM 2836 O O . SER A 1 361 ? 6.422 -6.703 -3.473 1 97.25 361 SER A O 1
ATOM 2838 N N . ALA A 1 362 ? 8.539 -6.184 -3.83 1 98.5 362 ALA A N 1
ATOM 2839 C CA . ALA A 1 362 ? 8.461 -6.141 -5.289 1 98.5 362 ALA A CA 1
ATOM 2840 C C . ALA A 1 362 ? 9.766 -6.617 -5.922 1 98.5 362 ALA A C 1
ATOM 2842 O O . ALA A 1 362 ? 10.852 -6.391 -5.375 1 98.5 362 ALA A O 1
ATOM 2843 N N . VAL A 1 363 ? 9.648 -7.297 -7.031 1 98.88 363 VAL A N 1
ATOM 2844 C CA . VAL A 1 363 ? 10.805 -7.93 -7.656 1 98.88 363 VAL A CA 1
ATOM 2845 C C . VAL A 1 363 ? 10.742 -7.746 -9.172 1 98.88 363 VAL A C 1
ATOM 2847 O O . VAL A 1 363 ? 9.664 -7.812 -9.766 1 98.88 363 VAL A O 1
ATOM 2850 N N . ILE A 1 364 ? 11.891 -7.535 -9.75 1 98.94 364 ILE A N 1
ATOM 2851 C CA . ILE A 1 364 ? 12.047 -7.566 -11.203 1 98.94 364 ILE A CA 1
ATOM 2852 C C . ILE A 1 364 ? 13.203 -8.492 -11.57 1 98.94 364 ILE A C 1
ATOM 2854 O O . ILE A 1 364 ? 14.258 -8.469 -10.938 1 98.94 364 ILE A O 1
ATOM 2858 N N . ARG A 1 365 ? 12.961 -9.32 -12.508 1 98.81 365 ARG A N 1
ATOM 2859 C CA . ARG A 1 365 ? 14.016 -10.094 -13.156 1 98.81 365 ARG A CA 1
ATOM 2860 C C . ARG A 1 365 ? 14.188 -9.688 -14.609 1 98.81 365 ARG A C 1
ATOM 2862 O O . ARG A 1 365 ? 13.211 -9.648 -15.367 1 98.81 365 ARG A O 1
ATOM 2869 N N . GLU A 1 366 ? 15.344 -9.336 -14.992 1 98.56 366 GLU A N 1
ATOM 2870 C CA . GLU A 1 366 ? 15.727 -9.055 -16.375 1 98.56 366 GLU A CA 1
ATOM 2871 C C . GLU A 1 366 ? 16.953 -9.867 -16.781 1 98.56 366 GLU A C 1
ATOM 2873 O O . GLU A 1 366 ? 18.078 -9.562 -16.359 1 98.56 366 GLU A O 1
ATOM 2878 N N . GLY A 1 367 ? 16.703 -10.852 -17.625 1 97.25 367 GLY A N 1
ATOM 2879 C CA . GLY A 1 367 ? 17.766 -11.805 -17.891 1 97.25 367 GLY A CA 1
ATOM 2880 C C . GLY A 1 367 ? 18.25 -12.523 -16.656 1 97.25 367 GLY A C 1
ATOM 2881 O O . GLY A 1 367 ? 17.453 -13.141 -15.93 1 97.25 367 GLY A O 1
ATOM 2882 N N . LYS A 1 368 ? 19.516 -12.406 -16.391 1 97.88 368 LYS A N 1
ATOM 2883 C CA . LYS A 1 368 ? 20.094 -13.117 -15.258 1 97.88 368 LYS A CA 1
ATOM 2884 C C . LYS A 1 368 ? 19.953 -12.305 -13.969 1 97.88 368 LYS A C 1
ATOM 2886 O O . LYS A 1 368 ? 20.219 -12.812 -12.875 1 97.88 368 LYS A O 1
ATOM 2891 N N . TRP A 1 369 ? 19.578 -10.984 -14.086 1 98.88 369 TRP A N 1
ATOM 2892 C CA . TRP A 1 369 ? 19.562 -10.078 -12.938 1 98.88 369 TRP A CA 1
ATOM 2893 C C . TRP A 1 369 ? 18.188 -10.102 -12.258 1 98.88 369 TRP A C 1
ATOM 2895 O O . TRP A 1 369 ? 17.156 -9.945 -12.914 1 98.88 369 TRP A O 1
ATOM 2905 N N . LYS A 1 370 ? 18.188 -10.328 -10.977 1 98.94 370 LYS A N 1
ATOM 2906 C CA . LYS A 1 370 ? 16.969 -10.258 -10.172 1 98.94 370 LYS A CA 1
ATOM 2907 C C . LYS A 1 370 ? 17.125 -9.266 -9.023 1 98.94 370 LYS A C 1
ATOM 2909 O O . LYS A 1 370 ? 18.031 -9.398 -8.203 1 98.94 370 LYS A O 1
ATOM 2914 N N . LEU A 1 371 ? 16.281 -8.273 -8.984 1 98.94 371 LEU A N 1
ATOM 2915 C CA . LEU A 1 371 ? 16.297 -7.262 -7.934 1 98.94 371 LEU A CA 1
ATOM 2916 C C . LEU A 1 371 ? 15.094 -7.434 -7.004 1 98.94 371 LEU A C 1
ATOM 2918 O O . LEU A 1 371 ? 13.969 -7.625 -7.465 1 98.94 371 LEU A O 1
ATOM 2922 N N . VAL A 1 372 ? 15.344 -7.434 -5.715 1 98.88 372 VAL A N 1
ATOM 2923 C CA . VAL A 1 372 ? 14.328 -7.531 -4.672 1 98.88 372 VAL A CA 1
ATOM 2924 C C . VAL A 1 372 ? 14.273 -6.223 -3.885 1 98.88 372 VAL A C 1
ATOM 2926 O O . VAL A 1 372 ? 15.297 -5.742 -3.393 1 98.88 372 VAL A O 1
ATOM 2929 N N . ARG A 1 373 ? 13.117 -5.676 -3.793 1 98.75 373 ARG A N 1
ATOM 2930 C CA . ARG A 1 373 ? 12.914 -4.449 -3.031 1 98.75 373 ARG A CA 1
ATOM 2931 C C . ARG A 1 373 ? 12.047 -4.703 -1.802 1 98.75 373 ARG A C 1
ATOM 2933 O O . ARG A 1 373 ? 10.953 -5.262 -1.909 1 98.75 373 ARG A O 1
ATOM 2940 N N . LEU A 1 374 ? 12.531 -4.336 -0.64 1 98.06 374 LEU A N 1
ATOM 2941 C CA . LEU A 1 374 ? 11.844 -4.359 0.646 1 98.06 374 LEU A CA 1
ATOM 2942 C C . LEU A 1 374 ? 11.828 -2.973 1.283 1 98.06 374 LEU A C 1
ATOM 2944 O O . LEU A 1 374 ? 12.688 -2.139 0.978 1 98.06 374 LEU A O 1
ATOM 2948 N N . PRO A 1 375 ? 10.93 -2.723 2.193 1 96.88 375 PRO A N 1
ATOM 2949 C CA . PRO A 1 375 ? 10.773 -1.356 2.701 1 96.88 375 PRO A CA 1
ATOM 2950 C C . PRO A 1 375 ? 11.82 -0.993 3.746 1 96.88 375 PRO A C 1
ATOM 2952 O O . PRO A 1 375 ? 11.992 0.184 4.074 1 96.88 375 PRO A O 1
ATOM 2955 N N . ASP A 1 376 ? 12.562 -1.936 4.336 1 97.69 376 ASP A N 1
ATOM 2956 C CA . ASP A 1 376 ? 13.375 -1.631 5.512 1 97.69 376 ASP A CA 1
ATOM 2957 C C . ASP A 1 376 ? 14.859 -1.756 5.207 1 97.69 376 ASP A C 1
ATOM 2959 O O . ASP A 1 376 ? 15.688 -1.76 6.121 1 97.69 376 ASP A O 1
ATOM 2963 N N . ARG A 1 377 ? 15.172 -1.923 3.92 1 97.75 377 ARG A N 1
ATOM 2964 C CA . ARG A 1 377 ? 16.578 -2.107 3.57 1 97.75 377 ARG A CA 1
ATOM 2965 C C . ARG A 1 377 ? 16.844 -1.678 2.133 1 97.75 377 ARG A C 1
ATOM 2967 O O . ARG A 1 377 ? 15.906 -1.418 1.372 1 97.75 377 ARG A O 1
ATOM 2974 N N . LEU A 1 378 ? 18.094 -1.545 1.796 1 98.12 378 LEU A N 1
ATOM 2975 C CA . LEU A 1 378 ? 18.469 -1.298 0.41 1 98.12 378 LEU A CA 1
ATOM 2976 C C . LEU A 1 378 ? 18.078 -2.469 -0.48 1 98.12 378 LEU A C 1
ATOM 2978 O O . LEU A 1 378 ? 18.016 -3.611 -0.02 1 98.12 378 LEU A O 1
ATOM 2982 N N . PRO A 1 379 ? 17.828 -2.174 -1.782 1 98.31 379 PRO A N 1
ATOM 2983 C CA . PRO A 1 379 ? 17.516 -3.285 -2.682 1 98.31 379 PRO A CA 1
ATOM 2984 C C . PRO A 1 379 ? 18.641 -4.312 -2.768 1 98.31 379 PRO A C 1
ATOM 2986 O O . PRO A 1 379 ? 19.812 -3.965 -2.617 1 98.31 379 PRO A O 1
ATOM 2989 N N . MET A 1 380 ? 18.219 -5.5 -2.996 1 98.56 380 MET A N 1
ATOM 2990 C CA . MET A 1 380 ? 19.172 -6.582 -3.24 1 98.56 380 MET A CA 1
ATOM 2991 C C . MET A 1 380 ? 19.188 -6.969 -4.715 1 98.56 380 MET A C 1
ATOM 2993 O O . MET A 1 380 ? 18.141 -6.957 -5.375 1 98.56 380 MET A O 1
ATOM 2997 N N . LEU A 1 381 ? 20.359 -7.254 -5.18 1 98.88 381 LEU A N 1
ATOM 2998 C CA . LEU A 1 381 ? 20.547 -7.684 -6.562 1 98.88 381 LEU A CA 1
ATOM 2999 C C . LEU A 1 381 ? 21.297 -9.016 -6.625 1 98.88 381 LEU A C 1
ATOM 3001 O O . LEU A 1 381 ? 22.344 -9.172 -5.988 1 98.88 381 LEU A O 1
ATOM 3005 N N . PHE A 1 382 ? 20.75 -9.93 -7.414 1 98.88 382 PHE A N 1
ATOM 3006 C CA . PHE A 1 382 ? 21.375 -11.234 -7.566 1 98.88 382 PHE A CA 1
ATOM 3007 C C . PHE A 1 382 ? 21.625 -11.547 -9.031 1 98.88 382 PHE A C 1
ATOM 3009 O O . PHE A 1 382 ? 20.812 -11.195 -9.898 1 98.88 382 PHE A O 1
ATOM 3016 N N . ASP A 1 383 ? 22.75 -12.188 -9.297 1 98.81 383 ASP A N 1
ATOM 3017 C CA . ASP A 1 383 ? 23.062 -12.797 -10.586 1 98.81 383 ASP A CA 1
ATOM 3018 C C . ASP A 1 383 ? 22.672 -14.273 -10.609 1 98.81 383 ASP A C 1
ATOM 3020 O O . ASP A 1 383 ? 23.422 -15.125 -10.133 1 98.81 383 ASP A O 1
ATOM 3024 N N . LEU A 1 384 ? 21.562 -14.602 -11.219 1 98.25 384 LEU A N 1
ATOM 3025 C CA . LEU A 1 384 ? 21 -15.938 -11.102 1 98.25 384 LEU A CA 1
ATOM 3026 C C . LEU A 1 384 ? 21.797 -16.938 -11.922 1 98.25 384 LEU A C 1
ATOM 3028 O O . LEU A 1 384 ? 21.656 -18.156 -11.742 1 98.25 384 LEU A O 1
ATOM 3032 N N . ASP A 1 385 ? 22.609 -16.516 -12.82 1 97.31 385 ASP A N 1
ATOM 3033 C CA . ASP A 1 385 ? 23.469 -17.438 -13.555 1 97.31 385 ASP A CA 1
ATOM 3034 C C . ASP A 1 385 ? 24.547 -18.031 -12.648 1 97.31 385 ASP A C 1
ATOM 3036 O O . ASP A 1 385 ? 24.891 -19.203 -12.797 1 97.31 385 ASP A O 1
ATOM 3040 N N . THR A 1 386 ? 25 -17.234 -11.734 1 97.44 386 THR A N 1
ATOM 3041 C CA . THR A 1 386 ? 26.125 -17.688 -10.906 1 97.44 386 THR A CA 1
ATOM 3042 C C . THR A 1 386 ? 25.672 -17.859 -9.453 1 97.44 386 THR A C 1
ATOM 3044 O O . THR A 1 386 ? 26.422 -18.422 -8.641 1 97.44 386 THR A O 1
ATOM 3047 N N . ASP A 1 387 ? 24.516 -17.375 -9.141 1 98 387 ASP A N 1
ATOM 3048 C CA . ASP A 1 387 ? 23.969 -17.422 -7.789 1 98 387 ASP A CA 1
ATOM 3049 C C . ASP A 1 387 ? 22.484 -17.766 -7.805 1 98 387 ASP A C 1
ATOM 3051 O O . ASP A 1 387 ? 21.656 -16.984 -7.336 1 98 387 ASP A O 1
ATOM 3055 N N . LEU A 1 388 ? 22.266 -19.016 -8.203 1 96.06 388 LEU A N 1
ATOM 3056 C CA . LEU A 1 388 ? 20.891 -19.5 -8.352 1 96.06 388 LEU A CA 1
ATOM 3057 C C . LEU A 1 388 ? 20.156 -19.484 -7.012 1 96.06 388 LEU A C 1
ATOM 3059 O O . LEU A 1 388 ? 18.938 -19.297 -6.973 1 96.06 388 LEU A O 1
ATOM 3063 N N . SER A 1 389 ? 20.922 -19.531 -5.926 1 98 389 SER A N 1
ATOM 3064 C CA . SER A 1 389 ? 20.344 -19.641 -4.59 1 98 389 SER A CA 1
ATOM 3065 C C . SER A 1 389 ? 20.203 -18.266 -3.938 1 98 389 SER A C 1
ATOM 3067 O O . SER A 1 389 ? 19.781 -18.172 -2.783 1 98 389 SER A O 1
ATOM 3069 N N . GLU A 1 390 ? 20.562 -17.219 -4.586 1 98.38 390 GLU A N 1
ATOM 3070 C CA . GLU A 1 390 ? 20.406 -15.859 -4.098 1 98.38 390 GLU A CA 1
ATOM 3071 C C . GLU A 1 390 ? 21.125 -15.664 -2.76 1 98.38 390 GLU A C 1
ATOM 3073 O O . GLU A 1 390 ? 20.531 -15.148 -1.807 1 98.38 390 GLU A O 1
ATOM 3078 N N . GLN A 1 391 ? 22.391 -16.094 -2.762 1 97.75 391 GLN A N 1
ATOM 3079 C CA . GLN A 1 391 ? 23.172 -16.047 -1.531 1 97.75 391 GLN A CA 1
ATOM 3080 C C . GLN A 1 391 ? 24.062 -14.812 -1.482 1 97.75 391 GLN A C 1
ATOM 3082 O O . GLN A 1 391 ? 24.562 -14.445 -0.417 1 97.75 391 GLN A O 1
ATOM 3087 N N . HIS A 1 392 ? 24.266 -14.18 -2.625 1 97.94 392 HIS A N 1
ATOM 3088 C CA . HIS A 1 392 ? 25.234 -13.086 -2.691 1 97.94 392 HIS A CA 1
ATOM 3089 C C . HIS A 1 392 ? 24.594 -11.836 -3.285 1 97.94 392 HIS A C 1
ATOM 3091 O O . HIS A 1 392 ? 24.484 -11.711 -4.508 1 97.94 392 HIS A O 1
ATOM 3097 N N . ASP A 1 393 ? 24.312 -10.875 -2.451 1 98.25 393 ASP A N 1
ATOM 3098 C CA . ASP A 1 393 ? 23.797 -9.578 -2.891 1 98.25 393 ASP A CA 1
ATOM 3099 C C . ASP A 1 393 ? 24.906 -8.734 -3.514 1 98.25 393 ASP A C 1
ATOM 3101 O O . ASP A 1 393 ? 25.859 -8.352 -2.83 1 98.25 393 ASP A O 1
ATOM 3105 N N . VAL A 1 394 ? 24.75 -8.352 -4.801 1 98.62 394 VAL A N 1
ATOM 3106 C CA . VAL A 1 394 ? 25.812 -7.633 -5.504 1 98.62 394 VAL A CA 1
ATOM 3107 C C . VAL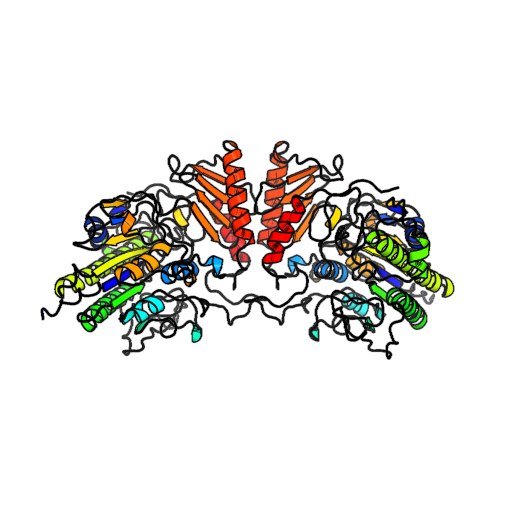 A 1 394 ? 25.312 -6.25 -5.91 1 98.62 394 VAL A C 1
ATOM 3109 O O . VAL A 1 394 ? 25.781 -5.676 -6.895 1 98.62 394 VAL A O 1
ATOM 3112 N N . ALA A 1 395 ? 24.266 -5.715 -5.258 1 98.19 395 ALA A N 1
ATOM 3113 C CA . ALA A 1 395 ? 23.641 -4.441 -5.609 1 98.19 395 ALA A CA 1
ATOM 3114 C C . ALA A 1 395 ? 24.672 -3.311 -5.625 1 98.19 395 ALA A C 1
ATOM 3116 O O . ALA A 1 395 ? 24.672 -2.482 -6.535 1 98.19 395 ALA A O 1
ATOM 3117 N N . MET A 1 396 ? 25.531 -3.258 -4.625 1 95.75 396 MET A N 1
ATOM 3118 C CA . MET A 1 396 ? 26.484 -2.168 -4.504 1 95.75 396 MET A CA 1
ATOM 3119 C C . MET A 1 396 ? 27.609 -2.32 -5.52 1 95.75 396 MET A C 1
ATOM 3121 O O . MET A 1 396 ? 28.25 -1.338 -5.895 1 95.75 396 MET A O 1
ATOM 3125 N N . GLU A 1 397 ? 27.812 -3.537 -5.98 1 97.56 397 GLU A N 1
ATOM 3126 C CA . GLU A 1 397 ? 28.859 -3.811 -6.973 1 97.56 397 GLU A CA 1
ATOM 3127 C C . GLU A 1 397 ? 28.375 -3.469 -8.383 1 97.56 397 GLU A C 1
ATOM 3129 O O . GLU A 1 397 ? 29.188 -3.242 -9.281 1 97.56 397 GLU A O 1
ATOM 3134 N N . HIS A 1 398 ? 27.125 -3.508 -8.508 1 98.31 398 HIS A N 1
ATOM 3135 C CA . HIS A 1 398 ? 26.516 -3.225 -9.805 1 98.31 398 HIS A CA 1
ATOM 3136 C C . HIS A 1 398 ? 25.453 -2.139 -9.688 1 98.31 398 HIS A C 1
ATOM 3138 O O . HIS A 1 398 ? 24.281 -2.359 -10.047 1 98.31 398 HIS A O 1
ATOM 3144 N N . MET A 1 399 ? 25.906 -0.965 -9.344 1 97.06 399 MET A N 1
ATOM 3145 C CA . MET A 1 399 ? 25.016 0.139 -9.023 1 97.06 399 MET A CA 1
ATOM 3146 C C . MET A 1 399 ? 24.219 0.578 -10.25 1 97.06 399 MET A C 1
ATOM 3148 O O . MET A 1 399 ? 23.047 0.944 -10.141 1 97.06 399 MET A O 1
ATOM 3152 N N . ASP A 1 400 ? 24.828 0.56 -11.383 1 98.25 400 ASP A N 1
ATOM 3153 C CA . ASP A 1 400 ? 24.141 0.96 -12.609 1 98.25 400 ASP A CA 1
ATOM 3154 C C . ASP A 1 400 ? 22.953 0.052 -12.891 1 98.25 400 ASP A C 1
ATOM 3156 O O . ASP A 1 400 ? 21.859 0.532 -13.211 1 98.25 400 ASP A O 1
ATOM 3160 N N . ILE A 1 401 ? 23.141 -1.286 -12.75 1 98.75 401 ILE A N 1
ATOM 3161 C CA . ILE A 1 401 ? 22.078 -2.264 -12.961 1 98.75 401 ILE A CA 1
ATOM 3162 C C . ILE A 1 401 ? 21.016 -2.102 -11.883 1 98.75 401 ILE A C 1
ATOM 3164 O O . ILE A 1 401 ? 19.812 -2.107 -12.188 1 98.75 401 ILE A O 1
ATOM 3168 N N . THR A 1 402 ? 21.484 -1.901 -10.641 1 98.69 402 THR A N 1
ATOM 3169 C CA . THR A 1 402 ? 20.578 -1.753 -9.516 1 98.69 402 THR A CA 1
ATOM 3170 C C . THR A 1 402 ? 19.656 -0.554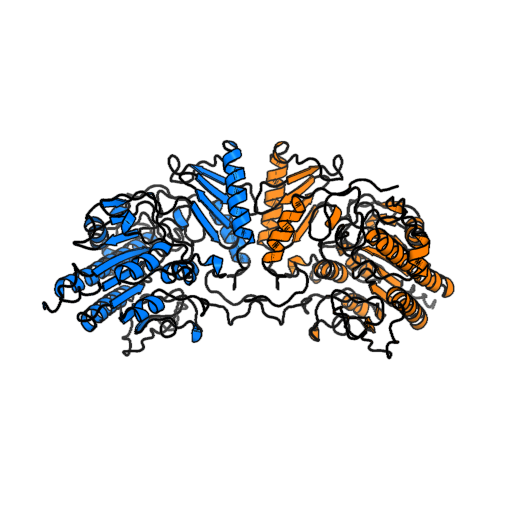 -9.719 1 98.69 402 THR A C 1
ATOM 3172 O O . THR A 1 402 ? 18.438 -0.673 -9.594 1 98.69 402 THR A O 1
ATOM 3175 N N . LYS A 1 403 ? 20.203 0.58 -10.078 1 98.5 403 LYS A N 1
ATOM 3176 C CA . LYS A 1 403 ? 19.422 1.793 -10.281 1 98.5 403 LYS A CA 1
ATOM 3177 C C . LYS A 1 403 ? 18.453 1.637 -11.453 1 98.5 403 LYS A C 1
ATOM 3179 O O . LYS A 1 403 ? 17.297 2.047 -11.375 1 98.5 403 LYS A O 1
ATOM 3184 N N . ARG A 1 404 ? 18.938 1.054 -12.516 1 98.75 404 ARG A N 1
ATOM 3185 C CA . ARG A 1 404 ? 18.109 0.866 -13.703 1 98.75 404 ARG A CA 1
ATOM 3186 C C . ARG A 1 404 ? 16.922 -0.037 -13.406 1 98.75 404 ARG A C 1
ATOM 3188 O O . ARG A 1 404 ? 15.781 0.289 -13.758 1 98.75 404 ARG A O 1
ATOM 3195 N N . LEU A 1 405 ? 17.141 -1.165 -12.727 1 98.88 405 LEU A N 1
ATOM 3196 C CA . LEU A 1 405 ? 16.078 -2.113 -12.43 1 98.88 405 LEU A CA 1
ATOM 3197 C C . LEU A 1 405 ? 15.117 -1.552 -11.383 1 98.88 405 LEU A C 1
ATOM 3199 O O . LEU A 1 405 ? 13.914 -1.793 -11.445 1 98.88 405 LEU A O 1
ATOM 3203 N N . LEU A 1 406 ? 15.711 -0.821 -10.453 1 98.62 406 LEU A N 1
ATOM 3204 C CA . LEU A 1 406 ? 14.852 -0.181 -9.453 1 98.62 406 LEU A CA 1
ATOM 3205 C C . LEU A 1 406 ? 13.914 0.822 -10.109 1 98.62 406 LEU A C 1
ATOM 3207 O O . LEU A 1 406 ? 12.734 0.9 -9.75 1 98.62 406 LEU A O 1
ATOM 3211 N N . ARG A 1 407 ? 14.398 1.578 -11.023 1 98.38 407 ARG A N 1
ATOM 3212 C CA . ARG A 1 407 ? 13.586 2.553 -11.742 1 98.38 407 ARG A CA 1
ATOM 3213 C C . ARG A 1 407 ? 12.477 1.862 -12.523 1 98.38 407 ARG A C 1
ATOM 3215 O O . ARG A 1 407 ? 11.312 2.271 -12.461 1 98.38 407 ARG A O 1
ATOM 3222 N N . LYS A 1 408 ? 12.82 0.809 -13.25 1 98.56 408 LYS A N 1
ATOM 3223 C CA . LYS A 1 408 ? 11.836 0.054 -14.016 1 98.56 408 LYS A CA 1
ATOM 3224 C C . LYS A 1 408 ? 10.758 -0.534 -13.102 1 98.56 408 LYS A C 1
ATOM 3226 O O . LYS A 1 408 ? 9.562 -0.428 -13.391 1 98.56 408 LYS A O 1
ATOM 3231 N N . LEU A 1 409 ? 11.203 -1.118 -12.023 1 98.69 409 LEU A N 1
ATOM 3232 C CA . LEU A 1 409 ? 10.289 -1.753 -11.078 1 98.69 409 LEU A CA 1
ATOM 3233 C C . LEU A 1 409 ? 9.359 -0.722 -10.445 1 98.69 409 LEU A C 1
ATOM 3235 O O . LEU A 1 409 ? 8.148 -0.938 -10.359 1 98.69 409 LEU A O 1
ATOM 3239 N N . GLY A 1 410 ? 9.961 0.339 -9.992 1 97.75 410 GLY A N 1
ATOM 3240 C CA . GLY A 1 410 ? 9.172 1.371 -9.336 1 97.75 410 GLY A CA 1
ATOM 3241 C C . GLY A 1 410 ? 8.156 2.021 -10.25 1 97.75 410 GLY A C 1
ATOM 3242 O O . GLY A 1 410 ? 7.023 2.289 -9.844 1 97.75 410 GLY A O 1
ATOM 3243 N N . GLN A 1 411 ? 8.523 2.312 -11.477 1 96.5 411 GLN A N 1
ATOM 3244 C CA . GLN A 1 411 ? 7.617 2.914 -12.445 1 96.5 411 GLN A CA 1
ATOM 3245 C C . GLN A 1 411 ? 6.457 1.974 -12.773 1 96.5 411 GLN A C 1
ATOM 3247 O O . GLN A 1 411 ? 5.332 2.422 -12.992 1 96.5 411 GLN A O 1
ATOM 3252 N N . TRP A 1 412 ? 6.758 0.695 -12.844 1 97.06 412 TRP A N 1
ATOM 3253 C CA . TRP A 1 412 ? 5.707 -0.303 -13.008 1 97.06 412 TRP A CA 1
ATOM 3254 C C . TRP A 1 412 ? 4.789 -0.34 -11.797 1 97.06 412 TRP A C 1
ATOM 3256 O O . TRP A 1 412 ? 3.562 -0.332 -11.938 1 97.06 412 TRP A O 1
ATOM 3266 N N . ASP A 1 413 ? 5.355 -0.312 -10.617 1 96.06 413 ASP A N 1
ATOM 3267 C CA . ASP A 1 413 ? 4.645 -0.453 -9.344 1 96.06 413 ASP A CA 1
ATOM 3268 C C . ASP A 1 413 ? 3.631 0.671 -9.156 1 96.06 413 ASP A C 1
ATOM 3270 O O . ASP A 1 413 ? 2.477 0.419 -8.805 1 96.06 413 ASP A O 1
ATOM 3274 N N . VAL A 1 414 ? 3.953 1.896 -9.469 1 93.88 414 VAL A N 1
ATOM 3275 C CA . VAL A 1 414 ? 3.111 3.049 -9.164 1 93.88 414 VAL A CA 1
ATOM 3276 C C . VAL A 1 414 ? 1.94 3.109 -10.141 1 93.88 414 VAL A C 1
ATOM 3278 O O . VAL A 1 414 ? 0.995 3.875 -9.938 1 93.88 414 VAL A O 1
ATOM 3281 N N . GLN A 1 415 ? 1.955 2.314 -11.18 1 93.5 415 GLN A N 1
ATOM 3282 C CA . GLN A 1 415 ? 0.876 2.303 -12.156 1 93.5 415 GLN A CA 1
ATOM 3283 C C . GLN A 1 415 ? -0.165 1.24 -11.82 1 93.5 415 GLN A C 1
ATOM 3285 O O . GLN A 1 415 ? -1.248 1.216 -12.406 1 93.5 415 GLN A O 1
ATOM 3290 N N . LEU A 1 416 ? 0.16 0.34 -10.945 1 93.88 416 LEU A N 1
ATOM 3291 C CA . LEU A 1 416 ? -0.731 -0.759 -10.586 1 93.88 416 LEU A CA 1
ATOM 3292 C C . LEU A 1 416 ? -1.87 -0.269 -9.695 1 93.88 416 LEU A C 1
ATOM 3294 O O . LEU A 1 416 ? -1.719 0.721 -8.977 1 93.88 416 LEU A O 1
ATOM 3298 N N . PRO A 1 417 ? -2.986 -0.93 -9.789 1 91.56 417 PRO A N 1
ATOM 3299 C CA . PRO A 1 417 ? -4.043 -0.583 -8.836 1 91.56 417 PRO A CA 1
ATOM 3300 C C . PRO A 1 417 ? -3.688 -0.964 -7.402 1 91.56 417 PRO A C 1
ATOM 3302 O O . PRO A 1 417 ? -2.736 -1.717 -7.176 1 91.56 417 PRO A O 1
ATOM 3305 N N . HIS A 1 418 ? -4.418 -0.406 -6.496 1 88.25 418 HIS A N 1
ATOM 3306 C CA . HIS A 1 418 ? -4.301 -0.838 -5.105 1 88.25 418 HIS A CA 1
ATOM 3307 C C . HIS A 1 418 ? -4.887 -2.232 -4.91 1 88.25 418 HIS A C 1
ATOM 3309 O O . HIS A 1 418 ? -5.77 -2.65 -5.664 1 88.25 418 HIS A O 1
ATOM 3315 N N . PRO A 1 419 ? -4.402 -2.916 -3.869 1 91.62 419 PRO A N 1
ATOM 3316 C CA . PRO A 1 419 ? -5.008 -4.219 -3.584 1 91.62 419 PRO A CA 1
ATOM 3317 C C . PRO A 1 419 ? -6.484 -4.113 -3.205 1 91.62 419 PRO A C 1
ATOM 3319 O O . PRO A 1 419 ? -6.871 -3.211 -2.457 1 91.62 419 PRO A O 1
ATOM 3322 N N . LEU A 1 420 ? -7.289 -5.012 -3.643 1 92.56 420 LEU A N 1
ATOM 3323 C CA . LEU A 1 420 ? -8.727 -5.023 -3.375 1 92.56 420 LEU A CA 1
ATOM 3324 C C . LEU A 1 420 ? -9.008 -5.484 -1.95 1 92.56 420 LEU A C 1
ATOM 3326 O O . LEU A 1 420 ? -10.094 -5.23 -1.416 1 92.56 420 LEU A O 1
ATOM 3330 N N . PHE A 1 421 ? -8.086 -6.195 -1.354 1 90.31 421 PHE A N 1
ATOM 3331 C CA . PHE A 1 421 ? -8.148 -6.676 0.021 1 90.31 421 PHE A CA 1
ATOM 3332 C C . PHE A 1 421 ? -6.762 -7.031 0.535 1 90.31 421 PHE A C 1
ATOM 3334 O O . PHE A 1 421 ? -5.816 -7.148 -0.248 1 90.31 421 PHE A O 1
ATOM 3341 N N . LEU A 1 422 ? -6.684 -7.133 1.897 1 87.81 422 LEU A N 1
ATOM 3342 C CA . LEU A 1 422 ? -5.414 -7.469 2.539 1 87.81 422 LEU A CA 1
ATOM 3343 C C . LEU A 1 422 ? -5.609 -8.562 3.586 1 87.81 422 LEU A C 1
ATOM 3345 O O . LEU A 1 422 ? -6.719 -8.75 4.094 1 87.81 422 LEU A O 1
ATOM 3349 N N . GLU A 1 423 ? -4.574 -9.367 3.902 1 83.88 423 GLU A N 1
ATOM 3350 C CA . GLU A 1 423 ? -4.613 -10.398 4.93 1 83.88 423 GLU A CA 1
ATOM 3351 C C . GLU A 1 423 ? -4.512 -9.797 6.328 1 83.88 423 GLU A C 1
ATOM 3353 O O . GLU A 1 423 ? -4.883 -10.43 7.316 1 83.88 423 GLU A O 1
ATOM 3358 N N . GLY A 1 424 ? -4.07 -8.578 6.535 1 77.38 424 GLY A N 1
ATOM 3359 C CA . GLY A 1 424 ? -3.877 -7.934 7.82 1 77.38 424 GLY A CA 1
ATOM 3360 C C . GLY A 1 424 ? -2.465 -7.414 8.023 1 77.38 424 GLY A C 1
ATOM 3361 O O . GLY A 1 424 ? -1.514 -7.953 7.453 1 77.38 424 GLY A O 1
ATOM 3362 N N . PRO A 1 425 ? -2.299 -6.445 8.906 1 77 425 PRO A N 1
ATOM 3363 C CA . PRO A 1 425 ? -0.999 -5.789 9.07 1 77 425 PRO A CA 1
ATOM 3364 C C . PRO A 1 425 ? 0.057 -6.711 9.672 1 77 425 PRO A C 1
ATOM 3366 O O . PRO A 1 425 ? 1.25 -6.547 9.406 1 77 425 PRO A O 1
ATOM 3369 N N . SER A 1 426 ? -0.35 -7.684 10.422 1 82.62 426 SER A N 1
ATOM 3370 C CA . SER A 1 426 ? 0.608 -8.594 11.047 1 82.62 426 SER A CA 1
ATOM 3371 C C . SER A 1 426 ? 1.362 -9.406 10 1 82.62 426 SER A C 1
ATOM 3373 O O . SER A 1 426 ? 2.514 -9.789 10.211 1 82.62 426 SER A O 1
ATOM 3375 N N . TRP A 1 427 ? 0.764 -9.617 8.922 1 86.81 427 TRP A N 1
ATOM 3376 C CA . TRP A 1 427 ? 1.381 -10.43 7.875 1 86.81 427 TRP A CA 1
ATOM 3377 C C . TRP A 1 427 ? 2.541 -9.688 7.223 1 86.81 427 TRP A C 1
ATOM 3379 O O . TRP A 1 427 ? 3.49 -10.305 6.738 1 86.81 427 TRP A O 1
ATOM 3389 N N . ARG A 1 428 ? 2.516 -8.383 7.285 1 91.44 428 ARG A N 1
ATOM 3390 C CA . ARG A 1 428 ? 3.59 -7.602 6.684 1 91.44 428 ARG A CA 1
ATOM 3391 C C . ARG A 1 428 ? 4.891 -7.77 7.461 1 91.44 428 ARG A C 1
ATOM 3393 O O . ARG A 1 428 ? 5.961 -7.93 6.867 1 91.44 428 ARG A O 1
ATOM 3400 N N . ILE A 1 429 ? 4.758 -7.844 8.766 1 90.31 429 ILE A N 1
ATOM 3401 C CA . ILE A 1 429 ? 5.926 -8.039 9.617 1 90.31 429 ILE A CA 1
ATOM 3402 C C . ILE A 1 429 ? 6.48 -9.445 9.422 1 90.31 429 ILE A C 1
ATOM 3404 O O . ILE A 1 429 ? 7.695 -9.625 9.297 1 90.31 429 ILE A O 1
ATOM 3408 N N . ASN A 1 430 ? 5.566 -10.344 9.328 1 90.44 430 ASN A N 1
ATOM 3409 C CA . ASN A 1 430 ? 5.953 -11.734 9.109 1 90.44 430 ASN A CA 1
ATOM 3410 C C . ASN A 1 430 ? 6.672 -11.906 7.773 1 90.44 430 ASN A C 1
ATOM 3412 O O . ASN A 1 430 ? 7.672 -12.625 7.688 1 90.44 430 ASN A O 1
ATOM 3416 N N . GLN A 1 431 ? 6.137 -11.297 6.805 1 91.44 431 GLN A N 1
ATOM 3417 C CA . GLN A 1 431 ? 6.75 -11.359 5.48 1 91.44 431 GLN A CA 1
ATOM 3418 C C . GLN A 1 431 ? 8.18 -10.828 5.512 1 91.44 431 GLN A C 1
ATOM 3420 O O . GLN A 1 431 ? 9.094 -11.461 4.973 1 91.44 431 GLN A O 1
ATOM 3425 N N . LEU A 1 432 ? 8.312 -9.703 6.16 1 94.19 432 LEU A N 1
ATOM 3426 C CA . LEU A 1 432 ? 9.625 -9.078 6.227 1 94.19 432 LEU A CA 1
ATOM 3427 C C . LEU A 1 432 ? 10.633 -9.984 6.918 1 94.19 432 LEU A C 1
ATOM 3429 O O . LEU A 1 432 ? 11.773 -10.125 6.461 1 94.19 432 LEU A O 1
ATOM 3433 N N . ASP A 1 433 ? 10.227 -10.656 7.941 1 93.62 433 ASP A N 1
ATOM 3434 C CA . ASP A 1 433 ? 11.086 -11.523 8.742 1 93.62 433 ASP A CA 1
ATOM 3435 C C . ASP A 1 433 ? 11.578 -12.711 7.926 1 93.62 433 ASP A C 1
ATOM 3437 O O . ASP A 1 433 ? 12.672 -13.234 8.172 1 93.62 433 ASP A O 1
ATOM 3441 N N . GLN A 1 434 ? 10.82 -13.156 6.961 1 95.88 434 GLN A N 1
ATOM 3442 C CA . GLN A 1 434 ? 11.164 -14.336 6.168 1 95.88 434 GLN A CA 1
ATOM 3443 C C . GLN A 1 434 ? 12.383 -14.07 5.297 1 95.88 434 GLN A C 1
ATOM 3445 O O . GLN A 1 434 ? 13.07 -15.016 4.887 1 95.88 434 GLN A O 1
ATOM 3450 N N . TYR A 1 435 ? 12.695 -12.82 4.957 1 96.69 435 TYR A N 1
ATOM 3451 C CA . TYR A 1 435 ? 13.82 -12.477 4.102 1 96.69 435 TYR A CA 1
ATOM 3452 C C . TYR A 1 435 ? 15.125 -12.508 4.883 1 96.69 435 TYR A C 1
ATOM 3454 O O . TYR A 1 435 ? 16.219 -12.461 4.297 1 96.69 435 TYR A O 1
ATOM 3462 N N . ASP A 1 436 ? 15.023 -12.633 6.215 1 95.31 436 ASP A N 1
ATOM 3463 C CA . ASP A 1 436 ? 16.219 -12.656 7.059 1 95.31 436 ASP A CA 1
ATOM 3464 C C . ASP A 1 436 ? 16.516 -14.078 7.535 1 95.31 436 ASP A C 1
ATOM 3466 O O . ASP A 1 436 ? 17.484 -14.297 8.266 1 95.31 436 ASP A O 1
ATOM 3470 N N . LYS A 1 437 ? 15.727 -15.031 7.109 1 95.81 437 LYS A N 1
ATOM 3471 C CA . LYS A 1 437 ? 15.914 -16.422 7.539 1 95.81 437 LYS A CA 1
ATOM 3472 C C . LYS A 1 437 ? 16.891 -17.156 6.625 1 95.81 437 LYS A C 1
ATOM 3474 O O . LYS A 1 437 ? 17.109 -16.734 5.488 1 95.81 437 LYS A O 1
ATOM 3479 N N . THR A 1 438 ? 17.453 -18.188 7.184 1 95.88 438 THR A N 1
ATOM 3480 C CA . THR A 1 438 ? 18.281 -19.094 6.414 1 95.88 438 THR A CA 1
ATOM 3481 C C . THR A 1 438 ? 17.469 -20.297 5.93 1 95.88 438 THR A C 1
ATOM 3483 O O . THR A 1 438 ? 16.656 -20.844 6.672 1 95.88 438 THR A O 1
ATOM 3486 N N . TYR A 1 439 ? 17.75 -20.719 4.73 1 96.75 439 TYR A N 1
ATOM 3487 C CA . TYR A 1 439 ? 17.016 -21.812 4.125 1 96.75 439 TYR A CA 1
ATOM 3488 C C . TYR A 1 439 ? 17.969 -22.938 3.693 1 96.75 439 TYR A C 1
ATOM 3490 O O . TYR A 1 439 ? 19.125 -22.672 3.393 1 96.75 439 TYR A O 1
ATOM 3498 N N . ARG A 1 440 ? 17.359 -24.125 3.717 1 96 440 ARG A N 1
ATOM 3499 C CA . ARG A 1 440 ? 18.141 -25.281 3.281 1 96 440 ARG A CA 1
ATOM 3500 C C . ARG A 1 440 ? 18.375 -25.25 1.777 1 96 440 ARG A C 1
ATOM 3502 O O . ARG A 1 440 ? 17.438 -25.141 0.993 1 96 440 ARG A O 1
ATOM 3509 N N . LEU A 1 441 ? 19.656 -25.5 1.4 1 97.56 441 LEU A N 1
ATOM 3510 C CA . LEU A 1 441 ? 20 -25.359 -0.012 1 97.56 441 LEU A CA 1
ATOM 3511 C C . LEU A 1 441 ? 20.375 -26.719 -0.607 1 97.56 441 LEU A C 1
ATOM 3513 O O . LEU A 1 441 ? 20.672 -26.812 -1.802 1 97.56 441 LEU A O 1
ATOM 3517 N N . THR A 1 442 ? 20.391 -27.766 0.23 1 97 442 THR A N 1
ATOM 3518 C CA . THR A 1 442 ? 20.75 -29.094 -0.231 1 97 442 THR A CA 1
ATOM 3519 C C . THR A 1 442 ? 19.672 -30.109 0.173 1 97 442 THR A C 1
ATOM 3521 O O . THR A 1 442 ? 18.922 -29.875 1.116 1 97 442 THR A O 1
ATOM 3524 N N . GLN A 1 443 ? 19.641 -31.203 -0.571 1 95.81 443 GLN A N 1
ATOM 3525 C CA . GLN A 1 443 ? 18.719 -32.281 -0.266 1 95.81 443 GLN A CA 1
ATOM 3526 C C . GLN A 1 443 ? 19.234 -33.125 0.886 1 95.81 443 GLN A C 1
ATOM 3528 O O . GLN A 1 443 ? 20.422 -33.438 0.969 1 95.81 443 GLN A O 1
ATOM 3533 N N . PRO A 1 444 ? 18.344 -33.469 1.74 1 94 444 PRO A N 1
ATOM 3534 C CA . PRO A 1 444 ? 18.75 -34.469 2.732 1 94 444 PRO A CA 1
ATOM 3535 C C . PRO A 1 444 ? 18.906 -35.875 2.139 1 94 444 PRO A C 1
ATOM 3537 O O . PRO A 1 444 ? 18.328 -36.156 1.091 1 94 444 PRO A O 1
ATOM 3540 N N . GLU A 1 445 ? 19.734 -36.688 2.791 1 86.5 445 GLU A N 1
ATOM 3541 C CA . GLU A 1 445 ? 19.969 -38.031 2.324 1 86.5 445 GLU A CA 1
ATOM 3542 C C . GLU A 1 445 ? 18.781 -38.938 2.643 1 86.5 445 GLU A C 1
ATOM 3544 O O . GLU A 1 445 ? 18.109 -38.781 3.662 1 86.5 445 GLU A O 1
ATOM 3549 N N . MET B 1 1 ? -13.688 32.5 53.75 1 25.81 1 MET B N 1
ATOM 3550 C CA . MET B 1 1 ? -13.242 31.406 52.875 1 25.81 1 MET B CA 1
ATOM 3551 C C . MET B 1 1 ? -12.945 31.906 51.469 1 25.81 1 MET B C 1
ATOM 3553 O O . MET B 1 1 ? -13.836 32.438 50.812 1 25.81 1 MET B O 1
ATOM 3557 N N . ALA B 1 2 ? -11.812 32.281 51.25 1 35.59 2 ALA B N 1
ATOM 3558 C CA . ALA B 1 2 ? -11.352 33.031 50.094 1 35.59 2 ALA B CA 1
ATOM 3559 C C . ALA B 1 2 ? -11.75 32.375 48.812 1 35.59 2 ALA B C 1
ATOM 3561 O O . ALA B 1 2 ? -11.477 31.172 48.594 1 35.59 2 ALA B O 1
ATOM 3562 N N . ARG B 1 3 ? -12.938 32.625 48.281 1 33.41 3 ARG B N 1
ATOM 3563 C CA . ARG B 1 3 ? -13.289 32.094 46.969 1 33.41 3 ARG B CA 1
ATOM 3564 C C . ARG B 1 3 ? -12.062 32.031 46.062 1 33.41 3 ARG B C 1
ATOM 3566 O O . ARG B 1 3 ? -11.469 33.062 45.719 1 33.41 3 ARG B O 1
ATOM 3573 N N . GLN B 1 4 ? -11.258 31.109 46.156 1 34.5 4 GLN B N 1
ATOM 3574 C CA . GLN B 1 4 ? -10.156 30.891 45.219 1 34.5 4 GLN B CA 1
ATOM 3575 C C . GLN B 1 4 ? -10.602 31.172 43.781 1 34.5 4 GLN B C 1
ATOM 3577 O O . GLN B 1 4 ? -11.555 30.562 43.281 1 34.5 4 GLN B O 1
ATOM 3582 N N . GLN B 1 5 ? -10.602 32.312 43.312 1 35.72 5 GLN B N 1
ATOM 3583 C CA . GLN B 1 5 ? -10.844 32.719 41.938 1 35.72 5 GLN B CA 1
ATOM 3584 C C . GLN B 1 5 ? -10.383 31.625 40.969 1 35.72 5 GLN B C 1
ATOM 3586 O O . GLN B 1 5 ? -9.195 31.297 40.938 1 35.72 5 GLN B O 1
ATOM 3591 N N . GLU B 1 6 ? -10.953 30.438 40.875 1 43.69 6 GLU B N 1
ATOM 3592 C CA . GLU B 1 6 ? -10.664 29.391 39.875 1 43.69 6 GLU B CA 1
ATOM 3593 C C . GLU B 1 6 ? -9.992 29.969 38.625 1 43.69 6 GLU B C 1
ATOM 3595 O O . GLU B 1 6 ? -10.523 30.891 38.031 1 43.69 6 GLU B O 1
ATOM 3600 N N . ALA B 1 7 ? -8.727 30.125 38.656 1 52.47 7 ALA B N 1
ATOM 3601 C CA . ALA B 1 7 ? -7.926 30.641 37.531 1 52.47 7 ALA B CA 1
ATOM 3602 C C . ALA B 1 7 ? -8.57 30.312 36.188 1 52.47 7 ALA B C 1
ATOM 3604 O O . ALA B 1 7 ? -8.93 29.156 35.938 1 52.47 7 ALA B O 1
ATOM 3605 N N . ASP B 1 8 ? -9.148 31.266 35.375 1 77.75 8 ASP B N 1
ATOM 3606 C CA . ASP B 1 8 ? -9.938 31.234 34.125 1 77.75 8 ASP B CA 1
ATOM 3607 C C . ASP B 1 8 ? -9.219 30.438 33.031 1 77.75 8 ASP B C 1
ATOM 3609 O O . ASP B 1 8 ? -8.039 30.656 32.781 1 77.75 8 ASP B O 1
ATOM 3613 N N . LYS B 1 9 ? -9.656 29.219 32.781 1 92.75 9 LYS B N 1
ATOM 3614 C CA . LYS B 1 9 ? -9.141 28.438 31.656 1 92.75 9 LYS B CA 1
ATOM 3615 C C . LYS B 1 9 ? -8.875 29.297 30.438 1 92.75 9 LYS B C 1
ATOM 3617 O O . LYS B 1 9 ? -9.719 30.109 30.047 1 92.75 9 LYS B O 1
ATOM 3622 N N . PRO B 1 10 ? -7.668 29.234 29.953 1 97.19 10 PRO B N 1
ATOM 3623 C CA . PRO B 1 10 ? -7.34 30.078 28.797 1 97.19 10 PRO B CA 1
ATOM 3624 C C . PRO B 1 10 ? -8.141 29.703 27.562 1 97.19 10 PRO B C 1
ATOM 3626 O O . PRO B 1 10 ? -8.547 28.547 27.391 1 97.19 10 PRO B O 1
ATOM 3629 N N . ASN B 1 11 ? -8.398 30.703 26.75 1 98.5 11 ASN B N 1
ATOM 3630 C CA . ASN B 1 11 ? -8.961 30.453 25.422 1 98.5 11 ASN B CA 1
ATOM 3631 C C . ASN B 1 11 ? -7.891 29.969 24.453 1 98.5 11 ASN B C 1
ATOM 3633 O O . ASN B 1 11 ? -6.695 30.172 24.688 1 98.5 11 ASN B O 1
ATOM 3637 N N . ILE B 1 12 ? -8.312 29.281 23.438 1 98.81 12 ILE B N 1
ATOM 3638 C CA . ILE B 1 12 ? -7.43 28.797 22.391 1 98.81 12 ILE B CA 1
ATOM 3639 C C . ILE B 1 12 ? -8 29.172 21.016 1 98.81 12 ILE B C 1
ATOM 3641 O O . ILE B 1 12 ? -9.18 28.938 20.75 1 98.81 12 ILE B O 1
ATOM 3645 N N . ILE B 1 13 ? -7.203 29.781 20.188 1 98.94 13 ILE B N 1
ATOM 3646 C CA . ILE B 1 13 ? -7.551 30 18.781 1 98.94 13 ILE B CA 1
ATOM 3647 C C . ILE B 1 13 ? -6.492 29.359 17.891 1 98.94 13 ILE B C 1
ATOM 3649 O O . ILE B 1 13 ? -5.309 29.688 17.984 1 98.94 13 ILE B O 1
ATOM 3653 N N . LEU B 1 14 ? -6.891 28.438 17.094 1 98.94 14 LEU B N 1
ATOM 3654 C CA . LEU B 1 14 ? -6.059 27.812 16.078 1 98.94 14 LEU B CA 1
ATOM 3655 C C . LEU B 1 14 ? -6.402 28.359 14.688 1 98.94 14 LEU B C 1
ATOM 3657 O O . LEU B 1 14 ? -7.461 28.047 14.141 1 98.94 14 LEU B O 1
ATOM 3661 N N . ILE B 1 15 ? -5.547 29.188 14.156 1 98.94 15 ILE B N 1
ATOM 3662 C CA . ILE B 1 15 ? -5.719 29.75 12.82 1 98.94 15 ILE B CA 1
ATOM 3663 C C . ILE B 1 15 ? -4.945 28.922 11.797 1 98.94 15 ILE B C 1
ATOM 3665 O O . ILE B 1 15 ? -3.725 28.766 11.906 1 98.94 15 ILE B O 1
ATOM 3669 N N . VAL B 1 16 ? -5.656 28.391 10.789 1 98.94 16 VAL B N 1
ATOM 3670 C CA . VAL B 1 16 ? -5.023 27.547 9.789 1 98.94 16 VAL B CA 1
ATOM 3671 C C . VAL B 1 16 ? -5.172 28.172 8.406 1 98.94 16 VAL B C 1
ATOM 3673 O O . VAL B 1 16 ? -6.289 28.453 7.961 1 98.94 16 VAL B O 1
ATOM 3676 N N . ALA B 1 17 ? -4.031 28.453 7.809 1 98.88 17 ALA B N 1
ATOM 3677 C CA . ALA B 1 17 ? -4.008 28.812 6.391 1 98.88 17 ALA B CA 1
ATOM 3678 C C . ALA B 1 17 ? -3.998 27.562 5.512 1 98.88 17 ALA B C 1
ATOM 3680 O O . ALA B 1 17 ? -3.566 26.5 5.945 1 98.88 17 ALA B O 1
ATOM 3681 N N . ASP B 1 18 ? -4.512 27.703 4.301 1 98.56 18 ASP B N 1
ATOM 3682 C CA . ASP B 1 18 ? -4.625 26.578 3.377 1 98.56 18 ASP B CA 1
ATOM 3683 C C . ASP B 1 18 ? -3.719 26.781 2.164 1 98.56 18 ASP B C 1
ATOM 3685 O O . ASP B 1 18 ? -3.98 27.641 1.317 1 98.56 18 ASP B O 1
ATOM 3689 N N . ASP B 1 19 ? -2.631 25.969 2.072 1 98.69 19 ASP B N 1
ATOM 3690 C CA . ASP B 1 19 ? -1.726 25.984 0.927 1 98.69 19 ASP B CA 1
ATOM 3691 C C . ASP B 1 19 ? -0.813 27.203 0.956 1 98.69 19 ASP B C 1
ATOM 3693 O O . ASP B 1 19 ? -0.478 27.766 -0.093 1 98.69 19 ASP B O 1
ATOM 3697 N N . LEU B 1 20 ? -0.475 27.672 2.166 1 98.94 20 LEU B N 1
ATOM 3698 C CA . LEU B 1 20 ? 0.411 28.828 2.289 1 98.94 20 LEU B CA 1
ATOM 3699 C C . LEU B 1 20 ? 1.868 28.406 2.115 1 98.94 20 LEU B C 1
ATOM 3701 O O . LEU B 1 20 ? 2.332 27.469 2.764 1 98.94 20 LEU B O 1
ATOM 3705 N N . GLY B 1 21 ? 2.605 29.125 1.263 1 98.81 21 GLY B N 1
ATOM 3706 C CA . GLY B 1 21 ? 4.031 28.875 1.114 1 98.81 21 GLY B CA 1
ATOM 3707 C C . GLY B 1 21 ? 4.84 29.281 2.328 1 98.81 21 GLY B C 1
ATOM 3708 O O . GLY B 1 21 ? 4.555 30.312 2.943 1 98.81 21 GLY B O 1
ATOM 3709 N N . TYR B 1 22 ? 5.852 28.516 2.578 1 98.75 22 TYR B N 1
ATOM 3710 C CA . TYR B 1 22 ? 6.711 28.844 3.713 1 98.75 22 TYR B CA 1
ATOM 3711 C C . TYR B 1 22 ? 7.312 30.234 3.557 1 98.75 22 TYR B C 1
ATOM 3713 O O . TYR B 1 22 ? 7.34 31.016 4.512 1 98.75 22 TYR B O 1
ATOM 3721 N N . GLY B 1 23 ? 7.77 30.609 2.432 1 98.5 23 GLY B N 1
ATOM 3722 C CA . GLY B 1 23 ? 8.508 31.844 2.191 1 98.5 23 GLY B CA 1
ATOM 3723 C C . GLY B 1 23 ? 7.613 33.031 1.928 1 98.5 23 GLY B C 1
ATOM 3724 O O . GLY B 1 23 ? 8.078 34.094 1.46 1 98.5 23 GLY B O 1
ATOM 3725 N N . ASP B 1 24 ? 6.352 32.938 2.305 1 98.81 24 ASP B N 1
ATOM 3726 C CA . ASP B 1 24 ? 5.422 33.938 1.787 1 98.81 24 ASP B CA 1
ATOM 3727 C C . ASP B 1 24 ? 4.945 34.875 2.898 1 98.81 24 ASP B C 1
ATOM 3729 O O . ASP B 1 24 ? 3.973 35.625 2.725 1 98.81 24 ASP B O 1
ATOM 3733 N N . LEU B 1 25 ? 5.59 34.812 4.035 1 98.69 25 LEU B N 1
ATOM 3734 C CA . LEU B 1 25 ? 5.371 35.781 5.121 1 98.69 25 LEU B CA 1
ATOM 3735 C C . LEU B 1 25 ? 6.566 36.719 5.266 1 98.69 25 LEU B C 1
ATOM 3737 O O . LEU B 1 25 ? 7.68 36.375 4.863 1 98.69 25 LEU B O 1
ATOM 3741 N N . GLY B 1 26 ? 6.262 37.844 5.852 1 97.88 26 GLY B N 1
ATOM 3742 C CA . GLY B 1 26 ? 7.387 38.719 6.168 1 97.88 26 GLY B CA 1
ATOM 3743 C C . GLY B 1 26 ? 8.43 38.031 7.039 1 97.88 26 GLY B C 1
ATOM 3744 O O . GLY B 1 26 ? 9.625 38.094 6.73 1 97.88 26 GLY B O 1
ATOM 3745 N N . ILE B 1 27 ? 8.062 37.344 8.039 1 97 27 ILE B N 1
ATOM 3746 C CA . ILE B 1 27 ? 8.953 36.719 9.023 1 97 27 ILE B CA 1
ATOM 3747 C C . ILE B 1 27 ? 9.703 35.562 8.375 1 97 27 ILE B C 1
ATOM 3749 O O . ILE B 1 27 ? 10.758 35.156 8.867 1 97 27 ILE B O 1
ATOM 3753 N N . THR B 1 28 ? 9.188 35.031 7.277 1 97.5 28 THR B N 1
ATOM 3754 C CA . THR B 1 28 ? 9.859 33.906 6.621 1 97.5 28 THR B CA 1
ATOM 3755 C C . THR B 1 28 ? 10.594 34.406 5.371 1 97.5 28 THR B C 1
ATOM 3757 O O . THR B 1 28 ? 11.07 33.594 4.574 1 97.5 28 THR B O 1
ATOM 3760 N N . GLY B 1 29 ? 10.578 35.75 5.117 1 95.94 29 GLY B N 1
ATOM 3761 C CA . GLY B 1 29 ? 11.539 36.281 4.172 1 95.94 29 GLY B CA 1
ATOM 3762 C C . GLY B 1 29 ? 10.906 36.844 2.908 1 95.94 29 GLY B C 1
ATOM 3763 O O . GLY B 1 29 ? 11.602 37.219 1.968 1 95.94 29 GLY B O 1
ATOM 3764 N N . SER B 1 30 ? 9.562 36.875 2.842 1 97.69 30 SER B N 1
ATOM 3765 C CA . SER B 1 30 ? 8.938 37.375 1.625 1 97.69 30 SER B CA 1
ATOM 3766 C C . SER B 1 30 ? 9.367 38.812 1.346 1 97.69 30 SER B C 1
ATOM 3768 O O . SER B 1 30 ? 9.398 39.656 2.256 1 97.69 30 SER B O 1
ATOM 3770 N N . LYS B 1 31 ? 9.625 39.125 0.112 1 96.44 31 LYS B N 1
ATOM 3771 C CA . LYS B 1 31 ? 9.953 40.469 -0.323 1 96.44 31 LYS B CA 1
ATOM 3772 C C . LYS B 1 31 ? 8.797 41.094 -1.099 1 96.44 31 LYS B C 1
ATOM 3774 O O . LYS B 1 31 ? 8.797 42.312 -1.37 1 96.44 31 LYS B O 1
ATOM 3779 N N . GLN B 1 32 ? 7.824 40.281 -1.312 1 97.5 32 GLN B N 1
ATOM 3780 C CA . GLN B 1 32 ? 6.723 40.719 -2.156 1 97.5 32 GLN B CA 1
ATOM 3781 C C . GLN B 1 32 ? 5.441 40.906 -1.345 1 97.5 32 GLN B C 1
ATOM 3783 O O . GLN B 1 32 ? 4.637 41.781 -1.629 1 97.5 32 GLN B O 1
ATOM 3788 N N . ILE B 1 33 ? 5.254 40.062 -0.419 1 98.12 33 ILE B N 1
ATOM 3789 C CA . ILE B 1 33 ? 3.984 40.031 0.303 1 98.12 33 ILE B CA 1
ATOM 3790 C C . ILE B 1 33 ? 4.176 40.625 1.697 1 98.12 33 ILE B C 1
ATOM 3792 O O . ILE B 1 33 ? 5.066 40.219 2.441 1 98.12 33 ILE B O 1
ATOM 3796 N N . PHE B 1 34 ? 3.363 41.531 2.037 1 96.06 34 PHE B N 1
ATOM 3797 C CA . PHE B 1 34 ? 3.398 42.188 3.348 1 96.06 34 PHE B CA 1
ATOM 3798 C C . PHE B 1 34 ? 2.355 41.562 4.277 1 96.06 34 PHE B C 1
ATOM 3800 O O . PHE B 1 34 ? 1.157 41.625 3.984 1 96.06 34 PHE B O 1
ATOM 3807 N N . THR B 1 35 ? 2.836 41 5.367 1 98.62 35 THR B N 1
ATOM 3808 C CA . THR B 1 35 ? 1.933 40.344 6.312 1 98.62 35 THR B CA 1
ATOM 3809 C C . THR B 1 35 ? 2.145 40.875 7.723 1 98.62 35 THR B C 1
ATOM 3811 O O . THR B 1 35 ? 2.477 40.125 8.641 1 98.62 35 THR B O 1
ATOM 3814 N N . PRO B 1 36 ? 1.863 42.125 7.965 1 98.69 36 PRO B N 1
ATOM 3815 C CA . PRO B 1 36 ? 2.201 42.781 9.234 1 98.69 36 PRO B CA 1
ATOM 3816 C C . PRO B 1 36 ? 1.482 42.125 10.43 1 98.69 36 PRO B C 1
ATOM 3818 O O . PRO B 1 36 ? 2.031 42.094 11.531 1 98.69 36 PRO B O 1
ATOM 3821 N N . ASN B 1 37 ? 0.264 41.719 10.242 1 98.75 37 ASN B N 1
ATOM 3822 C CA . ASN B 1 37 ? -0.48 41.156 11.367 1 98.75 37 ASN B CA 1
ATOM 3823 C C . ASN B 1 37 ? 0.058 39.812 11.773 1 98.75 37 ASN B C 1
ATOM 3825 O O . ASN B 1 37 ? 0.23 39.531 12.961 1 98.75 37 ASN B O 1
ATOM 3829 N N . ILE B 1 38 ? 0.372 38.938 10.797 1 98.81 38 ILE B N 1
ATOM 3830 C CA . ILE B 1 38 ? 0.949 37.625 11.094 1 98.81 38 ILE B CA 1
ATOM 3831 C C . ILE B 1 38 ? 2.352 37.812 11.672 1 98.81 38 ILE B C 1
ATOM 3833 O O . ILE B 1 38 ? 2.73 37.125 12.617 1 98.81 38 ILE B O 1
ATOM 3837 N N . ASP B 1 39 ? 3.088 38.75 11.133 1 98.56 39 ASP B N 1
ATOM 3838 C CA . ASP B 1 39 ? 4.418 39.031 11.656 1 98.56 39 ASP B CA 1
ATOM 3839 C C . ASP B 1 39 ? 4.344 39.531 13.102 1 98.56 39 ASP B C 1
ATOM 3841 O O . ASP B 1 39 ? 5.203 39.219 13.922 1 98.56 39 ASP B O 1
ATOM 3845 N N . ALA B 1 40 ? 3.338 40.312 13.367 1 98.19 40 ALA B N 1
ATOM 3846 C CA . ALA B 1 40 ? 3.154 40.781 14.727 1 98.19 40 ALA B CA 1
ATOM 3847 C C . ALA B 1 40 ? 2.848 39.625 15.688 1 98.19 40 ALA B C 1
ATOM 3849 O O . ALA B 1 40 ? 3.273 39.656 16.844 1 98.19 40 ALA B O 1
ATOM 3850 N N . LEU B 1 41 ? 2.082 38.688 15.211 1 97.25 41 LEU B N 1
ATOM 3851 C CA . LEU B 1 41 ? 1.812 37.5 16.016 1 97.25 41 LEU B CA 1
ATOM 3852 C C . LEU B 1 41 ? 3.111 36.812 16.391 1 97.25 41 LEU B C 1
ATOM 3854 O O . LEU B 1 41 ? 3.287 36.375 17.531 1 97.25 41 LEU B O 1
ATOM 3858 N N . ALA B 1 42 ? 3.994 36.688 15.414 1 97.12 42 ALA B N 1
ATOM 3859 C CA . ALA B 1 42 ? 5.289 36.062 15.648 1 97.12 42 ALA B CA 1
ATOM 3860 C C . ALA B 1 42 ? 6.148 36.906 16.594 1 97.12 42 ALA B C 1
ATOM 3862 O O . ALA B 1 42 ? 6.781 36.344 17.5 1 97.12 42 ALA B O 1
ATOM 3863 N N . LYS B 1 43 ? 6.137 38.156 16.391 1 96.56 43 LYS B N 1
ATOM 3864 C CA . LYS B 1 43 ? 6.934 39.062 17.219 1 96.56 43 LYS B CA 1
ATOM 3865 C C . LYS B 1 43 ? 6.453 39.062 18.656 1 96.56 43 LYS B C 1
ATOM 3867 O O . LYS B 1 43 ? 7.246 39.25 19.578 1 96.56 43 LYS B O 1
ATOM 3872 N N . GLY B 1 44 ? 5.188 38.844 18.797 1 96.31 44 GLY B N 1
ATOM 3873 C CA . GLY B 1 44 ? 4.609 38.812 20.125 1 96.31 44 GLY B CA 1
ATOM 3874 C C . GLY B 1 44 ? 4.598 37.406 20.734 1 96.31 44 GLY B C 1
ATOM 3875 O O . GLY B 1 44 ? 4.145 37.219 21.859 1 96.31 44 GLY B O 1
ATOM 3876 N N . GLY B 1 45 ? 5.086 36.438 20.031 1 96.81 45 GLY B N 1
ATOM 3877 C CA . GLY B 1 45 ? 5.078 35.062 20.453 1 96.81 45 GLY B CA 1
ATOM 3878 C C . GLY B 1 45 ? 6.336 34.312 20.062 1 96.81 45 GLY B C 1
ATOM 3879 O O . GLY B 1 45 ? 7.445 34.844 20.172 1 96.81 45 GLY B O 1
ATOM 3880 N N . ILE B 1 46 ? 6.148 33.062 19.766 1 96.81 46 ILE B N 1
ATOM 3881 C CA . ILE B 1 46 ? 7.242 32.188 19.391 1 96.81 46 ILE B CA 1
ATOM 3882 C C . ILE B 1 46 ? 7.055 31.734 17.938 1 96.81 46 ILE B C 1
ATOM 3884 O O . ILE B 1 46 ? 5.988 31.25 17.562 1 96.81 46 ILE B O 1
ATOM 3888 N N . PHE B 1 47 ? 8.102 31.984 17.109 1 97.81 47 PHE B N 1
ATOM 3889 C CA . PHE B 1 47 ? 8.164 31.438 15.766 1 97.81 47 PHE B CA 1
ATOM 3890 C C . PHE B 1 47 ? 8.93 30.109 15.75 1 97.81 47 PHE B C 1
ATOM 3892 O O . PHE B 1 47 ? 10.07 30.047 16.219 1 97.81 47 PHE B O 1
ATOM 3899 N N . PHE B 1 48 ? 8.289 29.078 15.273 1 97.94 48 PHE B N 1
ATOM 3900 C CA . PHE B 1 48 ? 8.969 27.797 15.117 1 97.94 48 PHE B CA 1
ATOM 3901 C C . PHE B 1 48 ? 9.633 27.688 13.75 1 97.94 48 PHE B C 1
ATOM 3903 O O . PHE B 1 48 ? 8.969 27.406 12.75 1 97.94 48 PHE B O 1
ATOM 3910 N N . SER B 1 49 ? 10.922 27.844 13.742 1 97.25 49 SER B N 1
ATOM 3911 C CA . SER B 1 49 ? 11.617 27.844 12.469 1 97.25 49 SER B CA 1
ATOM 3912 C C . SER B 1 49 ? 11.602 26.453 11.828 1 97.25 49 SER B C 1
ATOM 3914 O O . SER B 1 49 ? 11.789 26.328 10.617 1 97.25 49 SER B O 1
ATOM 3916 N N . GLN B 1 50 ? 11.43 25.438 12.656 1 97.94 50 GLN B N 1
ATOM 3917 C CA . GLN B 1 50 ? 11.32 24.047 12.203 1 97.94 50 GLN B CA 1
ATOM 3918 C C . GLN B 1 50 ? 9.977 23.453 12.602 1 97.94 50 GLN B C 1
ATOM 3920 O O . GLN B 1 50 ? 9.922 22.406 13.258 1 97.94 50 GLN B O 1
ATOM 3925 N N . GLY B 1 51 ? 8.914 24.125 12.133 1 98.62 51 GLY B N 1
ATOM 3926 C CA . GLY B 1 51 ? 7.551 23.656 12.32 1 98.62 51 GLY B CA 1
ATOM 3927 C C . GLY B 1 51 ? 7.078 22.734 11.203 1 98.62 51 GLY B C 1
ATOM 3928 O O . GLY B 1 51 ? 7.16 23.094 10.031 1 98.62 51 GLY B O 1
ATOM 3929 N N . TYR B 1 52 ? 6.605 21.547 11.578 1 98.88 52 TYR B N 1
ATOM 3930 C CA . TYR B 1 52 ? 6.223 20.547 10.586 1 98.88 52 TYR B CA 1
ATOM 3931 C C . TYR B 1 52 ? 4.758 20.156 10.734 1 98.88 52 TYR B C 1
ATOM 3933 O O . TYR B 1 52 ? 4.223 20.156 11.852 1 98.88 52 TYR B O 1
ATOM 3941 N N . VAL B 1 53 ? 4.156 19.859 9.602 1 98.94 53 VAL B N 1
ATOM 3942 C CA . VAL B 1 53 ? 2.879 19.156 9.594 1 98.94 53 VAL B CA 1
ATOM 3943 C C . VAL B 1 53 ? 3.109 17.672 9.328 1 98.94 53 VAL B C 1
ATOM 3945 O O . VAL B 1 53 ? 4.203 17.266 8.93 1 98.94 53 VAL B O 1
ATOM 3948 N N . SER B 1 54 ? 2.092 16.891 9.602 1 98.75 54 SER B N 1
ATOM 3949 C CA . SER B 1 54 ? 2.268 15.453 9.594 1 98.75 54 SER B CA 1
ATOM 3950 C C . SER B 1 54 ? 1.929 14.867 8.227 1 98.75 54 SER B C 1
ATOM 3952 O O . SER B 1 54 ? 2.102 13.664 7.996 1 98.75 54 SER B O 1
ATOM 3954 N N . SER B 1 55 ? 1.454 15.734 7.328 1 98.75 55 SER B N 1
ATOM 3955 C CA . SER B 1 55 ? 1.184 15.312 5.957 1 98.75 55 SER B CA 1
ATOM 3956 C C . SER B 1 55 ? 1.41 16.453 4.973 1 98.75 55 SER B C 1
ATOM 3958 O O . SER B 1 55 ? 1.35 17.625 5.352 1 98.75 55 SER B O 1
ATOM 3960 N N . ALA B 1 56 ? 1.597 16.094 3.727 1 98 56 ALA B N 1
ATOM 3961 C CA . ALA B 1 56 ? 1.933 17.078 2.703 1 98 56 ALA B CA 1
ATOM 3962 C C . ALA B 1 56 ? 0.691 17.516 1.931 1 98 56 ALA B C 1
ATOM 3964 O O . ALA B 1 56 ? 0.795 18.188 0.907 1 98 56 ALA B O 1
ATOM 3965 N N . VAL B 1 57 ? -0.483 17.031 2.395 1 97.44 57 VAL B N 1
ATOM 3966 C CA . VAL B 1 57 ? -1.726 17.453 1.752 1 97.44 57 VAL B CA 1
ATOM 3967 C C . VAL B 1 57 ? -2.775 17.766 2.814 1 97.44 57 VAL B C 1
ATOM 3969 O O . VAL B 1 57 ? -2.615 17.406 3.982 1 97.44 57 VAL B O 1
ATOM 3972 N N . CYS B 1 58 ? -3.859 18.312 2.441 1 98.06 58 CYS B N 1
ATOM 3973 C CA . CYS B 1 58 ? -4.773 19.062 3.299 1 98.06 58 CYS B CA 1
ATOM 3974 C C . CYS B 1 58 ? -5.457 18.141 4.301 1 98.06 58 CYS B C 1
ATOM 3976 O O . CYS B 1 58 ? -5.246 18.266 5.508 1 98.06 58 CYS B O 1
ATOM 3978 N N . SER B 1 59 ? -6.176 17.156 3.834 1 98 59 SER B N 1
ATOM 3979 C CA . SER B 1 59 ? -7.094 16.406 4.68 1 98 59 SER B CA 1
ATOM 3980 C C . SER B 1 59 ? -6.344 15.578 5.719 1 98 59 SER B C 1
ATOM 3982 O O . SER B 1 59 ? -6.609 15.688 6.918 1 98 59 SER B O 1
ATOM 3984 N N . PRO B 1 60 ? -5.363 14.789 5.297 1 98.5 60 PRO B N 1
ATOM 3985 C CA . PRO B 1 60 ? -4.641 14.055 6.336 1 98.5 60 PRO B CA 1
ATOM 3986 C C . PRO B 1 60 ? -3.855 14.969 7.273 1 98.5 60 PRO B C 1
ATOM 3988 O O . PRO B 1 60 ? -3.691 14.656 8.453 1 98.5 60 PRO B O 1
ATOM 3991 N N . SER B 1 61 ? -3.32 16.062 6.824 1 98.81 61 SER B N 1
ATOM 3992 C CA . SER B 1 61 ? -2.658 17.031 7.699 1 98.81 61 SER B CA 1
ATOM 3993 C C . SER B 1 61 ? -3.619 17.562 8.758 1 98.81 61 SER B C 1
ATOM 3995 O O . SER B 1 61 ? -3.256 17.688 9.93 1 98.81 61 SER B O 1
ATOM 3997 N N . ARG B 1 62 ? -4.84 17.859 8.383 1 98.81 62 ARG B N 1
ATOM 3998 C CA . ARG B 1 62 ? -5.863 18.328 9.312 1 98.81 62 ARG B CA 1
ATOM 3999 C C . ARG B 1 62 ? -6.25 17.234 10.297 1 98.81 62 ARG B C 1
ATOM 4001 O O . ARG B 1 62 ? -6.543 17.516 11.461 1 98.81 62 ARG B O 1
ATOM 4008 N N . ALA B 1 63 ? -6.277 15.977 9.797 1 98.81 63 ALA B N 1
ATOM 4009 C CA . ALA B 1 63 ? -6.539 14.867 10.703 1 98.81 63 ALA B CA 1
ATOM 4010 C C . ALA B 1 63 ? -5.488 14.797 11.805 1 98.81 63 ALA B C 1
ATOM 4012 O O . ALA B 1 63 ? -5.82 14.664 12.984 1 98.81 63 ALA B O 1
ATOM 4013 N N . GLY B 1 64 ? -4.227 14.906 11.406 1 98.81 64 GLY B N 1
ATOM 4014 C CA . GLY B 1 64 ? -3.168 14.945 12.406 1 98.81 64 GLY B CA 1
ATOM 4015 C C . GLY B 1 64 ? -3.258 16.141 13.328 1 98.81 64 GLY B C 1
ATOM 4016 O O . GLY B 1 64 ? -3.137 16.016 14.547 1 98.81 64 GLY B O 1
ATOM 4017 N N . LEU B 1 65 ? -3.508 17.266 12.781 1 98.81 65 LEU B N 1
ATOM 4018 C CA . LEU B 1 65 ? -3.584 18.531 13.469 1 98.81 65 LEU B CA 1
ATOM 4019 C C . LEU B 1 65 ? -4.664 18.516 14.547 1 98.81 65 LEU B C 1
ATOM 4021 O O . LEU B 1 65 ? -4.457 19.016 15.656 1 98.81 65 LEU B O 1
ATOM 4025 N N . LEU B 1 66 ? -5.805 17.906 14.266 1 98.88 66 LEU B N 1
ATOM 4026 C CA . LEU B 1 66 ? -6.965 18 15.141 1 98.88 66 LEU B CA 1
ATOM 4027 C C . LEU B 1 66 ? -7.008 16.812 16.109 1 98.88 66 LEU B C 1
ATOM 4029 O O . LEU B 1 66 ? -7.77 16.828 17.078 1 98.88 66 LEU B O 1
ATOM 4033 N N . THR B 1 67 ? -6.148 15.789 15.867 1 98.81 67 THR B N 1
ATOM 4034 C CA . THR B 1 67 ? -6.215 14.617 16.75 1 98.81 67 THR B CA 1
ATOM 4035 C C . THR B 1 67 ? -4.957 14.516 17.609 1 98.81 67 THR B C 1
ATOM 4037 O O . THR B 1 67 ? -4.953 13.836 18.625 1 98.81 67 THR B O 1
ATOM 4040 N N . GLY B 1 68 ? -3.859 15.125 17.125 1 98.88 68 GLY B N 1
ATOM 4041 C CA . GLY B 1 68 ? -2.582 14.984 17.797 1 98.88 68 GLY B CA 1
ATOM 4042 C C . GLY B 1 68 ? -1.925 13.641 17.562 1 98.88 68 GLY B C 1
ATOM 4043 O O . GLY B 1 68 ? -0.938 13.297 18.203 1 98.88 68 GLY B O 1
ATOM 4044 N N . ARG B 1 69 ? -2.52 12.867 16.672 1 98.69 69 ARG B N 1
ATOM 4045 C CA . ARG B 1 69 ? -2.008 11.562 16.266 1 98.69 69 ARG B CA 1
ATOM 4046 C C . ARG B 1 69 ? -1.507 11.602 14.82 1 98.69 69 ARG B C 1
ATOM 4048 O O . ARG B 1 69 ? -2.076 12.297 13.977 1 98.69 69 ARG B O 1
ATOM 4055 N N . ASN B 1 70 ? -0.409 10.898 14.625 1 98.75 70 ASN B N 1
ATOM 4056 C CA . ASN B 1 70 ? -0.024 10.703 13.234 1 98.75 70 ASN B CA 1
ATOM 4057 C C . ASN B 1 70 ? -1.101 9.961 12.453 1 98.75 70 ASN B C 1
ATOM 4059 O O . ASN B 1 70 ? -1.381 8.789 12.734 1 98.75 70 ASN B O 1
ATOM 4063 N N . GLN B 1 71 ? -1.628 10.586 11.453 1 98.69 71 GLN B N 1
ATOM 4064 C CA . GLN B 1 71 ? -2.84 10.117 10.789 1 98.69 71 GLN B CA 1
ATOM 4065 C C . GLN B 1 71 ? -2.607 8.773 10.102 1 98.69 71 GLN B C 1
ATOM 4067 O O . GLN B 1 71 ? -3.549 8.008 9.891 1 98.69 71 GLN B O 1
ATOM 4072 N N . VAL B 1 72 ? -1.421 8.422 9.852 1 97.38 72 VAL B N 1
ATOM 4073 C CA . VAL B 1 72 ? -1.156 7.152 9.172 1 97.38 72 VAL B CA 1
ATOM 4074 C C . VAL B 1 72 ? -1.343 5.996 10.148 1 97.38 72 VAL B C 1
ATOM 4076 O O . VAL B 1 72 ? -1.47 4.84 9.734 1 97.38 72 VAL B O 1
ATOM 4079 N N . THR B 1 73 ? -1.331 6.285 11.5 1 97.06 73 THR B N 1
ATOM 4080 C CA . THR B 1 73 ? -1.501 5.238 12.508 1 97.06 73 THR B CA 1
ATOM 4081 C C . THR B 1 73 ? -2.949 4.762 12.547 1 97.06 73 THR B C 1
ATOM 4083 O O . THR B 1 73 ? -3.252 3.73 13.156 1 97.06 73 THR B O 1
ATOM 4086 N N . PHE B 1 74 ? -3.84 5.488 11.883 1 96.25 74 PHE B N 1
ATOM 4087 C CA . PHE B 1 74 ? -5.215 5.012 11.805 1 96.25 74 PHE B CA 1
ATOM 4088 C C . PHE B 1 74 ? -5.715 5.035 10.367 1 96.25 74 PHE B C 1
ATOM 4090 O O . PHE B 1 74 ? -6.922 5.094 10.125 1 96.25 74 PHE B O 1
ATOM 4097 N N . GLY B 1 75 ? -4.828 5.09 9.383 1 94.44 75 GLY B N 1
ATOM 4098 C CA . GLY B 1 75 ? -5.102 4.781 7.992 1 94.44 75 GLY B CA 1
ATOM 4099 C C . GLY B 1 75 ? -5.547 5.992 7.191 1 94.44 75 GLY B C 1
ATOM 4100 O O . GLY B 1 75 ? -6.16 5.848 6.129 1 94.44 75 GLY B O 1
ATOM 4101 N N . TYR B 1 76 ? -5.289 7.215 7.609 1 96.81 76 TYR B N 1
ATOM 4102 C CA . TYR B 1 76 ? -5.73 8.43 6.938 1 96.81 76 TYR B CA 1
ATOM 4103 C C . TYR B 1 76 ? -4.582 9.086 6.18 1 96.81 76 TYR B C 1
ATOM 4105 O O . TYR B 1 76 ? -4.242 10.242 6.434 1 96.81 76 TYR B O 1
ATOM 4113 N N . ASP B 1 77 ? -4.133 8.477 5.129 1 94.56 77 ASP B N 1
ATOM 4114 C CA . ASP B 1 77 ? -2.904 8.844 4.434 1 94.56 77 ASP B CA 1
ATOM 4115 C C . ASP B 1 77 ? -3.182 9.883 3.344 1 94.56 77 ASP B C 1
ATOM 4117 O O . ASP B 1 77 ? -2.283 10.625 2.949 1 94.56 77 ASP B O 1
ATOM 4121 N N . ASN B 1 78 ? -4.445 9.922 2.861 1 93.5 78 ASN B N 1
ATOM 4122 C CA . ASN B 1 78 ? -4.703 10.609 1.6 1 93.5 78 ASN B CA 1
ATOM 4123 C C . ASN B 1 78 ? -5.828 11.633 1.738 1 93.5 78 ASN B C 1
ATOM 4125 O O . ASN B 1 78 ? -6.602 11.586 2.695 1 93.5 78 ASN B O 1
ATOM 4129 N N . ASN B 1 79 ? -5.879 12.547 0.769 1 94.62 79 ASN B N 1
ATOM 4130 C CA . ASN B 1 79 ? -7.047 13.414 0.655 1 94.62 79 ASN B CA 1
ATOM 4131 C C . ASN B 1 79 ? -8.305 12.617 0.32 1 94.62 79 ASN B C 1
ATOM 4133 O O . ASN B 1 79 ? -8.227 11.523 -0.241 1 94.62 79 ASN B O 1
ATOM 4137 N N . LEU B 1 80 ? -9.375 13.242 0.704 1 92.06 80 LEU B N 1
ATOM 4138 C CA . LEU B 1 80 ? -10.656 12.648 0.351 1 92.06 80 LEU B CA 1
ATOM 4139 C C . LEU B 1 80 ? -10.906 12.742 -1.151 1 92.06 80 LEU B C 1
ATOM 4141 O O . LEU B 1 80 ? -10.648 13.781 -1.763 1 92.06 80 LEU B O 1
ATOM 4145 N N . ALA B 1 81 ? -11.188 11.648 -1.764 1 86 81 ALA B N 1
ATOM 4146 C CA . ALA B 1 81 ? -11.477 11.578 -3.191 1 86 81 ALA B CA 1
ATOM 4147 C C . ALA B 1 81 ? -12.617 10.594 -3.465 1 86 81 ALA B C 1
ATOM 4149 O O . ALA B 1 81 ? -13.266 10.109 -2.535 1 86 81 ALA B O 1
ATOM 4150 N N . GLU B 1 82 ? -12.852 10.5 -4.723 1 83.62 82 GLU B N 1
ATOM 4151 C CA . GLU B 1 82 ? -13.852 9.5 -5.094 1 83.62 82 GLU B CA 1
ATOM 4152 C C . GLU B 1 82 ? -13.445 8.109 -4.621 1 83.62 82 GLU B C 1
ATOM 4154 O O . GLU B 1 82 ? -12.266 7.754 -4.664 1 83.62 82 GLU B O 1
ATOM 4159 N N . ASN B 1 83 ? -14.43 7.445 -4.215 1 83.5 83 ASN B N 1
ATOM 4160 C CA . ASN B 1 83 ? -14.164 6.102 -3.715 1 83.5 83 ASN B CA 1
ATOM 4161 C C . ASN B 1 83 ? -13.57 5.203 -4.797 1 83.5 83 ASN B C 1
ATOM 4163 O O . ASN B 1 83 ? -14.102 5.133 -5.91 1 83.5 83 ASN B O 1
ATOM 4167 N N . GLN B 1 84 ? -12.523 4.547 -4.426 1 83.62 84 GLN B N 1
ATOM 4168 C CA . GLN B 1 84 ? -11.867 3.617 -5.34 1 83.62 84 GLN B CA 1
ATOM 4169 C C . GLN B 1 84 ? -12.422 2.205 -5.176 1 83.62 84 GLN B C 1
ATOM 4171 O O . GLN B 1 84 ? -12.891 1.838 -4.098 1 83.62 84 GLN B O 1
ATOM 4176 N N . PRO B 1 85 ? -12.359 1.412 -6.297 1 82.62 85 PRO B N 1
ATOM 4177 C CA . PRO B 1 85 ? -12.773 0.016 -6.145 1 82.62 85 PRO B CA 1
ATOM 4178 C C . PRO B 1 85 ? -12.039 -0.699 -5.016 1 82.62 85 PRO B C 1
ATOM 4180 O O . PRO B 1 85 ? -10.828 -0.514 -4.844 1 82.62 85 PRO B O 1
ATOM 4183 N N . GLY B 1 86 ? -12.82 -1.395 -4.242 1 84.75 86 GLY B N 1
ATOM 4184 C CA . GLY B 1 86 ? -12.234 -2.156 -3.152 1 84.75 86 GLY B CA 1
ATOM 4185 C C . GLY B 1 86 ? -12.359 -1.465 -1.808 1 84.75 86 GLY B C 1
ATOM 4186 O O . GLY B 1 86 ? -12.211 -2.1 -0.762 1 84.75 86 GLY B O 1
ATOM 4187 N N . PHE B 1 87 ? -12.641 -0.182 -1.888 1 87.56 87 PHE B N 1
ATOM 4188 C CA . PHE B 1 87 ? -12.742 0.561 -0.637 1 87.56 87 PHE B CA 1
ATOM 4189 C C . PHE B 1 87 ? -14.203 0.724 -0.224 1 87.56 87 PHE B C 1
ATOM 4191 O O . PHE B 1 87 ? -15.094 0.766 -1.074 1 87.56 87 PHE B O 1
ATOM 4198 N N . ASP B 1 88 ? -14.398 0.772 1.061 1 89.5 88 ASP B N 1
ATOM 4199 C CA . ASP B 1 88 ? -15.711 1.013 1.652 1 89.5 88 ASP B CA 1
ATOM 4200 C C . ASP B 1 88 ? -15.953 2.506 1.861 1 89.5 88 ASP B C 1
ATOM 4202 O O . ASP B 1 88 ? -15.273 3.143 2.668 1 89.5 88 ASP B O 1
ATOM 4206 N N . PRO B 1 89 ? -16.938 3.049 1.19 1 88.56 89 PRO B N 1
ATOM 4207 C CA . PRO B 1 89 ? -17.219 4.484 1.301 1 88.56 89 PRO B CA 1
ATOM 4208 C C . PRO B 1 89 ? -17.547 4.914 2.729 1 88.56 89 PRO B C 1
ATOM 4210 O O . PRO B 1 89 ? -17.438 6.098 3.059 1 88.56 89 PRO B O 1
ATOM 4213 N N . ALA B 1 90 ? -17.906 3.998 3.588 1 89.44 90 ALA B N 1
ATOM 4214 C CA . ALA B 1 90 ? -18.266 4.312 4.969 1 89.44 90 ALA B CA 1
ATOM 4215 C C . ALA B 1 90 ? -17.047 4.801 5.746 1 89.44 90 ALA B C 1
ATOM 4217 O O . ALA B 1 90 ? -17.172 5.402 6.816 1 89.44 90 ALA B O 1
ATOM 4218 N N . PHE B 1 91 ? -15.875 4.605 5.172 1 91.5 91 PHE B N 1
ATOM 4219 C CA . PHE B 1 91 ? -14.641 4.953 5.871 1 91.5 91 PHE B CA 1
ATOM 4220 C C . PHE B 1 91 ? -14 6.195 5.258 1 91.5 91 PHE B C 1
ATOM 4222 O O . PHE B 1 91 ? -12.859 6.527 5.57 1 91.5 91 PHE B O 1
ATOM 4229 N N . LEU B 1 92 ? -14.734 6.906 4.414 1 93.5 92 LEU B N 1
ATOM 4230 C CA . LEU B 1 92 ? -14.195 8.062 3.701 1 93.5 92 LEU B CA 1
ATOM 4231 C C . LEU B 1 92 ? -14.258 9.312 4.57 1 93.5 92 LEU B C 1
ATOM 4233 O O . LEU B 1 92 ? -14.977 10.266 4.246 1 93.5 92 LEU B O 1
ATOM 4237 N N . GLY B 1 93 ? -13.5 9.289 5.676 1 96.31 93 GLY B N 1
ATOM 4238 C CA . GLY B 1 93 ? -13.43 10.383 6.641 1 96.31 93 GLY B CA 1
ATOM 4239 C C . GLY B 1 93 ? -12.625 10.023 7.879 1 96.31 93 GLY B C 1
ATOM 4240 O O . GLY B 1 93 ? -12.008 8.961 7.945 1 96.31 93 GLY B O 1
ATOM 4241 N N . LEU B 1 94 ? -12.57 10.984 8.781 1 97.81 94 LEU B N 1
ATOM 4242 C CA . LEU B 1 94 ? -11.852 10.75 10.031 1 97.81 94 LEU B CA 1
ATOM 4243 C C . LEU B 1 94 ? -12.539 9.672 10.859 1 97.81 94 LEU B C 1
ATOM 4245 O O . LEU B 1 94 ? -13.703 9.828 11.242 1 97.81 94 LEU B O 1
ATOM 4249 N N . PRO B 1 95 ? -11.828 8.578 11.172 1 96.56 95 PRO B N 1
ATOM 4250 C CA . PRO B 1 95 ? -12.469 7.504 11.93 1 96.56 95 PRO B CA 1
ATOM 4251 C C . PRO B 1 95 ? -13.117 8 13.219 1 96.56 95 PRO B C 1
ATOM 4253 O O . PRO B 1 95 ? -12.508 8.773 13.969 1 96.56 95 PRO B O 1
ATOM 4256 N N . VAL B 1 96 ? -14.289 7.488 13.5 1 95.5 96 VAL B N 1
ATOM 4257 C CA . VAL B 1 96 ? -15.133 8.055 14.547 1 95.5 96 VAL B CA 1
ATOM 4258 C C . VAL B 1 96 ? -14.562 7.695 15.922 1 95.5 96 VAL B C 1
ATOM 4260 O O . VAL B 1 96 ? -14.859 8.359 16.922 1 95.5 96 VAL B O 1
ATOM 4263 N N . GLU B 1 97 ? -13.719 6.645 15.922 1 95.12 97 GLU B N 1
ATOM 4264 C CA . GLU B 1 97 ? -13.141 6.223 17.188 1 95.12 97 GLU B CA 1
ATOM 4265 C C . GLU B 1 97 ? -11.969 7.113 17.594 1 95.12 97 GLU B C 1
ATOM 4267 O O . GLU B 1 97 ? -11.508 7.07 18.734 1 95.12 97 GLU B O 1
ATOM 4272 N N . VAL B 1 98 ? -11.445 7.91 16.688 1 97.69 98 VAL B N 1
ATOM 4273 C CA . VAL B 1 98 ? -10.328 8.797 16.969 1 97.69 98 VAL B CA 1
ATOM 4274 C C . VAL B 1 98 ? -10.852 10.141 17.469 1 97.69 98 VAL B C 1
ATOM 4276 O O . VAL B 1 98 ? -11.5 10.883 16.734 1 97.69 98 VAL B O 1
ATOM 4279 N N . LYS B 1 99 ? -10.555 10.516 18.672 1 98.19 99 LYS B N 1
ATOM 4280 C CA . LYS B 1 99 ? -11.039 11.758 19.266 1 98.19 99 LYS B CA 1
ATOM 4281 C C . LYS B 1 99 ? -10.305 12.961 18.688 1 98.19 99 LYS B C 1
ATOM 4283 O O . LYS B 1 99 ? -9.102 12.906 18.438 1 98.19 99 LYS B O 1
ATOM 4288 N N . THR B 1 100 ? -11.039 14.047 18.531 1 98.62 100 THR B N 1
ATOM 4289 C CA . THR B 1 100 ? -10.453 15.312 18.094 1 98.62 100 THR B CA 1
ATOM 4290 C C . THR B 1 100 ? -10.195 16.219 19.297 1 98.62 100 THR B C 1
ATOM 4292 O O . THR B 1 100 ? -10.594 15.906 20.422 1 98.62 100 THR B O 1
ATOM 4295 N N . VAL B 1 101 ? -9.547 17.328 19.047 1 98.75 101 VAL B N 1
ATOM 4296 C CA . VAL B 1 101 ? -9.328 18.344 20.062 1 98.75 101 VAL B CA 1
ATOM 4297 C C . VAL B 1 101 ? -10.672 18.828 20.609 1 98.75 101 VAL B C 1
ATOM 4299 O O . VAL B 1 101 ? -10.797 19.141 21.797 1 98.75 101 VAL B O 1
ATOM 4302 N N . GLY B 1 102 ? -11.719 18.891 19.719 1 98.5 102 GLY B N 1
ATOM 4303 C CA . GLY B 1 102 ? -13.055 19.25 20.172 1 98.5 102 GLY B CA 1
ATOM 4304 C C . GLY B 1 102 ? -13.594 18.328 21.234 1 98.5 102 GLY B C 1
ATOM 4305 O O . GLY B 1 102 ? -14.141 18.781 22.25 1 98.5 102 GLY B O 1
ATOM 4306 N N . ASP B 1 103 ? -13.375 17.016 21.078 1 98.38 103 ASP B N 1
ATOM 4307 C CA . ASP B 1 103 ? -13.797 16.016 22.062 1 98.38 103 ASP B CA 1
ATOM 4308 C C . ASP B 1 103 ? -13.078 16.219 23.391 1 98.38 103 ASP B C 1
ATOM 4310 O O . ASP B 1 103 ? -13.711 16.234 24.453 1 98.38 103 ASP B O 1
ATOM 4314 N N . HIS B 1 104 ? -11.805 16.359 23.344 1 98.5 104 HIS B N 1
ATOM 4315 C CA . HIS B 1 104 ? -10.984 16.453 24.547 1 98.5 104 HIS B CA 1
ATOM 4316 C C . HIS B 1 104 ? -11.312 17.719 25.328 1 98.5 104 HIS B C 1
ATOM 4318 O O . HIS B 1 104 ? -11.453 17.688 26.547 1 98.5 104 HIS B O 1
ATOM 4324 N N . LEU B 1 105 ? -11.453 18.859 24.641 1 98.5 105 LEU B N 1
ATOM 4325 C CA . LEU B 1 105 ? -11.68 20.141 25.328 1 98.5 105 LEU B CA 1
ATOM 4326 C C . LEU B 1 105 ? -13.109 20.234 25.828 1 98.5 105 LEU B C 1
ATOM 4328 O O . LEU B 1 105 ? -13.367 20.891 26.844 1 98.5 105 LEU B O 1
ATOM 4332 N N . HIS B 1 106 ? -14 19.578 25.094 1 97.75 106 HIS B N 1
ATOM 4333 C CA . HIS B 1 106 ? -15.367 19.516 25.578 1 97.75 106 HIS B CA 1
ATOM 4334 C C . HIS B 1 106 ? -15.414 18.891 26.969 1 97.75 106 HIS B C 1
ATOM 4336 O O . HIS B 1 106 ? -16.109 19.391 27.859 1 97.75 106 HIS B O 1
ATOM 4342 N N . GLU B 1 107 ? -14.672 17.906 27.188 1 96.81 107 GLU B N 1
ATOM 4343 C CA . GLU B 1 107 ? -14.609 17.203 28.469 1 96.81 107 GLU B CA 1
ATOM 4344 C C . GLU B 1 107 ? -14.039 18.109 29.547 1 96.81 107 GLU B C 1
ATOM 4346 O O . GLU B 1 107 ? -14.227 17.859 30.75 1 96.81 107 GLU B O 1
ATOM 4351 N N . LEU B 1 108 ? -13.398 19.172 29.141 1 97.5 108 LEU B N 1
ATOM 4352 C CA . LEU B 1 108 ? -12.75 20.078 30.078 1 97.5 108 LEU B CA 1
ATOM 4353 C C . LEU B 1 108 ? -13.555 21.359 30.234 1 97.5 108 LEU B C 1
ATOM 4355 O O . LEU B 1 108 ? -13.086 22.328 30.844 1 97.5 108 LEU B O 1
ATOM 4359 N N . GLY B 1 109 ? -14.711 21.438 29.594 1 97.75 109 GLY B N 1
ATOM 4360 C CA . GLY B 1 109 ? -15.641 22.516 29.844 1 97.75 109 GLY B CA 1
ATOM 4361 C C . GLY B 1 109 ? -15.547 23.625 28.812 1 97.75 109 GLY B C 1
ATOM 4362 O O . GLY B 1 109 ? -16.078 24.719 29.016 1 97.75 109 GLY B O 1
ATOM 4363 N N . TYR B 1 110 ? -14.906 23.391 27.688 1 98.5 110 TYR B N 1
ATOM 4364 C CA . TYR B 1 110 ? -14.766 24.406 26.641 1 98.5 110 TYR B CA 1
ATOM 4365 C C . TYR B 1 110 ? -15.961 24.391 25.703 1 98.5 110 TYR B C 1
ATOM 4367 O O . TYR B 1 110 ? -16.547 23.328 25.453 1 98.5 110 TYR B O 1
ATOM 4375 N N . ILE B 1 111 ? -16.312 25.547 25.203 1 98.5 111 ILE B N 1
ATOM 4376 C CA . ILE B 1 111 ? -17.125 25.641 23.984 1 98.5 111 ILE B CA 1
ATOM 4377 C C . ILE B 1 111 ? -16.203 25.688 22.766 1 98.5 111 ILE B C 1
ATOM 4379 O O . ILE B 1 111 ? -15.312 26.531 22.688 1 98.5 111 ILE B O 1
ATOM 4383 N N . SER B 1 112 ? -16.406 24.781 21.828 1 98.75 112 SER B N 1
ATOM 4384 C CA . SER B 1 112 ? -15.547 24.688 20.656 1 98.75 112 SER B CA 1
ATOM 4385 C C . SER B 1 112 ? -16.312 25.047 19.391 1 98.75 112 SER B C 1
ATOM 4387 O O . SER B 1 112 ? -17.422 24.578 19.172 1 98.75 112 SER B O 1
ATOM 4389 N N . GLY B 1 113 ? -15.695 25.922 18.594 1 98.81 113 GLY B N 1
ATOM 4390 C CA . GLY B 1 113 ? -16.266 26.297 17.297 1 98.81 113 GLY B CA 1
ATOM 4391 C C . GLY B 1 113 ? -15.297 26.141 16.156 1 98.81 113 GLY B C 1
ATOM 4392 O O . GLY B 1 113 ? -14.086 26.312 16.312 1 98.81 113 GLY B O 1
ATOM 4393 N N . ILE B 1 114 ? -15.836 25.781 14.984 1 98.75 114 ILE B N 1
ATOM 4394 C CA . ILE B 1 114 ? -15.07 25.797 13.742 1 98.75 114 ILE B CA 1
ATOM 4395 C C . ILE B 1 114 ? -15.68 26.812 12.766 1 98.75 114 ILE B C 1
ATOM 4397 O O . ILE B 1 114 ? -16.891 26.828 12.562 1 98.75 114 ILE B O 1
ATOM 4401 N N . VAL B 1 115 ? -14.867 27.625 12.297 1 98.69 115 VAL B N 1
ATOM 4402 C CA . VAL B 1 115 ? -15.219 28.516 11.203 1 98.69 115 VAL B CA 1
ATOM 4403 C C . VAL B 1 115 ? -14.414 28.156 9.961 1 98.69 115 VAL B C 1
ATOM 4405 O O . VAL B 1 115 ? -13.195 28.328 9.938 1 98.69 115 VAL B O 1
ATOM 4408 N N . GLY B 1 116 ? -15.141 27.656 8.953 1 98.06 116 GLY B N 1
ATOM 4409 C CA . GLY B 1 116 ? -14.469 27.453 7.684 1 98.06 116 GLY B CA 1
ATOM 4410 C C . GLY B 1 116 ? -14.352 25.984 7.297 1 98.06 116 GLY B C 1
ATOM 4411 O O . GLY B 1 116 ? -15.336 25.25 7.367 1 98.06 116 GLY B O 1
ATOM 4412 N N . LYS B 1 117 ? -13.211 25.547 6.742 1 97.56 117 LYS B N 1
ATOM 4413 C CA . LYS B 1 117 ? -12.945 24.266 6.094 1 97.56 117 LYS B CA 1
ATOM 4414 C C . LYS B 1 117 ? -12.844 23.141 7.125 1 97.56 117 LYS B C 1
ATOM 4416 O O . LYS B 1 117 ? -12.055 23.234 8.07 1 97.56 117 LYS B O 1
ATOM 4421 N N . TRP B 1 118 ? -13.672 22.094 6.938 1 97.81 118 TRP B N 1
ATOM 4422 C CA . TRP B 1 118 ? -13.594 20.891 7.754 1 97.81 118 TRP B CA 1
ATOM 4423 C C . TRP B 1 118 ? -12.672 19.859 7.117 1 97.81 118 TRP B C 1
ATOM 4425 O O . TRP B 1 118 ? -11.539 19.656 7.562 1 97.81 118 TRP B O 1
ATOM 4435 N N . HIS B 1 119 ? -13.055 19.266 5.961 1 97.69 119 HIS B N 1
ATOM 4436 C CA . HIS B 1 119 ? -12.312 18.406 5.047 1 97.69 119 HIS B CA 1
ATOM 4437 C C . HIS B 1 119 ? -11.922 17.094 5.719 1 97.69 119 HIS B C 1
ATOM 4439 O O . HIS B 1 119 ? -10.844 16.562 5.461 1 97.69 119 HIS B O 1
ATOM 4445 N N . LEU B 1 120 ? -12.766 16.578 6.672 1 98.25 120 LEU B N 1
ATOM 4446 C CA . LEU B 1 120 ? -12.469 15.305 7.332 1 98.25 120 LEU B CA 1
ATOM 4447 C C . LEU B 1 120 ? -13.609 14.312 7.152 1 98.25 120 LEU B C 1
ATOM 4449 O O . LEU B 1 120 ? -13.828 13.453 8.008 1 98.25 120 LEU B O 1
ATOM 4453 N N . GLY B 1 121 ? -14.383 14.516 6.094 1 96.25 121 GLY B N 1
ATOM 4454 C CA . GLY B 1 121 ? -15.461 13.609 5.727 1 96.25 121 GLY B CA 1
ATOM 4455 C C . GLY B 1 121 ? -16.766 14.32 5.449 1 96.25 121 GLY B C 1
ATOM 4456 O O . GLY B 1 121 ? -17.047 15.375 6.023 1 96.25 121 GLY B O 1
ATOM 4457 N N . PHE B 1 122 ? -17.625 13.703 4.641 1 94.12 122 PHE B N 1
ATOM 4458 C CA . PHE B 1 122 ? -18.875 14.344 4.223 1 94.12 122 PHE B CA 1
ATOM 4459 C C . PHE B 1 122 ? -20.062 13.758 4.969 1 94.12 122 PHE B C 1
ATOM 4461 O O . PHE B 1 122 ? -21.078 14.422 5.141 1 94.12 122 PHE B O 1
ATOM 4468 N N . GLU B 1 123 ? -19.891 12.5 5.398 1 94.19 123 GLU B N 1
ATOM 4469 C CA . GLU B 1 123 ? -21.016 11.805 6 1 94.19 123 GLU B CA 1
ATOM 4470 C C . GLU B 1 123 ? -21.312 12.328 7.402 1 94.19 123 GLU B C 1
ATOM 4472 O O . GLU B 1 123 ? -20.453 12.938 8.031 1 94.19 123 GLU B O 1
ATOM 4477 N N . GLU B 1 124 ? -22.469 12.047 7.914 1 95.19 124 GLU B N 1
ATOM 4478 C CA . GLU B 1 124 ? -22.969 12.578 9.18 1 95.19 124 GLU B CA 1
ATOM 4479 C C . GLU B 1 124 ? -22.062 12.195 10.344 1 95.19 124 GLU B C 1
ATOM 4481 O O . GLU B 1 124 ? -21.828 13 11.242 1 95.19 124 GLU B O 1
ATOM 4486 N N . GLN B 1 125 ? -21.547 11.055 10.281 1 95.25 125 GLN B N 1
ATOM 4487 C CA . GLN B 1 125 ? -20.75 10.57 11.398 1 95.25 125 GLN B CA 1
ATOM 4488 C C . GLN B 1 125 ? -19.422 11.336 11.508 1 95.25 125 GLN B C 1
ATOM 4490 O O . GLN B 1 125 ? -18.781 11.32 12.555 1 95.25 125 GLN B O 1
ATOM 4495 N N . PHE B 1 126 ? -19.078 12.047 10.367 1 96.88 126 PHE B N 1
ATOM 4496 C CA . PHE B 1 126 ? -17.812 12.773 10.344 1 96.88 126 PHE B CA 1
ATOM 4497 C C . PHE B 1 126 ? -18.047 14.258 10.594 1 96.88 126 PHE B C 1
ATOM 4499 O O . PHE B 1 126 ? -17.094 15.023 10.742 1 96.88 126 PHE B O 1
ATOM 4506 N N . TYR B 1 127 ? -19.297 14.664 10.703 1 96.56 127 TYR B N 1
ATOM 4507 C CA . TYR B 1 127 ? -19.672 16.062 10.859 1 96.56 127 TYR B CA 1
ATOM 4508 C C . TYR B 1 127 ? -19.031 16.672 12.102 1 96.56 127 TYR B C 1
ATOM 4510 O O . TYR B 1 127 ? -18.969 16.016 13.148 1 96.56 127 TYR B O 1
ATOM 4518 N N . PRO B 1 128 ? -18.531 17.984 11.961 1 97.81 128 PRO B N 1
ATOM 4519 C CA . PRO B 1 128 ? -17.828 18.578 13.094 1 97.81 128 PRO B CA 1
ATOM 4520 C C . PRO B 1 128 ? -18.625 18.516 14.391 1 97.81 128 PRO B C 1
ATOM 4522 O O . PRO B 1 128 ? -18.062 18.266 15.461 1 97.81 128 PRO B O 1
ATOM 4525 N N . LEU B 1 129 ? -19.984 18.641 14.289 1 98.25 129 LEU B N 1
ATOM 4526 C CA . LEU B 1 129 ? -20.844 18.656 15.469 1 98.25 129 LEU B CA 1
ATOM 4527 C C . LEU B 1 129 ? -20.938 17.266 16.094 1 98.25 129 LEU B C 1
ATOM 4529 O O . LEU B 1 129 ? -21.375 17.125 17.234 1 98.25 129 LEU B O 1
ATOM 4533 N N . ASN B 1 130 ? -20.578 16.234 15.336 1 97.88 130 ASN B N 1
ATOM 4534 C CA . ASN B 1 130 ? -20.516 14.883 15.859 1 97.88 130 ASN B CA 1
ATOM 4535 C C . ASN B 1 130 ? -19.094 14.477 16.234 1 97.88 130 ASN B C 1
ATOM 4537 O O . ASN B 1 130 ? -18.828 13.305 16.5 1 97.88 130 ASN B O 1
ATOM 4541 N N . ARG B 1 131 ? -18.219 15.477 16.156 1 98.12 131 ARG B N 1
ATOM 4542 C CA . ARG B 1 131 ? -16.797 15.219 16.422 1 98.12 131 ARG B CA 1
ATOM 4543 C C . ARG B 1 131 ? -16.266 16.156 17.5 1 98.12 131 ARG B C 1
ATOM 4545 O O . ARG B 1 131 ? -15.102 16.562 17.438 1 98.12 131 ARG B O 1
ATOM 4552 N N . GLY B 1 132 ? -17.078 16.562 18.391 1 98.12 132 GLY B N 1
ATOM 4553 C CA . GLY B 1 132 ? -16.641 17.25 19.594 1 98.12 132 GLY B CA 1
ATOM 4554 C C . GLY B 1 132 ? -16.797 18.766 19.5 1 98.12 132 GLY B C 1
ATOM 4555 O O . GLY B 1 132 ? -16.594 19.469 20.484 1 98.12 132 GLY B O 1
ATOM 4556 N N . PHE B 1 133 ? -17.234 19.281 18.359 1 98.75 133 PHE B N 1
ATOM 4557 C CA . PHE B 1 133 ? -17.422 20.719 18.219 1 98.75 133 PHE B CA 1
ATOM 4558 C C . PHE B 1 133 ? -18.875 21.094 18.531 1 98.75 133 PHE B C 1
ATOM 4560 O O . PHE B 1 133 ? -19.797 20.375 18.172 1 98.75 133 PHE B O 1
ATOM 4567 N N . ASP B 1 134 ? -19.047 22.266 19.109 1 98.69 134 ASP B N 1
ATOM 4568 C CA . ASP B 1 134 ? -20.359 22.75 19.516 1 98.69 134 ASP B CA 1
ATOM 4569 C C . ASP B 1 134 ? -20.984 23.625 18.422 1 98.69 134 ASP B C 1
ATOM 4571 O O . ASP B 1 134 ? -22.203 23.672 18.266 1 98.69 134 ASP B O 1
ATOM 4575 N N . GLU B 1 135 ? -20.078 24.344 17.703 1 98.75 135 GLU B N 1
ATOM 4576 C CA . GLU B 1 135 ? -20.547 25.25 16.656 1 98.75 135 GLU B CA 1
ATOM 4577 C C . GLU B 1 135 ? -19.766 25.031 15.359 1 98.75 135 GLU B C 1
ATOM 4579 O O . GLU B 1 135 ? -18.562 24.812 15.383 1 98.75 135 GLU B O 1
ATOM 4584 N N . PHE B 1 136 ? -20.578 25.094 14.266 1 98.5 136 PHE B N 1
ATOM 4585 C CA . PHE B 1 136 ? -20 24.953 12.93 1 98.5 136 PHE B CA 1
ATOM 4586 C C . PHE B 1 136 ? -20.547 26.016 11.992 1 98.5 136 PHE B C 1
ATOM 4588 O O . PHE B 1 136 ? -21.766 26.172 11.867 1 98.5 136 PHE B O 1
ATOM 4595 N N . TRP B 1 137 ? -19.688 26.766 11.406 1 98.44 137 TRP B N 1
ATOM 4596 C CA . TRP B 1 137 ? -19.938 27.641 10.273 1 98.44 137 TRP B CA 1
ATOM 4597 C C . TRP B 1 137 ? -18.922 27.422 9.164 1 98.44 137 TRP B C 1
ATOM 4599 O O . TRP B 1 137 ? -17.766 27.812 9.289 1 98.44 137 TRP B O 1
ATOM 4609 N N . GLY B 1 138 ? -19.297 26.781 8.117 1 97.19 138 GLY B N 1
ATOM 4610 C CA . GLY B 1 138 ? -18.312 26.469 7.086 1 97.19 138 GLY B CA 1
ATOM 4611 C C . GLY B 1 138 ? -18.797 25.406 6.117 1 97.19 138 GLY B C 1
ATOM 4612 O O . GLY B 1 138 ? -19.953 25.406 5.711 1 97.19 138 GLY B O 1
ATOM 4613 N N . TYR B 1 139 ? -17.922 24.641 5.559 1 95.5 139 TYR B N 1
ATOM 4614 C CA . TYR B 1 139 ? -18.203 23.625 4.547 1 95.5 139 TYR B CA 1
ATOM 4615 C C . TYR B 1 139 ? -17.359 22.391 4.781 1 95.5 139 TYR B C 1
ATOM 4617 O O . TYR B 1 139 ? -16.281 22.453 5.402 1 95.5 139 TYR B O 1
ATOM 4625 N N . ARG B 1 140 ? -17.781 21.266 4.305 1 93.75 140 ARG B N 1
ATOM 4626 C CA . ARG B 1 140 ? -17.203 19.969 4.637 1 93.75 140 ARG B CA 1
ATOM 4627 C C . ARG B 1 140 ? -16.094 19.594 3.652 1 93.75 140 ARG B C 1
ATOM 4629 O O . ARG B 1 140 ? -15.219 18.797 3.973 1 93.75 140 ARG B O 1
ATOM 4636 N N . GLY B 1 141 ? -16.062 20.25 2.477 1 92.69 141 GLY B N 1
ATOM 4637 C CA . GLY B 1 141 ? -15.18 19.844 1.391 1 92.69 141 GLY B CA 1
ATOM 4638 C C . GLY B 1 141 ? -13.789 20.453 1.48 1 92.69 141 GLY B C 1
ATOM 4639 O O . GLY B 1 141 ? -13.469 21.109 2.467 1 92.69 141 GLY B O 1
ATOM 4640 N N . GLY B 1 142 ? -12.992 20.156 0.426 1 92.19 142 GLY B N 1
ATOM 4641 C CA . GLY B 1 142 ? -11.578 20.531 0.423 1 92.19 142 GLY B CA 1
ATOM 4642 C C . GLY B 1 142 ? -11.336 21.938 -0.072 1 92.19 142 GLY B C 1
ATOM 4643 O O . GLY B 1 142 ? -10.219 22.453 0.038 1 92.19 142 GLY B O 1
ATOM 4644 N N . GLY B 1 143 ? -12.305 22.547 -0.601 1 90.81 143 GLY B N 1
ATOM 4645 C CA . GLY B 1 143 ? -12.172 23.891 -1.124 1 90.81 143 GLY B CA 1
ATOM 4646 C C . GLY B 1 143 ? -13.508 24.609 -1.279 1 90.81 143 GLY B C 1
ATOM 4647 O O . GLY B 1 143 ? -14.562 24.016 -1.034 1 90.81 143 GLY B O 1
ATOM 4648 N N . HIS B 1 144 ? -13.359 25.875 -1.539 1 92.44 144 HIS B N 1
ATOM 4649 C CA . HIS B 1 144 ? -14.539 26.703 -1.755 1 92.44 144 HIS B CA 1
ATOM 4650 C C . HIS B 1 144 ? -14.195 27.938 -2.574 1 92.44 144 HIS B C 1
ATOM 4652 O O . HIS B 1 144 ? -13.109 28.5 -2.428 1 92.44 144 HIS B O 1
ATOM 4658 N N . ASP B 1 145 ? -15.195 28.375 -3.348 1 93.31 145 ASP B N 1
ATOM 4659 C CA . ASP B 1 145 ? -15.023 29.656 -4.023 1 93.31 145 ASP B CA 1
ATOM 4660 C C . ASP B 1 145 ? -15.008 30.812 -3.025 1 93.31 145 ASP B C 1
ATOM 4662 O O . ASP B 1 145 ? -15.625 30.719 -1.96 1 93.31 145 ASP B O 1
ATOM 4666 N N . TYR B 1 146 ? -14.328 31.875 -3.395 1 95.69 146 TYR B N 1
ATOM 4667 C CA . TYR B 1 146 ? -14.188 33 -2.479 1 95.69 146 TYR B CA 1
ATOM 4668 C C . TYR B 1 146 ? -15.32 34 -2.656 1 95.69 146 TYR B C 1
ATOM 4670 O O . TYR B 1 146 ? -15.555 34.844 -1.793 1 95.69 146 TYR B O 1
ATOM 4678 N N . PHE B 1 147 ? -15.898 33.938 -3.826 1 93.44 147 PHE B N 1
ATOM 4679 C CA . PHE B 1 147 ? -17.078 34.75 -4.133 1 93.44 147 PHE B CA 1
ATOM 4680 C C . PHE B 1 147 ? -18.281 33.844 -4.418 1 93.44 147 PHE B C 1
ATOM 4682 O O . PHE B 1 147 ? -18.141 32.625 -4.543 1 93.44 147 PHE B O 1
ATOM 4689 N N . GLU B 1 148 ? -19.516 34.469 -4.32 1 82.69 148 GLU B N 1
ATOM 4690 C CA . GLU B 1 148 ? -20.719 33.688 -4.664 1 82.69 148 GLU B CA 1
ATOM 4691 C C . GLU B 1 148 ? -20.625 33.125 -6.078 1 82.69 148 GLU B C 1
ATOM 4693 O O . GLU B 1 148 ? -20.266 33.844 -7.016 1 82.69 148 GLU B O 1
ATOM 4698 N N . ALA B 1 149 ? -20.656 31.641 -6.094 1 67.56 149 ALA B N 1
ATOM 4699 C CA . ALA B 1 149 ? -20.531 30.984 -7.391 1 67.56 149 ALA B CA 1
ATOM 4700 C C . ALA B 1 149 ? -21.703 31.328 -8.297 1 67.56 149 ALA B C 1
ATOM 4702 O O . ALA B 1 149 ? -22.828 31.531 -7.828 1 67.56 149 ALA B O 1
ATOM 4703 N N . THR B 1 150 ? -21.438 31.859 -9.461 1 57.62 150 THR B N 1
ATOM 4704 C CA . THR B 1 150 ? -22.5 32.031 -10.453 1 57.62 150 THR B CA 1
ATOM 4705 C C . THR B 1 150 ? -22.781 30.688 -11.148 1 57.62 150 THR B C 1
ATOM 4707 O O . THR B 1 150 ? -22 29.75 -11.047 1 57.62 150 THR B O 1
ATOM 4710 N N . ASP B 1 151 ? -24.062 30.422 -11.648 1 48.47 151 ASP B N 1
ATOM 4711 C CA . ASP B 1 151 ? -24.547 29.219 -12.312 1 48.47 151 ASP B CA 1
ATOM 4712 C C . ASP B 1 151 ? -23.406 28.516 -13.062 1 48.47 151 ASP B C 1
ATOM 4714 O O . ASP B 1 151 ? -23.453 27.312 -13.266 1 48.47 151 ASP B O 1
ATOM 4718 N N . ARG B 1 152 ? -22.797 29.188 -13.828 1 44.06 152 ARG B N 1
ATOM 4719 C CA . ARG B 1 152 ? -21.859 28.562 -14.766 1 44.06 152 ARG B CA 1
ATOM 4720 C C . ARG B 1 152 ? -20.656 28 -14.039 1 44.06 152 ARG B C 1
ATOM 4722 O O . ARG B 1 152 ? -19.797 27.344 -14.648 1 44.06 152 ARG B O 1
ATOM 4729 N N . ASP B 1 153 ? -20.328 28.531 -12.992 1 43.22 153 ASP B N 1
ATOM 4730 C CA . ASP B 1 153 ? -19 28.281 -12.469 1 43.22 153 ASP B CA 1
ATOM 4731 C C . ASP B 1 153 ? -18.922 26.922 -11.766 1 43.22 153 ASP B C 1
ATOM 4733 O O . ASP B 1 153 ? -19.844 26.562 -11.023 1 43.22 153 ASP B O 1
ATOM 4737 N N . ARG B 1 154 ? -18.312 26.031 -12.219 1 44.44 154 ARG B N 1
ATOM 4738 C CA . ARG B 1 154 ? -17.984 24.656 -11.891 1 44.44 154 ARG B CA 1
ATOM 4739 C C . ARG B 1 154 ? -17.453 24.531 -10.469 1 44.44 154 ARG B C 1
ATOM 4741 O O . ARG B 1 154 ? -17.125 23.438 -10.008 1 44.44 154 ARG B O 1
ATOM 4748 N N . GLY B 1 155 ? -17.156 25.672 -9.742 1 47.94 155 GLY B N 1
ATOM 4749 C CA . GLY B 1 155 ? -16.359 25.5 -8.531 1 47.94 155 GLY B CA 1
ATOM 4750 C C . GLY B 1 155 ? -17.125 24.828 -7.41 1 47.94 155 GLY B C 1
ATOM 4751 O O . GLY B 1 155 ? -18.25 24.359 -7.613 1 47.94 155 GLY B O 1
ATOM 4752 N N . TYR B 1 156 ? -16.469 24.75 -6.152 1 56.38 156 TYR B N 1
ATOM 4753 C CA . TYR B 1 156 ? -16.953 24.156 -4.906 1 56.38 156 TYR B CA 1
ATOM 4754 C C . TYR B 1 156 ? -18.266 24.781 -4.469 1 56.38 156 TYR B C 1
ATOM 4756 O O . TYR B 1 156 ? -18.266 25.828 -3.797 1 56.38 156 TYR B O 1
ATOM 4764 N N . LYS B 1 157 ? -19.266 24.531 -5.098 1 62.66 157 LYS B N 1
ATOM 4765 C CA . LYS B 1 157 ? -20.609 25.078 -4.852 1 62.66 157 LYS B CA 1
ATOM 4766 C C . LYS B 1 157 ? -21.172 24.578 -3.523 1 62.66 157 LYS B C 1
ATOM 4768 O O . LYS B 1 157 ? -22.391 24.516 -3.342 1 62.66 157 LYS B O 1
ATOM 4773 N N . ALA B 1 158 ? -20.281 24.312 -2.701 1 77.12 158 ALA B N 1
ATOM 4774 C CA . ALA B 1 158 ? -20.875 23.859 -1.444 1 77.12 158 ALA B CA 1
ATOM 4775 C C . ALA B 1 158 ? -21.484 25.031 -0.674 1 77.12 158 ALA B C 1
ATOM 4777 O O . ALA B 1 158 ? -20.922 26.125 -0.653 1 77.12 158 ALA B O 1
ATOM 4778 N N . ARG B 1 159 ? -22.734 24.906 -0.204 1 84.94 159 ARG B N 1
ATOM 4779 C CA . ARG B 1 159 ? -23.344 25.891 0.665 1 84.94 159 ARG B CA 1
ATOM 4780 C C . ARG B 1 159 ? -22.672 25.938 2.027 1 84.94 159 ARG B C 1
ATOM 4782 O O . ARG B 1 159 ? -22.219 24.906 2.537 1 84.94 159 ARG B O 1
ATOM 4789 N N . ILE B 1 160 ? -22.531 27.25 2.533 1 94 160 ILE B N 1
ATOM 4790 C CA . ILE B 1 160 ? -22.047 27.375 3.906 1 94 160 ILE B CA 1
ATOM 4791 C C . ILE B 1 160 ? -23.078 26.781 4.863 1 94 160 ILE B C 1
ATOM 4793 O O . ILE B 1 160 ? -24.266 27.078 4.773 1 94 160 ILE B O 1
ATOM 4797 N N . GLU B 1 161 ? -22.625 25.906 5.703 1 95.38 161 GLU B N 1
ATOM 4798 C CA . GLU B 1 161 ? -23.453 25.312 6.738 1 95.38 161 GLU B CA 1
ATOM 4799 C C . GLU B 1 161 ? -23.234 25.984 8.086 1 95.38 161 GLU B C 1
ATOM 4801 O O . GLU B 1 161 ? -22.125 26.391 8.406 1 95.38 161 GLU B O 1
ATOM 4806 N N . SER B 1 162 ? -24.25 26.109 8.875 1 97.44 162 SER B N 1
ATOM 4807 C CA . SER B 1 162 ? -24.172 26.625 10.242 1 97.44 162 SER B CA 1
ATOM 4808 C C . SER B 1 162 ? -25.281 26.047 11.117 1 97.44 162 SER B C 1
ATOM 4810 O O . SER B 1 162 ? -26.406 25.891 10.664 1 97.44 162 SER B O 1
ATOM 4812 N N . ASN B 1 163 ? -24.953 25.703 12.367 1 97.81 163 ASN B N 1
ATOM 4813 C CA . ASN B 1 163 ? -25.969 25.156 13.25 1 97.81 163 ASN B CA 1
ATOM 4814 C C . ASN B 1 163 ? -26.562 26.234 14.156 1 97.81 163 ASN B C 1
ATOM 4816 O O . ASN B 1 163 ? -27.516 25.969 14.898 1 97.81 163 ASN B O 1
ATOM 4820 N N . TYR B 1 164 ? -26.125 27.5 14.094 1 97.19 164 TYR B N 1
ATOM 4821 C CA . TYR B 1 164 ? -26.562 28.469 15.102 1 97.19 164 TYR B CA 1
ATOM 4822 C C . TYR B 1 164 ? -27.078 29.734 14.445 1 97.19 164 TYR B C 1
ATOM 4824 O O . TYR B 1 164 ? -27.625 30.625 15.133 1 97.19 164 TYR B O 1
ATOM 4832 N N . LYS B 1 165 ? -26.906 29.875 13.094 1 96.75 165 LYS B N 1
ATOM 4833 C CA . LYS B 1 165 ? -27.484 30.984 12.352 1 96.75 165 LYS B CA 1
ATOM 4834 C C . LYS B 1 165 ? -27.641 30.641 10.875 1 96.75 165 LYS B C 1
ATOM 4836 O O . LYS B 1 165 ? -27.094 29.641 10.398 1 96.75 165 LYS B O 1
ATOM 4841 N N . THR B 1 166 ? -28.438 31.453 10.203 1 94.75 166 THR B N 1
ATOM 4842 C CA . THR B 1 166 ? -28.469 31.375 8.75 1 94.75 166 THR B CA 1
ATOM 4843 C C . THR B 1 166 ? -27.266 32.094 8.141 1 94.75 166 THR B C 1
ATOM 4845 O O . THR B 1 166 ? -27.094 33.281 8.336 1 94.75 166 THR B O 1
ATOM 4848 N N . PRO B 1 167 ? -26.484 31.359 7.508 1 91.81 167 PRO B N 1
ATOM 4849 C CA . PRO B 1 167 ? -25.312 32.031 6.926 1 91.81 167 PRO B CA 1
ATOM 4850 C C . PRO B 1 167 ? -25.703 33.125 5.93 1 91.81 167 PRO B C 1
ATOM 4852 O O . PRO B 1 167 ? -26.672 32.969 5.172 1 91.81 167 PRO B O 1
ATOM 4855 N N . GLN B 1 168 ? -25 34.156 5.941 1 88.56 168 GLN B N 1
ATOM 4856 C CA . GLN B 1 168 ? -25.156 35.219 4.941 1 88.56 168 GLN B CA 1
ATOM 4857 C C . GLN B 1 168 ? -24.609 34.781 3.588 1 88.56 168 GLN B C 1
ATOM 4859 O O . GLN B 1 168 ? -23.797 33.844 3.514 1 88.56 168 GLN B O 1
ATOM 4864 N N . PRO B 1 169 ? -25.094 35.531 2.525 1 89.69 169 PRO B N 1
ATOM 4865 C CA . PRO B 1 169 ? -24.406 35.281 1.249 1 89.69 169 PRO B CA 1
ATOM 4866 C C . PRO B 1 169 ? -22.922 35.594 1.301 1 89.69 169 PRO B C 1
ATOM 4868 O O . PRO B 1 169 ? -22.516 36.531 2.006 1 89.69 169 PRO B O 1
ATOM 4871 N N . ILE B 1 170 ? -22.203 34.938 0.54 1 92.81 170 ILE B N 1
ATOM 4872 C CA . ILE B 1 170 ? -20.766 35.125 0.547 1 92.81 170 ILE B CA 1
ATOM 4873 C C . ILE B 1 170 ? -20.406 36.438 -0.113 1 92.81 170 ILE B C 1
ATOM 4875 O O . ILE B 1 170 ? -20.797 36.688 -1.259 1 92.81 170 ILE B O 1
ATOM 4879 N N . SER B 1 171 ? -19.844 37.344 0.559 1 94.19 171 SER B N 1
ATOM 4880 C CA . SER B 1 171 ? -19.234 38.531 -0.015 1 94.19 171 SER B CA 1
ATOM 4881 C C . SER B 1 171 ? -17.812 38.25 -0.512 1 94.19 171 SER B C 1
ATOM 4883 O O . SER B 1 171 ? -17.594 38.125 -1.717 1 94.19 171 SER B O 1
ATOM 4885 N N . TYR B 1 172 ? -16.969 38.031 0.296 1 96.81 172 TYR B N 1
ATOM 4886 C CA . TYR B 1 172 ? -15.641 37.469 0.116 1 96.81 172 TYR B CA 1
ATOM 4887 C C . TYR B 1 172 ? -15.289 36.531 1.271 1 96.81 172 TYR B C 1
ATOM 4889 O O . TYR B 1 172 ? -15.195 36.969 2.42 1 96.81 172 TYR B O 1
ATOM 4897 N N . LEU B 1 173 ? -15.164 35.344 0.999 1 96.88 173 LEU B N 1
ATOM 4898 C CA . LEU B 1 173 ? -15.195 34.25 1.995 1 96.88 173 LEU B CA 1
ATOM 4899 C C . LEU B 1 173 ? -14.156 34.5 3.084 1 96.88 173 LEU B C 1
ATOM 4901 O O . LEU B 1 173 ? -14.414 34.25 4.262 1 96.88 173 LEU B O 1
ATOM 4905 N N . THR B 1 174 ? -12.945 35 2.682 1 98.5 174 THR B N 1
ATOM 4906 C CA . THR B 1 174 ? -11.906 35.281 3.674 1 98.5 174 THR B CA 1
ATOM 4907 C C . THR B 1 174 ? -12.383 36.281 4.699 1 98.5 174 THR B C 1
ATOM 4909 O O . THR B 1 174 ? -12.172 36.125 5.902 1 98.5 174 THR B O 1
ATOM 4912 N N . ASP B 1 175 ? -13.039 37.344 4.211 1 98.56 175 ASP B N 1
ATOM 4913 C CA . ASP B 1 175 ? -13.594 38.344 5.102 1 98.56 175 ASP B CA 1
ATOM 4914 C C . ASP B 1 175 ? -14.734 37.781 5.938 1 98.56 175 ASP B C 1
ATOM 4916 O O . ASP B 1 175 ? -14.859 38.094 7.129 1 98.56 175 ASP B O 1
ATOM 4920 N N . ASP B 1 176 ? -15.562 37.031 5.293 1 98 176 ASP B N 1
ATOM 4921 C CA . ASP B 1 176 ? -16.688 36.406 6 1 98 176 ASP B CA 1
ATOM 4922 C C . ASP B 1 176 ? -16.203 35.531 7.145 1 98 176 ASP B C 1
ATOM 4924 O O . ASP B 1 176 ? -16.797 35.531 8.227 1 98 176 ASP B O 1
ATOM 4928 N N . LYS B 1 177 ? -15.164 34.781 6.957 1 98.56 177 LYS B N 1
ATOM 4929 C CA . LYS B 1 177 ? -14.586 33.938 8.008 1 98.56 177 LYS B CA 1
ATOM 4930 C C . LYS B 1 177 ? -14.023 34.812 9.141 1 98.56 177 LYS B C 1
ATOM 4932 O O . LYS B 1 177 ? -14.227 34.469 10.32 1 98.56 177 LYS B O 1
ATOM 4937 N N . GLY B 1 178 ? -13.266 35.875 8.773 1 98.75 178 GLY B N 1
ATOM 4938 C CA . GLY B 1 178 ? -12.789 36.781 9.797 1 98.75 178 GLY B CA 1
ATOM 4939 C C . GLY B 1 178 ? -13.898 37.344 10.664 1 98.75 178 GLY B C 1
ATOM 4940 O O . GLY B 1 178 ? -13.797 37.344 11.891 1 98.75 178 GLY B O 1
ATOM 4941 N N . ASP B 1 179 ? -14.977 37.75 9.984 1 98.69 179 ASP B N 1
ATOM 4942 C CA . ASP B 1 179 ? -16.125 38.312 10.688 1 98.69 179 ASP B CA 1
ATOM 4943 C C . ASP B 1 179 ? -16.766 37.281 11.609 1 98.69 179 ASP B C 1
ATOM 4945 O O . ASP B 1 179 ? -17.141 37.594 12.742 1 98.69 179 ASP B O 1
ATOM 4949 N N . GLU B 1 180 ? -16.859 36.094 11.109 1 98.62 180 GLU B N 1
ATOM 4950 C CA . GLU B 1 180 ? -17.484 35.031 11.906 1 98.62 180 GLU B CA 1
ATOM 4951 C C . GLU B 1 180 ? -16.625 34.656 13.102 1 98.62 180 GLU B C 1
ATOM 4953 O O . GLU B 1 180 ? -17.141 34.312 14.172 1 98.62 180 GLU B O 1
ATOM 4958 N N . CYS B 1 181 ? -15.32 34.656 12.93 1 98.88 181 CYS B N 1
ATOM 4959 C CA . CYS B 1 181 ? -14.414 34.438 14.055 1 98.88 181 CYS B CA 1
ATOM 4960 C C . CYS B 1 181 ? -14.594 35.5 15.125 1 98.88 181 CYS B C 1
ATOM 4962 O O . CYS B 1 181 ? -14.664 35.188 16.312 1 98.88 181 CYS B O 1
ATOM 4964 N N . VAL B 1 182 ? -14.688 36.719 14.742 1 98.81 182 VAL B N 1
ATOM 4965 C CA . VAL B 1 182 ? -14.891 37.844 15.672 1 98.81 182 VAL B CA 1
ATOM 4966 C C . VAL B 1 182 ? -16.219 37.656 16.391 1 98.81 182 VAL B C 1
ATOM 4968 O O . VAL B 1 182 ? -16.312 37.844 17.609 1 98.81 182 VAL B O 1
ATOM 4971 N N . ASP B 1 183 ? -17.266 37.281 15.602 1 98.56 183 ASP B N 1
ATOM 4972 C CA . ASP B 1 183 ? -18.578 37.062 16.188 1 98.56 183 ASP B CA 1
ATOM 4973 C C . ASP B 1 183 ? -18.5 35.969 17.266 1 98.56 183 ASP B C 1
ATOM 4975 O O . ASP B 1 183 ? -19.062 36.125 18.359 1 98.56 183 ASP B O 1
ATOM 4979 N N . PHE B 1 184 ? -17.859 34.875 17.016 1 98.69 184 PHE B N 1
ATOM 4980 C CA . PHE B 1 184 ? -17.703 33.781 17.953 1 98.69 184 PHE B CA 1
ATOM 4981 C C . PHE B 1 184 ? -17.031 34.25 19.234 1 98.69 184 PHE B C 1
ATOM 4983 O O . PHE B 1 184 ? -17.5 33.969 20.344 1 98.69 184 PHE B O 1
ATOM 4990 N N . ILE B 1 185 ? -15.898 35.031 19.078 1 98.69 185 ILE B N 1
ATOM 4991 C CA . ILE B 1 185 ? -15.141 35.531 20.219 1 98.69 185 ILE B CA 1
ATOM 4992 C C . ILE B 1 185 ? -16.047 36.375 21.094 1 98.69 185 ILE B C 1
ATOM 4994 O O . ILE B 1 185 ? -16.062 36.219 22.312 1 98.69 185 ILE B O 1
ATOM 4998 N N . ARG B 1 186 ? -16.844 37.188 20.469 1 98.25 186 ARG B N 1
ATOM 4999 C CA . ARG B 1 186 ? -17.719 38.125 21.219 1 98.25 186 ARG B CA 1
ATOM 5000 C C . ARG B 1 186 ? -18.828 37.344 21.922 1 98.25 186 ARG B C 1
ATOM 5002 O O . ARG B 1 186 ? -19.156 37.656 23.078 1 98.25 186 ARG B O 1
ATOM 5009 N N . ARG B 1 187 ? -19.297 36.312 21.266 1 98.12 187 ARG B N 1
ATOM 5010 C CA . ARG B 1 187 ? -20.406 35.562 21.844 1 98.12 187 ARG B CA 1
ATOM 5011 C C . ARG B 1 187 ? -19.938 34.719 23.016 1 98.12 187 ARG B C 1
ATOM 5013 O O . ARG B 1 187 ? -20.703 34.438 23.938 1 98.12 187 ARG B O 1
ATOM 5020 N N . HIS B 1 188 ? -18.703 34.375 23.047 1 97.88 188 HIS B N 1
ATOM 5021 C CA . HIS B 1 188 ? -18.266 33.375 24.031 1 97.88 188 HIS B CA 1
ATOM 5022 C C . HIS B 1 188 ? -17.188 33.969 24.938 1 97.88 188 HIS B C 1
ATOM 5024 O O . HIS B 1 188 ? -16.391 33.25 25.531 1 97.88 188 HIS B O 1
ATOM 5030 N N . GLN B 1 189 ? -17.094 35.281 25.062 1 95.94 189 GLN B N 1
ATOM 5031 C CA . GLN B 1 189 ? -16.031 36 25.781 1 95.94 189 GLN B CA 1
ATOM 5032 C C . GLN B 1 189 ? -16.078 35.688 27.266 1 95.94 189 GLN B C 1
ATOM 5034 O O . GLN B 1 189 ? -15.086 35.906 27.984 1 95.94 189 GLN B O 1
ATOM 5039 N N . GLU B 1 190 ? -17.172 35.125 27.844 1 95.94 190 GLU B N 1
ATOM 5040 C CA . GLU B 1 190 ? -17.328 34.906 29.281 1 95.94 190 GLU B CA 1
ATOM 5041 C C . GLU B 1 190 ? -17.078 33.469 29.672 1 95.94 190 GLU B C 1
ATOM 5043 O O . GLU B 1 190 ? -17.25 33.094 30.828 1 95.94 190 GLU B O 1
ATOM 5048 N N . GLU B 1 191 ? -16.75 32.594 28.797 1 96.5 191 GLU B N 1
ATOM 5049 C CA . GLU B 1 191 ? -16.438 31.203 29.031 1 96.5 191 GLU B CA 1
ATOM 5050 C C . GLU B 1 191 ? -15.203 30.766 28.25 1 96.5 191 GLU B C 1
ATOM 5052 O O . GLU B 1 191 ? -14.844 31.375 27.25 1 96.5 191 GLU B O 1
ATOM 5057 N N . PRO B 1 192 ? -14.508 29.75 28.75 1 98.12 192 PRO B N 1
ATOM 5058 C CA . PRO B 1 192 ? -13.367 29.266 27.984 1 98.12 192 PRO B CA 1
ATOM 5059 C C . PRO B 1 192 ? -13.773 28.703 26.625 1 98.12 192 PRO B C 1
ATOM 5061 O O . PRO B 1 192 ? -14.75 27.969 26.516 1 98.12 192 PRO B O 1
ATOM 5064 N N . PHE B 1 193 ? -13.008 29.016 25.516 1 98.62 193 PHE B N 1
ATOM 5065 C CA . PHE B 1 193 ? -13.414 28.562 24.188 1 98.62 193 PHE B CA 1
ATOM 5066 C C . PHE B 1 193 ? -12.203 28.078 23.391 1 98.62 193 PHE B C 1
ATOM 5068 O O . PHE B 1 193 ? -11.062 28.406 23.719 1 98.62 193 PHE B O 1
ATOM 5075 N N . PHE B 1 194 ? -12.484 27.219 22.5 1 98.81 194 PHE B N 1
ATOM 5076 C CA . PHE B 1 194 ? -11.586 26.797 21.422 1 98.81 194 PHE B CA 1
ATOM 5077 C C . PHE B 1 194 ? -12.172 27.172 20.078 1 98.81 194 PHE B C 1
ATOM 5079 O O . PHE B 1 194 ? -13.266 26.734 19.719 1 98.81 194 PHE B O 1
ATOM 5086 N N . LEU B 1 195 ? -11.43 28.016 19.359 1 98.94 195 LEU B N 1
ATOM 5087 C CA . LEU B 1 195 ? -11.836 28.422 18.016 1 98.94 195 LEU B CA 1
ATOM 5088 C C . LEU B 1 195 ? -10.875 27.875 16.969 1 98.94 195 LEU B C 1
ATOM 5090 O O . LEU B 1 195 ? -9.688 28.219 16.969 1 98.94 195 LEU B O 1
ATOM 5094 N N . TYR B 1 196 ? -11.375 27 16.156 1 98.88 196 TYR B N 1
ATOM 5095 C CA . TYR B 1 196 ? -10.68 26.531 14.969 1 98.88 196 TYR B CA 1
ATOM 5096 C C . TYR B 1 196 ? -11 27.406 13.766 1 98.88 196 TYR B C 1
ATOM 5098 O O . TYR B 1 196 ? -12 27.188 13.078 1 98.88 196 TYR B O 1
ATOM 5106 N N . ALA B 1 197 ? -10.172 28.438 13.57 1 98.94 197 ALA B N 1
ATOM 5107 C CA . ALA B 1 197 ? -10.297 29.359 12.445 1 98.94 197 ALA B CA 1
ATOM 5108 C C . ALA B 1 197 ? -9.625 28.781 11.203 1 98.94 197 ALA B C 1
ATOM 5110 O O . ALA B 1 197 ? -8.445 29.047 10.953 1 98.94 197 ALA B O 1
ATOM 5111 N N . SER B 1 198 ? -10.391 28.078 10.406 1 98.69 198 SER B N 1
ATOM 5112 C CA . SER B 1 198 ? -9.875 27.297 9.289 1 98.69 198 SER B CA 1
ATOM 5113 C C . SER B 1 198 ? -10.078 28.016 7.961 1 98.69 198 SER B C 1
ATOM 5115 O O . SER B 1 198 ? -11.062 27.766 7.262 1 98.69 198 SER B O 1
ATOM 5117 N N . PHE B 1 199 ? -9.156 28.797 7.59 1 98.62 199 PHE B N 1
ATOM 5118 C CA . PHE B 1 199 ? -9.25 29.594 6.375 1 98.62 199 PHE B CA 1
ATOM 5119 C C . PHE B 1 199 ? -8.945 28.75 5.145 1 98.62 199 PHE B C 1
ATOM 5121 O O . PHE B 1 199 ? -8.211 27.766 5.23 1 98.62 199 PHE B O 1
ATOM 5128 N N . ASN B 1 200 ? -9.523 29.125 3.971 1 95.81 200 ASN B N 1
ATOM 5129 C CA . ASN B 1 200 ? -9.172 28.516 2.695 1 95.81 200 ASN B CA 1
ATOM 5130 C C . ASN B 1 200 ? -8.133 29.328 1.944 1 95.81 200 ASN B C 1
ATOM 5132 O O . ASN B 1 200 ? -7.504 28.844 1.004 1 95.81 200 ASN B O 1
ATOM 5136 N N . ALA B 1 201 ? -8.047 30.609 2.34 1 98 201 ALA B N 1
ATOM 5137 C CA . ALA B 1 201 ? -6.977 31.406 1.741 1 98 201 ALA B CA 1
ATOM 5138 C C . ALA B 1 201 ? -5.609 30.906 2.195 1 98 201 ALA B C 1
ATOM 5140 O O . ALA B 1 201 ? -5.402 30.641 3.379 1 98 201 ALA B O 1
ATOM 5141 N N . PRO B 1 202 ? -4.668 30.641 1.24 1 98.56 202 PRO B N 1
ATOM 5142 C CA . PRO B 1 202 ? -4.766 31.078 -0.154 1 98.56 202 PRO B CA 1
ATOM 5143 C C . PRO B 1 202 ? -4.961 29.922 -1.126 1 98.56 202 PRO B C 1
ATOM 5145 O O . PRO B 1 202 ? -4.375 29.922 -2.211 1 98.56 202 PRO B O 1
ATOM 5148 N N . HIS B 1 203 ? -5.691 28.969 -0.757 1 97.69 203 HIS B N 1
ATOM 5149 C CA . HIS B 1 203 ? -6.035 27.812 -1.597 1 97.69 203 HIS B CA 1
ATOM 5150 C C . HIS B 1 203 ? -6.766 28.266 -2.859 1 97.69 203 HIS B C 1
ATOM 5152 O O . HIS B 1 203 ? -7.449 29.297 -2.857 1 97.69 203 HIS B O 1
ATOM 5158 N N . THR B 1 204 ? -6.641 27.531 -3.973 1 96.75 204 THR B N 1
ATOM 5159 C CA . THR B 1 204 ? -7.43 27.781 -5.176 1 96.75 204 THR B CA 1
ATOM 5160 C C . THR B 1 204 ? -8.922 27.688 -4.871 1 96.75 204 THR B C 1
ATOM 5162 O O . THR B 1 204 ? -9.32 27.016 -3.91 1 96.75 204 THR B O 1
ATOM 5165 N N . PRO B 1 205 ? -9.742 28.25 -5.727 1 95.5 205 PRO B N 1
ATOM 5166 C CA . PRO B 1 205 ? -9.43 29.016 -6.941 1 95.5 205 PRO B CA 1
ATOM 5167 C C . PRO B 1 205 ? -8.758 30.344 -6.648 1 95.5 205 PRO B C 1
ATOM 5169 O O . PRO B 1 205 ? -8.898 30.875 -5.543 1 95.5 205 PRO B O 1
ATOM 5172 N N . MET B 1 206 ? -8.07 30.828 -7.703 1 97.12 206 MET B N 1
ATOM 5173 C CA . MET B 1 206 ? -7.371 32.094 -7.543 1 97.12 206 MET B CA 1
ATOM 5174 C C . MET B 1 206 ? -8.336 33.281 -7.703 1 97.12 206 MET B C 1
ATOM 5176 O O . MET B 1 206 ? -8.562 33.75 -8.82 1 97.12 206 MET B O 1
ATOM 5180 N N . GLN B 1 207 ? -8.898 33.719 -6.531 1 96.69 207 GLN B N 1
ATOM 5181 C CA . GLN B 1 207 ? -9.898 34.781 -6.5 1 96.69 207 GLN B CA 1
ATOM 5182 C C . GLN B 1 207 ? -9.594 35.781 -5.406 1 96.69 207 GLN B C 1
ATOM 5184 O O . GLN B 1 207 ? -9.633 35.469 -4.219 1 96.69 207 GLN B O 1
ATOM 5189 N N . ALA B 1 208 ? -9.297 37.031 -5.746 1 98 208 ALA B N 1
ATOM 5190 C CA . ALA B 1 208 ? -9 38.125 -4.82 1 98 208 ALA B CA 1
ATOM 5191 C C . ALA B 1 208 ? -9.828 39.375 -5.141 1 98 208 ALA B C 1
ATOM 5193 O O . ALA B 1 208 ? -10.383 39.469 -6.238 1 98 208 ALA B O 1
ATOM 5194 N N . THR B 1 209 ? -9.93 40.219 -4.199 1 97.56 209 THR B N 1
ATOM 5195 C CA . THR B 1 209 ? -10.664 41.438 -4.426 1 97.56 209 THR B CA 1
ATOM 5196 C C . THR B 1 209 ? -9.875 42.375 -5.344 1 97.56 209 THR B C 1
ATOM 5198 O O . THR B 1 209 ? -8.641 42.375 -5.324 1 97.56 209 THR B O 1
ATOM 5201 N N . GLU B 1 210 ? -10.633 43.188 -6.031 1 97.75 210 GLU B N 1
ATOM 5202 C CA . GLU B 1 210 ? -9.992 44.125 -6.926 1 97.75 210 GLU B CA 1
ATOM 5203 C C . GLU B 1 210 ? -9.078 45.094 -6.156 1 97.75 210 GLU B C 1
ATOM 5205 O O . GLU B 1 210 ? -7.996 45.438 -6.641 1 97.75 210 GLU B O 1
ATOM 5210 N N . ALA B 1 211 ? -9.531 45.5 -5.043 1 98.25 211 ALA B N 1
ATOM 5211 C CA . ALA B 1 211 ? -8.742 46.406 -4.219 1 98.25 211 ALA B CA 1
ATOM 5212 C C . ALA B 1 211 ? -7.391 45.781 -3.859 1 98.25 211 ALA B C 1
ATOM 5214 O O . ALA B 1 211 ? -6.363 46.469 -3.928 1 98.25 211 ALA B O 1
ATOM 5215 N N . ASP B 1 212 ? -7.375 44.594 -3.516 1 98.19 212 ASP B N 1
ATOM 5216 C CA . ASP B 1 212 ? -6.137 43.938 -3.109 1 98.19 212 ASP B CA 1
ATOM 5217 C C . ASP B 1 212 ? -5.254 43.625 -4.32 1 98.19 212 ASP B C 1
ATOM 5219 O O . ASP B 1 212 ? -4.023 43.656 -4.223 1 98.19 212 ASP B O 1
ATOM 5223 N N . LEU B 1 213 ? -5.848 43.25 -5.426 1 98.56 213 LEU B N 1
ATOM 5224 C CA . LEU B 1 213 ? -5.082 43.062 -6.652 1 98.56 213 LEU B CA 1
ATOM 5225 C C . LEU B 1 213 ? -4.32 44.344 -7.031 1 98.56 213 LEU B C 1
ATOM 5227 O O . LEU B 1 213 ? -3.186 44.25 -7.504 1 98.56 213 LEU B O 1
ATOM 5231 N N . ASN B 1 214 ? -4.984 45.438 -6.785 1 98.38 214 ASN B N 1
ATOM 5232 C CA . ASN B 1 214 ? -4.367 46.719 -7.113 1 98.38 214 ASN B CA 1
ATOM 5233 C C . ASN B 1 214 ? -3.16 47 -6.227 1 98.38 214 ASN B C 1
ATOM 5235 O O . ASN B 1 214 ? -2.193 47.625 -6.668 1 98.38 214 ASN B O 1
ATOM 5239 N N . ILE B 1 215 ? -3.193 46.594 -5.016 1 98.25 215 ILE B N 1
ATOM 5240 C CA . ILE B 1 215 ? -2.07 46.75 -4.102 1 98.25 215 ILE B CA 1
ATOM 5241 C C . ILE B 1 215 ? -0.845 46.031 -4.652 1 98.25 215 ILE B C 1
ATOM 5243 O O . ILE B 1 215 ? 0.281 46.531 -4.527 1 98.25 215 ILE B O 1
ATOM 5247 N N . TYR B 1 216 ? -1.034 44.938 -5.305 1 98.19 216 TYR B N 1
ATOM 5248 C CA . TYR B 1 216 ? 0.076 44.094 -5.742 1 98.19 216 TYR B CA 1
ATOM 5249 C C . TYR B 1 216 ? 0.218 44.125 -7.258 1 98.19 216 TYR B C 1
ATOM 5251 O O . TYR B 1 216 ? 0.689 43.156 -7.863 1 98.19 216 TYR B O 1
ATOM 5259 N N . LYS B 1 217 ? -0.209 45.125 -7.879 1 97.62 217 LYS B N 1
ATOM 5260 C CA . LYS B 1 217 ? -0.266 45.25 -9.336 1 97.62 217 LYS B CA 1
ATOM 5261 C C . LYS B 1 217 ? 1.128 45.156 -9.945 1 97.62 217 LYS B C 1
ATOM 5263 O O . LYS B 1 217 ? 1.271 44.844 -11.125 1 97.62 217 LYS B O 1
ATOM 5268 N N . ASP B 1 218 ? 2.209 45.406 -9.148 1 96.94 218 ASP B N 1
ATOM 5269 C CA . ASP B 1 218 ? 3.574 45.438 -9.672 1 96.94 218 ASP B CA 1
ATOM 5270 C C . ASP B 1 218 ? 4.109 44 -9.859 1 96.94 218 ASP B C 1
ATOM 5272 O O . ASP B 1 218 ? 5.129 43.812 -10.516 1 96.94 218 ASP B O 1
ATOM 5276 N N . ILE B 1 219 ? 3.453 43 -9.203 1 97.62 219 ILE B N 1
ATOM 5277 C CA . ILE B 1 219 ? 3.801 41.625 -9.477 1 97.62 219 ILE B CA 1
ATOM 5278 C C . ILE B 1 219 ? 3.311 41.219 -10.867 1 97.62 219 ILE B C 1
ATOM 5280 O O . ILE B 1 219 ? 2.105 41.188 -11.117 1 97.62 219 ILE B O 1
ATOM 5284 N N . LYS B 1 220 ? 4.23 40.906 -11.742 1 96 220 LYS B N 1
ATOM 5285 C CA . LYS B 1 220 ? 3.926 40.719 -13.156 1 96 220 LYS B CA 1
ATOM 5286 C C . LYS B 1 220 ? 3.137 39.438 -13.391 1 96 220 LYS B C 1
ATOM 5288 O O . LYS B 1 220 ? 2.207 39.406 -14.195 1 96 220 LYS B O 1
ATOM 5293 N N . ASP B 1 221 ? 3.559 38.406 -12.711 1 96.56 221 ASP B N 1
ATOM 5294 C CA . ASP B 1 221 ? 2.854 37.125 -12.867 1 96.56 221 ASP B CA 1
ATOM 5295 C C . ASP B 1 221 ? 1.449 37.188 -12.273 1 96.56 221 ASP B C 1
ATOM 5297 O O . ASP B 1 221 ? 1.291 37.375 -11.062 1 96.56 221 ASP B O 1
ATOM 5301 N N . PRO B 1 222 ? 0.4 37.031 -13.109 1 97.44 222 PRO B N 1
ATOM 5302 C CA . PRO B 1 222 ? -0.966 37.25 -12.617 1 97.44 222 PRO B CA 1
ATOM 5303 C C . PRO B 1 222 ? -1.339 36.25 -11.516 1 97.44 222 PRO B C 1
ATOM 5305 O O . PRO B 1 222 ? -2.084 36.594 -10.594 1 97.44 222 PRO B O 1
ATOM 5308 N N . LYS B 1 223 ? -0.926 35.094 -11.602 1 97.81 223 LYS B N 1
ATOM 5309 C CA . LYS B 1 223 ? -1.233 34.094 -10.562 1 97.81 223 LYS B CA 1
ATOM 5310 C C . LYS B 1 223 ? -0.569 34.469 -9.234 1 97.81 223 LYS B C 1
ATOM 5312 O O . LYS B 1 223 ? -1.205 34.438 -8.18 1 97.81 223 LYS B O 1
ATOM 5317 N N . ARG B 1 224 ? 0.683 34.781 -9.234 1 98.19 224 ARG B N 1
ATOM 5318 C CA . ARG B 1 224 ? 1.398 35.25 -8.047 1 98.19 224 ARG B CA 1
ATOM 5319 C C . ARG B 1 224 ? 0.772 36.5 -7.469 1 98.19 224 ARG B C 1
ATOM 5321 O O . ARG B 1 224 ? 0.681 36.656 -6.25 1 98.19 224 ARG B O 1
ATOM 5328 N N . ARG B 1 225 ? 0.346 37.375 -8.359 1 98.5 225 ARG B N 1
ATOM 5329 C CA . ARG B 1 225 ? -0.325 38.594 -7.934 1 98.5 225 ARG B CA 1
ATOM 5330 C C . ARG B 1 225 ? -1.603 38.281 -7.164 1 98.5 225 ARG B C 1
ATOM 5332 O O . ARG B 1 225 ? -1.838 38.844 -6.086 1 98.5 225 ARG B O 1
ATOM 5339 N N . THR B 1 226 ? -2.398 37.438 -7.758 1 98.75 226 THR B N 1
ATOM 5340 C CA . THR B 1 226 ? -3.645 37.062 -7.102 1 98.75 226 THR B CA 1
ATOM 5341 C C . THR B 1 226 ? -3.367 36.344 -5.773 1 98.75 226 THR B C 1
ATOM 5343 O O . THR B 1 226 ? -4.023 36.625 -4.77 1 98.75 226 THR B O 1
ATOM 5346 N N . TYR B 1 227 ? -2.352 35.5 -5.801 1 98.75 227 TYR B N 1
ATOM 5347 C CA . TYR B 1 227 ? -1.936 34.812 -4.586 1 98.75 227 TYR B CA 1
ATOM 5348 C C . TYR B 1 227 ? -1.548 35.781 -3.498 1 98.75 227 TYR B C 1
ATOM 5350 O O . TYR B 1 227 ? -2.002 35.688 -2.355 1 98.75 227 TYR B O 1
ATOM 5358 N N . ALA B 1 228 ? -0.726 36.719 -3.814 1 98.81 228 ALA B N 1
ATOM 5359 C CA . ALA B 1 228 ? -0.279 37.75 -2.863 1 98.81 228 ALA B CA 1
ATOM 5360 C C . ALA B 1 228 ? -1.464 38.5 -2.285 1 98.81 228 ALA B C 1
ATOM 5362 O O . ALA B 1 228 ? -1.508 38.781 -1.084 1 98.81 228 ALA B O 1
ATOM 5363 N N . ALA B 1 229 ? -2.395 38.844 -3.143 1 98.88 229 ALA B N 1
ATOM 5364 C CA . ALA B 1 229 ? -3.6 39.531 -2.719 1 98.88 229 ALA B CA 1
ATOM 5365 C C . ALA B 1 229 ? -4.418 38.688 -1.745 1 98.88 229 ALA B C 1
ATOM 5367 O O . ALA B 1 229 ? -4.965 39.219 -0.771 1 98.88 229 ALA B O 1
ATOM 5368 N N . MET B 1 230 ? -4.539 37.438 -1.987 1 98.88 230 MET B N 1
ATOM 5369 C CA . MET B 1 230 ? -5.27 36.531 -1.109 1 98.88 230 MET B CA 1
ATOM 5370 C C . MET B 1 230 ? -4.59 36.438 0.252 1 98.88 230 MET B C 1
ATOM 5372 O O . MET B 1 230 ? -5.262 36.438 1.286 1 98.88 230 MET B O 1
ATOM 5376 N N . VAL B 1 231 ? -3.217 36.312 0.257 1 98.94 231 VAL B N 1
ATOM 5377 C CA . VAL B 1 231 ? -2.463 36.25 1.504 1 98.94 231 VAL B CA 1
ATOM 5378 C C . VAL B 1 231 ? -2.609 37.531 2.279 1 98.94 231 VAL B C 1
ATOM 5380 O O . VAL B 1 231 ? -2.736 37.531 3.506 1 98.94 231 VAL B O 1
ATOM 5383 N N . HIS B 1 232 ? -2.613 38.625 1.562 1 98.75 232 HIS B N 1
ATOM 5384 C CA . HIS B 1 232 ? -2.82 39.938 2.166 1 98.75 232 HIS B CA 1
ATOM 5385 C C . HIS B 1 232 ? -4.148 40 2.91 1 98.75 232 HIS B C 1
ATOM 5387 O O . HIS B 1 232 ? -4.203 40.438 4.055 1 98.75 232 HIS B O 1
ATOM 5393 N N . ARG B 1 233 ? -5.18 39.531 2.27 1 98.81 233 ARG B N 1
ATOM 5394 C CA . ARG B 1 233 ? -6.496 39.594 2.896 1 98.81 233 ARG B CA 1
ATOM 5395 C C . ARG B 1 233 ? -6.559 38.656 4.105 1 98.81 233 ARG B C 1
ATOM 5397 O O . ARG B 1 233 ? -7.207 38.969 5.105 1 98.81 233 ARG B O 1
ATOM 5404 N N . LEU B 1 234 ? -5.938 37.5 4.008 1 98.94 234 LEU B N 1
ATOM 5405 C CA . LEU B 1 234 ? -5.797 36.625 5.164 1 98.94 234 LEU B CA 1
ATOM 5406 C C . LEU B 1 234 ? -5.145 37.375 6.328 1 98.94 234 LEU B C 1
ATOM 5408 O O . LEU B 1 234 ? -5.637 37.312 7.457 1 98.94 234 LEU B O 1
ATOM 5412 N N . ASP B 1 235 ? -4.07 38.062 6.066 1 98.94 235 ASP B N 1
ATOM 5413 C CA . ASP B 1 235 ? -3.342 38.812 7.086 1 98.94 235 ASP B CA 1
ATOM 5414 C C . ASP B 1 235 ? -4.246 39.844 7.758 1 98.94 235 ASP B C 1
ATOM 5416 O O . ASP B 1 235 ? -4.234 39.969 8.984 1 98.94 235 ASP B O 1
ATOM 5420 N N . ILE B 1 236 ? -5.016 40.531 6.973 1 98.81 236 ILE B N 1
ATOM 5421 C CA . ILE B 1 236 ? -5.926 41.562 7.488 1 98.81 236 ILE B CA 1
ATOM 5422 C C . ILE B 1 236 ? -6.934 40.906 8.438 1 98.81 236 ILE B C 1
ATOM 5424 O O . ILE B 1 236 ? -7.223 41.469 9.508 1 98.81 236 ILE B O 1
ATOM 5428 N N . ASN B 1 237 ? -7.422 39.781 8.062 1 98.88 237 ASN B N 1
ATOM 5429 C CA . ASN B 1 237 ? -8.445 39.156 8.883 1 98.88 237 ASN B CA 1
ATOM 5430 C C . ASN B 1 237 ? -7.852 38.531 10.141 1 98.88 237 ASN B C 1
ATOM 5432 O O . ASN B 1 237 ? -8.523 38.438 11.172 1 98.88 237 ASN B O 1
ATOM 5436 N N . ILE B 1 238 ? -6.586 38.125 10.109 1 98.88 238 ILE B N 1
ATOM 5437 C CA . ILE B 1 238 ? -5.902 37.719 11.336 1 98.88 238 ILE B CA 1
ATOM 5438 C C . ILE B 1 238 ? -5.777 38.906 12.273 1 98.88 238 ILE B C 1
ATOM 5440 O O . ILE B 1 238 ? -5.992 38.781 13.484 1 98.88 238 ILE B O 1
ATOM 5444 N N . GLY B 1 239 ? -5.484 40.031 11.734 1 98.81 239 GLY B N 1
ATOM 5445 C CA . GLY B 1 239 ? -5.508 41.281 12.516 1 98.81 239 GLY B CA 1
ATOM 5446 C C . GLY B 1 239 ? -6.852 41.531 13.172 1 98.81 239 GLY B C 1
ATOM 5447 O O . GLY B 1 239 ? -6.914 41.906 14.344 1 98.81 239 GLY B O 1
ATOM 5448 N N . LYS B 1 240 ? -7.91 41.312 12.398 1 98.69 240 LYS B N 1
ATOM 5449 C CA . LYS B 1 240 ? -9.266 41.5 12.906 1 98.69 240 LYS B CA 1
ATOM 5450 C C . LYS B 1 240 ? -9.516 40.594 14.117 1 98.69 240 LYS B C 1
ATOM 5452 O O . LYS B 1 240 ? -10.109 41.031 15.109 1 98.69 240 LYS B O 1
ATOM 5457 N N . ILE B 1 241 ? -9.102 39.375 14.07 1 98.88 241 ILE B N 1
ATOM 5458 C CA . ILE B 1 241 ? -9.273 38.406 15.148 1 98.88 241 ILE B CA 1
ATOM 5459 C C . ILE B 1 241 ? -8.484 38.844 16.375 1 98.88 241 ILE B C 1
ATOM 5461 O O . ILE B 1 241 ? -9.023 38.875 17.484 1 98.88 241 ILE B O 1
ATOM 5465 N N . MET B 1 242 ? -7.227 39.281 16.172 1 98.69 242 MET B N 1
ATOM 5466 C CA . MET B 1 242 ? -6.391 39.719 17.281 1 98.69 242 MET B CA 1
ATOM 5467 C C . MET B 1 242 ? -6.965 41 17.922 1 98.69 242 MET B C 1
ATOM 5469 O O . MET B 1 242 ? -6.945 41.125 19.141 1 98.69 242 MET B O 1
ATOM 5473 N N . ASN B 1 243 ? -7.461 41.875 17.094 1 98.62 243 ASN B N 1
ATOM 5474 C CA . ASN B 1 243 ? -8.094 43.094 17.609 1 98.62 243 ASN B CA 1
ATOM 5475 C C . ASN B 1 243 ? -9.328 42.781 18.438 1 98.62 243 ASN B C 1
ATOM 5477 O O . ASN B 1 243 ? -9.578 43.438 19.453 1 98.62 243 ASN B O 1
ATOM 5481 N N . ALA B 1 244 ? -10.102 41.812 17.984 1 98.69 244 ALA B N 1
ATOM 5482 C CA . ALA B 1 244 ? -11.281 41.406 18.75 1 98.69 244 ALA B CA 1
ATOM 5483 C C . ALA B 1 244 ? -10.883 40.938 20.141 1 98.69 244 ALA B C 1
ATOM 5485 O O . ALA B 1 244 ? -11.586 41.219 21.125 1 98.69 244 ALA B O 1
ATOM 5486 N N . LEU B 1 245 ? -9.789 40.219 20.266 1 98.44 245 LEU B N 1
ATOM 5487 C CA . LEU B 1 245 ? -9.305 39.781 21.578 1 98.44 245 LEU B CA 1
ATOM 5488 C C . LEU B 1 245 ? -8.93 40.969 22.438 1 98.44 245 LEU B C 1
ATOM 5490 O O . LEU B 1 245 ? -9.281 41 23.625 1 98.44 245 LEU B O 1
ATOM 5494 N N . GLU B 1 246 ? -8.242 41.906 21.844 1 97.5 246 GLU B N 1
ATOM 5495 C CA . GLU B 1 246 ? -7.816 43.125 22.562 1 97.5 246 GLU B CA 1
ATOM 5496 C C . GLU B 1 246 ? -9.016 43.938 23.047 1 97.5 246 GLU B C 1
ATOM 5498 O O . GLU B 1 246 ? -9.094 44.312 24.203 1 97.5 246 GLU B O 1
ATOM 5503 N N . GLU B 1 247 ? -9.938 44.062 22.172 1 97.75 247 GLU B N 1
ATOM 5504 C CA . GLU B 1 247 ? -11.109 44.875 22.438 1 97.75 247 GLU B CA 1
ATOM 5505 C C . GLU B 1 247 ? -11.961 44.281 23.547 1 97.75 247 GLU B C 1
ATOM 5507 O O . GLU B 1 247 ? -12.656 45 24.281 1 97.75 247 GLU B O 1
ATOM 5512 N N . ASN B 1 248 ? -11.852 43.031 23.703 1 97.12 248 ASN B N 1
ATOM 5513 C CA . ASN B 1 248 ? -12.688 42.344 24.688 1 97.12 248 ASN B CA 1
ATOM 5514 C C . ASN B 1 248 ? -11.875 41.906 25.891 1 97.12 248 ASN B C 1
ATOM 5516 O O . ASN B 1 248 ? -12.352 41.094 26.703 1 97.12 248 ASN B O 1
ATOM 5520 N N . GLY B 1 249 ? -10.625 42.375 26.016 1 96.75 249 GLY B N 1
ATOM 5521 C CA . GLY B 1 249 ? -9.789 42.094 27.172 1 96.75 249 GLY B CA 1
ATOM 5522 C C . GLY B 1 249 ? -9.383 40.656 27.312 1 96.75 249 GLY B C 1
ATOM 5523 O O . GLY B 1 249 ? -9.211 40.156 28.422 1 96.75 249 GLY B O 1
ATOM 5524 N N . LEU B 1 250 ? -9.25 39.969 26.203 1 97.5 250 LEU B N 1
ATOM 5525 C CA . LEU B 1 250 ? -9.031 38.531 26.234 1 97.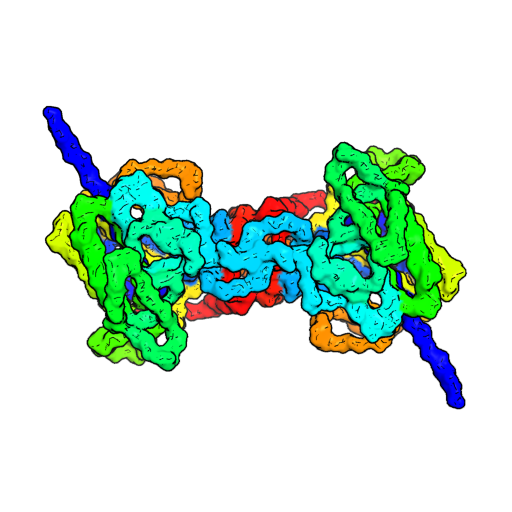5 250 LEU B CA 1
ATOM 5526 C C . LEU B 1 250 ? -7.602 38.188 25.812 1 97.5 250 LEU B C 1
ATOM 5528 O O . LEU B 1 250 ? -7.195 37.031 25.859 1 97.5 250 LEU B O 1
ATOM 5532 N N . SER B 1 251 ? -6.785 39.156 25.469 1 96.56 251 SER B N 1
ATOM 5533 C CA . SER B 1 251 ? -5.488 38.906 24.844 1 96.56 251 SER B CA 1
ATOM 5534 C C . SER B 1 251 ? -4.586 38.062 25.719 1 96.56 251 SER B C 1
ATOM 5536 O O . SER B 1 251 ? -4 37.094 25.25 1 96.56 251 SER B O 1
ATOM 5538 N N . GLU B 1 252 ? -4.48 38.344 27 1 95.38 252 GLU B N 1
ATOM 5539 C CA . GLU B 1 252 ? -3.551 37.656 27.891 1 95.38 252 GLU B CA 1
ATOM 5540 C C . GLU B 1 252 ? -4.062 36.281 28.25 1 95.38 252 GLU B C 1
ATOM 5542 O O . GLU B 1 252 ? -3.281 35.406 28.625 1 95.38 252 GLU B O 1
ATOM 5547 N N . ASN B 1 253 ? -5.312 36.125 28.078 1 96.88 253 ASN B N 1
ATOM 5548 C CA . ASN B 1 253 ? -5.898 34.844 28.453 1 96.88 253 ASN B CA 1
ATOM 5549 C C . ASN B 1 253 ? -6.164 33.969 27.219 1 96.88 253 ASN B C 1
ATOM 5551 O O . ASN B 1 253 ? -7 33.062 27.25 1 96.88 253 ASN B O 1
ATOM 5555 N N . THR B 1 254 ? -5.609 34.25 26.078 1 98.12 254 THR B N 1
ATOM 5556 C CA . THR B 1 254 ? -5.867 33.5 24.875 1 98.12 254 THR B CA 1
ATOM 5557 C C . THR B 1 254 ? -4.555 33.031 24.219 1 98.12 254 THR B C 1
ATOM 5559 O O . THR B 1 254 ? -3.682 33.875 23.953 1 98.12 254 THR B O 1
ATOM 5562 N N . MET B 1 255 ? -4.379 31.781 24.062 1 97.94 255 MET B N 1
ATOM 5563 C CA . MET B 1 255 ? -3.32 31.25 23.203 1 97.94 255 MET B CA 1
ATOM 5564 C C . MET B 1 255 ? -3.754 31.219 21.75 1 97.94 255 MET B C 1
ATOM 5566 O O . MET B 1 255 ? -4.816 30.688 21.422 1 97.94 255 MET B O 1
ATOM 5570 N N . VAL B 1 256 ? -2.941 31.828 20.891 1 98.75 256 VAL B N 1
ATOM 5571 C CA . VAL B 1 256 ? -3.229 31.844 19.453 1 98.75 256 VAL B CA 1
ATOM 5572 C C . VAL B 1 256 ? -2.131 31.109 18.703 1 98.75 256 VAL B C 1
ATOM 5574 O O . VAL B 1 256 ? -0.943 31.375 18.891 1 98.75 256 VAL B O 1
ATOM 5577 N N . VAL B 1 257 ? -2.553 30.172 17.906 1 98.88 257 VAL B N 1
ATOM 5578 C CA . VAL B 1 257 ? -1.646 29.438 17.031 1 98.88 257 VAL B CA 1
ATOM 5579 C C . VAL B 1 257 ? -1.96 29.781 15.578 1 98.88 257 VAL B C 1
ATOM 5581 O O . VAL B 1 257 ? -3.129 29.828 15.188 1 98.88 257 VAL B O 1
ATOM 5584 N N . PHE B 1 258 ? -0.932 30.062 14.766 1 98.88 258 PHE B N 1
ATOM 5585 C CA . PHE B 1 258 ? -1.024 30.203 13.32 1 98.88 258 PHE B CA 1
ATOM 5586 C C . PHE B 1 258 ? -0.182 29.141 12.617 1 98.88 258 PHE B C 1
ATOM 5588 O O . PHE B 1 258 ? 0.995 28.969 12.938 1 98.88 258 PHE B O 1
ATOM 5595 N N . ILE B 1 259 ? -0.8 28.469 11.609 1 98.94 259 ILE B N 1
ATOM 5596 C CA . ILE B 1 259 ? -0.08 27.391 10.93 1 98.94 259 ILE B CA 1
ATOM 5597 C C . ILE B 1 259 ? -0.652 27.188 9.531 1 98.94 259 ILE B C 1
ATOM 5599 O O . ILE B 1 259 ? -1.826 27.484 9.281 1 98.94 259 ILE B O 1
ATOM 5603 N N . SER B 1 260 ? 0.171 26.828 8.594 1 98.88 260 SER B N 1
ATOM 5604 C CA . SER B 1 260 ? -0.345 26.312 7.328 1 98.88 260 SER B CA 1
ATOM 5605 C C . SER B 1 260 ? -0.61 24.812 7.402 1 98.88 260 SER B C 1
ATOM 5607 O O . SER B 1 260 ? 0.12 24.078 8.07 1 98.88 260 SER B O 1
ATOM 5609 N N . ASP B 1 261 ? -1.604 24.312 6.691 1 98.69 261 ASP B N 1
ATOM 5610 C CA . ASP B 1 261 ? -1.962 22.906 6.777 1 98.69 261 ASP B CA 1
ATOM 5611 C C . ASP B 1 261 ? -0.981 22.047 5.988 1 98.69 261 ASP B C 1
ATOM 5613 O O . ASP B 1 261 ? -0.902 20.828 6.203 1 98.69 261 ASP B O 1
ATOM 5617 N N . ASN B 1 262 ? -0.276 22.547 5.062 1 98.81 262 ASN B N 1
ATOM 5618 C CA . ASN B 1 262 ? 0.814 21.953 4.297 1 98.81 262 ASN B CA 1
ATOM 5619 C C . ASN B 1 262 ? 1.609 23 3.535 1 98.81 262 ASN B C 1
ATOM 5621 O O . ASN B 1 262 ? 1.312 24.203 3.625 1 98.81 262 ASN B O 1
ATOM 5625 N N . GLY B 1 263 ? 2.701 22.594 2.883 1 98.69 263 GLY B N 1
ATOM 5626 C CA . GLY B 1 263 ? 3.424 23.516 2.023 1 98.69 263 GLY B CA 1
ATOM 5627 C C . GLY B 1 263 ? 2.623 23.953 0.812 1 98.69 263 GLY B C 1
ATOM 5628 O O . GLY B 1 263 ? 1.64 23.297 0.444 1 98.69 263 GLY B O 1
ATOM 5629 N N . GLY B 1 264 ? 3.074 25.031 0.287 1 98.75 264 GLY B N 1
ATOM 5630 C CA . GLY B 1 264 ? 2.385 25.547 -0.886 1 98.75 264 GLY B CA 1
ATOM 5631 C C . GLY B 1 264 ? 2.553 24.672 -2.109 1 98.75 264 GLY B C 1
ATOM 5632 O O . GLY B 1 264 ? 3.594 24.031 -2.285 1 98.75 264 GLY B O 1
ATOM 5633 N N . PRO B 1 265 ? 1.538 24.688 -3.039 1 98.25 265 PRO B N 1
ATOM 5634 C CA . PRO B 1 265 ? 1.619 23.859 -4.25 1 98.25 265 PRO B CA 1
ATOM 5635 C C . PRO B 1 265 ? 2.436 24.516 -5.359 1 98.25 265 PRO B C 1
ATOM 5637 O O . PRO B 1 265 ? 2.646 23.922 -6.414 1 98.25 265 PRO B O 1
ATOM 5640 N N . VAL B 1 266 ? 2.896 25.672 -5.184 1 97.44 266 VAL B N 1
ATOM 5641 C CA . VAL B 1 266 ? 3.834 26.422 -6.027 1 97.44 266 VAL B CA 1
ATOM 5642 C C . VAL B 1 266 ? 3.172 26.75 -7.359 1 97.44 266 VAL B C 1
ATOM 5644 O O . VAL B 1 266 ? 2.596 27.828 -7.52 1 97.44 266 VAL B O 1
ATOM 5647 N N . VAL B 1 267 ? 2.963 25.703 -8.273 1 94.75 267 VAL B N 1
ATOM 5648 C CA . VAL B 1 267 ? 2.48 25.938 -9.633 1 94.75 267 VAL B CA 1
ATOM 5649 C C . VAL B 1 267 ? 0.984 26.25 -9.602 1 94.75 267 VAL B C 1
ATOM 5651 O O . VAL B 1 267 ? 0.512 27.125 -10.32 1 94.75 267 VAL B O 1
ATOM 5654 N N . THR B 1 268 ? 0.311 25.641 -8.773 1 95.44 268 THR B N 1
ATOM 5655 C CA . THR B 1 268 ? -1.146 25.688 -8.789 1 95.44 268 THR B CA 1
ATOM 5656 C C . THR B 1 268 ? -1.658 27.016 -8.234 1 95.44 268 THR B C 1
ATOM 5658 O O . THR B 1 268 ? -2.678 27.531 -8.688 1 95.44 268 THR B O 1
ATOM 5661 N N . ASN B 1 269 ? -0.941 27.594 -7.219 1 97.81 269 ASN B N 1
ATOM 5662 C CA . ASN B 1 269 ? -1.516 28.797 -6.621 1 97.81 269 ASN B CA 1
ATOM 5663 C C . ASN B 1 269 ? -0.51 29.938 -6.59 1 97.81 269 ASN B C 1
ATOM 5665 O O . ASN B 1 269 ? -0.823 31.031 -6.113 1 97.81 269 ASN B O 1
ATOM 5669 N N . GLY B 1 270 ? 0.708 29.734 -6.988 1 97.94 270 GLY B N 1
ATOM 5670 C CA . GLY B 1 270 ? 1.702 30.797 -7.055 1 97.94 270 GLY B CA 1
ATOM 5671 C C . GLY B 1 270 ? 2.49 30.953 -5.77 1 97.94 270 GLY B C 1
ATOM 5672 O O . GLY B 1 270 ? 3.236 31.922 -5.605 1 97.94 270 GLY B O 1
ATOM 5673 N N . SER B 1 271 ? 2.406 30.031 -4.859 1 98.69 271 SER B N 1
ATOM 5674 C CA . SER B 1 271 ? 3.115 30.094 -3.586 1 98.69 271 SER B CA 1
ATOM 5675 C C . SER B 1 271 ? 4.605 29.844 -3.771 1 98.69 271 SER B C 1
ATOM 5677 O O . SER B 1 271 ? 5.027 29.281 -4.793 1 98.69 271 SER B O 1
ATOM 5679 N N . ILE B 1 272 ? 5.348 30.312 -2.811 1 98.62 272 ILE B N 1
ATOM 5680 C CA . ILE B 1 272 ? 6.793 30.094 -2.777 1 98.62 272 ILE B CA 1
ATOM 5681 C C . ILE B 1 272 ? 7.191 29.453 -1.453 1 98.62 272 ILE B C 1
ATOM 5683 O O . ILE B 1 272 ? 6.902 30 -0.382 1 98.62 272 ILE B O 1
ATOM 5687 N N . ASN B 1 273 ? 7.895 28.297 -1.577 1 98.69 273 ASN B N 1
ATOM 5688 C CA . ASN B 1 273 ? 8.32 27.562 -0.388 1 98.69 273 ASN B CA 1
ATOM 5689 C C . ASN B 1 273 ? 9.797 27.797 -0.084 1 98.69 273 ASN B C 1
ATOM 5691 O O . ASN B 1 273 ? 10.352 27.172 0.823 1 98.69 273 ASN B O 1
ATOM 5695 N N . ALA B 1 274 ? 10.414 28.703 -0.759 1 98.19 274 ALA B N 1
ATOM 5696 C CA . ALA B 1 274 ? 11.828 28.984 -0.551 1 98.19 274 ALA B CA 1
ATOM 5697 C C . ALA B 1 274 ? 12.133 29.219 0.927 1 98.19 274 ALA B C 1
ATOM 5699 O O . ALA B 1 274 ? 11.336 29.844 1.639 1 98.19 274 ALA B O 1
ATOM 5700 N N . PRO B 1 275 ? 13.289 28.656 1.351 1 98.06 275 PRO B N 1
ATOM 5701 C CA . PRO B 1 275 ? 14.375 28.062 0.568 1 98.06 275 PRO B CA 1
ATOM 5702 C C . PRO B 1 275 ? 14.258 26.547 0.42 1 98.06 275 PRO B C 1
ATOM 5704 O O . PRO B 1 275 ? 15.25 25.875 0.152 1 98.06 275 PRO B O 1
ATOM 5707 N N . PHE B 1 276 ? 13.117 26.031 0.588 1 98.56 276 PHE B N 1
ATOM 5708 C CA . PHE B 1 276 ? 12.961 24.578 0.668 1 98.56 276 PHE B CA 1
ATOM 5709 C C . PHE B 1 276 ? 12.609 24 -0.695 1 98.56 276 PHE B C 1
ATOM 5711 O O . PHE B 1 276 ? 11.844 24.594 -1.452 1 98.56 276 PHE B O 1
ATOM 5718 N N . THR B 1 277 ? 13.156 22.844 -0.991 1 98.31 277 THR B N 1
ATOM 5719 C CA . THR B 1 277 ? 12.75 22.031 -2.127 1 98.31 277 THR B CA 1
ATOM 5720 C C . THR B 1 277 ? 11.445 21.281 -1.823 1 98.31 277 THR B C 1
ATOM 5722 O O . THR B 1 277 ? 11.234 20.828 -0.699 1 98.31 277 THR B O 1
ATOM 5725 N N . GLY B 1 278 ? 10.641 21.188 -2.854 1 98.06 278 GLY B N 1
ATOM 5726 C CA . GLY B 1 278 ? 9.398 20.438 -2.713 1 98.06 278 GLY B CA 1
ATOM 5727 C C . GLY B 1 278 ? 8.18 21.344 -2.605 1 98.06 278 GLY B C 1
ATOM 5728 O O . GLY B 1 278 ? 8.305 22.562 -2.607 1 98.06 278 GLY B O 1
ATOM 5729 N N . LYS B 1 279 ? 7.016 20.75 -2.527 1 98.31 279 LYS B N 1
ATOM 5730 C CA . LYS B 1 279 ? 5.715 21.406 -2.49 1 98.31 279 LYS B CA 1
ATOM 5731 C C . LYS B 1 279 ? 4.645 20.484 -1.914 1 98.31 279 LYS B C 1
ATOM 5733 O O . LYS B 1 279 ? 4.934 19.344 -1.542 1 98.31 279 LYS B O 1
ATOM 5738 N N . LYS B 1 280 ? 3.445 21.016 -1.806 1 97.81 280 LYS B N 1
ATOM 5739 C CA . LYS B 1 280 ? 2.295 20.156 -1.527 1 97.81 280 LYS B CA 1
ATOM 5740 C C . LYS B 1 280 ? 2.359 18.859 -2.338 1 97.81 280 LYS B C 1
ATOM 5742 O O . LYS B 1 280 ? 2.633 18.891 -3.539 1 97.81 280 LYS B O 1
ATOM 5747 N N . GLY B 1 281 ? 2.215 17.781 -1.624 1 96.81 281 GLY B N 1
ATOM 5748 C CA . GLY B 1 281 ? 2.232 16.484 -2.297 1 96.81 281 GLY B CA 1
ATOM 5749 C C . GLY B 1 281 ? 3.578 15.789 -2.219 1 96.81 281 GLY B C 1
ATOM 5750 O O . GLY B 1 281 ? 3.717 14.641 -2.646 1 96.81 281 GLY B O 1
ATOM 5751 N N . THR B 1 282 ? 4.617 16.438 -1.684 1 97.94 282 THR B N 1
ATOM 5752 C CA . THR B 1 282 ? 5.91 15.797 -1.467 1 97.94 282 THR B CA 1
ATOM 5753 C C . THR B 1 282 ? 6.293 15.836 0.01 1 97.94 282 THR B C 1
ATOM 5755 O O . THR B 1 282 ? 5.871 16.734 0.741 1 97.94 282 THR B O 1
ATOM 5758 N N . LEU B 1 283 ? 7.086 14.891 0.444 1 98.62 283 LEU B N 1
ATOM 5759 C CA . LEU B 1 283 ? 7.566 14.875 1.821 1 98.62 283 LEU B CA 1
ATOM 5760 C C . LEU B 1 283 ? 8.93 15.547 1.931 1 98.62 283 LEU B C 1
ATOM 5762 O O . LEU B 1 283 ? 9.656 15.328 2.904 1 98.62 283 LEU B O 1
ATOM 5766 N N . LEU B 1 284 ? 9.297 16.328 0.911 1 98.75 284 LEU B N 1
ATOM 5767 C CA . LEU B 1 284 ? 10.438 17.234 1.02 1 98.75 284 LEU B CA 1
ATOM 5768 C C . LEU B 1 284 ? 10.094 18.438 1.897 1 98.75 284 LEU B C 1
ATOM 5770 O O . LEU B 1 284 ? 8.93 18.656 2.227 1 98.75 284 LEU B O 1
ATOM 5774 N N . GLU B 1 285 ? 11.07 19.156 2.291 1 98.81 285 GLU B N 1
ATOM 5775 C CA . GLU B 1 285 ? 10.859 20.25 3.244 1 98.81 285 GLU B CA 1
ATOM 5776 C C . GLU B 1 285 ? 9.773 21.203 2.764 1 98.81 285 GLU B C 1
ATOM 5778 O O . GLU B 1 285 ? 8.93 21.641 3.551 1 98.81 285 GLU B O 1
ATOM 5783 N N . GLY B 1 286 ? 9.711 21.484 1.518 1 98.75 286 GLY B N 1
ATOM 5784 C CA . GLY B 1 286 ? 8.766 22.453 0.986 1 98.75 286 GLY B CA 1
ATOM 5785 C C . GLY B 1 286 ? 7.324 21.984 1.073 1 98.75 286 GLY B C 1
ATOM 5786 O O . GLY B 1 286 ? 6.395 22.781 0.917 1 98.75 286 GLY B O 1
ATOM 5787 N N . GLY B 1 287 ? 7.133 20.688 1.282 1 98.75 287 GLY B N 1
ATOM 5788 C CA . GLY B 1 287 ? 5.785 20.156 1.366 1 98.75 287 GLY B CA 1
ATOM 5789 C C . GLY B 1 287 ? 5.289 20 2.793 1 98.75 287 GLY B C 1
ATOM 5790 O O . GLY B 1 287 ? 4.086 19.922 3.033 1 98.75 287 GLY B O 1
ATOM 5791 N N . ILE B 1 288 ? 6.289 20 3.793 1 98.88 288 ILE B N 1
ATOM 5792 C CA . ILE B 1 288 ? 5.824 19.594 5.117 1 98.88 288 ILE B CA 1
ATOM 5793 C C . ILE B 1 288 ? 6.324 20.594 6.164 1 98.88 288 ILE B C 1
ATOM 5795 O O . ILE B 1 288 ? 5.855 20.594 7.305 1 98.88 288 ILE B O 1
ATOM 5799 N N . ARG B 1 289 ? 7.391 21.391 5.926 1 98.81 289 ARG B N 1
ATOM 5800 C CA . ARG B 1 289 ? 7.789 22.484 6.801 1 98.81 289 ARG B CA 1
ATOM 5801 C C . ARG B 1 289 ? 6.98 23.734 6.504 1 98.81 289 ARG B C 1
ATOM 5803 O O . ARG B 1 289 ? 6.918 24.188 5.359 1 98.81 289 ARG B O 1
ATOM 5810 N N . VAL B 1 290 ? 6.34 24.266 7.527 1 98.88 290 VAL B N 1
ATOM 5811 C CA . VAL B 1 290 ? 5.359 25.312 7.277 1 98.88 290 VAL B CA 1
ATOM 5812 C C . VAL B 1 290 ? 5.559 26.469 8.266 1 98.88 290 VAL B C 1
ATOM 5814 O O . VAL B 1 290 ? 6.234 26.297 9.289 1 98.88 290 VAL B O 1
ATOM 5817 N N . PRO B 1 291 ? 5.008 27.672 7.953 1 98.81 291 PRO B N 1
ATOM 5818 C CA . PRO B 1 291 ? 4.914 28.703 8.992 1 98.81 291 PRO B CA 1
ATOM 5819 C C . PRO B 1 291 ? 4.121 28.234 10.211 1 98.81 291 PRO B C 1
ATOM 5821 O O . PRO B 1 291 ? 3.018 27.688 10.07 1 98.81 291 PRO B O 1
ATOM 5824 N N . PHE B 1 292 ? 4.719 28.359 11.312 1 98.81 292 PHE B N 1
ATOM 5825 C CA . PHE B 1 292 ? 4.18 27.875 12.586 1 98.81 292 PHE B CA 1
ATOM 5826 C C . PHE B 1 292 ? 4.52 28.844 13.719 1 98.81 292 PHE B C 1
ATOM 5828 O O . PHE B 1 292 ? 5.691 29.031 14.055 1 98.81 292 PHE B O 1
ATOM 5835 N N . ILE B 1 293 ? 3.449 29.5 14.258 1 98.69 293 ILE B N 1
ATOM 5836 C CA . ILE B 1 293 ? 3.615 30.547 15.266 1 98.69 293 ILE B CA 1
ATOM 5837 C C . ILE B 1 293 ? 2.723 30.234 16.469 1 98.69 293 ILE B C 1
ATOM 5839 O O . ILE B 1 293 ? 1.576 29.812 16.312 1 98.69 293 ILE B O 1
ATOM 5843 N N . LEU B 1 294 ? 3.219 30.422 17.641 1 98.12 294 LEU B N 1
ATOM 5844 C CA . LEU B 1 294 ? 2.477 30.344 18.891 1 98.12 294 LEU B CA 1
ATOM 5845 C C . LEU B 1 294 ? 2.588 31.641 19.672 1 98.12 294 LEU B C 1
ATOM 5847 O O . LEU B 1 294 ? 3.689 32.156 19.906 1 98.12 294 LEU B O 1
ATOM 5851 N N . ASN B 1 295 ? 1.411 32.25 19.984 1 97.44 295 ASN B N 1
ATOM 5852 C CA . ASN B 1 295 ? 1.348 33.5 20.719 1 97.44 295 ASN B CA 1
ATOM 5853 C C . ASN B 1 295 ? 0.494 33.375 21.984 1 97.44 295 ASN B C 1
ATOM 5855 O O . ASN B 1 295 ? -0.666 32.938 21.906 1 97.44 295 ASN B O 1
ATOM 5859 N N . TRP B 1 296 ? 1.037 33.594 23.141 1 95.94 296 TRP B N 1
ATOM 5860 C CA . TRP B 1 296 ? 0.358 33.625 24.422 1 95.94 296 TRP B CA 1
ATOM 5861 C C . TRP B 1 296 ? 0.958 34.656 25.359 1 95.94 296 TRP B C 1
ATOM 5863 O O . TRP B 1 296 ? 1.738 34.344 26.25 1 95.94 296 TRP B O 1
ATOM 5873 N N . PRO B 1 297 ? 0.436 35.875 25.141 1 94 297 PRO B N 1
ATOM 5874 C CA . PRO B 1 297 ? 1.021 36.969 25.906 1 94 297 PRO B CA 1
ATOM 5875 C C . PRO B 1 297 ? 0.976 36.75 27.406 1 94 297 PRO B C 1
ATOM 5877 O O . PRO B 1 297 ? -0.025 36.25 27.938 1 94 297 PRO B O 1
ATOM 5880 N N . GLY B 1 298 ? 2.082 37.062 28.047 1 89.38 298 GLY B N 1
ATOM 5881 C CA . GLY B 1 298 ? 2.16 36.938 29.5 1 89.38 298 GLY B CA 1
ATOM 5882 C C . GLY B 1 298 ? 2.59 35.562 29.953 1 89.38 298 GLY B C 1
ATOM 5883 O O . GLY B 1 298 ? 2.943 35.344 31.109 1 89.38 298 GLY B O 1
ATOM 5884 N N . HIS B 1 299 ? 2.635 34.625 29.078 1 89.75 299 HIS B N 1
ATOM 5885 C CA . HIS B 1 299 ? 2.955 33.25 29.453 1 89.75 299 HIS B CA 1
ATOM 5886 C C . HIS B 1 299 ? 4.18 32.75 28.703 1 89.75 299 HIS B C 1
ATOM 5888 O O . HIS B 1 299 ? 4.918 31.906 29.219 1 89.75 299 HIS B O 1
ATOM 5894 N N . LEU B 1 300 ? 4.355 33.188 27.484 1 89.56 300 LEU B N 1
ATOM 5895 C CA . LEU B 1 300 ? 5.496 32.812 26.656 1 89.56 300 LEU B CA 1
ATOM 5896 C C . LEU B 1 300 ? 6.344 34.031 26.297 1 89.56 300 LEU B C 1
ATOM 5898 O O . LEU B 1 300 ? 5.828 35.156 26.219 1 89.56 300 LEU B O 1
ATOM 5902 N N . SER B 1 301 ? 7.598 33.75 26.125 1 85.56 301 SER B N 1
ATOM 5903 C CA . SER B 1 301 ? 8.5 34.844 25.75 1 85.56 301 SER B CA 1
ATOM 5904 C C . SER B 1 301 ? 8.18 35.375 24.359 1 85.56 301 SER B C 1
ATOM 5906 O O . SER B 1 301 ? 8 34.594 23.406 1 85.56 301 SER B O 1
ATOM 5908 N N . ALA B 1 302 ? 8.141 36.625 24.281 1 88.19 302 ALA B N 1
ATOM 5909 C CA . ALA B 1 302 ? 7.824 37.25 23 1 88.19 302 ALA B CA 1
ATOM 5910 C C . ALA B 1 302 ? 9.07 37.406 22.141 1 88.19 302 ALA B C 1
ATOM 5912 O O . ALA B 1 302 ? 10.18 37.594 22.656 1 88.19 302 ALA B O 1
ATOM 5913 N N . GLY B 1 303 ? 8.797 37.281 20.812 1 90.44 303 GLY B N 1
ATOM 5914 C CA . GLY B 1 303 ? 9.82 37.594 19.844 1 90.44 303 GLY B CA 1
ATOM 5915 C C . GLY B 1 303 ? 10.93 36.562 19.781 1 90.44 303 GLY B C 1
ATOM 5916 O O . GLY B 1 303 ? 12.078 36.906 19.469 1 90.44 303 GLY B O 1
ATOM 5917 N N . SER B 1 304 ? 10.602 35.344 20.172 1 90.88 304 SER B N 1
ATOM 5918 C CA . SER B 1 304 ? 11.609 34.281 20.172 1 90.88 304 SER B CA 1
ATOM 5919 C C . SER B 1 304 ? 11.43 33.344 18.984 1 90.88 304 SER B C 1
ATOM 5921 O O . SER B 1 304 ? 10.344 33.281 18.406 1 90.88 304 SER B O 1
ATOM 5923 N N . THR B 1 305 ? 12.555 32.812 18.547 1 94.19 305 THR B N 1
ATOM 5924 C CA . THR B 1 305 ? 12.555 31.75 17.547 1 94.19 305 THR B CA 1
ATOM 5925 C C . THR B 1 305 ? 12.961 30.422 18.188 1 94.19 305 THR B C 1
ATOM 5927 O O . THR B 1 305 ? 13.992 30.344 18.859 1 94.19 305 THR B O 1
ATOM 5930 N N . TYR B 1 306 ? 12.117 29.5 18.156 1 94.81 306 TYR B N 1
ATOM 5931 C CA . TYR B 1 306 ? 12.438 28.141 18.594 1 94.81 306 TYR B CA 1
ATOM 5932 C C . TYR B 1 306 ? 12.945 27.297 17.438 1 94.81 306 TYR B C 1
ATOM 5934 O O . TYR B 1 306 ? 12.211 27.062 16.469 1 94.81 306 TYR B O 1
ATOM 5942 N N . ASP B 1 307 ? 14.148 26.75 17.531 1 94 307 ASP B N 1
ATOM 5943 C CA . ASP B 1 307 ? 14.82 26.25 16.328 1 94 307 ASP B CA 1
ATOM 5944 C C . ASP B 1 307 ? 14.93 24.719 16.359 1 94 307 ASP B C 1
ATOM 5946 O O . ASP B 1 307 ? 15.75 24.141 15.648 1 94 307 ASP B O 1
ATOM 5950 N N . HIS B 1 308 ? 14.156 24.047 17.219 1 95.06 308 HIS B N 1
ATOM 5951 C CA . HIS B 1 308 ? 14.062 22.594 17.172 1 95.06 308 HIS B CA 1
ATOM 5952 C C . HIS B 1 308 ? 12.766 22.141 16.531 1 95.06 308 HIS B C 1
ATOM 5954 O O . HIS B 1 308 ? 11.766 22.875 16.547 1 95.06 308 HIS B O 1
ATOM 5960 N N . PRO B 1 309 ? 12.805 20.938 15.992 1 97.5 309 PRO B N 1
ATOM 5961 C CA . PRO B 1 309 ? 11.609 20.469 15.289 1 97.5 309 PRO B CA 1
ATOM 5962 C C . PRO B 1 309 ? 10.398 20.344 16.219 1 97.5 309 PRO B C 1
ATOM 5964 O O . PRO B 1 309 ? 10.516 19.797 17.312 1 97.5 309 PRO B O 1
ATOM 5967 N N . VAL B 1 310 ? 9.344 20.891 15.805 1 98.12 310 VAL B N 1
ATOM 5968 C CA . VAL B 1 310 ? 8.039 20.672 16.422 1 98.12 310 VAL B CA 1
ATOM 5969 C C . VAL B 1 310 ? 7.043 20.219 15.352 1 98.12 310 VAL B C 1
ATOM 5971 O O . VAL B 1 310 ? 7.293 20.375 14.156 1 98.12 310 VAL B O 1
ATOM 5974 N N . SER B 1 311 ? 5.961 19.594 15.789 1 98.81 311 SER B N 1
ATOM 5975 C CA . SER B 1 311 ? 4.957 19.062 14.875 1 98.81 311 SER B CA 1
ATOM 5976 C C . SER B 1 311 ? 3.576 19.641 15.18 1 98.81 311 SER B C 1
ATOM 5978 O O . SER B 1 311 ? 3.254 19.922 16.328 1 98.81 311 SER B O 1
ATOM 5980 N N . SER B 1 312 ? 2.805 19.781 14.102 1 98.88 312 SER B N 1
ATOM 5981 C CA . SER B 1 312 ? 1.401 20.125 14.305 1 98.88 312 SER B CA 1
ATOM 5982 C C . SER B 1 312 ? 0.721 19.141 15.25 1 98.88 312 SER B C 1
ATOM 5984 O O . SER B 1 312 ? -0.253 19.5 15.922 1 98.88 312 SER B O 1
ATOM 5986 N N . LEU B 1 313 ? 1.229 17.953 15.406 1 98.88 313 LEU B N 1
ATOM 5987 C CA . LEU B 1 313 ? 0.699 16.922 16.297 1 98.88 313 LEU B CA 1
ATOM 5988 C C . LEU B 1 313 ? 0.848 17.344 17.75 1 98.88 313 LEU B C 1
ATOM 5990 O O . LEU B 1 313 ? 0.206 16.766 18.625 1 98.88 313 LEU B O 1
ATOM 5994 N N . ASP B 1 314 ? 1.666 18.266 18.031 1 98.81 314 ASP B N 1
ATOM 5995 C CA . ASP B 1 314 ? 1.985 18.688 19.406 1 98.81 314 ASP B CA 1
ATOM 5996 C C . ASP B 1 314 ? 0.889 19.578 19.984 1 98.81 314 ASP B C 1
ATOM 5998 O O . ASP B 1 314 ? 0.83 19.797 21.188 1 98.81 314 ASP B O 1
ATOM 6002 N N . LEU B 1 315 ? 0.023 20.062 19.141 1 98.88 315 LEU B N 1
ATOM 6003 C CA . LEU B 1 315 ? -0.916 21.109 19.547 1 98.88 315 LEU B CA 1
ATOM 6004 C C . LEU B 1 315 ? -1.985 20.531 20.469 1 98.88 315 LEU B C 1
ATOM 6006 O O . LEU B 1 315 ? -2.279 21.109 21.516 1 98.88 315 LEU B O 1
ATOM 6010 N N . VAL B 1 316 ? -2.484 19.359 20.141 1 98.88 316 VAL B N 1
ATOM 6011 C CA . VAL B 1 316 ? -3.594 18.812 20.922 1 98.88 316 VAL B CA 1
ATOM 6012 C C . VAL B 1 316 ? -3.121 18.5 22.344 1 98.88 316 VAL B C 1
ATOM 6014 O O . VAL B 1 316 ? -3.719 18.953 23.328 1 98.88 316 VAL B O 1
ATOM 6017 N N . PRO B 1 317 ? -1.995 17.75 22.5 1 98.75 317 PRO B N 1
ATOM 6018 C CA . PRO B 1 317 ? -1.541 17.547 23.875 1 98.75 317 PRO B CA 1
ATOM 6019 C C . PRO B 1 317 ? -1.205 18.844 24.594 1 98.75 317 PRO B C 1
ATOM 6021 O O . PRO B 1 317 ? -1.401 18.953 25.812 1 98.75 317 PRO B O 1
ATOM 6024 N N . THR B 1 318 ? -0.719 19.828 23.906 1 98.06 318 THR B N 1
ATOM 6025 C CA . THR B 1 318 ? -0.432 21.141 24.5 1 98.06 318 THR B CA 1
ATOM 6026 C C . THR B 1 318 ? -1.716 21.812 24.969 1 98.06 318 THR B C 1
ATOM 6028 O O . THR B 1 318 ? -1.785 22.312 26.094 1 98.06 318 THR B O 1
ATOM 6031 N N . PHE B 1 319 ? -2.76 21.812 24.141 1 98.62 319 PHE B N 1
ATOM 6032 C CA . PHE B 1 319 ? -4.039 22.438 24.469 1 98.62 319 PHE B CA 1
ATOM 6033 C C . PHE B 1 319 ? -4.684 21.766 25.672 1 98.62 319 PHE B C 1
ATOM 6035 O O . PHE B 1 319 ? -5.207 22.438 26.562 1 98.62 319 PHE B O 1
ATOM 6042 N N . ILE B 1 320 ? -4.652 20.453 25.688 1 98.38 320 ILE B N 1
ATOM 6043 C CA . ILE B 1 320 ? -5.25 19.703 26.797 1 98.38 320 ILE B CA 1
ATOM 6044 C C . ILE B 1 320 ? -4.57 20.078 28.109 1 98.38 320 ILE B C 1
ATOM 6046 O O . ILE B 1 320 ? -5.238 20.359 29.094 1 98.38 320 ILE B O 1
ATOM 6050 N N . THR B 1 321 ? -3.254 20.141 28.062 1 96.81 321 THR B N 1
ATOM 6051 C CA . THR B 1 321 ? -2.492 20.453 29.266 1 96.81 321 THR B CA 1
ATOM 6052 C C . THR B 1 321 ? -2.762 21.891 29.719 1 96.81 321 THR B C 1
ATOM 6054 O O . THR B 1 321 ? -2.994 22.141 30.891 1 96.81 321 THR B O 1
ATOM 6057 N N . MET B 1 322 ? -2.775 22.75 28.812 1 95.31 322 MET B N 1
ATOM 6058 C CA . MET B 1 322 ? -3.057 24.156 29.094 1 95.31 322 MET B CA 1
ATOM 6059 C C . MET B 1 322 ? -4.441 24.312 29.703 1 95.31 322 MET B C 1
ATOM 6061 O O . MET B 1 322 ? -4.645 25.172 30.562 1 95.31 322 MET B O 1
ATOM 6065 N N . ALA B 1 323 ? -5.34 23.5 29.312 1 96.62 323 ALA B N 1
ATOM 6066 C CA . ALA B 1 323 ? -6.73 23.562 29.75 1 96.62 323 ALA B CA 1
ATOM 6067 C C . ALA B 1 323 ? -6.91 22.875 31.094 1 96.62 323 ALA B C 1
ATOM 6069 O O . ALA B 1 323 ? -8.016 22.859 31.641 1 96.62 323 ALA B O 1
ATOM 6070 N N . GLY B 1 324 ? -5.852 22.312 31.562 1 96.12 324 GLY B N 1
ATOM 6071 C CA . GLY B 1 324 ? -5.91 21.656 32.875 1 96.12 324 GLY B CA 1
ATOM 6072 C C . GLY B 1 324 ? -6.203 20.172 32.781 1 96.12 324 GLY B C 1
ATOM 6073 O O . GLY B 1 324 ? -6.492 19.531 33.781 1 96.12 324 GLY B O 1
ATOM 6074 N N . GLY B 1 325 ? -6.102 19.688 31.531 1 96.88 325 GLY B N 1
ATOM 6075 C CA . GLY B 1 325 ? -6.355 18.266 31.328 1 96.88 325 GLY B CA 1
ATOM 6076 C C . GLY B 1 325 ? -5.121 17.406 31.547 1 96.88 325 GLY B C 1
ATOM 6077 O O . GLY B 1 325 ? -4.016 17.922 31.703 1 96.88 325 GLY B O 1
ATOM 6078 N N . ILE B 1 326 ? -5.375 16.062 31.625 1 96.06 326 ILE B N 1
ATOM 6079 C CA . ILE B 1 326 ? -4.32 15.07 31.781 1 96.06 326 ILE B CA 1
ATOM 6080 C C . ILE B 1 326 ? -4.195 14.234 30.516 1 96.06 326 ILE B C 1
ATOM 6082 O O . ILE B 1 326 ? -5.199 13.82 29.938 1 96.06 326 ILE B O 1
ATOM 6086 N N . LEU B 1 327 ? -2.959 14.133 30.125 1 97.19 327 LEU B N 1
ATOM 6087 C CA . LEU B 1 327 ? -2.705 13.273 28.969 1 97.19 327 LEU B CA 1
ATOM 6088 C C . LEU B 1 327 ? -2.701 11.805 29.375 1 97.19 327 LEU B C 1
ATOM 6090 O O . LEU B 1 327 ? -2.01 11.422 30.312 1 97.19 327 LEU B O 1
ATOM 6094 N N . ARG B 1 328 ? -3.443 10.93 28.641 1 94.88 328 ARG B N 1
ATOM 6095 C CA . ARG B 1 328 ? -3.555 9.508 28.953 1 94.88 328 ARG B CA 1
ATOM 6096 C C . ARG B 1 328 ? -2.949 8.648 27.859 1 94.88 328 ARG B C 1
ATOM 6098 O O . ARG B 1 328 ? -3.031 8.992 26.672 1 94.88 328 ARG B O 1
ATOM 6105 N N . PRO B 1 329 ? -2.328 7.559 28.234 1 95.31 329 PRO B N 1
ATOM 6106 C CA . PRO B 1 329 ? -1.762 6.66 27.219 1 95.31 329 PRO B CA 1
ATOM 6107 C C . PRO B 1 329 ? -2.789 6.219 26.172 1 95.31 329 PRO B C 1
ATOM 6109 O O . PRO B 1 329 ? -2.445 6.023 25.016 1 95.31 329 PRO B O 1
ATOM 6112 N N . GLU B 1 330 ? -4.012 6.074 26.531 1 94.25 330 GLU B N 1
ATOM 6113 C CA . GLU B 1 330 ? -5.07 5.582 25.656 1 94.25 330 GLU B CA 1
ATOM 6114 C C . GLU B 1 330 ? -5.367 6.582 24.531 1 94.25 330 GLU B C 1
ATOM 6116 O O . GLU B 1 330 ? -5.996 6.23 23.531 1 94.25 330 GLU B O 1
ATOM 6121 N N . ASP B 1 331 ? -4.945 7.848 24.781 1 95.19 331 ASP B N 1
ATOM 6122 C CA . ASP B 1 331 ? -5.176 8.852 23.734 1 95.19 331 ASP B CA 1
ATOM 6123 C C . ASP B 1 331 ? -4.246 8.633 22.547 1 95.19 331 ASP B C 1
ATOM 6125 O O . ASP B 1 331 ? -4.52 9.109 21.438 1 95.19 331 ASP B O 1
ATOM 6129 N N . GLN B 1 332 ? -3.072 7.988 22.781 1 97.25 332 GLN B N 1
ATOM 6130 C CA . GLN B 1 332 ? -2.125 7.562 21.766 1 97.25 332 GLN B CA 1
ATOM 6131 C C . GLN B 1 332 ? -1.588 8.758 20.984 1 97.25 332 GLN B C 1
ATOM 6133 O O . GLN B 1 332 ? -1.477 8.703 19.75 1 97.25 332 GLN B O 1
ATOM 6138 N N . PHE B 1 333 ? -1.312 9.836 21.688 1 98.44 333 PHE B N 1
ATOM 6139 C CA . PHE B 1 333 ? -0.753 11.016 21.031 1 98.44 333 PHE B CA 1
ATOM 6140 C C . PHE B 1 333 ? 0.65 10.727 20.516 1 98.44 333 PHE B C 1
ATOM 6142 O O . PHE B 1 333 ? 1.475 10.148 21.219 1 98.44 333 PHE B O 1
ATOM 6149 N N . ASP B 1 334 ? 0.855 11.086 19.297 1 98.25 334 ASP B N 1
ATOM 6150 C CA . ASP B 1 334 ? 2.207 11.102 18.75 1 98.25 334 ASP B CA 1
ATOM 6151 C C . ASP B 1 334 ? 2.881 12.453 18.984 1 98.25 334 ASP B C 1
ATOM 6153 O O . ASP B 1 334 ? 4.105 12.555 18.922 1 98.25 334 ASP B O 1
ATOM 6157 N N . GLY B 1 335 ? 2.064 13.531 19.203 1 98.19 335 GLY B N 1
ATOM 6158 C CA . GLY B 1 335 ? 2.58 14.836 19.562 1 98.19 335 GLY B CA 1
ATOM 6159 C C . GLY B 1 335 ? 2.967 14.93 21.031 1 98.19 335 GLY B C 1
ATOM 6160 O O . GLY B 1 335 ? 2.639 14.047 21.828 1 98.19 335 GLY B O 1
ATOM 6161 N N . LYS B 1 336 ? 3.654 16.016 21.359 1 96.44 336 LYS B N 1
ATOM 6162 C CA . LYS B 1 336 ? 4.098 16.297 22.719 1 96.44 336 LYS B CA 1
ATOM 6163 C C . LYS B 1 336 ? 3.561 17.641 23.203 1 96.44 336 LYS B C 1
ATOM 6165 O O . LYS B 1 336 ? 3.361 18.562 22.422 1 96.44 336 LYS B O 1
ATOM 6170 N N . ASN B 1 337 ? 3.312 17.641 24.531 1 96.5 337 ASN B N 1
ATOM 6171 C CA . ASN B 1 337 ? 3.08 18.953 25.125 1 96.5 337 ASN B CA 1
ATOM 6172 C C . ASN B 1 337 ? 4.305 19.859 25 1 96.5 337 ASN B C 1
ATOM 6174 O O . ASN B 1 337 ? 5.359 19.562 25.562 1 96.5 337 ASN B O 1
ATOM 6178 N N . LEU B 1 338 ? 4.141 21 24.328 1 96.31 338 LEU B N 1
ATOM 6179 C CA . LEU B 1 338 ? 5.285 21.844 23.984 1 96.31 338 LEU B CA 1
ATOM 6180 C C . LEU B 1 338 ? 5.645 22.766 25.141 1 96.31 338 LEU B C 1
ATOM 6182 O O . LEU B 1 338 ? 6.734 23.344 25.172 1 96.31 338 LEU B O 1
ATOM 6186 N N . LEU B 1 339 ? 4.824 22.984 26.109 1 93.25 339 LEU B N 1
ATOM 6187 C CA . LEU B 1 339 ? 4.961 24.016 27.125 1 93.25 339 LEU B CA 1
ATOM 6188 C C . LEU B 1 339 ? 6.266 23.844 27.891 1 93.25 339 LEU B C 1
ATOM 6190 O O . LEU B 1 339 ? 6.992 24.828 28.109 1 93.25 339 LEU B O 1
ATOM 6194 N N . PRO B 1 340 ? 6.645 22.609 28.219 1 92.62 340 PRO B N 1
ATOM 6195 C CA . PRO B 1 340 ? 7.898 22.469 28.969 1 92.62 340 PRO B CA 1
ATOM 6196 C C . PRO B 1 340 ? 9.125 22.844 28.141 1 92.62 340 PRO B C 1
ATOM 6198 O O . PRO B 1 340 ? 10.18 23.141 28.688 1 92.62 340 PRO B O 1
ATOM 6201 N N . TYR B 1 341 ? 8.977 22.844 26.844 1 93.12 341 TYR B N 1
ATOM 6202 C CA . TYR B 1 341 ? 10.117 23.078 25.969 1 93.12 341 TYR B CA 1
ATOM 6203 C C . TYR B 1 341 ? 10.258 24.547 25.641 1 93.12 341 TYR B C 1
ATOM 6205 O O . TYR B 1 341 ? 11.305 24.984 25.156 1 93.12 341 TYR B O 1
ATOM 6213 N N . LEU B 1 342 ? 9.203 25.297 25.812 1 90.75 342 LEU B N 1
ATOM 6214 C CA . LEU B 1 342 ? 9.156 26.688 25.359 1 90.75 342 LEU B CA 1
ATOM 6215 C C . LEU B 1 342 ? 9.477 27.641 26.5 1 90.75 342 LEU B C 1
ATOM 6217 O O . LEU B 1 342 ? 9.672 28.828 26.266 1 90.75 342 LEU B O 1
ATOM 6221 N N . GLY B 1 343 ? 9.508 27.156 27.75 1 76.06 343 GLY B N 1
ATOM 6222 C CA . GLY B 1 343 ? 9.812 27.984 28.906 1 76.06 343 GLY B CA 1
ATOM 6223 C C . GLY B 1 343 ? 11.297 28.078 29.203 1 76.06 343 GLY B C 1
ATOM 6224 O O . GLY B 1 343 ? 12.125 27.672 28.375 1 76.06 343 GLY B O 1
ATOM 6225 N N . GLN B 1 344 ? 11.594 28.781 30.234 1 62.06 344 GLN B N 1
ATOM 6226 C CA . GLN B 1 344 ? 12.953 29.047 30.703 1 62.06 344 GLN B CA 1
ATOM 6227 C C . GLN B 1 344 ? 13.664 27.75 31.094 1 62.06 344 GLN B C 1
ATOM 6229 O O . GLN B 1 344 ? 14.891 27.656 30.969 1 62.06 344 GLN B O 1
ATOM 6234 N N . GLU B 1 345 ? 12.93 26.734 31.531 1 58.22 345 GLU B N 1
ATOM 6235 C CA . GLU B 1 345 ? 13.57 25.484 31.938 1 58.22 345 GLU B CA 1
ATOM 6236 C C . GLU B 1 345 ? 13.742 24.531 30.75 1 58.22 345 GLU B C 1
ATOM 6238 O O . GLU B 1 345 ? 12.766 24.125 30.125 1 58.22 345 GLU B O 1
ATOM 6243 N N . GLN B 1 346 ? 14.664 24.984 29.922 1 60.28 346 GLN B N 1
ATOM 6244 C CA . GLN B 1 346 ? 14.781 24.312 28.625 1 60.28 346 GLN B CA 1
ATOM 6245 C C . GLN B 1 346 ? 15.055 22.828 28.797 1 60.28 346 GLN B C 1
ATOM 6247 O O . GLN B 1 346 ? 16.078 22.438 29.375 1 60.28 346 GLN B O 1
ATOM 6252 N N . MET B 1 347 ? 13.891 22.078 28.828 1 66.06 347 MET B N 1
ATOM 6253 C CA . MET B 1 347 ? 13.984 20.625 28.688 1 66.06 347 MET B CA 1
ATOM 6254 C C . MET B 1 347 ? 14.586 20.25 27.344 1 66.06 347 MET B C 1
ATOM 6256 O O . MET B 1 347 ? 14.711 21.094 26.453 1 66.06 347 MET B O 1
ATOM 6260 N N . GLU B 1 348 ? 14.945 19.062 27.25 1 83.69 348 GLU B N 1
ATOM 6261 C CA . GLU B 1 348 ? 15.422 18.391 26.047 1 83.69 348 GLU B CA 1
ATOM 6262 C C . GLU B 1 348 ? 14.516 18.672 24.844 1 83.69 348 GLU B C 1
ATOM 6264 O O . GLU B 1 348 ? 13.531 19.406 24.969 1 83.69 348 GLU B O 1
ATOM 6269 N N . ILE B 1 349 ? 14.875 18.375 23.594 1 92.38 349 ILE B N 1
ATOM 6270 C CA . ILE B 1 349 ? 14.156 18.625 22.344 1 92.38 349 ILE B CA 1
ATOM 6271 C C . ILE B 1 349 ? 12.914 17.734 22.281 1 92.38 349 ILE B C 1
ATOM 6273 O O . ILE B 1 349 ? 12.953 16.578 22.719 1 92.38 349 ILE B O 1
ATOM 6277 N N . PRO B 1 350 ? 11.797 18.281 21.875 1 94.69 350 PRO B N 1
ATOM 6278 C CA . PRO B 1 350 ? 10.555 17.516 21.922 1 94.69 350 PRO B CA 1
ATOM 6279 C C . PRO B 1 350 ? 10.609 16.281 21.016 1 94.69 350 PRO B C 1
ATOM 6281 O O . PRO B 1 350 ? 10.062 15.227 21.359 1 94.69 350 PRO B O 1
ATOM 6284 N N . HIS B 1 351 ? 11.281 16.406 19.891 1 96.81 351 HIS B N 1
ATOM 6285 C CA . HIS B 1 351 ? 11.305 15.305 18.953 1 96.81 351 HIS B CA 1
ATOM 6286 C C . HIS B 1 351 ? 12.727 15.008 18.484 1 96.81 351 HIS B C 1
ATOM 6288 O O . HIS B 1 351 ? 13.344 15.82 17.797 1 96.81 351 HIS B O 1
ATOM 6294 N N . GLU B 1 352 ? 13.164 13.836 18.797 1 95.88 352 GLU B N 1
ATOM 6295 C CA . GLU B 1 352 ? 14.438 13.367 18.266 1 95.88 352 GLU B CA 1
ATOM 6296 C C . GLU B 1 352 ? 14.25 12.703 16.906 1 95.88 352 GLU B C 1
ATOM 6298 O O . GLU B 1 352 ? 15.188 12.633 16.109 1 95.88 352 GLU B O 1
ATOM 6303 N N . GLU B 1 353 ? 13.109 12.211 16.719 1 98 353 GLU B N 1
ATOM 6304 C CA . GLU B 1 353 ? 12.758 11.469 15.508 1 98 353 GLU B CA 1
ATOM 6305 C C . GLU B 1 353 ? 11.344 11.805 15.047 1 98 353 GLU B C 1
ATOM 6307 O O . GLU B 1 353 ? 10.43 11.938 15.867 1 98 353 GLU B O 1
ATOM 6312 N N . MET B 1 354 ? 11.141 12.039 13.742 1 98.5 354 MET B N 1
ATOM 6313 C CA . MET B 1 354 ? 9.836 12.211 13.109 1 98.5 354 MET B CA 1
ATOM 6314 C C . MET B 1 354 ? 9.711 11.344 11.859 1 98.5 354 MET B C 1
ATOM 6316 O O . MET B 1 354 ? 10.695 11.148 11.141 1 98.5 354 MET B O 1
ATOM 6320 N N . LYS B 1 355 ? 8.562 10.797 11.586 1 98.81 355 LYS B N 1
ATOM 6321 C CA . LYS B 1 355 ? 8.32 9.953 10.43 1 98.81 355 LYS B CA 1
ATOM 6322 C C . LYS B 1 355 ? 7.059 10.375 9.68 1 98.81 355 LYS B C 1
ATOM 6324 O O . LYS B 1 355 ? 6.105 10.867 10.297 1 98.81 355 LYS B O 1
ATOM 6329 N N . TRP B 1 356 ? 7.074 10.242 8.383 1 98.81 356 TRP B N 1
ATOM 6330 C CA . TRP B 1 356 ? 5.965 10.547 7.488 1 98.81 356 TRP B CA 1
ATOM 6331 C C . TRP B 1 356 ? 5.75 9.414 6.488 1 98.81 356 TRP B C 1
ATOM 6333 O O . TRP B 1 356 ? 6.703 8.734 6.098 1 98.81 356 TRP B O 1
ATOM 6343 N N . ARG B 1 357 ? 4.559 9.188 6.148 1 97.88 357 ARG B N 1
ATOM 6344 C CA . ARG B 1 357 ? 4.184 8.375 5 1 97.88 357 ARG B CA 1
ATOM 6345 C C . ARG B 1 357 ? 3.092 9.062 4.18 1 97.88 357 ARG B C 1
ATOM 6347 O O . ARG B 1 357 ? 2.17 9.656 4.742 1 97.88 357 ARG B O 1
ATOM 6354 N N . PHE B 1 358 ? 3.273 9.023 2.859 1 95.94 358 PHE B N 1
ATOM 6355 C CA . PHE B 1 358 ? 2.279 9.562 1.938 1 95.94 358 PHE B CA 1
ATOM 6356 C C . PHE B 1 358 ? 2.244 8.75 0.648 1 95.94 358 PHE B C 1
ATOM 6358 O O . PHE B 1 358 ? 3.115 8.898 -0.211 1 95.94 358 PHE B O 1
ATOM 6365 N N . THR B 1 359 ? 1.261 7.906 0.489 1 90.5 359 THR B N 1
ATOM 6366 C CA . THR B 1 359 ? 0.935 7.062 -0.656 1 90.5 359 THR B CA 1
ATOM 6367 C C . THR B 1 359 ? 2.146 6.238 -1.083 1 90.5 359 THR B C 1
ATOM 6369 O O . THR B 1 359 ? 2.312 5.098 -0.648 1 90.5 359 THR B O 1
ATOM 6372 N N . ILE B 1 360 ? 3.182 6.895 -1.797 1 93.25 360 ILE B N 1
ATOM 6373 C CA . ILE B 1 360 ? 4.273 6.098 -2.35 1 93.25 360 ILE B CA 1
ATOM 6374 C C . ILE B 1 360 ? 5.586 6.48 -1.673 1 93.25 360 ILE B C 1
ATOM 6376 O O . ILE B 1 360 ? 6.621 5.859 -1.919 1 93.25 360 ILE B O 1
ATOM 6380 N N . SER B 1 361 ? 5.566 7.508 -0.788 1 97.25 361 SER B N 1
ATOM 6381 C CA . SER B 1 361 ? 6.785 8.008 -0.157 1 97.25 361 SER B CA 1
ATOM 6382 C C . SER B 1 361 ? 6.746 7.809 1.354 1 97.25 361 SER B C 1
ATOM 6384 O O . SER B 1 361 ? 5.668 7.77 1.953 1 97.25 361 SER B O 1
ATOM 6386 N N . ALA B 1 362 ? 7.875 7.613 1.938 1 98.56 362 ALA B N 1
ATOM 6387 C CA . ALA B 1 362 ? 8.062 7.578 3.387 1 98.56 362 ALA B CA 1
ATOM 6388 C C . ALA B 1 362 ? 9.359 8.273 3.791 1 98.56 362 ALA B C 1
ATOM 6390 O O . ALA B 1 362 ? 10.352 8.219 3.062 1 98.56 362 ALA B O 1
ATOM 6391 N N . VAL B 1 363 ? 9.312 8.961 4.91 1 98.88 363 VAL B N 1
ATOM 6392 C CA . VAL B 1 363 ? 10.445 9.781 5.332 1 98.88 363 VAL B CA 1
ATOM 6393 C C . VAL B 1 363 ? 10.672 9.617 6.832 1 98.88 363 VAL B C 1
ATOM 6395 O O . VAL B 1 363 ? 9.719 9.516 7.605 1 98.88 363 VAL B O 1
ATOM 6398 N N . ILE B 1 364 ? 11.922 9.602 7.199 1 98.94 364 ILE B N 1
ATOM 6399 C CA . ILE B 1 364 ? 12.32 9.68 8.602 1 98.94 364 ILE B CA 1
ATOM 6400 C C . ILE B 1 364 ? 13.352 10.789 8.781 1 98.94 364 ILE B C 1
ATOM 6402 O O . ILE B 1 364 ? 14.266 10.938 7.969 1 98.94 364 ILE B O 1
ATOM 6406 N N . ARG B 1 365 ? 13.133 11.586 9.75 1 98.81 365 ARG B N 1
ATOM 6407 C CA . ARG B 1 365 ? 14.141 12.531 10.219 1 98.81 365 ARG B CA 1
ATOM 6408 C C . ARG B 1 365 ? 14.625 12.172 11.617 1 98.81 365 ARG B C 1
ATOM 6410 O O . ARG B 1 365 ? 13.82 11.969 12.531 1 98.81 365 ARG B O 1
ATOM 6417 N N . GLU B 1 366 ? 15.883 12.031 11.781 1 98.56 366 GLU B N 1
ATOM 6418 C CA . GLU B 1 366 ? 16.547 11.844 13.07 1 98.56 366 GLU B CA 1
ATOM 6419 C C . GLU B 1 366 ? 17.672 12.852 13.266 1 98.56 366 GLU B C 1
ATOM 6421 O O . GL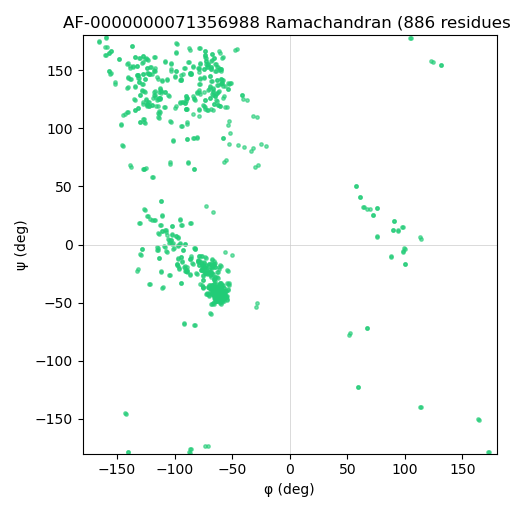U B 1 366 ? 18.734 12.734 12.656 1 98.56 366 GLU B O 1
ATOM 6426 N N . GLY B 1 367 ? 17.406 13.789 14.164 1 97.25 367 GLY B N 1
ATOM 6427 C CA . GLY B 1 367 ? 18.328 14.914 14.258 1 97.25 367 GLY B CA 1
ATOM 6428 C C . GLY B 1 367 ? 18.453 15.688 12.961 1 97.25 367 GLY B C 1
ATOM 6429 O O . GLY B 1 367 ? 17.469 16.156 12.406 1 97.25 367 GLY B O 1
ATOM 6430 N N . LYS B 1 368 ? 19.656 15.781 12.484 1 97.88 368 LYS B N 1
ATOM 6431 C CA . LYS B 1 368 ? 19.906 16.562 11.273 1 97.88 368 LYS B CA 1
ATOM 6432 C C . LYS B 1 368 ? 19.688 15.727 10.023 1 97.88 368 LYS B C 1
ATOM 6434 O O . LYS B 1 368 ? 19.656 16.25 8.906 1 97.88 368 LYS B O 1
ATOM 6439 N N . TRP B 1 369 ? 19.562 14.367 10.18 1 98.88 369 TRP B N 1
ATOM 6440 C CA . TRP B 1 369 ? 19.484 13.453 9.039 1 98.88 369 TRP B CA 1
ATOM 6441 C C . TRP B 1 369 ? 18.047 13.242 8.602 1 98.88 369 TRP B C 1
ATOM 6443 O O . TRP B 1 369 ? 17.172 12.922 9.43 1 98.88 369 TRP B O 1
ATOM 6453 N N . LYS B 1 370 ? 17.766 13.43 7.352 1 98.94 370 LYS B N 1
ATOM 6454 C CA . LYS B 1 370 ? 16.453 13.141 6.773 1 98.94 370 LYS B CA 1
ATOM 6455 C C . LYS B 1 370 ? 16.578 12.172 5.602 1 98.94 370 LYS B C 1
ATOM 6457 O O . LYS B 1 370 ? 17.297 12.438 4.637 1 98.94 370 LYS B O 1
ATOM 6462 N N . LEU B 1 371 ? 15.93 11.062 5.695 1 98.94 371 LEU B N 1
ATOM 6463 C CA . LEU B 1 371 ? 15.922 10.047 4.645 1 98.94 371 LEU B CA 1
ATOM 6464 C C . LEU B 1 371 ? 14.57 10 3.939 1 98.94 371 LEU B C 1
ATOM 6466 O O . LEU B 1 371 ? 13.523 10.016 4.594 1 98.94 371 LEU B O 1
ATOM 6470 N N . VAL B 1 372 ? 14.586 10.023 2.625 1 98.88 372 VAL B N 1
ATOM 6471 C CA . VAL B 1 372 ? 13.406 9.93 1.775 1 98.88 372 VAL B CA 1
ATOM 6472 C C . VAL B 1 372 ? 13.43 8.625 0.989 1 98.88 372 VAL B C 1
ATOM 6474 O O . VAL B 1 372 ? 14.414 8.312 0.32 1 98.88 372 VAL B O 1
ATOM 6477 N N . ARG B 1 373 ? 12.383 7.891 1.091 1 98.75 373 ARG B N 1
ATOM 6478 C CA . ARG B 1 373 ? 12.258 6.633 0.357 1 98.75 373 ARG B CA 1
ATOM 6479 C C . ARG B 1 373 ? 11.164 6.727 -0.703 1 98.75 373 ARG B C 1
ATOM 6481 O O . ARG B 1 373 ? 10.031 7.098 -0.4 1 98.75 373 ARG B O 1
ATOM 6488 N N . LEU B 1 374 ? 11.508 6.414 -1.931 1 98.12 374 LEU B N 1
ATOM 6489 C CA . LEU B 1 374 ? 10.609 6.305 -3.076 1 98.12 374 LEU B CA 1
ATOM 6490 C C . LEU B 1 374 ? 10.719 4.926 -3.723 1 98.12 374 LEU B C 1
ATOM 6492 O O . LEU B 1 374 ? 11.734 4.246 -3.576 1 98.12 374 LEU B O 1
ATOM 6496 N N . PRO B 1 375 ? 9.719 4.523 -4.473 1 96.81 375 PRO B N 1
ATOM 6497 C CA . PRO B 1 375 ? 9.711 3.146 -4.965 1 96.81 375 PRO B CA 1
ATOM 6498 C C . PRO B 1 375 ? 10.609 2.949 -6.184 1 96.81 375 PRO B C 1
ATOM 6500 O O . PRO B 1 375 ? 10.922 1.812 -6.551 1 96.81 375 PRO B O 1
ATOM 6503 N N . ASP B 1 376 ? 11.07 4.004 -6.871 1 97.75 376 ASP B N 1
ATOM 6504 C CA . ASP B 1 376 ? 11.703 3.818 -8.18 1 97.75 376 ASP B CA 1
ATOM 6505 C C . ASP B 1 376 ? 13.18 4.195 -8.133 1 97.75 376 ASP B C 1
ATOM 6507 O O . ASP B 1 376 ? 13.828 4.328 -9.172 1 97.75 376 ASP B O 1
ATOM 6511 N N . ARG B 1 377 ? 13.672 4.422 -6.914 1 97.81 377 ARG B N 1
ATOM 6512 C CA . ARG B 1 377 ? 15.062 4.844 -6.812 1 97.81 377 ARG B CA 1
ATOM 6513 C C . ARG B 1 377 ? 15.648 4.484 -5.449 1 97.81 377 ARG B C 1
ATOM 6515 O O . ARG B 1 377 ? 14.914 4.082 -4.543 1 97.81 377 ARG B O 1
ATOM 6522 N N . LEU B 1 378 ? 16.938 4.562 -5.336 1 98.19 378 LEU B N 1
ATOM 6523 C CA . LEU B 1 378 ? 17.594 4.406 -4.039 1 98.19 378 LEU B CA 1
ATOM 6524 C C . LEU B 1 378 ? 17.156 5.504 -3.074 1 98.19 378 LEU B C 1
ATOM 6526 O O . LEU B 1 378 ? 16.828 6.613 -3.5 1 98.19 378 LEU B O 1
ATOM 6530 N N . PRO B 1 379 ? 17.203 5.195 -1.751 1 98.38 379 PRO B N 1
ATOM 6531 C CA . PRO B 1 379 ? 16.859 6.254 -0.793 1 98.38 379 PRO B CA 1
ATOM 6532 C C . PRO B 1 379 ? 17.797 7.457 -0.89 1 98.38 379 PRO B C 1
ATOM 6534 O O . PRO B 1 379 ? 18.969 7.309 -1.247 1 98.38 379 PRO B O 1
ATOM 6537 N N . MET B 1 380 ? 17.219 8.555 -0.574 1 98.56 380 MET B N 1
ATOM 6538 C CA . MET B 1 380 ? 18.016 9.781 -0.483 1 98.56 380 MET B CA 1
ATOM 6539 C C . MET B 1 380 ? 18.219 10.188 0.972 1 98.56 380 MET B C 1
ATOM 6541 O O . MET B 1 380 ? 17.328 10.008 1.806 1 98.56 380 MET B O 1
ATOM 6545 N N . LEU B 1 381 ? 19.391 10.688 1.228 1 98.88 381 LEU B N 1
ATOM 6546 C CA . LEU B 1 381 ? 19.734 11.164 2.562 1 98.88 381 LEU B CA 1
ATOM 6547 C C . LEU B 1 381 ? 20.25 12.602 2.51 1 98.88 381 LEU B C 1
ATOM 6549 O O . LEU B 1 381 ? 21.125 12.922 1.704 1 98.88 381 LEU B O 1
ATOM 6553 N N . PHE B 1 382 ? 19.703 13.414 3.391 1 98.88 382 PHE B N 1
ATOM 6554 C CA . PHE B 1 382 ? 20.109 14.812 3.449 1 98.88 382 PHE B CA 1
ATOM 6555 C C . PHE B 1 382 ? 20.562 15.188 4.859 1 98.88 382 PHE B C 1
ATOM 6557 O O . PHE B 1 382 ? 19.984 14.719 5.844 1 98.88 382 PHE B O 1
ATOM 6564 N N . ASP B 1 383 ? 21.578 16.016 4.941 1 98.75 383 ASP B N 1
ATOM 6565 C CA . ASP B 1 383 ? 22 16.688 6.164 1 98.75 383 ASP B CA 1
ATOM 6566 C C . ASP B 1 383 ? 21.375 18.078 6.27 1 98.75 383 ASP B C 1
ATOM 6568 O O . ASP B 1 383 ? 21.875 19.047 5.688 1 98.75 383 ASP B O 1
ATOM 6572 N N . LEU B 1 384 ? 20.359 18.203 7.074 1 98.25 384 LEU B N 1
ATOM 6573 C CA . LEU B 1 384 ? 19.562 19.438 7.078 1 98.25 384 LEU B CA 1
ATOM 6574 C C . LEU B 1 384 ? 20.312 20.562 7.762 1 98.25 384 LEU B C 1
ATOM 6576 O O . LEU B 1 384 ? 19.938 21.734 7.625 1 98.25 384 LEU B O 1
ATOM 6580 N N . ASP B 1 385 ? 21.344 20.312 8.484 1 97.31 385 ASP B N 1
ATOM 6581 C CA . ASP B 1 385 ? 22.141 21.375 9.078 1 97.31 385 ASP B CA 1
ATOM 6582 C C . ASP B 1 385 ? 22.922 22.141 8.016 1 97.31 385 ASP B C 1
ATOM 6584 O O . ASP B 1 385 ? 23.094 23.344 8.117 1 97.31 385 ASP B O 1
ATOM 6588 N N . THR B 1 386 ? 23.344 21.406 7.023 1 97.44 386 THR B N 1
ATOM 6589 C CA . THR B 1 386 ? 24.203 22.031 6.023 1 97.44 386 THR B CA 1
ATOM 6590 C C . THR B 1 386 ? 23.5 22.109 4.672 1 97.44 386 THR B C 1
ATOM 6592 O O . THR B 1 386 ? 23.984 22.766 3.752 1 97.44 386 THR B O 1
ATOM 6595 N N . ASP B 1 387 ? 22.406 21.422 4.555 1 98 387 ASP B N 1
ATOM 6596 C CA . ASP B 1 387 ? 21.641 21.344 3.312 1 98 387 ASP B CA 1
ATOM 6597 C C . ASP B 1 387 ? 20.141 21.453 3.588 1 98 387 ASP B C 1
ATOM 6599 O O . ASP B 1 387 ? 19.375 20.531 3.256 1 98 387 ASP B O 1
ATOM 6603 N N . LEU B 1 388 ? 19.766 22.641 4.043 1 96.06 388 LEU B N 1
ATOM 6604 C CA . LEU B 1 388 ? 18.391 22.891 4.43 1 96.06 388 LEU B CA 1
ATOM 6605 C C . LEU B 1 388 ? 17.453 22.734 3.238 1 96.06 388 LEU B C 1
ATOM 6607 O O . LEU B 1 388 ? 16.297 22.344 3.404 1 96.06 388 LEU B O 1
ATOM 6611 N N . SER B 1 389 ? 18 22.891 2.037 1 98 389 SER B N 1
ATOM 6612 C CA . SER B 1 389 ? 17.188 22.875 0.821 1 98 389 SER B CA 1
ATOM 6613 C C . SER B 1 389 ? 17.156 21.5 0.186 1 98 389 SER B C 1
ATOM 6615 O O . SER B 1 389 ? 16.562 21.312 -0.881 1 98 389 SER B O 1
ATOM 6617 N N . GLU B 1 390 ? 17.797 20.531 0.747 1 98.38 390 GLU B N 1
ATOM 6618 C CA . GLU B 1 390 ? 17.797 19.156 0.272 1 98.38 390 GLU B CA 1
ATOM 6619 C C . GLU B 1 390 ? 18.297 19.062 -1.169 1 98.38 390 GLU B C 1
ATOM 6621 O O . GLU B 1 390 ? 17.656 18.438 -2.014 1 98.38 390 GLU B O 1
ATOM 6626 N N . GLN B 1 391 ? 19.453 19.703 -1.376 1 97.75 391 GLN B N 1
ATOM 6627 C CA . GLN B 1 391 ? 20 19.781 -2.723 1 97.75 391 GLN B CA 1
ATOM 6628 C C . GLN B 1 391 ? 21.062 18.703 -2.945 1 97.75 391 GLN B C 1
ATOM 6630 O O . GLN B 1 391 ? 21.422 18.406 -4.086 1 97.75 391 GLN B O 1
ATOM 6635 N N . HIS B 1 392 ? 21.578 18.141 -1.871 1 97.94 392 HIS B N 1
ATOM 6636 C CA . HIS B 1 392 ? 22.703 17.234 -1.992 1 97.94 392 HIS B CA 1
ATOM 6637 C C . HIS B 1 392 ? 22.391 15.891 -1.315 1 97.94 392 HIS B C 1
ATOM 6639 O O . HIS B 1 392 ? 22.516 15.773 -0.094 1 97.94 392 HIS B O 1
ATOM 6645 N N . ASP B 1 393 ? 22.125 14.883 -2.1 1 98.25 393 ASP B N 1
ATOM 6646 C CA . ASP B 1 393 ? 21.938 13.523 -1.597 1 98.25 393 ASP B CA 1
ATOM 6647 C C . ASP B 1 393 ? 23.266 12.891 -1.192 1 98.25 393 ASP B C 1
ATOM 6649 O O . ASP B 1 393 ? 24.125 12.656 -2.037 1 98.25 393 ASP B O 1
ATOM 6653 N N . VAL B 1 394 ? 23.406 12.516 0.1 1 98.62 394 VAL B N 1
ATOM 6654 C CA . VAL B 1 394 ? 24.672 11.992 0.597 1 98.62 394 VAL B CA 1
ATOM 6655 C C . VAL B 1 394 ? 24.484 10.547 1.058 1 98.62 394 VAL B C 1
ATOM 6657 O O . VAL B 1 394 ? 25.219 10.07 1.936 1 98.62 394 VAL B O 1
ATOM 6660 N N . ALA B 1 395 ? 23.453 9.836 0.589 1 98.19 395 ALA B N 1
ATOM 6661 C CA . ALA B 1 395 ? 23.125 8.477 1.022 1 98.19 395 ALA B CA 1
ATOM 6662 C C . ALA B 1 395 ? 24.312 7.543 0.837 1 98.19 395 ALA B C 1
ATOM 6664 O O . ALA B 1 395 ? 24.625 6.738 1.721 1 98.19 395 ALA B O 1
ATOM 6665 N N . MET B 1 396 ? 24.969 7.617 -0.302 1 95.75 396 MET B N 1
ATOM 6666 C CA . MET B 1 396 ? 26.078 6.707 -0.609 1 95.75 396 MET B CA 1
ATOM 6667 C C . MET B 1 396 ? 27.312 7.059 0.204 1 95.75 396 MET B C 1
ATOM 6669 O O . MET B 1 396 ? 28.172 6.203 0.449 1 95.75 396 MET B O 1
ATOM 6673 N N . GLU B 1 397 ? 27.391 8.305 0.646 1 97.56 397 GLU B N 1
ATOM 6674 C CA . GLU B 1 397 ? 28.516 8.766 1.453 1 97.56 397 GLU B CA 1
ATOM 6675 C C . GLU B 1 397 ? 28.344 8.359 2.914 1 97.56 397 GLU B C 1
ATOM 6677 O O . GLU B 1 397 ? 29.328 8.273 3.656 1 97.56 397 GLU B O 1
ATOM 6682 N N . HIS B 1 398 ? 27.156 8.188 3.256 1 98.31 398 HIS B N 1
ATOM 6683 C CA . HIS B 1 398 ? 26.828 7.824 4.633 1 98.31 398 HIS B CA 1
ATOM 6684 C C . HIS B 1 398 ? 25.969 6.574 4.68 1 98.31 398 HIS B C 1
ATOM 6686 O O . HIS B 1 398 ? 24.859 6.602 5.234 1 98.31 398 HIS B O 1
ATOM 6692 N N . MET B 1 399 ? 26.547 5.492 4.254 1 97.06 399 MET B N 1
ATOM 6693 C CA . MET B 1 399 ? 25.812 4.246 4.07 1 97.06 399 MET B CA 1
ATOM 6694 C C . MET B 1 399 ? 25.328 3.699 5.406 1 97.06 399 MET B C 1
ATOM 6696 O O . MET B 1 399 ? 24.234 3.145 5.496 1 97.06 399 MET B O 1
ATOM 6700 N N . ASP B 1 400 ? 26.109 3.826 6.418 1 98.25 400 ASP B N 1
ATOM 6701 C CA . ASP B 1 400 ? 25.734 3.332 7.738 1 98.25 400 ASP B CA 1
ATOM 6702 C C . ASP B 1 400 ? 24.469 4.031 8.242 1 98.25 400 ASP B C 1
ATOM 6704 O O . ASP B 1 400 ? 23.547 3.381 8.742 1 98.25 400 ASP B O 1
ATOM 6708 N N . ILE B 1 401 ? 24.422 5.379 8.086 1 98.75 401 ILE B N 1
ATOM 6709 C CA . ILE B 1 401 ? 23.266 6.168 8.5 1 98.75 401 ILE B CA 1
ATOM 6710 C C . ILE B 1 401 ? 22.062 5.816 7.625 1 98.75 401 ILE B C 1
ATOM 6712 O O . ILE B 1 401 ? 20.953 5.625 8.125 1 98.75 401 ILE B O 1
ATOM 6716 N N . THR B 1 402 ? 22.328 5.68 6.316 1 98.69 402 THR B N 1
ATOM 6717 C CA . THR B 1 402 ? 21.266 5.367 5.363 1 98.69 402 THR B CA 1
ATOM 6718 C C . THR B 1 402 ? 20.609 4.031 5.707 1 98.69 402 THR B C 1
ATOM 6720 O O . THR B 1 402 ? 19.391 3.939 5.797 1 98.69 402 THR B O 1
ATOM 6723 N N . LYS B 1 403 ? 21.406 3.016 5.945 1 98.5 403 LYS B N 1
ATOM 6724 C CA . LYS B 1 403 ? 20.875 1.689 6.262 1 98.5 403 LYS B CA 1
ATOM 6725 C C . LYS B 1 403 ? 20.125 1.698 7.59 1 98.5 403 LYS B C 1
ATOM 6727 O O . LYS B 1 403 ? 19.062 1.098 7.711 1 98.5 403 LYS B O 1
ATOM 6732 N N . ARG B 1 404 ? 20.688 2.363 8.555 1 98.75 404 ARG B N 1
ATOM 6733 C CA . ARG B 1 404 ? 20.062 2.424 9.875 1 98.75 404 ARG B CA 1
ATOM 6734 C C . ARG B 1 404 ? 18.688 3.109 9.805 1 98.75 404 ARG B C 1
ATOM 6736 O O . ARG B 1 404 ? 17.703 2.6 10.344 1 98.75 404 ARG B O 1
ATOM 6743 N N . LEU B 1 405 ? 18.609 4.254 9.117 1 98.88 405 LEU B N 1
ATOM 6744 C CA . LEU B 1 405 ? 17.359 5.004 9.031 1 98.88 405 LEU B CA 1
ATOM 6745 C C . LEU B 1 405 ? 16.344 4.277 8.164 1 98.88 405 LEU B C 1
ATOM 6747 O O . LEU B 1 405 ? 15.141 4.312 8.438 1 98.88 405 LEU B O 1
ATOM 6751 N N . LEU B 1 406 ? 16.859 3.648 7.129 1 98.62 406 LEU B N 1
ATOM 6752 C CA . LEU B 1 406 ? 15.977 2.861 6.285 1 98.62 406 LEU B CA 1
ATOM 6753 C C . LEU B 1 406 ? 15.344 1.722 7.074 1 98.62 406 LEU B C 1
ATOM 6755 O O . LEU B 1 406 ? 14.148 1.441 6.922 1 98.62 406 LEU B O 1
ATOM 6759 N N . ARG B 1 407 ? 16.109 1.062 7.871 1 98.31 407 ARG B N 1
ATOM 6760 C CA . ARG B 1 407 ? 15.602 -0.025 8.703 1 98.31 407 ARG B CA 1
ATOM 6761 C C . ARG B 1 407 ? 14.547 0.479 9.688 1 98.31 407 ARG B C 1
ATOM 6763 O O . ARG B 1 407 ? 13.477 -0.119 9.82 1 98.31 407 ARG B O 1
ATOM 6770 N N . LYS B 1 408 ? 14.836 1.585 10.359 1 98.56 408 LYS B N 1
ATOM 6771 C CA . LYS B 1 408 ? 13.883 2.176 11.297 1 98.56 408 LYS B CA 1
ATOM 6772 C C . LYS B 1 408 ? 12.586 2.562 10.586 1 98.56 408 LYS B C 1
ATOM 6774 O O . LYS B 1 408 ? 11.492 2.264 11.078 1 98.56 408 LYS B O 1
ATOM 6779 N N . LEU B 1 409 ? 12.727 3.199 9.461 1 98.69 409 LEU B N 1
ATOM 6780 C CA . LEU B 1 409 ? 11.57 3.656 8.695 1 98.69 409 LEU B CA 1
ATOM 6781 C C . LEU B 1 409 ? 10.734 2.477 8.219 1 98.69 409 LEU B C 1
ATOM 6783 O O . LEU B 1 409 ? 9.508 2.486 8.344 1 98.69 409 LEU B O 1
ATOM 6787 N N . GLY B 1 410 ? 11.406 1.527 7.648 1 97.69 410 GLY B N 1
ATOM 6788 C CA . GLY B 1 410 ? 10.703 0.367 7.125 1 97.69 410 GLY B CA 1
ATOM 6789 C C . GLY B 1 410 ? 9.984 -0.429 8.195 1 97.69 410 GLY B C 1
ATOM 6790 O O . GLY B 1 410 ? 8.859 -0.888 7.984 1 97.69 410 GLY B O 1
ATOM 6791 N N . GLN B 1 411 ? 10.602 -0.642 9.336 1 96.38 411 GLN B N 1
ATOM 6792 C CA . GLN B 1 411 ? 9.992 -1.371 10.438 1 96.38 411 GLN B CA 1
ATOM 6793 C C . GLN B 1 411 ? 8.773 -0.633 10.977 1 96.38 411 GLN B C 1
ATOM 6795 O O . GLN B 1 411 ? 7.789 -1.261 11.383 1 96.38 411 GLN B O 1
ATOM 6800 N N . TRP B 1 412 ? 8.859 0.675 11.008 1 97 412 TRP B N 1
ATOM 6801 C CA . TRP B 1 412 ? 7.699 1.486 11.367 1 97 412 TRP B CA 1
ATOM 6802 C C . TRP B 1 412 ? 6.59 1.35 10.328 1 97 412 TRP B C 1
ATOM 6804 O O . TRP B 1 412 ? 5.426 1.137 10.68 1 97 412 TRP B O 1
ATOM 6814 N N . ASP B 1 413 ? 6.945 1.406 9.07 1 96 413 ASP B N 1
ATOM 6815 C CA . ASP B 1 413 ? 6.016 1.41 7.949 1 96 413 ASP B CA 1
ATOM 6816 C C . ASP B 1 413 ? 5.184 0.128 7.918 1 96 413 ASP B C 1
ATOM 6818 O O . ASP B 1 413 ? 3.963 0.177 7.77 1 96 413 ASP B O 1
ATOM 6822 N N . VAL B 1 414 ? 5.754 -1.017 8.156 1 93.88 414 VAL B N 1
ATOM 6823 C CA . VAL B 1 414 ? 5.082 -2.299 7.977 1 93.88 414 VAL B CA 1
ATOM 6824 C C . VAL B 1 414 ? 4.125 -2.543 9.141 1 93.88 414 VAL B C 1
ATOM 6826 O O . VAL B 1 414 ? 3.299 -3.461 9.094 1 93.88 414 VAL B O 1
ATOM 6829 N N . GLN B 1 415 ? 4.18 -1.748 10.164 1 93.44 415 GLN B N 1
ATOM 6830 C CA . GLN B 1 415 ? 3.305 -1.906 11.32 1 93.44 415 GLN B CA 1
ATOM 6831 C C . GLN B 1 415 ? 2.053 -1.042 11.188 1 93.44 415 GLN B C 1
ATOM 6833 O O . GLN B 1 415 ? 1.1 -1.195 11.953 1 93.44 415 GLN B O 1
ATOM 6838 N N . LEU B 1 416 ? 2.066 -0.11 10.289 1 93.88 416 LEU B N 1
ATOM 6839 C CA . LEU B 1 416 ? 0.954 0.818 10.109 1 93.88 416 LEU B CA 1
ATOM 6840 C C . LEU B 1 416 ? -0.225 0.13 9.43 1 93.88 416 LEU B C 1
ATOM 6842 O O . LEU B 1 416 ? -0.04 -0.833 8.68 1 93.88 416 LEU B O 1
ATOM 6846 N N . PRO B 1 417 ? -1.405 0.595 9.727 1 91.56 417 PRO B N 1
ATOM 6847 C CA . PRO B 1 417 ? -2.541 0.062 8.969 1 91.56 417 PRO B CA 1
ATOM 6848 C C . PRO B 1 417 ? -2.514 0.473 7.504 1 91.56 417 PRO B C 1
ATOM 6850 O O . PRO B 1 417 ? -1.759 1.371 7.121 1 91.56 417 PRO B O 1
ATOM 6853 N N . HIS B 1 418 ? -3.287 -0.211 6.727 1 88.25 418 HIS B N 1
ATOM 6854 C CA . HIS B 1 418 ? -3.484 0.213 5.344 1 88.25 418 HIS B CA 1
ATOM 6855 C C . HIS B 1 418 ? -4.32 1.486 5.273 1 88.25 418 HIS B C 1
ATOM 6857 O O . HIS B 1 418 ? -5.121 1.76 6.168 1 88.25 418 HIS B O 1
ATOM 6863 N N . PRO B 1 419 ? -4.137 2.232 4.176 1 91.69 419 PRO B N 1
ATOM 6864 C CA . PRO B 1 419 ? -4.988 3.414 4.016 1 91.69 419 PRO B CA 1
ATOM 6865 C C . PRO B 1 419 ? -6.469 3.059 3.895 1 91.69 419 PRO B C 1
ATOM 6867 O O . PRO B 1 419 ? -6.82 2.086 3.223 1 91.69 419 PRO B O 1
ATOM 6870 N N . LEU B 1 420 ? -7.332 3.826 4.473 1 92.56 420 LEU B N 1
ATOM 6871 C CA . LEU B 1 420 ? -8.773 3.592 4.457 1 92.56 420 LEU B CA 1
ATOM 6872 C C . LEU B 1 420 ? -9.375 3.98 3.109 1 92.56 420 LEU B C 1
ATOM 6874 O O . LEU B 1 420 ? -10.477 3.547 2.764 1 92.56 420 LEU B O 1
ATOM 6878 N N . PHE B 1 421 ? -8.695 4.832 2.375 1 90.31 421 PHE B N 1
ATOM 6879 C CA . PHE B 1 421 ? -9.07 5.277 1.038 1 90.31 421 PHE B CA 1
ATOM 6880 C C . PHE B 1 421 ? -7.863 5.848 0.301 1 90.31 421 PHE B C 1
ATOM 6882 O O . PHE B 1 421 ? -6.836 6.137 0.914 1 90.31 421 PHE B O 1
ATOM 6889 N N . LEU B 1 422 ? -8.031 5.938 -1.059 1 87.88 422 LEU B N 1
ATOM 6890 C CA . LEU B 1 422 ? -6.965 6.461 -1.902 1 87.88 422 LEU B CA 1
ATOM 6891 C C . LEU B 1 422 ? -7.508 7.496 -2.885 1 87.88 422 LEU B C 1
ATOM 6893 O O . LEU B 1 422 ? -8.703 7.496 -3.191 1 87.88 422 LEU B O 1
ATOM 6897 N N . GLU B 1 423 ? -6.691 8.477 -3.367 1 83.5 423 GLU B N 1
ATOM 6898 C CA . GLU B 1 423 ? -7.074 9.477 -4.359 1 83.5 423 GLU B CA 1
ATOM 6899 C C . GLU B 1 423 ? -7.105 8.875 -5.762 1 83.5 423 GLU B C 1
ATOM 6901 O O . GLU B 1 423 ? -7.734 9.43 -6.668 1 83.5 423 GLU B O 1
ATOM 6906 N N . GLY B 1 424 ? -6.547 7.746 -6.074 1 76.94 424 GLY B N 1
ATOM 6907 C CA . GLY B 1 424 ? -6.473 7.113 -7.379 1 76.94 424 GLY B CA 1
ATOM 6908 C C . GLY B 1 424 ? -5.051 6.828 -7.824 1 76.94 424 GLY B C 1
ATOM 6909 O O . GLY B 1 424 ? -4.117 7.523 -7.422 1 76.94 424 GLY B O 1
ATOM 6910 N N . PRO B 1 425 ? -4.883 5.891 -8.742 1 77 425 PRO B N 1
ATOM 6911 C CA . PRO B 1 425 ? -3.539 5.457 -9.133 1 77 425 PRO B CA 1
ATOM 6912 C C . PRO B 1 425 ? -2.771 6.531 -9.906 1 77 425 PRO B C 1
ATOM 6914 O O . PRO B 1 425 ? -1.54 6.57 -9.852 1 77 425 PRO B O 1
ATOM 6917 N N . SER B 1 426 ? -3.465 7.402 -10.562 1 82.94 426 SER B N 1
ATOM 6918 C CA . SER B 1 426 ? -2.795 8.445 -11.328 1 82.94 426 SER B CA 1
ATOM 6919 C C . SER B 1 426 ? -2.021 9.391 -10.422 1 82.94 426 SER B C 1
ATOM 6921 O O . SER B 1 426 ? -1.007 9.961 -10.828 1 82.94 426 SER B O 1
ATOM 6923 N N . TRP B 1 427 ? -2.455 9.523 -9.25 1 86.88 427 TRP B N 1
ATOM 6924 C CA . TRP B 1 427 ? -1.818 10.445 -8.32 1 86.88 427 TRP B CA 1
ATOM 6925 C C . TRP B 1 427 ? -0.458 9.922 -7.879 1 86.88 427 TRP B C 1
ATOM 6927 O O . TRP B 1 427 ? 0.443 10.703 -7.559 1 86.88 427 TRP B O 1
ATOM 6937 N N . ARG B 1 428 ? -0.271 8.633 -7.941 1 91.5 428 ARG B N 1
ATOM 6938 C CA . ARG B 1 428 ? 1.005 8.055 -7.539 1 91.5 428 ARG B CA 1
ATOM 6939 C C . ARG B 1 428 ? 2.109 8.422 -8.523 1 91.5 428 ARG B C 1
ATOM 6941 O O . ARG B 1 428 ? 3.223 8.766 -8.117 1 91.5 428 ARG B O 1
ATOM 6948 N N . ILE B 1 429 ? 1.743 8.445 -9.797 1 90.56 429 ILE B N 1
ATOM 6949 C CA . ILE B 1 429 ? 2.697 8.82 -10.836 1 90.56 429 ILE B CA 1
ATOM 6950 C C . ILE B 1 429 ? 3.037 10.305 -10.711 1 90.56 429 ILE B C 1
ATOM 6952 O O . ILE B 1 429 ? 4.207 10.688 -10.789 1 90.56 429 ILE B O 1
ATOM 6956 N N . ASN B 1 430 ? 2.023 11.039 -10.461 1 90.56 430 ASN B N 1
ATOM 6957 C CA . ASN B 1 430 ? 2.207 12.477 -10.289 1 90.56 430 ASN B CA 1
ATOM 6958 C C . ASN B 1 430 ? 3.1 12.789 -9.094 1 90.56 430 ASN B C 1
ATOM 6960 O O . ASN B 1 430 ? 3.965 13.664 -9.164 1 90.56 430 ASN B O 1
ATOM 6964 N N . GLN B 1 431 ? 2.83 12.109 -8.047 1 91.38 431 GLN B N 1
ATOM 6965 C CA . GLN B 1 431 ? 3.635 12.289 -6.844 1 91.38 431 GLN B CA 1
ATOM 6966 C C . GLN B 1 431 ? 5.109 12.008 -7.121 1 91.38 431 GLN B C 1
ATOM 6968 O O . GLN B 1 431 ? 5.98 12.789 -6.734 1 91.38 431 GLN B O 1
ATOM 6973 N N . LEU B 1 432 ? 5.312 10.922 -7.801 1 94.19 432 LEU B N 1
ATOM 6974 C CA . LEU B 1 432 ? 6.684 10.516 -8.094 1 94.19 432 LEU B CA 1
ATOM 6975 C C . LEU B 1 432 ? 7.395 11.57 -8.938 1 94.19 432 LEU B C 1
ATOM 6977 O O . LEU B 1 432 ? 8.555 11.898 -8.672 1 94.19 432 LEU B O 1
ATOM 6981 N N . ASP B 1 433 ? 6.711 12.148 -9.867 1 93.75 433 ASP B N 1
ATOM 6982 C CA . ASP B 1 433 ? 7.266 13.133 -10.789 1 93.75 433 ASP B CA 1
ATOM 6983 C C . ASP B 1 433 ? 7.684 14.398 -10.047 1 93.75 433 ASP B C 1
ATOM 6985 O O . ASP B 1 433 ? 8.617 15.086 -10.469 1 93.75 433 ASP B O 1
ATOM 6989 N N . GLN B 1 434 ? 7.035 14.727 -8.969 1 95.94 434 GLN B N 1
ATOM 6990 C CA . GLN B 1 434 ? 7.305 15.953 -8.227 1 95.94 434 GLN B CA 1
ATOM 6991 C C . GLN B 1 434 ? 8.688 15.914 -7.582 1 95.94 434 GLN B C 1
ATOM 6993 O O . GLN B 1 434 ? 9.266 16.953 -7.281 1 95.94 434 GLN B O 1
ATOM 6998 N N . TYR B 1 435 ? 9.25 14.734 -7.32 1 96.75 435 TYR B N 1
ATOM 6999 C CA . TYR B 1 435 ? 10.547 14.594 -6.676 1 96.75 435 TYR B CA 1
ATOM 7000 C C . TYR B 1 435 ? 11.68 14.836 -7.672 1 96.75 435 TYR B C 1
ATOM 7002 O O . TYR B 1 435 ? 12.836 14.977 -7.277 1 96.75 435 TYR B O 1
ATOM 7010 N N . ASP B 1 436 ? 11.328 14.922 -8.961 1 95.44 436 ASP B N 1
ATOM 7011 C CA . ASP B 1 436 ? 12.336 15.125 -9.992 1 95.44 436 ASP B CA 1
ATOM 7012 C C . ASP B 1 436 ? 12.312 16.562 -10.5 1 95.44 436 ASP B C 1
ATOM 7014 O O . ASP B 1 436 ? 13.094 16.938 -11.383 1 95.44 436 ASP B O 1
ATOM 7018 N N . LYS B 1 437 ? 11.445 17.375 -9.938 1 95.88 437 LYS B N 1
ATOM 7019 C CA . LYS B 1 437 ? 11.328 18.766 -10.383 1 95.88 437 LYS B CA 1
ATOM 7020 C C . LYS B 1 437 ? 12.305 19.672 -9.641 1 95.88 437 LYS B C 1
ATOM 7022 O O . LYS B 1 437 ? 12.789 19.312 -8.562 1 95.88 437 LYS B O 1
ATOM 7027 N N . THR B 1 438 ? 12.594 20.781 -10.273 1 95.81 438 THR B N 1
ATOM 7028 C CA . THR B 1 438 ? 13.375 21.828 -9.648 1 95.81 438 THR B CA 1
ATOM 7029 C C . THR B 1 438 ? 12.469 22.875 -9.016 1 95.81 438 THR B C 1
ATOM 7031 O O . THR B 1 438 ? 11.453 23.266 -9.594 1 95.81 438 THR B O 1
ATOM 7034 N N . TYR B 1 439 ? 12.875 23.359 -7.875 1 96.75 439 TYR B N 1
ATOM 7035 C CA . TYR B 1 439 ? 12.078 24.328 -7.141 1 96.75 439 TYR B CA 1
ATOM 7036 C C . TYR B 1 439 ? 12.883 25.594 -6.867 1 96.75 439 TYR B C 1
ATOM 7038 O O . TYR B 1 439 ? 14.117 25.547 -6.785 1 96.75 439 TYR B O 1
ATOM 7046 N N . ARG B 1 440 ? 12.086 26.672 -6.766 1 96 440 ARG B N 1
ATOM 7047 C CA . ARG B 1 440 ? 12.719 27.953 -6.457 1 96 440 ARG B CA 1
ATOM 7048 C C . ARG B 1 440 ? 13.219 27.969 -5.02 1 96 440 ARG B C 1
ATOM 7050 O O . ARG B 1 440 ? 12.461 27.719 -4.082 1 96 440 ARG B O 1
ATOM 7057 N N . LEU B 1 441 ? 14.492 28.453 -4.871 1 97.5 441 LEU B N 1
ATOM 7058 C CA . LEU B 1 441 ? 15.094 28.391 -3.543 1 97.5 441 LEU B CA 1
ATOM 7059 C C . LEU B 1 441 ? 15.336 29.797 -3.004 1 97.5 441 LEU B C 1
ATOM 7061 O O . LEU B 1 441 ? 15.805 29.969 -1.874 1 97.5 441 LEU B O 1
ATOM 7065 N N . THR B 1 442 ? 15.023 30.828 -3.812 1 97 442 THR B N 1
ATOM 7066 C CA . THR B 1 442 ? 15.219 32.219 -3.4 1 97 442 THR B CA 1
ATOM 7067 C C . THR B 1 442 ? 13.938 33.031 -3.6 1 97 442 THR B C 1
ATOM 7069 O O . THR B 1 442 ? 13.078 32.656 -4.398 1 97 442 THR B O 1
ATOM 7072 N N . GLN B 1 443 ? 13.852 34.094 -2.844 1 95.81 443 GLN B N 1
ATOM 7073 C CA . GLN B 1 443 ? 12.719 35 -2.969 1 95.81 443 GLN B CA 1
ATOM 7074 C C . GLN B 1 443 ? 12.875 35.906 -4.18 1 95.81 443 GLN B C 1
ATOM 7076 O O . GLN B 1 443 ? 13.969 36.375 -4.465 1 95.81 443 GLN B O 1
ATOM 7081 N N . PRO B 1 444 ? 11.812 36.094 -4.863 1 93.94 444 PRO B N 1
ATOM 7082 C CA . PRO B 1 444 ? 11.867 37.125 -5.898 1 93.94 444 PRO B CA 1
ATOM 7083 C C . PRO B 1 444 ? 11.883 38.531 -5.32 1 93.94 444 PRO B C 1
ATOM 7085 O O . PRO B 1 444 ? 11.445 38.75 -4.188 1 93.94 444 PRO B O 1
ATOM 7088 N N . GLU B 1 445 ? 12.43 39.438 -6.109 1 86.44 445 GLU B N 1
ATOM 7089 C CA . GLU B 1 445 ? 12.508 40.844 -5.672 1 86.44 445 GLU B CA 1
ATOM 7090 C C . GLU B 1 445 ? 11.148 41.531 -5.758 1 86.44 445 GLU B C 1
ATOM 7092 O O . GLU B 1 445 ? 10.344 41.219 -6.641 1 86.44 445 GLU B O 1
#

Solvent-accessible surface area (backbone atoms only — not comparable to full-atom values): 44824 Å² total; per-residue (Å²): 128,73,77,69,74,75,76,77,54,48,26,39,35,43,36,32,32,22,39,35,19,30,18,54,32,43,83,50,57,25,66,74,34,73,26,68,44,56,37,46,45,27,49,45,3,30,27,30,77,35,17,27,39,65,22,22,42,58,30,23,11,48,48,9,39,39,40,5,25,58,30,46,72,76,12,38,47,40,48,91,51,66,80,44,89,27,41,26,72,92,40,59,42,54,59,78,88,59,61,30,47,30,38,59,39,41,77,66,66,36,50,24,35,40,39,34,56,62,29,39,25,78,52,72,72,34,29,59,70,66,44,36,24,75,40,46,38,26,40,46,51,91,55,50,53,41,46,66,74,53,93,83,55,82,60,49,75,69,65,72,42,47,83,85,55,83,70,72,82,56,72,40,39,66,57,52,45,29,51,50,50,35,50,51,50,66,74,42,68,90,51,37,32,35,37,39,41,23,45,55,48,41,36,55,65,91,66,52,55,69,72,41,37,59,75,36,58,83,46,78,54,64,56,38,18,34,31,41,22,26,46,37,52,47,22,53,29,51,36,49,40,54,47,47,28,53,76,66,74,34,45,64,47,27,38,39,34,41,33,30,36,12,8,7,54,29,81,81,40,41,34,40,27,25,53,18,31,48,19,39,62,30,91,37,51,6,0,20,38,22,51,31,30,42,25,29,41,94,76,47,60,56,56,36,73,42,81,56,56,44,48,41,22,16,47,31,47,28,51,38,46,68,53,71,46,80,92,54,80,89,70,55,58,68,30,46,58,49,65,60,51,67,46,89,64,64,52,74,76,87,51,62,61,52,75,40,60,46,96,68,35,38,35,36,33,49,75,51,39,36,39,44,38,48,68,36,45,76,61,40,24,27,49,43,81,84,29,67,36,65,79,58,74,42,24,85,81,36,47,69,59,42,47,53,50,32,30,55,45,19,60,54,55,41,66,33,52,67,57,23,54,47,68,50,47,68,54,45,49,52,42,59,54,57,76,75,57,87,60,62,52,64,75,63,121,127,78,76,70,72,70,78,76,54,49,26,38,35,42,35,31,32,23,39,35,20,30,18,53,29,43,82,51,57,26,66,75,35,72,28,68,43,55,38,45,44,27,47,45,4,30,28,30,77,36,18,28,39,66,23,22,42,58,31,22,10,47,48,9,38,40,39,4,25,58,29,45,70,78,11,38,46,40,48,89,53,65,80,45,89,26,40,27,72,92,41,59,43,53,60,79,86,60,62,30,45,31,39,59,39,42,76,65,66,35,51,24,34,38,38,33,58,63,29,40,25,78,51,73,72,35,29,59,71,63,46,37,24,76,40,48,39,26,41,46,50,90,56,49,54,40,45,66,77,54,93,82,56,82,61,50,75,70,66,71,43,45,81,87,55,80,72,72,83,55,72,39,40,66,57,52,46,30,52,50,50,36,50,51,49,67,73,41,70,88,51,37,34,36,36,38,40,23,45,55,50,42,35,55,64,91,65,54,55,70,72,40,38,58,74,35,59,84,46,78,53,64,56,38,18,34,31,42,22,26,47,37,53,47,24,53,28,51,35,49,42,55,47,45,29,53,76,67,72,37,45,65,47,28,39,39,35,42,32,30,37,13,7,7,53,31,81,81,40,41,32,41,25,26,53,18,30,50,19,38,61,30,90,36,52,6,0,20,38,21,52,31,31,43,26,29,42,93,77,46,62,55,55,37,73,42,82,55,55,45,48,40,22,15,48,31,46,29,51,39,46,65,53,70,47,79,91,53,79,89,70,55,57,68,30,47,57,49,65,60,51,66,45,90,62,65,51,72,78,88,50,64,62,50,76,40,61,46,95,68,38,39,33,35,34,49,75,50,38,37,37,43,39,48,66,35,48,78,62,39,23,27,48,42,81,84,30,68,35,64,79,57,73,43,25,86,79,35,46,69,60,42,47,52,49,32,30,55,45,19,59,53,54,41,66,33,51,67,58,24,54,50,68,52,48,69,54,44,51,53,42,58,54,55,76,74,58,88,60,61,53,64,74,64,123

pLDDT: mean 94.22, std 10.78, range [24.59, 98.94]

Nearest PDB structures (foldseek):
  6psm-assembly3_D  TM=9.584E-01  e=3.575E-57  Pseudoalteromonas fuliginea
  6psm-assembly2_E  TM=9.592E-01  e=1.217E-56  Pseudoalteromonas fuliginea
  6psm-assembly3_F  TM=9.502E-01  e=1.368E-56  Pseudoalteromonas fuliginea
  6prm-assembly1_B  TM=9.549E-01  e=3.095E-56  Pseudoalteromonas fuliginea
  7stt-assembly1_A  TM=8.712E-01  e=3.370E-40  Pedobacter yulinensis

Secondary structure (DSSP, 8-state):
----------EEEEEEESS--GGGSTTTT-SS---HHHHHHHHTSEEETTEE-S-SSHHHHHHHHHHSS-GGGGT--S---SPPTTB-GGGSBS-TTSPPHHHHHHTTT-EEEEEEE--SBSSGGGSGGGTT-SEEEEESSS---SSPPPTT--S--PPPEESSS-PPPPS-HHHHHHHHHHHHHHHTTTS-EEEEEE--TTSSS----HHHHHHTTT--SHHHHHHHHHHHHHHHHHHHHHHHHHHTT-GGGEEEEEEESS---TTTT----TTSS--TTSSSHHHHB--EEEE-TTTS-TTEEE-S-EEGGGHHHHHHHHTT----GGG--SS---HHHHSSS--S-S-SEEEEEETTEEEEEETTEEEEE-TTS--EEEETTT-TT-----TTTTHHHHHHHHHHHHHHHTTSPPPS--S-HHHHHHHHHHTTS----S---/----------EEEEEEESS--GGGSTTTT-SS---HHHHHHHHTSEEETTEE-S-SSHHHHHHHHHHSS-GGGGT--S---SPPTTB-GGGSBS-TTSPPHHHHHHTTT-EEEEEEE--SBSSGGG-GGGTT-SEEEEESSS---SSPPPTT--S--PPPEESSSPPPPPS-HHHHHHHHHHHHHHHTTTS-EEEEEE--TTSSS----HHHHHHTTT--SHHHHHHHHHHHHHHHHHHHHHHHHHHTT-GGGEEEEEEESS---TTTT----TTSS--TTSSSHHHHB--EEEE-TTTS-TTEEE-S-EEGGGHHHHHHHHTT----GGG--SS---HHHHSSS-PSPS-SEEEEEETTEEEEEETTEEEEE-TTS--EEEETTT-TT-----TTTTHHHHHHHHHHHHHHHTTSPPPS--S-HHHHHHHHHHTTS----S---